Protein AF-0000000066920694 (afdb_homodimer)

Secondary structure (DSSP, 8-state):
--------------------------------PPP-----EEEEEEE--B-TTS-BPPPEEEEEEEE-TT-EEEEEEE-TT-TT-EEEEEEEEEEEEEEEEEEEEEEE--EEEEEEEEEE-TTS--S--HHHHTTEE-SSSSEEEEEEEEEE--TT-SSSSPEEEEEEEEEEEGGG--EEEEEE-PPEEEEEEEEEEEEEETTEEEEEEEEEEEEE-TTSEEEEEEETTTTEEEEEEE---S--PPSEEEEEE--S-TT---SS--EEESS-B--TT---TTSBT-SEEETTEEE-TTHHHHHHHHEEEEEEETTTTEEEEEES-SSEEE--TT--EEE----EEGGGSTTEEEEEEETTEEEEEESS---EEEEEEESSPEEEE----B-SEEEEEEEE-TT--EEEEEEEES-BEEEEEEEESSTT--SEEEEEEEEE----STT-EEEEEEE--TT--S-EEEEEEETT-TT--EEEEEEEEE-PPPPP----PPEEEE---TTTT---HHHHHHHH-HHHHSTT--SHHHHHHHHHHHHHHHHHHHHHHHIIIIIIHHHHHHHHHHHHTT---------/--------------------------------PPP-----EEEEEEE-EE-TTS-BPPPEEEEEEEE-TT-EEEEEEESTT-TT-EEEEEEEEEEEEEEEEEEEEEEEE-EEEEEEEEEE-TTS--S--HHHHTTEE-SSSSEEEEEEEEEE--TT-SSSSPEEEEEEEEEEEGGG--EEEEEE-PPEEEEEEEEEEEEEETTEEEEEEEEEEEEE-TTSEEEEEEETTTTEEEEEEE---S--PPSEEEEEE--S-TT---SS--EEESS-B--TT---TTSBT-EEEETTEEE-TTHHHHHHHHEEEEEEETTTTEEEEEE--SSEEE--TT--EEE----EEGGGSTTEEEEEEETTEEEEEESS---EEEEEEESSPEEEE----B-SEEEEEEEE-TT--EEEEEEEES-BEEEEEEEESSTT--SEEEEEEEEE----STT-EEEEEEE--TT--S-EEEEEEETT-TT--EEEEEEEEE-PPPPP----PPEEEE---TTTT---HHHHHHHH-TTTTSTT--SHHHHHHHHHHHHHHHHHHHHHHHIIIIIIHHHHHHHHHHHGGGS--------

InterPro domains:
  IPR029213 Cell-cell fusogen EFF/AFF [PF14884] (67-526)
  IPR029213 Cell-cell fusogen EFF/AFF [PTHR37415] (3-578)
  IPR043076 Cell-cell fusogen EFF/AFF, domain 3 [G3DSA:2.60.40.3980] (388-490)

Structure (mmCIF, N/CA/C/O backbone):
data_AF-0000000066920694-model_v1
#
loop_
_entity.id
_entity.type
_entity.pdbx_description
1 polymer 'HAP2-GCS1 domain-containing protein'
#
loop_
_atom_site.group_PDB
_atom_site.id
_atom_site.type_symbol
_atom_site.label_atom_id
_atom_site.label_alt_id
_atom_site.label_comp_id
_atom_site.label_asym_id
_atom_site.label_entity_id
_atom_site.label_seq_id
_atom_site.pdbx_PDB_ins_code
_atom_site.Cartn_x
_atom_site.Cartn_y
_atom_site.Cartn_z
_atom_site.occupancy
_atom_site.B_iso_or_equiv
_atom_site.auth_seq_id
_atom_s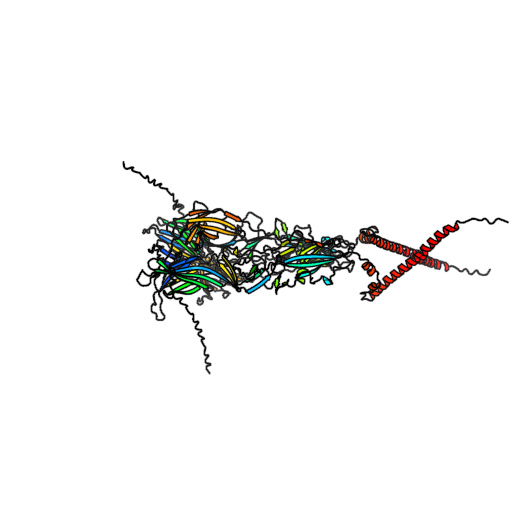ite.auth_comp_id
_atom_site.auth_asym_id
_atom_site.auth_atom_id
_atom_site.pdbx_PDB_model_num
ATOM 1 N N . MET A 1 1 ? -5.129 -42.281 49.344 1 24.09 1 MET A N 1
ATOM 2 C CA . MET A 1 1 ? -6.457 -42.156 48.75 1 24.09 1 MET A CA 1
ATOM 3 C C . MET A 1 1 ? -6.375 -41.625 47.344 1 24.09 1 MET A C 1
ATOM 5 O O . MET A 1 1 ? -5.812 -40.531 47.125 1 24.09 1 MET A O 1
ATOM 9 N N . LYS A 1 2 ? -6.293 -42.531 46.312 1 25.91 2 LYS A N 1
ATOM 10 C CA . LYS A 1 2 ? -6.156 -42.375 44.875 1 25.91 2 LYS A CA 1
ATOM 11 C C . LYS A 1 2 ? -7.32 -41.562 44.281 1 25.91 2 LYS A C 1
ATOM 13 O O . LYS A 1 2 ? -8.484 -41.938 44.469 1 25.91 2 LYS A O 1
ATOM 18 N N . LYS A 1 3 ? -7.172 -40.219 44.281 1 33.34 3 LYS A N 1
ATOM 19 C CA . LYS A 1 3 ? -8.211 -39.312 43.781 1 33.34 3 LYS A CA 1
ATOM 20 C C . LYS A 1 3 ? -8.586 -39.656 42.344 1 33.34 3 LYS A C 1
ATOM 22 O O . LYS A 1 3 ? -7.727 -39.688 41.438 1 33.34 3 LYS A O 1
ATOM 27 N N . ASN A 1 4 ? -9.547 -40.562 42.125 1 27 4 ASN A N 1
ATOM 28 C CA . ASN A 1 4 ? -10.039 -41 40.812 1 27 4 ASN A CA 1
ATOM 29 C C . ASN A 1 4 ? -10.578 -39.812 40 1 27 4 ASN A C 1
ATOM 31 O O . ASN A 1 4 ? -11.461 -39.094 40.438 1 27 4 ASN A O 1
ATOM 35 N N . ILE A 1 5 ? -9.75 -39.188 39.188 1 34.84 5 ILE A N 1
ATOM 36 C CA . ILE A 1 5 ? -10.133 -38.094 38.312 1 34.84 5 ILE A CA 1
ATOM 37 C C . ILE A 1 5 ? -11.039 -38.594 37.188 1 34.84 5 ILE A C 1
ATOM 39 O O . ILE A 1 5 ? -10.633 -39.469 36.406 1 34.84 5 ILE A O 1
ATOM 43 N N . THR A 1 6 ? -12.344 -38.688 37.375 1 32.47 6 THR A N 1
ATOM 44 C CA . THR A 1 6 ? -13.312 -39.062 36.375 1 32.47 6 THR A CA 1
ATOM 45 C C . THR A 1 6 ? -13.422 -38 35.281 1 32.47 6 THR A C 1
ATOM 47 O O . THR A 1 6 ? -13.734 -36.844 35.562 1 32.47 6 THR A O 1
ATOM 50 N N . ILE A 1 7 ? -12.719 -38.156 34.219 1 31.09 7 ILE A N 1
ATOM 51 C CA . ILE A 1 7 ? -12.734 -37.281 33.031 1 31.09 7 ILE A CA 1
ATOM 52 C C . ILE A 1 7 ? -14.016 -37.5 32.25 1 31.09 7 ILE A C 1
ATOM 54 O O . ILE A 1 7 ? -14.289 -38.625 31.812 1 31.09 7 ILE A O 1
ATOM 58 N N . TYR A 1 8 ? -15.055 -36.719 32.438 1 29.86 8 TYR A N 1
ATOM 59 C CA . TYR A 1 8 ? -16.266 -36.781 31.641 1 29.86 8 TYR A CA 1
ATOM 60 C C . TYR A 1 8 ? -16.016 -36.281 30.219 1 29.86 8 TYR A C 1
ATOM 62 O O . TYR A 1 8 ? -15.547 -35.156 30.016 1 29.86 8 TYR A O 1
ATOM 70 N N . ILE A 1 9 ? -15.766 -37.156 29.297 1 27.42 9 ILE A N 1
ATOM 71 C CA . ILE A 1 9 ? -15.648 -36.938 27.859 1 27.42 9 ILE A CA 1
ATOM 72 C C . ILE A 1 9 ? -17.016 -36.594 27.281 1 27.42 9 ILE A C 1
ATOM 74 O O . ILE A 1 9 ? -17.922 -37.406 27.297 1 27.42 9 ILE A O 1
ATOM 78 N N . ILE A 1 10 ? -17.453 -35.344 27.312 1 27.83 10 ILE A N 1
ATOM 79 C CA . ILE A 1 10 ? -18.688 -34.906 26.672 1 27.83 10 ILE A CA 1
ATOM 80 C C . ILE A 1 10 ? -18.578 -35.125 25.156 1 27.83 10 ILE A C 1
ATOM 82 O O . ILE A 1 10 ? -17.734 -34.5 24.5 1 27.83 10 ILE A O 1
ATOM 86 N N . CYS A 1 11 ? -18.922 -36.25 24.625 1 25.06 11 CYS A N 1
ATOM 87 C CA . CYS A 1 11 ? -19.125 -36.625 23.234 1 25.06 11 CYS A CA 1
ATOM 88 C C . CYS A 1 11 ? -20.234 -35.75 22.609 1 25.06 11 CYS A C 1
ATOM 90 O O . CYS A 1 11 ? -21.406 -35.906 22.938 1 25.06 11 CYS A O 1
ATOM 92 N N . VAL A 1 12 ? -20 -34.531 22.391 1 25.73 12 VAL A N 1
ATOM 93 C CA . VAL A 1 12 ? -21.016 -33.781 21.656 1 25.73 12 VAL A CA 1
ATOM 94 C C . VAL A 1 12 ? -21.219 -34.406 20.266 1 25.73 12 VAL A C 1
ATOM 96 O O . VAL A 1 12 ? -20.281 -34.469 19.469 1 25.73 12 VAL A O 1
ATOM 99 N N . PHE A 1 13 ? -22.094 -35.344 20.172 1 24.08 13 PHE A N 1
ATOM 100 C CA . PHE A 1 13 ? -22.609 -35.875 18.922 1 24.08 13 PHE A CA 1
ATOM 101 C C . PHE A 1 13 ? -23.156 -34.781 18.031 1 24.08 13 PHE A C 1
ATOM 103 O O . PHE A 1 13 ? -24.141 -34.125 18.391 1 24.08 13 PHE A O 1
ATOM 110 N N . PHE A 1 14 ? -22.312 -34.094 17.406 1 25.17 14 PHE A N 1
ATOM 111 C CA . PHE A 1 14 ? -22.859 -33.25 16.359 1 25.17 14 PHE A CA 1
ATOM 112 C C . PHE A 1 14 ? -23.594 -34.094 15.312 1 25.17 14 PHE A C 1
ATOM 114 O O . PHE A 1 14 ? -23.016 -35.031 14.75 1 25.17 14 PHE A O 1
ATOM 121 N N . ASN A 1 15 ? -24.875 -34.312 15.508 1 25.39 15 ASN A N 1
ATOM 122 C CA . ASN A 1 15 ? -25.766 -34.812 14.461 1 25.39 15 ASN A CA 1
ATOM 123 C C . ASN A 1 15 ? -25.641 -34 13.18 1 25.39 15 ASN A C 1
ATOM 125 O O . ASN A 1 15 ? -26.125 -32.875 13.109 1 25.39 15 ASN A O 1
ATOM 129 N N . LEU A 1 16 ? -24.562 -34.188 12.531 1 24.91 16 LEU A N 1
ATOM 130 C CA . LEU A 1 16 ? -24.516 -33.688 11.164 1 24.91 16 LEU A CA 1
ATOM 131 C C . LEU A 1 16 ? -25.594 -34.344 10.312 1 24.91 16 LEU A C 1
ATOM 133 O O . LEU A 1 16 ? -25.547 -35.562 10.109 1 24.91 16 LEU A O 1
ATOM 137 N N . LYS A 1 17 ? -26.875 -33.938 10.5 1 27.52 17 LYS A N 1
ATOM 138 C CA . LYS A 1 17 ? -27.875 -34.312 9.508 1 27.52 17 LYS A CA 1
ATOM 139 C C . LYS A 1 17 ? -27.375 -34.031 8.094 1 27.52 17 LYS A C 1
ATOM 141 O O . LYS A 1 17 ? -27.078 -32.906 7.754 1 27.52 17 LYS A O 1
ATOM 146 N N . ILE A 1 18 ? -26.828 -35.062 7.59 1 26.17 18 ILE A N 1
ATOM 147 C CA . ILE A 1 18 ? -26.547 -35.156 6.16 1 26.17 18 ILE A CA 1
ATOM 148 C C . ILE A 1 18 ? -27.859 -35.062 5.375 1 26.17 18 ILE A C 1
ATOM 150 O O . ILE A 1 18 ? -28.734 -35.938 5.539 1 26.17 18 ILE A O 1
ATOM 154 N N . TYR A 1 19 ? -28.516 -33.969 5.273 1 23.34 19 TYR A N 1
ATOM 155 C CA . TYR A 1 19 ? -29.656 -33.844 4.367 1 23.34 19 TYR A CA 1
ATOM 156 C C . TYR A 1 19 ? -29.328 -34.438 3 1 23.34 19 TYR A C 1
ATOM 158 O O . TYR A 1 19 ? -28.359 -34 2.348 1 23.34 19 TYR A O 1
ATOM 166 N N . SER A 1 20 ? -29.484 -35.719 2.891 1 23.58 20 SER A N 1
ATOM 167 C CA . SER A 1 20 ? -29.531 -36.312 1.552 1 23.58 20 SER A CA 1
ATOM 168 C C . SER A 1 20 ? -30.703 -35.75 0.752 1 23.58 20 SER A C 1
ATOM 170 O O . SER A 1 20 ? -31.859 -35.906 1.135 1 23.58 20 SER A O 1
ATOM 172 N N . LYS A 1 21 ? -30.656 -34.594 0.203 1 31.75 21 LYS A N 1
ATOM 173 C CA . LYS A 1 21 ? -31.719 -34.219 -0.729 1 31.75 21 LYS A CA 1
ATOM 174 C C . LYS A 1 21 ? -32.031 -35.344 -1.712 1 31.75 21 LYS A C 1
ATOM 176 O O . LYS A 1 21 ? -31.109 -35.875 -2.359 1 31.75 21 LYS A O 1
ATOM 181 N N . SER A 1 22 ? -33.062 -36.094 -1.381 1 27.41 22 SER A N 1
ATOM 182 C CA . SER A 1 22 ? -33.625 -37.031 -2.336 1 27.41 22 SER A CA 1
ATOM 183 C C . SER A 1 22 ? -33.656 -36.438 -3.748 1 27.41 22 SER A C 1
ATOM 185 O O . SER A 1 22 ? -33.781 -35.25 -3.928 1 27.41 22 SER A O 1
ATOM 187 N N . LEU A 1 23 ? -33.156 -37.125 -4.73 1 33.38 23 LEU A N 1
ATOM 188 C CA . LEU A 1 23 ? -33.188 -36.938 -6.176 1 33.38 23 LEU A CA 1
ATOM 189 C C . LEU A 1 23 ? -34.594 -36.719 -6.66 1 33.38 23 LEU A C 1
ATOM 191 O O . LEU A 1 23 ? -35.344 -37.688 -6.926 1 33.38 23 LEU A O 1
ATOM 195 N N . GLU A 1 24 ? -35.5 -36.031 -5.992 1 31.53 24 GLU A N 1
ATOM 196 C CA . GLU A 1 24 ? -36.75 -35.812 -6.699 1 31.53 24 GLU A CA 1
ATOM 197 C C . GLU A 1 24 ? -36.5 -35.25 -8.094 1 31.53 24 GLU A C 1
ATOM 199 O O . GLU A 1 24 ? -35.781 -34.25 -8.258 1 31.53 24 GLU A O 1
ATOM 204 N N . SER A 1 25 ? -36.75 -36.062 -9.148 1 34.78 25 SER A N 1
ATOM 205 C CA . SER A 1 25 ? -36.781 -35.812 -10.594 1 34.78 25 SER A CA 1
ATOM 206 C C . SER A 1 25 ? -37.625 -34.562 -10.914 1 34.78 25 SER A C 1
ATOM 208 O O . SER A 1 25 ? -38.812 -34.531 -10.625 1 34.78 25 SER A O 1
ATOM 210 N N . ILE A 1 26 ? -37.281 -33.406 -10.711 1 37.12 26 ILE A N 1
ATOM 211 C CA . ILE A 1 26 ? -38.031 -32.344 -11.391 1 37.12 26 ILE A CA 1
ATOM 212 C C . ILE A 1 26 ? -38.156 -32.688 -12.875 1 37.12 26 ILE A C 1
ATOM 214 O O . ILE A 1 26 ? -37.156 -32.812 -13.578 1 37.12 26 ILE A O 1
ATOM 218 N N . GLU A 1 27 ? -39.219 -33.25 -13.414 1 35.22 27 GLU A N 1
ATOM 219 C CA . GLU A 1 27 ? -39.719 -33.625 -14.734 1 35.22 27 GLU A CA 1
ATOM 220 C C . GLU A 1 27 ? -39.5 -32.5 -15.742 1 35.22 27 GLU A C 1
ATOM 222 O O . GLU A 1 27 ? -39.969 -32.594 -16.875 1 35.22 27 GLU A O 1
ATOM 227 N N . ASN A 1 28 ? -39.406 -31.234 -15.461 1 38.38 28 ASN A N 1
ATOM 228 C CA . ASN A 1 28 ? -39.375 -30.375 -16.641 1 38.38 28 ASN A CA 1
ATOM 229 C C . ASN A 1 28 ? -38.188 -30.672 -17.547 1 38.38 28 ASN A C 1
ATOM 231 O O . ASN A 1 28 ? -37.031 -30.594 -17.109 1 38.38 28 ASN A O 1
ATOM 235 N N . GLU A 1 29 ? -38.344 -31.391 -18.688 1 41.16 29 GLU A N 1
ATOM 236 C CA . GLU A 1 29 ? -37.562 -31.812 -19.828 1 41.16 29 GLU A CA 1
ATOM 237 C C . GLU A 1 29 ? -36.75 -30.656 -20.406 1 41.16 29 GLU A C 1
ATOM 239 O O . GLU A 1 29 ? -37.094 -30.094 -21.453 1 41.16 29 GLU A O 1
ATOM 244 N N . ILE A 1 30 ? -36.562 -29.578 -19.906 1 43.88 30 ILE A N 1
ATOM 245 C CA . ILE A 1 30 ? -35.75 -28.578 -20.625 1 43.88 30 ILE A CA 1
ATOM 246 C C . ILE A 1 30 ? -34.344 -29.125 -20.875 1 43.88 30 ILE A C 1
ATOM 248 O O . ILE A 1 30 ? -33.656 -29.547 -19.938 1 43.88 30 ILE A O 1
ATOM 252 N N . SER A 1 31 ? -34.094 -29.562 -22.109 1 48.66 31 SER A N 1
ATOM 253 C CA . SER A 1 31 ? -32.75 -29.844 -22.562 1 48.66 31 SER A CA 1
ATOM 254 C C . SER A 1 31 ? -31.734 -28.844 -22 1 48.66 31 SER A C 1
ATOM 256 O O . SER A 1 31 ? -31.922 -27.625 -22.156 1 48.66 31 SER A O 1
ATOM 258 N N . PHE A 1 32 ? -31.141 -29.234 -21 1 59.06 32 PHE A N 1
ATOM 259 C CA . PHE A 1 32 ? -30.188 -28.328 -20.391 1 59.06 32 PHE A CA 1
ATOM 260 C C . PHE A 1 32 ? -28.844 -28.406 -21.109 1 59.06 32 PHE A C 1
ATOM 262 O O . PHE A 1 32 ? -28.391 -29.5 -21.484 1 59.06 32 PHE A O 1
ATOM 269 N N . GLU A 1 33 ? -28.484 -27.375 -21.75 1 69.88 33 GLU A N 1
ATOM 270 C CA . GLU A 1 33 ? -27.109 -27.234 -22.25 1 69.88 33 GLU A CA 1
ATOM 271 C C . GLU A 1 33 ? -26.094 -27.453 -21.125 1 69.88 33 GLU A C 1
ATOM 273 O O . GLU A 1 33 ? -26.219 -26.859 -20.047 1 69.88 33 GLU A O 1
ATOM 278 N N . LEU A 1 34 ? -25.25 -28.5 -21.281 1 83.06 34 LEU A N 1
ATOM 279 C CA . LEU A 1 34 ? -24.203 -28.812 -20.328 1 83.06 34 LEU A CA 1
ATOM 280 C C . LEU A 1 34 ? -23.281 -27.609 -20.141 1 83.06 34 LEU A C 1
ATOM 282 O O . LEU A 1 34 ? -23.031 -26.844 -21.078 1 83.06 34 LEU A O 1
ATOM 286 N N . PRO A 1 35 ? -22.891 -27.422 -18.938 1 86.19 35 PRO A N 1
ATOM 287 C CA . PRO A 1 35 ? -21.859 -26.391 -18.75 1 86.19 35 PRO A CA 1
ATOM 288 C C . PRO A 1 35 ? -20.562 -26.734 -19.484 1 86.19 35 PRO A C 1
ATOM 290 O O . PRO A 1 35 ? -20.312 -27.891 -19.797 1 86.19 35 PRO A O 1
ATOM 293 N N . HIS A 1 36 ? -19.844 -25.781 -19.766 1 88.31 36 HIS A N 1
ATOM 294 C CA . HIS A 1 36 ? -18.562 -26.016 -20.406 1 88.31 36 HIS A CA 1
ATOM 295 C C . HIS A 1 36 ? -17.562 -26.656 -19.453 1 88.31 36 HIS A C 1
ATOM 297 O O . HIS A 1 36 ? -17.141 -26.031 -18.484 1 88.31 36 HIS A O 1
ATOM 303 N N . CYS A 1 37 ? -17.172 -27.812 -19.719 1 91.38 37 CYS A N 1
ATOM 304 C CA . CYS A 1 37 ? -16.203 -28.547 -18.906 1 91.38 37 CYS A CA 1
ATOM 305 C C . CYS A 1 37 ? -14.781 -28.234 -19.344 1 91.38 37 CYS A C 1
ATOM 307 O O . CYS A 1 37 ? -14.406 -28.469 -20.5 1 91.38 37 CYS A O 1
ATOM 309 N N . THR A 1 38 ? -14.031 -27.719 -18.375 1 89.56 38 THR A N 1
ATOM 310 C CA . TH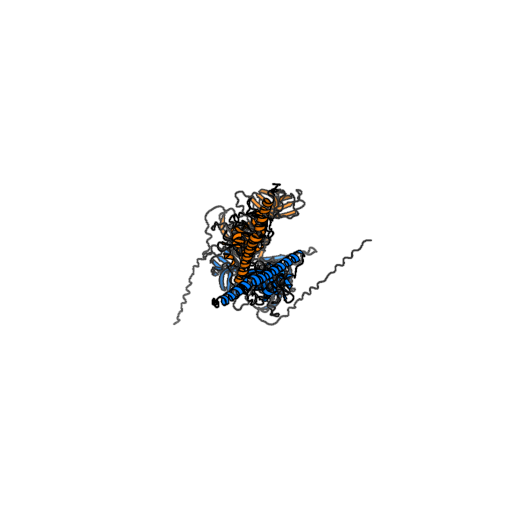R A 1 38 ? -12.656 -27.312 -18.656 1 89.56 38 THR A CA 1
ATOM 311 C C . THR A 1 38 ? -11.688 -28.453 -18.344 1 89.56 38 THR A C 1
ATOM 313 O O . THR A 1 38 ? -11.984 -29.312 -17.516 1 89.56 38 THR A O 1
ATOM 316 N N . ARG A 1 39 ? -10.594 -28.438 -19.047 1 87.5 39 ARG A N 1
ATOM 317 C CA . ARG A 1 39 ? -9.547 -29.406 -18.766 1 87.5 39 ARG A CA 1
ATOM 318 C C . ARG A 1 39 ? -8.719 -28.984 -17.562 1 87.5 39 ARG A C 1
ATOM 320 O O . ARG A 1 39 ? -7.66 -28.375 -17.703 1 87.5 39 ARG A O 1
ATOM 327 N N . THR A 1 40 ? -9.102 -29.406 -16.422 1 87.75 40 THR A N 1
ATOM 328 C CA . THR A 1 40 ? -8.469 -28.969 -15.18 1 87.75 40 THR A CA 1
ATOM 329 C C . THR A 1 40 ? -7.617 -30.078 -14.578 1 87.75 40 THR A C 1
ATOM 331 O O . THR A 1 40 ? -6.84 -29.844 -13.648 1 87.75 40 THR A O 1
ATOM 334 N N . SER A 1 41 ? -7.707 -31.266 -15.125 1 87.94 41 SER A N 1
ATOM 335 C CA . SER A 1 41 ? -7.02 -32.406 -14.516 1 87.94 41 SER A CA 1
ATOM 336 C C . SER A 1 41 ? -5.523 -32.344 -14.797 1 87.94 41 SER A C 1
ATOM 338 O O . SER A 1 41 ? -5.105 -32.094 -15.93 1 87.94 41 SER A O 1
ATOM 340 N N . THR A 1 42 ? -4.828 -32.656 -13.75 1 84.81 42 THR A N 1
ATOM 341 C CA . THR A 1 42 ? -3.377 -32.625 -13.898 1 84.81 42 THR A CA 1
ATOM 342 C C . THR A 1 42 ? -2.762 -34 -13.648 1 84.81 42 THR A C 1
ATOM 344 O O . THR A 1 42 ? -1.674 -34.281 -14.148 1 84.81 42 THR A O 1
ATOM 347 N N . MET A 1 43 ? -3.438 -34.75 -12.828 1 86.12 43 MET A N 1
ATOM 348 C CA . MET A 1 43 ? -2.91 -36.062 -12.477 1 86.12 43 MET A CA 1
ATOM 349 C C . MET A 1 43 ? -4.043 -37.031 -12.172 1 86.12 43 MET A C 1
ATOM 351 O O . MET A 1 43 ? -5.094 -36.656 -11.672 1 86.12 43 MET A O 1
ATOM 355 N N . GLU A 1 44 ? -3.811 -38.312 -12.617 1 88.19 44 GLU A N 1
ATOM 356 C CA . GLU A 1 44 ? -4.711 -39.406 -12.266 1 88.19 44 GLU A CA 1
ATOM 357 C C . GLU A 1 44 ? -3.943 -40.594 -11.695 1 88.19 44 GLU A C 1
ATOM 359 O O . GLU A 1 44 ? -2.842 -40.906 -12.156 1 88.19 44 GLU A O 1
ATOM 364 N N . GLY A 1 45 ? -4.504 -41.125 -10.625 1 85.81 45 GLY A N 1
ATOM 365 C CA . GLY A 1 45 ? -3.857 -42.312 -10.031 1 85.81 45 GLY A CA 1
ATOM 366 C C . GLY A 1 45 ? -4.762 -43.062 -9.094 1 85.81 45 GLY A C 1
ATOM 367 O O . GLY A 1 45 ? -5.973 -42.844 -9.062 1 85.81 45 GLY A O 1
ATOM 368 N N . SER A 1 46 ? -4.18 -44.156 -8.609 1 86.44 46 SER A N 1
ATOM 369 C CA . SER A 1 46 ? -4.875 -44.969 -7.621 1 86.44 46 SER A CA 1
ATOM 370 C C . SER A 1 46 ? -4.121 -45 -6.293 1 86.44 46 SER A C 1
ATOM 372 O O . SER A 1 46 ? -2.898 -44.812 -6.266 1 86.44 46 SER A O 1
ATOM 374 N N . ILE A 1 47 ? -4.957 -45.062 -5.262 1 81.75 47 ILE A N 1
ATOM 375 C CA . ILE A 1 47 ? -4.387 -45.094 -3.918 1 81.75 47 ILE A CA 1
ATOM 376 C C . ILE A 1 47 ? -4.789 -46.406 -3.221 1 81.75 47 ILE A C 1
ATOM 378 O O . ILE A 1 47 ? -5.961 -46.781 -3.234 1 81.75 47 ILE A O 1
ATOM 382 N N . TYR A 1 48 ? -3.709 -47 -2.695 1 82.38 48 TYR A N 1
ATOM 383 C CA . TYR A 1 48 ? -3.934 -48.219 -1.909 1 82.38 48 TYR A CA 1
ATOM 384 C C . TYR A 1 48 ? -3.646 -47.969 -0.433 1 82.38 48 TYR A C 1
ATOM 386 O O . TYR A 1 48 ? -2.695 -47.281 -0.089 1 82.38 48 TYR A O 1
ATOM 394 N N . SER A 1 49 ? -4.621 -48.344 0.376 1 74.19 49 SER A N 1
ATOM 395 C CA . SER A 1 49 ? -4.391 -48.156 1.805 1 74.19 49 SER A CA 1
ATOM 396 C C . SER A 1 49 ? -4.535 -49.469 2.564 1 74.19 49 SER A C 1
ATOM 398 O O . SER A 1 49 ? -5.129 -50.406 2.057 1 74.19 49 SER A O 1
ATOM 400 N N . LEU A 1 50 ? -3.721 -49.406 3.654 1 76.88 50 LEU A N 1
ATOM 401 C CA . LEU A 1 50 ? -3.848 -50.531 4.594 1 76.88 50 LEU A CA 1
ATOM 402 C C . LEU A 1 50 ? -4.734 -50.125 5.773 1 76.88 50 LEU A C 1
ATOM 404 O O . LEU A 1 50 ? -4.676 -49 6.254 1 76.88 50 LEU A O 1
ATOM 408 N N . ASN A 1 51 ? -5.641 -51.031 5.969 1 65.38 51 ASN A N 1
ATOM 409 C CA . ASN A 1 51 ? -6.414 -50.781 7.18 1 65.38 51 ASN A CA 1
ATOM 410 C C . ASN A 1 51 ? -5.621 -51.125 8.438 1 65.38 51 ASN A C 1
ATOM 412 O O . ASN A 1 51 ? -4.438 -51.438 8.359 1 65.38 51 ASN A O 1
ATOM 416 N N . ASP A 1 52 ? -6.281 -50.812 9.531 1 71.56 52 ASP A N 1
ATOM 417 C CA . ASP A 1 52 ? -5.641 -50.969 10.836 1 71.56 52 ASP A CA 1
ATOM 418 C C . ASP A 1 52 ? -5.176 -52.438 11.016 1 71.56 52 ASP A C 1
ATOM 420 O O . ASP A 1 52 ? -4.262 -52.688 11.797 1 71.56 52 ASP A O 1
ATOM 424 N N . TYR A 1 53 ? -5.734 -53.281 10.195 1 75.56 53 TYR A N 1
ATOM 425 C CA . TYR A 1 53 ? -5.406 -54.688 10.352 1 75.56 53 TYR A CA 1
ATOM 426 C C . TYR A 1 53 ? -4.34 -55.125 9.352 1 75.56 53 TYR A C 1
ATOM 428 O O . TYR A 1 53 ? -3.975 -56.312 9.289 1 75.56 53 TYR A O 1
ATOM 436 N N . GLY A 1 54 ? -3.84 -54.188 8.695 1 70.75 54 GLY A N 1
ATOM 437 C CA . GLY A 1 54 ? -2.795 -54.5 7.73 1 70.75 54 GLY A CA 1
ATOM 438 C C . GLY A 1 54 ? -3.336 -54.969 6.398 1 70.75 54 GLY A C 1
ATOM 439 O O . GLY A 1 54 ? -2.572 -55.438 5.547 1 70.75 54 GLY A O 1
ATOM 440 N N . ASN A 1 55 ? -4.684 -55.094 6.25 1 70.44 55 ASN A N 1
ATOM 441 C CA . ASN A 1 55 ? -5.262 -55.531 4.984 1 70.44 55 ASN A CA 1
ATOM 442 C C . ASN A 1 55 ? -5.398 -54.375 4 1 70.44 55 ASN A C 1
ATOM 444 O O . ASN A 1 55 ? -5.66 -53.219 4.402 1 70.44 55 ASN A O 1
ATOM 448 N N . ILE A 1 56 ? -5.031 -54.719 2.816 1 71.31 56 ILE A N 1
ATOM 449 C CA . ILE A 1 56 ? -5.18 -53.688 1.772 1 71.31 56 ILE A CA 1
ATOM 450 C C . ILE A 1 56 ? -6.652 -53.312 1.646 1 71.31 56 ILE A C 1
ATOM 452 O O . ILE A 1 56 ? -7.52 -54.156 1.494 1 71.31 56 ILE A O 1
ATOM 456 N N . THR A 1 57 ? -6.848 -52.094 2.037 1 67.25 57 THR A N 1
ATOM 457 C CA . THR A 1 57 ? -8.203 -51.562 1.855 1 67.25 57 THR A CA 1
ATOM 458 C C . THR A 1 57 ? -8.516 -51.375 0.374 1 67.25 57 THR A C 1
ATOM 460 O O . THR A 1 57 ? -7.648 -51.594 -0.479 1 67.25 57 THR A O 1
ATOM 463 N N . LYS A 1 58 ? -9.734 -51.094 0.086 1 72.88 58 LYS A N 1
ATOM 464 C CA . LYS A 1 58 ? -10.273 -50.906 -1.258 1 72.88 58 LYS A CA 1
ATOM 465 C C . LYS A 1 58 ? -9.477 -49.844 -2.016 1 72.88 58 LYS A C 1
ATOM 467 O O . LYS A 1 58 ? -8.984 -48.875 -1.418 1 72.88 58 LYS A O 1
ATOM 472 N N . GLU A 1 59 ? -9.164 -50.188 -3.244 1 82.69 59 GLU A N 1
ATOM 473 C CA . GLU A 1 59 ? -8.539 -49.25 -4.18 1 82.69 59 GLU A CA 1
ATOM 474 C C . GLU A 1 59 ? -9.43 -48.031 -4.43 1 82.69 59 GLU A C 1
ATOM 476 O O . GLU A 1 59 ? -10.617 -48.188 -4.711 1 82.69 59 GLU A O 1
ATOM 481 N N . LEU A 1 60 ? -8.852 -46.906 -4.078 1 86.81 60 LEU A N 1
ATOM 482 C CA . LEU A 1 60 ? -9.555 -45.656 -4.414 1 86.81 60 LEU A CA 1
ATOM 483 C C . LEU A 1 60 ? -8.906 -44.969 -5.617 1 86.81 60 LEU A C 1
ATOM 485 O O . LEU A 1 60 ? -7.68 -44.969 -5.742 1 86.81 60 LEU A O 1
ATOM 489 N N . PHE A 1 61 ? -9.766 -44.5 -6.492 1 89.75 61 PHE A N 1
ATOM 490 C CA . PHE A 1 61 ? -9.281 -43.719 -7.629 1 89.75 61 PHE A CA 1
ATOM 491 C C . PHE A 1 61 ? -9.211 -42.25 -7.289 1 89.75 61 PHE A C 1
ATOM 493 O O . PHE A 1 61 ? -10.102 -41.719 -6.621 1 89.75 61 PHE A O 1
ATOM 500 N N . SER A 1 62 ? -8.094 -41.625 -7.66 1 90.31 62 SER A N 1
ATOM 501 C CA . SER A 1 62 ? -7.891 -40.219 -7.336 1 90.31 62 SER A CA 1
ATOM 502 C C . SER A 1 62 ? -7.559 -39.406 -8.586 1 90.31 62 SER A C 1
ATOM 504 O O . SER A 1 62 ? -6.738 -39.844 -9.398 1 90.31 62 SER A O 1
ATOM 506 N N . THR A 1 63 ? -8.266 -38.312 -8.734 1 90.62 63 THR A N 1
ATOM 507 C CA . THR A 1 63 ? -7.973 -37.344 -9.781 1 90.62 63 THR A CA 1
ATOM 508 C C . THR A 1 63 ? -7.648 -36 -9.172 1 90.62 63 THR A C 1
ATOM 510 O O . THR A 1 63 ? -8.344 -35.531 -8.266 1 90.62 63 THR A O 1
ATOM 513 N N . GLN A 1 64 ? -6.535 -35.438 -9.625 1 91.69 64 GLN A N 1
ATOM 514 C CA . GLN A 1 64 ? -6.125 -34.125 -9.156 1 91.69 64 GLN A CA 1
ATOM 515 C C . GLN A 1 64 ? -6.477 -33.031 -10.18 1 91.69 64 GLN A C 1
ATOM 517 O O . GLN A 1 64 ? -6.168 -33.188 -11.367 1 91.69 64 GLN A O 1
ATOM 522 N N . HIS A 1 65 ? -7.16 -32.031 -9.664 1 92.75 65 HIS A N 1
ATOM 523 C CA . HIS A 1 65 ? -7.555 -30.906 -10.5 1 92.75 65 HIS A CA 1
ATOM 524 C C . HIS A 1 65 ? -6.941 -29.609 -10 1 92.75 65 HIS A C 1
ATOM 526 O O . HIS A 1 65 ? -6.863 -29.375 -8.789 1 92.75 65 HIS A O 1
ATOM 532 N N . GLN A 1 66 ? -6.418 -28.875 -10.883 1 92.69 66 GLN A N 1
ATOM 533 C CA . GLN A 1 66 ? -6.039 -27.5 -10.625 1 92.69 66 GLN A CA 1
ATOM 534 C C . GLN A 1 66 ? -6.996 -26.531 -11.312 1 92.69 66 GLN A C 1
ATOM 536 O O . GLN A 1 66 ? -7.125 -26.531 -12.539 1 92.69 66 GLN A O 1
ATOM 541 N N . MET A 1 67 ? -7.621 -25.672 -10.477 1 93.94 67 MET A N 1
ATOM 542 C CA . MET A 1 67 ? -8.695 -24.844 -11.016 1 93.94 67 MET A CA 1
ATOM 543 C C . MET A 1 67 ? -8.477 -23.375 -10.664 1 93.94 67 MET A C 1
ATOM 545 O O . MET A 1 67 ? -7.938 -23.062 -9.602 1 93.94 67 MET A O 1
ATOM 549 N N . VAL A 1 68 ? -8.953 -22.594 -11.602 1 93.62 68 VAL A N 1
ATOM 550 C CA . VAL A 1 68 ? -9.023 -21.156 -11.359 1 93.62 68 VAL A CA 1
ATOM 551 C C . VAL A 1 68 ? -10.477 -20.703 -11.43 1 93.62 68 VAL A C 1
ATOM 553 O O . VAL A 1 68 ? -11.359 -21.453 -11.836 1 93.62 68 VAL A O 1
ATOM 556 N N . LEU A 1 69 ? -10.617 -19.484 -10.969 1 93.75 69 LEU A N 1
ATOM 557 C CA . LEU A 1 69 ? -11.961 -18.922 -10.938 1 93.75 69 LEU A CA 1
ATOM 558 C C . LEU A 1 69 ? -12.648 -19.078 -12.289 1 93.75 69 LEU A C 1
ATOM 560 O O . LEU A 1 69 ? -12.055 -18.797 -13.328 1 93.75 69 LEU A O 1
ATOM 564 N N . GLY A 1 70 ? -13.898 -19.625 -12.289 1 92.19 70 GLY A N 1
ATOM 565 C CA . GLY A 1 70 ? -14.695 -19.734 -13.5 1 92.19 70 GLY A CA 1
ATOM 566 C C . GLY A 1 70 ? -14.57 -21.094 -14.164 1 92.19 70 GLY A C 1
ATOM 567 O O . GLY A 1 70 ? -15.352 -21.422 -15.062 1 92.19 70 GLY A O 1
ATOM 568 N N . GLU A 1 71 ? -13.672 -21.922 -13.758 1 93.31 71 GLU A N 1
ATOM 569 C CA . GLU A 1 71 ? -13.477 -23.234 -14.391 1 93.31 71 GLU A CA 1
ATOM 570 C C . GLU A 1 71 ? -14.438 -24.266 -13.812 1 93.31 71 GLU A C 1
ATOM 572 O O . GLU A 1 71 ? -14.883 -24.141 -12.672 1 93.31 71 GLU A O 1
ATOM 577 N N . THR A 1 72 ? -14.711 -25.25 -14.641 1 93.81 72 THR A N 1
ATOM 578 C CA . THR A 1 72 ? -15.586 -26.344 -14.25 1 93.81 72 THR A CA 1
ATOM 579 C C . THR A 1 72 ? -14.914 -27.688 -14.477 1 93.81 72 THR A C 1
ATOM 581 O O . THR A 1 72 ? -14.5 -28 -15.594 1 93.81 72 THR A O 1
ATOM 584 N N . SER A 1 73 ? -14.773 -28.422 -13.461 1 93.88 73 SER A N 1
ATOM 585 C CA . SER A 1 73 ? -14.297 -29.797 -13.57 1 93.88 73 SER A CA 1
ATOM 586 C C . SER A 1 73 ? -15.453 -30.766 -13.758 1 93.88 73 SER A C 1
ATOM 588 O O . SER A 1 73 ? -16.484 -30.656 -13.078 1 93.88 73 SER A O 1
ATOM 590 N N . CYS A 1 74 ? -15.281 -31.688 -14.742 1 92.88 74 CYS A N 1
ATOM 591 C CA . CYS A 1 74 ? -16.328 -32.656 -15.039 1 92.88 74 CYS A CA 1
ATOM 592 C C . CYS A 1 74 ? -15.781 -34.062 -15.016 1 92.88 74 CYS A C 1
ATOM 594 O O . CYS A 1 74 ? -14.75 -34.344 -15.641 1 92.88 74 CYS A O 1
ATOM 596 N N . VAL A 1 75 ? -16.531 -34.906 -14.375 1 91.19 75 VAL A N 1
ATOM 597 C CA . VAL A 1 75 ? -16.156 -36.312 -14.305 1 91.19 75 VAL A CA 1
ATOM 598 C C . VAL A 1 75 ? -17.375 -37.188 -14.547 1 91.19 75 VAL A C 1
ATOM 600 O O . VAL A 1 75 ? -18.469 -36.875 -14.055 1 91.19 75 VAL A O 1
ATOM 603 N N . ILE A 1 76 ? -17.188 -38.188 -15.375 1 89.56 76 ILE A N 1
ATOM 604 C CA . ILE A 1 76 ? -18.25 -39.156 -15.641 1 89.56 76 ILE A CA 1
ATOM 605 C C . ILE A 1 76 ? -17.984 -40.438 -14.852 1 89.56 76 ILE A C 1
ATOM 607 O O . ILE A 1 76 ? -16.875 -41 -14.898 1 89.56 76 ILE A O 1
ATOM 611 N N . ILE A 1 77 ? -18.906 -40.781 -14.117 1 88.38 77 ILE A N 1
ATOM 612 C CA . ILE A 1 77 ? -18.828 -42.062 -13.391 1 88.38 77 ILE A CA 1
ATOM 613 C C . ILE A 1 77 ? -19.938 -43 -13.891 1 88.38 77 ILE A C 1
ATOM 615 O O . ILE A 1 77 ? -21.109 -42.625 -13.891 1 88.38 77 ILE A O 1
ATOM 619 N N . ASN A 1 78 ? -19.516 -44.125 -14.367 1 82 78 ASN A N 1
ATOM 620 C CA . ASN A 1 78 ? -20.469 -45.125 -14.883 1 82 78 ASN A CA 1
ATOM 621 C C . ASN A 1 78 ? -20.938 -46.062 -13.789 1 82 78 ASN A C 1
ATOM 623 O O . ASN A 1 78 ? -20.156 -46.469 -12.922 1 82 78 ASN A O 1
ATOM 627 N N . LYS A 1 79 ? -22.297 -46 -13.656 1 66.31 79 LYS A N 1
ATOM 628 C CA . LYS A 1 79 ? -22.875 -47 -12.75 1 66.31 79 LYS A CA 1
ATOM 629 C C . LYS A 1 79 ? -22.656 -48.406 -13.281 1 66.31 79 LYS A C 1
ATOM 631 O O . LYS A 1 79 ? -22.969 -48.688 -14.438 1 66.31 79 LYS A O 1
ATOM 636 N N . ASN A 1 80 ? -22.188 -49.438 -12.562 1 59.09 80 ASN A N 1
ATOM 637 C CA . ASN A 1 80 ? -21.969 -50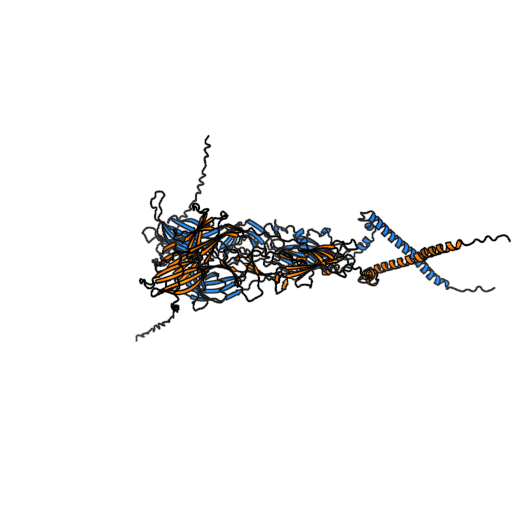.844 -12.93 1 59.09 80 ASN A CA 1
ATOM 638 C C . ASN A 1 80 ? -21.656 -50.969 -14.414 1 59.09 80 ASN A C 1
ATOM 640 O O . ASN A 1 80 ? -21.781 -50.031 -15.18 1 59.09 80 ASN A O 1
ATOM 644 N N . ASN A 1 81 ? -21.219 -52.156 -15.031 1 51.44 81 ASN A N 1
ATOM 645 C CA . ASN A 1 81 ? -20.859 -52.594 -16.375 1 51.44 81 ASN A CA 1
ATOM 646 C C . ASN A 1 81 ? -21.828 -52.031 -17.422 1 51.44 81 ASN A C 1
ATOM 648 O O . ASN A 1 81 ? -21.766 -52.406 -18.594 1 51.44 81 ASN A O 1
ATOM 652 N N . ASP A 1 82 ? -22.859 -51.312 -17.047 1 51.06 82 ASP A N 1
ATOM 653 C CA . ASP A 1 82 ? -23.797 -50.938 -18.094 1 51.06 82 ASP A CA 1
ATOM 654 C C . ASP A 1 82 ? -23.578 -49.5 -18.547 1 51.06 82 ASP A C 1
ATOM 656 O O . ASP A 1 82 ? -23.688 -48.562 -17.734 1 51.06 82 ASP A O 1
ATOM 660 N N . THR A 1 83 ? -22.906 -49.25 -19.562 1 53.66 83 THR A N 1
ATOM 661 C CA . THR A 1 83 ? -22.594 -48 -20.281 1 53.66 83 THR A CA 1
ATOM 662 C C . THR A 1 83 ? -23.828 -47.094 -20.359 1 53.66 83 THR A C 1
ATOM 664 O O . THR A 1 83 ? -23.703 -45.906 -20.594 1 53.66 83 THR A O 1
ATOM 667 N N . ASP A 1 84 ? -25.078 -47.594 -20.156 1 55.16 84 ASP A N 1
ATOM 668 C CA . ASP A 1 84 ? -26.297 -46.875 -20.469 1 55.16 84 ASP A CA 1
ATOM 669 C C . ASP A 1 84 ? -26.656 -45.906 -19.344 1 55.16 84 ASP A C 1
ATOM 671 O O . ASP A 1 84 ? -27.562 -45.094 -19.5 1 55.16 84 ASP A O 1
ATOM 675 N N . SER A 1 85 ? -25.906 -45.906 -18.203 1 70.25 85 SER A N 1
ATOM 676 C CA . SER A 1 85 ? -26.281 -45 -17.125 1 70.25 85 SER A CA 1
ATOM 677 C C . SER A 1 85 ? -25.094 -44.156 -16.656 1 70.25 85 SER A C 1
ATOM 679 O O . SER A 1 85 ? -24.609 -44.344 -15.531 1 70.25 85 SER A O 1
ATOM 681 N N . SER A 1 86 ? -24.688 -43.344 -17.547 1 81.69 86 SER A N 1
ATOM 682 C CA . SER A 1 86 ? -23.562 -42.469 -17.219 1 81.69 86 SER A CA 1
ATOM 683 C C . SER A 1 86 ? -24.016 -41.219 -16.453 1 81.69 86 SER A C 1
ATOM 685 O O . SER A 1 86 ? -25.031 -40.625 -16.797 1 81.69 86 SER A O 1
ATOM 687 N N . VAL A 1 87 ? -23.359 -41.031 -15.266 1 88.62 87 VAL A N 1
ATOM 688 C CA . VAL A 1 87 ? -23.641 -39.844 -14.453 1 88.62 87 VAL A CA 1
ATOM 689 C C . VAL A 1 87 ? -22.469 -38.844 -14.562 1 88.62 87 VAL A C 1
ATOM 691 O O . VAL A 1 87 ? -21.312 -39.219 -14.336 1 88.62 87 VAL A O 1
ATOM 694 N N . LEU A 1 88 ? -22.828 -37.625 -14.969 1 91 88 LEU A N 1
ATOM 695 C CA . LEU A 1 88 ? -21.844 -36.562 -15.078 1 91 88 LEU A CA 1
ATOM 696 C C . LEU A 1 88 ? -21.859 -35.688 -13.844 1 91 88 LEU A C 1
ATOM 698 O O . LEU A 1 88 ? -22.875 -35.062 -13.531 1 91 88 LEU A O 1
ATOM 702 N N . HIS A 1 89 ? -20.766 -35.625 -13.109 1 92.25 89 HIS A N 1
ATOM 703 C CA . HIS A 1 89 ? -20.594 -34.719 -11.992 1 92.25 89 HIS A CA 1
ATOM 704 C C . HIS A 1 89 ? -19.812 -33.469 -12.414 1 92.25 89 HIS A C 1
ATOM 706 O O . HIS A 1 89 ? -18.75 -33.594 -13.039 1 92.25 89 HIS A O 1
ATOM 712 N N . THR A 1 90 ? -20.359 -32.312 -12.109 1 93.62 90 THR A N 1
ATOM 713 C CA . THR A 1 90 ? -19.672 -31.062 -12.438 1 93.62 90 THR A CA 1
ATOM 714 C C . THR A 1 90 ? -19.422 -30.234 -11.18 1 93.62 90 THR A C 1
ATOM 716 O O . THR A 1 90 ? -20.297 -30.125 -10.32 1 93.62 90 THR A O 1
ATOM 719 N N . LEU A 1 91 ? -18.219 -29.766 -11.016 1 94.62 91 LEU A N 1
ATOM 720 C CA . LEU A 1 91 ? -17.797 -28.844 -9.969 1 94.62 91 LEU A CA 1
ATOM 721 C C . LEU A 1 91 ? -17.312 -27.516 -10.562 1 94.62 91 LEU A C 1
ATOM 723 O O . LEU A 1 91 ? -16.234 -27.453 -11.156 1 94.62 91 LEU A O 1
ATOM 727 N N . HIS A 1 92 ? -18.125 -26.484 -10.297 1 94.81 92 HIS A N 1
ATOM 728 C CA . HIS A 1 92 ? -17.828 -25.172 -10.859 1 94.81 92 HIS A CA 1
ATOM 729 C C . HIS A 1 92 ? -17.297 -24.219 -9.789 1 94.81 92 HIS A C 1
ATOM 731 O O . HIS A 1 92 ? -17.953 -23.984 -8.773 1 94.81 92 HIS A O 1
ATOM 737 N N . TYR A 1 93 ? -16.094 -23.75 -10 1 95.75 93 TYR A N 1
ATOM 738 C CA . TYR A 1 93 ? -15.547 -22.703 -9.141 1 95.75 93 TYR A CA 1
ATOM 739 C C . TYR A 1 93 ? -16.219 -21.359 -9.43 1 95.75 93 TYR A C 1
ATOM 741 O O . TYR A 1 93 ? -15.75 -20.594 -10.273 1 95.75 93 TYR A O 1
ATOM 749 N N . TYR A 1 94 ? -17.141 -21.016 -8.609 1 94.69 94 TYR A N 1
ATOM 750 C CA . TYR A 1 94 ? -18.062 -19.938 -8.898 1 94.69 94 TYR A CA 1
ATOM 751 C C . TYR A 1 94 ? -17.531 -18.609 -8.398 1 94.69 94 TYR A C 1
ATOM 753 O O . TYR A 1 94 ? -17.531 -17.609 -9.125 1 94.69 94 TYR A O 1
ATOM 761 N N . GLN A 1 95 ? -17.094 -18.625 -7.16 1 95.44 95 GLN A N 1
ATOM 762 C CA . GLN A 1 95 ? -16.656 -17.359 -6.582 1 95.44 95 GLN A CA 1
ATOM 763 C C . GLN A 1 95 ? -15.664 -17.562 -5.453 1 95.44 95 GLN A C 1
ATOM 765 O O . GLN A 1 95 ? -15.602 -18.656 -4.867 1 95.44 95 GLN A O 1
ATOM 770 N N . LEU A 1 96 ? -14.867 -16.5 -5.301 1 96.5 96 LEU A N 1
ATOM 771 C CA . LEU A 1 96 ? -14.055 -16.344 -4.098 1 96.5 96 LEU A CA 1
ATOM 772 C C . LEU A 1 96 ? -14.531 -15.156 -3.266 1 96.5 96 LEU A C 1
ATOM 774 O O . LEU A 1 96 ? -14.57 -14.023 -3.752 1 96.5 96 LEU A O 1
ATOM 778 N N . GLU A 1 97 ? -14.898 -15.43 -2.016 1 96.81 97 GLU A N 1
ATOM 779 C CA . GLU A 1 97 ? -15.414 -14.383 -1.146 1 96.81 97 GLU A CA 1
ATOM 780 C C . GLU A 1 97 ? -14.484 -14.133 0.035 1 96.81 97 GLU A C 1
ATOM 782 O O . GLU A 1 97 ? -13.93 -15.078 0.608 1 96.81 97 GLU A O 1
ATOM 787 N N . GLN A 1 98 ? -14.352 -12.938 0.344 1 97.19 98 GLN A N 1
ATOM 788 C CA . GLN A 1 98 ? -13.641 -12.5 1.544 1 97.19 98 GLN A CA 1
ATOM 789 C C . GLN A 1 98 ? -14.578 -11.758 2.496 1 97.19 98 GLN A C 1
ATOM 791 O O . GLN A 1 98 ? -15.188 -10.758 2.119 1 97.19 98 GLN A O 1
ATOM 796 N N . HIS A 1 99 ? -14.672 -12.281 3.682 1 96.44 99 HIS A N 1
ATOM 797 C CA . HIS A 1 99 ? -15.539 -11.68 4.695 1 96.44 99 HIS A CA 1
ATOM 798 C C . HIS A 1 99 ? -14.719 -10.938 5.746 1 96.44 99 HIS A C 1
ATOM 800 O O . HIS A 1 99 ? -14.109 -11.562 6.617 1 96.44 99 HIS A O 1
ATOM 806 N N . PHE A 1 100 ? -14.805 -9.664 5.691 1 97.38 100 PHE A N 1
ATOM 807 C CA . PHE A 1 100 ? -14.07 -8.828 6.637 1 97.38 100 PHE A CA 1
ATOM 808 C C . PHE A 1 100 ? -14.953 -8.43 7.812 1 97.38 100 PHE A C 1
ATOM 810 O O . PHE A 1 100 ? -15.945 -7.719 7.637 1 97.38 100 PHE A O 1
ATOM 817 N N . PRO A 1 101 ? -14.617 -8.867 8.961 1 96.44 101 PRO A N 1
ATOM 818 C CA . PRO A 1 101 ? -15.406 -8.422 10.109 1 96.44 101 PRO A CA 1
ATOM 819 C C . PRO A 1 101 ? -15.242 -6.93 10.398 1 96.44 101 PRO A C 1
ATOM 821 O O . PRO A 1 101 ? -14.141 -6.391 10.273 1 96.44 101 PRO A O 1
ATOM 824 N N . ILE A 1 102 ? -16.297 -6.293 10.75 1 96 102 ILE A N 1
ATOM 825 C CA . ILE A 1 102 ? -16.281 -4.887 11.141 1 96 102 ILE A CA 1
ATOM 826 C C . ILE A 1 102 ? -16.125 -4.773 12.656 1 96 102 ILE A C 1
ATOM 828 O O . ILE A 1 102 ? -16.969 -5.266 13.406 1 96 102 ILE A O 1
ATOM 832 N N . THR A 1 103 ? -15.094 -4.074 13.102 1 96.56 103 THR A N 1
ATOM 833 C CA . THR A 1 103 ? -14.789 -4.008 14.523 1 96.56 103 THR A CA 1
ATOM 834 C C . THR A 1 103 ? -15.234 -2.674 15.117 1 96.56 103 THR A C 1
ATOM 836 O O . THR A 1 103 ? -15.336 -2.531 16.344 1 96.56 103 THR A O 1
ATOM 839 N N . GLY A 1 104 ? -15.453 -1.668 14.312 1 95.62 104 GLY A N 1
ATOM 840 C CA . GLY A 1 104 ? -15.898 -0.352 14.734 1 95.62 104 GLY A CA 1
ATOM 841 C C . GLY A 1 104 ? -16.516 0.467 13.617 1 95.62 104 GLY A C 1
ATOM 842 O O . GLY A 1 104 ? -16.203 0.247 12.445 1 95.62 104 GLY A O 1
ATOM 843 N N . GLU A 1 105 ? -17.391 1.329 14.031 1 95.19 105 GLU A N 1
ATOM 844 C CA . GLU A 1 105 ? -18.016 2.184 13.031 1 95.19 105 GLU A CA 1
ATOM 845 C C . GLU A 1 105 ? -18.469 3.512 13.641 1 95.19 105 GLU A C 1
ATOM 847 O O . GLU A 1 105 ? -18.641 3.617 14.859 1 95.19 105 GLU A O 1
ATOM 852 N N . TYR A 1 106 ? -18.5 4.527 12.875 1 95.94 106 TYR A N 1
ATOM 853 C CA . TYR A 1 106 ? -19.078 5.816 13.234 1 95.94 106 TYR A CA 1
ATOM 854 C C . TYR A 1 106 ? -19.562 6.555 12 1 95.94 106 TYR A C 1
ATOM 856 O O . TYR A 1 106 ? -19.156 6.238 10.875 1 95.94 106 TYR A O 1
ATOM 864 N N . SER A 1 107 ? -20.453 7.473 12.188 1 95.88 107 SER A N 1
ATOM 865 C CA . SER A 1 107 ? -20.984 8.281 11.086 1 95.88 107 SER A CA 1
ATOM 866 C C . SER A 1 107 ? -20.391 9.688 11.102 1 95.88 107 SER A C 1
ATOM 868 O O . SER A 1 107 ? -20.125 10.242 12.172 1 95.88 107 SER A O 1
ATOM 870 N N . PHE A 1 108 ? -20.156 10.227 9.867 1 96.62 108 PHE A N 1
ATOM 871 C CA . PHE A 1 108 ? -19.609 11.57 9.781 1 96.62 108 PHE A CA 1
ATOM 872 C C . PHE A 1 108 ? -20.109 12.289 8.531 1 96.62 108 PHE A C 1
ATOM 874 O O . PHE A 1 108 ? -20.766 11.68 7.684 1 96.62 108 PHE A O 1
ATOM 881 N N . GLY A 1 109 ? -19.938 13.578 8.539 1 96.06 109 GLY A N 1
ATOM 882 C CA . GLY A 1 109 ? -20.25 14.414 7.391 1 96.06 109 GLY A CA 1
ATOM 883 C C . GLY A 1 109 ? -19.109 15.336 6.996 1 96.06 109 GLY A C 1
ATOM 884 O O . GLY A 1 109 ? -18.109 15.414 7.703 1 96.06 109 GLY A O 1
ATOM 885 N N . ILE A 1 110 ? -19.203 15.867 5.812 1 96.06 110 ILE A N 1
ATOM 886 C CA . ILE A 1 110 ? -18.266 16.906 5.387 1 96.06 110 ILE A CA 1
ATOM 887 C C . ILE A 1 110 ? -18.703 18.25 5.953 1 96.06 110 ILE A C 1
ATOM 889 O O . ILE A 1 110 ? -19.812 18.719 5.684 1 96.06 110 ILE A O 1
ATOM 893 N N . PRO A 1 111 ? -17.859 18.844 6.734 1 96.31 111 PRO A N 1
ATOM 894 C CA . PRO A 1 111 ? -18.266 20.109 7.363 1 96.31 111 PRO A CA 1
ATOM 895 C C . PRO A 1 111 ? -18.328 21.266 6.371 1 96.31 111 PRO A C 1
ATOM 897 O O . PRO A 1 111 ? -17.422 21.453 5.562 1 96.31 111 PRO A O 1
ATOM 900 N N . LEU A 1 112 ? -19.406 21.984 6.379 1 95.94 112 LEU A N 1
ATOM 901 C CA . LEU A 1 112 ? -19.562 23.297 5.758 1 95.94 112 LEU A CA 1
ATOM 902 C C . LEU A 1 112 ? -19.391 24.406 6.789 1 95.94 112 LEU A C 1
ATOM 904 O O . LEU A 1 112 ? -20.219 24.547 7.695 1 95.94 112 LEU A O 1
ATOM 908 N N . VAL A 1 113 ? -18.344 25.141 6.609 1 94.5 113 VAL A N 1
ATOM 909 C CA . VAL A 1 113 ? -17.984 26.109 7.633 1 94.5 113 VAL A CA 1
ATOM 910 C C . VAL A 1 113 ? -18.344 27.516 7.156 1 94.5 113 VAL A C 1
ATOM 912 O O . VAL A 1 113 ? -18 27.906 6.035 1 94.5 113 VAL A O 1
ATOM 915 N N . THR A 1 114 ? -19.062 28.266 7.996 1 93.38 114 THR A N 1
ATOM 916 C CA . THR A 1 114 ? -19.391 29.672 7.785 1 93.38 114 THR A CA 1
ATOM 917 C C . THR A 1 114 ? -18.922 30.516 8.969 1 93.38 114 THR A C 1
ATOM 919 O O . THR A 1 114 ? -19.312 30.25 10.109 1 93.38 114 THR A O 1
ATOM 922 N N . THR A 1 115 ? -18.094 31.453 8.672 1 93.06 115 THR A N 1
ATOM 923 C CA . THR A 1 115 ? -17.578 32.312 9.734 1 93.06 115 THR A CA 1
ATOM 924 C C . THR A 1 115 ? -18.078 33.75 9.578 1 93.06 115 THR A C 1
ATOM 926 O O . THR A 1 115 ? -18.156 34.25 8.461 1 93.06 115 THR A O 1
ATOM 929 N N . SER A 1 116 ? -18.547 34.312 10.672 1 92.5 116 SER A N 1
ATOM 930 C CA . SER A 1 116 ? -18.938 35.719 10.766 1 92.5 116 SER A CA 1
ATOM 931 C C . SER A 1 116 ? -18.234 36.438 11.93 1 92.5 116 SER A C 1
ATOM 933 O O . SER A 1 116 ? -18.281 35.938 13.062 1 92.5 116 SER A O 1
ATOM 935 N N . CYS A 1 117 ? -17.594 37.531 11.602 1 94.19 117 CYS A N 1
ATOM 936 C CA . CYS A 1 117 ? -16.828 38.219 12.633 1 94.19 117 CYS A CA 1
ATOM 937 C C . CYS A 1 117 ? -17.281 39.656 12.781 1 94.19 117 CYS A C 1
ATOM 939 O O . CYS A 1 117 ? -17.891 40.219 11.859 1 94.19 117 CYS A O 1
ATOM 941 N N . ILE A 1 118 ? -17.047 40.219 14 1 92.62 118 ILE A N 1
ATOM 942 C CA . ILE A 1 118 ? -17.328 41.625 14.305 1 92.62 118 ILE A CA 1
ATOM 943 C C . ILE A 1 118 ? -16.078 42.25 14.906 1 92.62 118 ILE A C 1
ATOM 945 O O . ILE A 1 118 ? -15.477 41.719 15.836 1 92.62 118 ILE A O 1
ATOM 949 N N . CYS A 1 119 ? -15.711 43.375 14.32 1 92.81 119 CYS A N 1
ATOM 950 C CA . CYS A 1 119 ? -14.555 44.094 14.82 1 92.81 119 CYS A CA 1
ATOM 951 C C . CYS A 1 119 ? -15 45.281 15.695 1 92.81 119 CYS A C 1
ATOM 953 O O . CYS A 1 119 ? -15.914 46.031 15.328 1 92.81 119 CYS A O 1
ATOM 955 N N . ASP A 1 120 ? -14.375 45.438 16.891 1 90.69 120 ASP A N 1
ATOM 956 C CA . ASP A 1 120 ? -14.648 46.531 17.797 1 90.69 120 ASP A CA 1
ATOM 957 C C . ASP A 1 120 ? -13.383 47.375 18.047 1 90.69 120 ASP A C 1
ATOM 959 O O . ASP A 1 120 ? -12.336 46.812 18.406 1 90.69 120 ASP A O 1
ATOM 963 N N . CYS A 1 121 ? -13.555 48.625 17.859 1 87.12 121 CYS A N 1
ATOM 964 C CA . CYS A 1 121 ? -12.469 49.531 18.188 1 87.12 121 CYS A CA 1
ATOM 965 C C . CYS A 1 121 ? -12.383 49.75 19.703 1 87.12 121 CYS A C 1
ATOM 967 O O . CYS A 1 121 ? -13.391 49.656 20.406 1 87.12 121 CYS A O 1
ATOM 969 N N . TYR A 1 122 ? -11.18 50 20.125 1 81.19 122 TYR A N 1
ATOM 970 C CA . TYR A 1 122 ? -10.977 50.25 21.562 1 81.19 122 TYR A CA 1
ATOM 971 C C . TYR A 1 122 ? -11.781 51.469 22.031 1 81.19 122 TYR A C 1
ATOM 973 O O . TYR A 1 122 ? -11.805 52.5 21.359 1 81.19 122 TYR A O 1
ATOM 981 N N . GLY A 1 123 ? -12.461 51.375 23.156 1 68.88 123 GLY A N 1
ATOM 982 C CA . GLY A 1 123 ? -13.141 52.5 23.781 1 68.88 123 GLY A CA 1
ATOM 983 C C . GLY A 1 123 ? -14.531 52.75 23.234 1 68.88 123 GLY A C 1
ATOM 984 O O . GLY A 1 123 ? -15.234 53.656 23.703 1 68.88 123 GLY A O 1
ATOM 985 N N . ARG A 1 124 ? -14.938 52.031 22.312 1 71.5 124 ARG A N 1
ATOM 986 C CA . ARG A 1 124 ? -16.266 52.219 21.734 1 71.5 124 ARG A CA 1
ATOM 987 C C . ARG A 1 124 ? -17.25 51.188 22.281 1 71.5 124 ARG A C 1
ATOM 989 O O . ARG A 1 124 ? -16.938 50.5 23.234 1 71.5 124 ARG A O 1
ATOM 996 N N . ASN A 1 125 ? -18.547 51.312 21.812 1 67.88 125 ASN A N 1
ATOM 997 C CA . ASN A 1 125 ? -19.531 50.312 22.234 1 67.88 125 ASN A CA 1
ATOM 998 C C . ASN A 1 125 ? -19.016 48.875 22.047 1 67.88 125 ASN A C 1
ATOM 1000 O O . ASN A 1 125 ? -18.5 48.562 20.984 1 67.88 125 ASN A O 1
ATOM 1004 N N . GLN A 1 126 ? -19.156 48.156 23.094 1 75.94 126 GLN A N 1
ATOM 1005 C CA . GLN A 1 126 ? -18.484 46.875 23.094 1 75.94 126 GLN A CA 1
ATOM 1006 C C . GLN A 1 126 ? -19.438 45.75 22.672 1 75.94 126 GLN A C 1
ATOM 1008 O O . GLN A 1 126 ? -20.391 45.406 23.391 1 75.94 126 GLN A O 1
ATOM 1013 N N . HIS A 1 127 ? -19.406 45.344 21.5 1 85.12 127 HIS A N 1
ATOM 1014 C CA . HIS A 1 127 ? -20.094 44.156 21 1 85.12 127 HIS A CA 1
ATOM 1015 C C . HIS A 1 127 ? -19.188 42.938 21.016 1 85.12 127 HIS A C 1
ATOM 1017 O O . HIS A 1 127 ? -19.672 41.812 20.953 1 85.12 127 HIS A O 1
ATOM 1023 N N . CYS A 1 128 ? -17.953 43.156 21 1 89.31 128 CYS A N 1
ATOM 1024 C CA . CYS A 1 128 ? -16.938 42.125 21.047 1 89.31 128 CYS A CA 1
ATOM 1025 C C . CYS A 1 128 ? -16.25 42.094 22.406 1 89.31 128 CYS A C 1
ATOM 1027 O O . CYS A 1 128 ? -15.609 43.062 22.797 1 89.31 128 CYS A O 1
ATOM 1029 N N . ASN A 1 129 ? -16.531 41 23.141 1 87.06 129 ASN A N 1
ATOM 1030 C CA . ASN A 1 129 ? -15.891 40.938 24.453 1 87.06 129 ASN A CA 1
ATOM 1031 C C . ASN A 1 129 ? -15.359 39.531 24.719 1 87.06 129 ASN A C 1
ATOM 1033 O O . ASN A 1 129 ? -15.844 38.562 24.141 1 87.06 129 ASN A O 1
ATOM 1037 N N . LEU A 1 130 ? -14.414 39.438 25.562 1 88.25 130 LEU A N 1
ATOM 1038 C CA . LEU A 1 130 ? -13.719 38.219 25.922 1 88.25 130 LEU A CA 1
ATOM 1039 C C . LEU A 1 130 ? -14.664 37.25 26.641 1 88.25 130 LEU A C 1
ATOM 1041 O O . LEU A 1 130 ? -14.594 36.031 26.438 1 88.25 130 LEU A O 1
ATOM 1045 N N . ARG A 1 131 ? -15.531 37.719 27.438 1 88.19 131 ARG A N 1
ATOM 1046 C CA . ARG A 1 131 ? -16.406 36.906 28.266 1 88.19 131 ARG A CA 1
ATOM 1047 C C . ARG A 1 131 ? -17.375 36.094 27.422 1 88.19 131 ARG A C 1
ATOM 1049 O O . ARG A 1 131 ? -17.641 34.906 27.703 1 88.19 131 ARG A O 1
ATOM 1056 N N . ASP A 1 132 ? -17.781 36.625 26.359 1 90.75 132 ASP A N 1
ATOM 1057 C CA . ASP A 1 132 ? -18.844 36 25.578 1 90.75 132 ASP A CA 1
ATOM 1058 C C . ASP A 1 132 ? -18.266 35.219 24.406 1 90.75 132 ASP A C 1
ATOM 1060 O O . ASP A 1 132 ? -18.953 34.406 23.812 1 90.75 132 ASP A O 1
ATOM 1064 N N . TYR A 1 133 ? -17 35.5 24.109 1 94.31 133 TYR A N 1
ATOM 1065 C CA . TYR A 1 133 ? -16.531 34.938 22.844 1 94.31 133 TYR A CA 1
ATOM 1066 C C . TYR A 1 133 ? -15.383 33.969 23.078 1 94.31 133 TYR A C 1
ATOM 1068 O O . TYR A 1 133 ? -14.992 33.219 22.156 1 94.31 133 TYR A O 1
ATOM 1076 N N . LYS A 1 134 ? -14.836 33.906 24.25 1 92.06 134 LYS A N 1
ATOM 1077 C CA . LYS A 1 134 ? -13.742 32.969 24.5 1 92.06 134 LYS A CA 1
ATOM 1078 C C . LYS A 1 134 ? -14.273 31.625 24.984 1 92.06 134 LYS A C 1
ATOM 1080 O O . LYS A 1 134 ? -14.859 31.531 26.062 1 92.06 134 LYS A O 1
ATOM 1085 N N . TYR A 1 135 ? -14.086 30.578 24.281 1 92.88 135 TYR A N 1
ATOM 1086 C CA . TYR A 1 135 ? -14.461 29.188 24.562 1 92.88 135 TYR A CA 1
ATOM 1087 C C . TYR A 1 135 ? -15.961 29.078 24.828 1 92.88 135 TYR A C 1
ATOM 1089 O O . TYR A 1 135 ? -16.375 28.469 25.828 1 92.88 135 TYR A O 1
ATOM 1097 N N . LYS A 1 136 ? -16.734 29.719 24 1 92.25 136 LYS A N 1
ATOM 1098 C CA . LYS A 1 136 ? -18.188 29.688 24.141 1 92.25 136 LYS A CA 1
ATOM 1099 C C . LYS A 1 136 ? -18.844 29.172 22.859 1 92.25 136 LYS A C 1
ATOM 1101 O O . LYS A 1 136 ? -18.297 29.297 21.766 1 92.25 136 LYS A O 1
ATOM 1106 N N . ASP A 1 137 ? -19.969 28.625 23.062 1 92.56 137 ASP A N 1
ATOM 1107 C CA . ASP A 1 137 ? -20.781 28.172 21.938 1 92.56 137 ASP A CA 1
ATOM 1108 C C . ASP A 1 137 ? -21.797 29.25 21.531 1 92.56 137 ASP A C 1
ATOM 1110 O O . ASP A 1 137 ? -22.125 30.125 22.312 1 92.56 137 ASP A O 1
ATOM 1114 N N . CYS A 1 138 ? -22.078 29.188 20.312 1 92.31 138 CYS A N 1
ATOM 1115 C CA . CYS A 1 138 ? -23.172 30.047 19.859 1 92.31 138 CYS A CA 1
ATOM 1116 C C . CYS A 1 138 ? -24.422 29.234 19.547 1 92.31 138 CYS A C 1
ATOM 1118 O O . CYS A 1 138 ? -24.375 28 19.578 1 92.31 138 CYS A O 1
ATOM 1120 N N . SER A 1 139 ? -25.547 29.891 19.328 1 88.06 139 SER A N 1
ATOM 1121 C CA . SER A 1 139 ? -26.812 29.203 19.125 1 88.06 139 SER A CA 1
ATOM 1122 C C . SER A 1 139 ? -27.328 29.406 17.703 1 88.06 139 SER A C 1
ATOM 1124 O O . SER A 1 139 ? -28.422 28.953 17.359 1 88.06 139 SER A O 1
ATOM 1126 N N . SER A 1 140 ? -26.562 29.906 16.859 1 87.06 140 SER A N 1
ATOM 1127 C CA . SER A 1 140 ? -27 30.234 15.516 1 87.06 140 SER A CA 1
ATOM 1128 C C . SER A 1 140 ? -27.078 28.984 14.641 1 87.06 140 SER A C 1
ATOM 1130 O O . SER A 1 140 ? -27.703 28.984 13.586 1 87.06 140 SER A O 1
ATOM 1132 N N . ALA A 1 141 ? -26.438 27.938 14.953 1 89.25 141 ALA A N 1
ATOM 1133 C CA . ALA A 1 141 ? -26.438 26.641 14.266 1 89.25 141 ALA A CA 1
ATOM 1134 C C . ALA A 1 141 ? -26.328 25.5 15.258 1 89.25 141 ALA A C 1
ATOM 1136 O O . ALA A 1 141 ? -26.016 25.703 16.438 1 89.25 141 ALA A O 1
ATOM 1137 N N . PRO A 1 142 ? -26.688 24.281 14.766 1 86.69 142 PRO A N 1
ATOM 1138 C CA . PRO A 1 142 ? -26.547 23.141 15.688 1 86.69 142 PRO A CA 1
ATOM 1139 C C . PRO A 1 142 ? -25.141 22.984 16.234 1 86.69 142 PRO A C 1
ATOM 1141 O O . PRO A 1 142 ? -24.953 22.641 17.406 1 86.69 142 PRO A O 1
ATOM 1144 N N . VAL A 1 143 ? -24.188 23.203 15.414 1 95.31 143 VAL A N 1
ATOM 1145 C CA . VAL A 1 143 ? -22.797 23.234 15.844 1 95.31 143 VAL A CA 1
ATOM 1146 C C . VAL A 1 143 ? -22.188 24.609 15.547 1 95.31 143 VAL A C 1
ATOM 1148 O O . VAL A 1 143 ? -22.047 24.984 14.383 1 95.31 143 VAL A O 1
ATOM 1151 N N . CYS A 1 144 ? -21.938 25.328 16.594 1 96.31 144 CYS A N 1
ATOM 1152 C CA . CYS A 1 144 ? -21.484 26.703 16.469 1 96.31 144 CYS A CA 1
ATOM 1153 C C . CYS A 1 144 ? -20.531 27.078 17.594 1 96.31 144 CYS A C 1
ATOM 1155 O O . CYS A 1 144 ? -20.797 26.766 18.75 1 96.31 144 CYS A O 1
ATOM 1157 N N . TYR A 1 145 ? -19.469 27.672 17.25 1 96.75 145 TYR A N 1
ATOM 1158 C CA . TYR A 1 145 ? -18.469 28.062 18.234 1 96.75 145 TYR A CA 1
ATOM 1159 C C . TYR A 1 145 ? -18.094 29.531 18.078 1 96.75 145 TYR A C 1
ATOM 1161 O O . TYR A 1 145 ? -18.125 30.062 16.969 1 96.75 145 TYR A O 1
ATOM 1169 N N . ARG A 1 146 ? -17.75 30.125 19.203 1 96 146 ARG A N 1
ATOM 1170 C CA . ARG A 1 146 ? -17.281 31.5 19.203 1 96 146 ARG A CA 1
ATOM 1171 C C . ARG A 1 146 ? -15.773 31.578 19.453 1 96 146 ARG A C 1
ATOM 1173 O O . ARG A 1 146 ? -15.227 30.766 20.203 1 96 146 ARG A O 1
ATOM 1180 N N . THR A 1 147 ? -15.164 32.5 18.75 1 96.06 147 THR A N 1
ATOM 1181 C CA . THR A 1 147 ? -13.734 32.719 18.922 1 96.06 147 THR A CA 1
ATOM 1182 C C . THR A 1 147 ? -13.43 34.188 19.125 1 96.06 147 THR A C 1
ATOM 1184 O O . THR A 1 147 ? -14.07 35.031 18.516 1 96.06 147 THR A O 1
ATOM 1187 N N . PHE A 1 148 ? -12.5 34.469 20.062 1 94.62 148 PHE A N 1
ATOM 1188 C CA . PHE A 1 148 ? -12.047 35.812 20.375 1 94.62 148 PHE A CA 1
ATOM 1189 C C . PHE A 1 148 ? -10.625 36.031 19.891 1 94.62 148 PHE A C 1
ATOM 1191 O O . PHE A 1 148 ? -9.719 35.281 20.234 1 94.62 148 PHE A O 1
ATOM 1198 N N . HIS A 1 149 ? -10.391 37.031 19.031 1 92.75 149 HIS A N 1
ATOM 1199 C CA . HIS A 1 149 ? -9.07 37.344 18.5 1 92.75 149 HIS A CA 1
ATOM 1200 C C . HIS A 1 149 ? -8.617 38.719 18.984 1 92.75 149 HIS A C 1
ATOM 1202 O O . HIS A 1 149 ? -9.016 39.75 18.438 1 92.75 149 HIS A O 1
ATOM 1208 N N . PRO A 1 150 ? -7.719 38.625 19.906 1 89.25 150 PRO A N 1
ATOM 1209 C CA . PRO A 1 150 ? -7.188 39.906 20.391 1 89.25 150 PRO A CA 1
ATOM 1210 C C . PRO A 1 150 ? -6.055 40.438 19.516 1 89.25 150 PRO A C 1
ATOM 1212 O O . PRO A 1 150 ? -5.645 39.781 18.562 1 89.25 150 PRO A O 1
ATOM 1215 N N . TYR A 1 151 ? -5.59 41.688 19.734 1 84.19 151 TYR A N 1
ATOM 1216 C CA . TYR A 1 151 ? -4.43 42.312 19.094 1 84.19 151 TYR A CA 1
ATOM 1217 C C . TYR A 1 151 ? -4.613 42.375 17.594 1 84.19 151 TYR A C 1
ATOM 1219 O O . TYR A 1 151 ? -3.809 41.844 16.828 1 84.19 151 TYR A O 1
ATOM 1227 N N . GLN A 1 152 ? -5.684 43.062 17.219 1 88.75 152 GLN A N 1
ATOM 1228 C CA . GLN A 1 152 ? -5.977 43.281 15.812 1 88.75 152 GLN A CA 1
ATOM 1229 C C . GLN A 1 152 ? -5.555 44.688 15.375 1 88.75 152 GLN A C 1
ATOM 1231 O O . GLN A 1 152 ? -5.355 45.562 16.203 1 88.75 152 GLN A O 1
ATOM 1236 N N . SER A 1 153 ? -5.43 44.781 14.086 1 83.5 153 SER A N 1
ATOM 1237 C CA . SER A 1 153 ? -5.062 46.062 13.508 1 83.5 153 SER A CA 1
ATOM 1238 C C . SER A 1 153 ? -6.102 47.125 13.828 1 83.5 153 SER A C 1
ATOM 1240 O O . SER A 1 153 ? -7.297 46.844 13.898 1 83.5 153 SER A O 1
ATOM 1242 N N . SER A 1 154 ? -5.617 48.375 14.023 1 83.44 154 SER A N 1
ATOM 1243 C CA . SER A 1 154 ? -6.512 49.469 14.344 1 83.44 154 SER A CA 1
ATOM 1244 C C . SER A 1 154 ? -6.922 50.219 13.094 1 83.44 154 SER A C 1
ATOM 1246 O O . SER A 1 154 ? -7.469 51.344 13.18 1 83.44 154 SER A O 1
ATOM 1248 N N . ILE A 1 155 ? -6.66 49.625 12.055 1 83.62 155 ILE A N 1
ATOM 1249 C CA . ILE A 1 155 ? -7.047 50.281 10.812 1 83.62 155 ILE A CA 1
ATOM 1250 C C . ILE A 1 155 ? -8.555 50.531 10.797 1 83.62 155 ILE A C 1
ATOM 1252 O O . ILE A 1 155 ? -9.336 49.625 11.078 1 83.62 155 ILE A O 1
ATOM 1256 N N . GLY A 1 156 ? -8.992 51.719 10.523 1 82.62 156 GLY A N 1
ATOM 1257 C CA . GLY A 1 156 ? -10.406 52.062 10.508 1 82.62 156 GLY A CA 1
ATOM 1258 C C . GLY A 1 156 ? -10.891 52.656 11.82 1 82.62 156 GLY A C 1
ATOM 1259 O O . GLY A 1 156 ? -12.016 53.156 11.906 1 82.62 156 GLY A O 1
ATOM 1260 N N . CYS A 1 157 ? -10.031 52.469 12.805 1 83.94 157 CYS A N 1
ATOM 1261 C CA . CYS A 1 157 ? -10.398 53.031 14.109 1 83.94 157 CYS A CA 1
ATOM 1262 C C . CYS A 1 157 ? -9.805 54.406 14.312 1 83.94 157 CYS A C 1
ATOM 1264 O O . CYS A 1 157 ? -8.82 54.781 13.664 1 83.94 157 CYS A O 1
ATOM 1266 N N . SER A 1 158 ? -10.359 55.188 15.234 1 74.31 158 SER A N 1
ATOM 1267 C CA . SER A 1 158 ? -9.898 56.531 15.523 1 74.31 158 SER A CA 1
ATOM 1268 C C . SER A 1 158 ? -8.688 56.5 16.453 1 74.31 158 SER A C 1
ATOM 1270 O O . SER A 1 158 ? -7.863 57.438 16.422 1 74.31 158 SER A O 1
ATOM 1272 N N . SER A 1 159 ? -8.688 55.438 17.25 1 71.56 159 SER A N 1
ATOM 1273 C CA . SER A 1 159 ? -7.57 55.312 18.172 1 71.56 159 SER A CA 1
ATOM 1274 C C . SER A 1 159 ? -6.52 54.344 17.625 1 71.56 159 SER A C 1
ATOM 1276 O O . SER A 1 159 ? -6.836 53.438 16.844 1 71.56 159 SER A O 1
ATOM 1278 N N . ASN A 1 160 ? -5.281 54.594 18.016 1 72.19 160 ASN A N 1
ATOM 1279 C CA . ASN A 1 160 ? -4.184 53.719 17.625 1 72.19 160 ASN A CA 1
ATOM 1280 C C . ASN A 1 160 ? -4.109 52.469 18.484 1 72.19 160 ASN A C 1
ATOM 1282 O O . ASN A 1 160 ? -3.273 51.594 18.25 1 72.19 160 ASN A O 1
ATOM 1286 N N . GLN A 1 161 ? -5.102 52.5 19.312 1 74.94 161 GLN A N 1
ATOM 1287 C CA . GLN A 1 161 ? -5.109 51.281 20.156 1 74.94 161 GLN A CA 1
ATOM 1288 C C . GLN A 1 161 ? -5.637 50.094 19.391 1 74.94 161 GLN A C 1
ATOM 1290 O O . GLN A 1 161 ? -6.469 50.219 18.5 1 74.94 161 GLN A O 1
ATOM 1295 N N . GLN A 1 162 ? -5.191 48.969 19.828 1 82.38 162 GLN A N 1
ATOM 1296 C CA . GLN A 1 162 ? -5.504 47.719 19.125 1 82.38 162 GLN A CA 1
ATOM 1297 C C . GLN A 1 162 ? -6.992 47.375 19.219 1 82.38 162 GLN A C 1
ATOM 1299 O O . GLN A 1 162 ? -7.613 47.625 20.266 1 82.38 162 GLN A O 1
ATOM 1304 N N . SER A 1 163 ? -7.52 46.906 18.094 1 87.38 163 SER A N 1
ATOM 1305 C CA . SER A 1 163 ? -8.914 46.5 18.047 1 87.38 163 SER A CA 1
ATOM 1306 C C . SER A 1 163 ? -9.07 45 18.391 1 87.38 163 SER A C 1
ATOM 1308 O O . SER A 1 163 ? -8.078 44.312 18.641 1 87.38 163 SER A O 1
ATOM 1310 N N . GLU A 1 164 ? -10.312 44.688 18.594 1 91 164 GLU A N 1
ATOM 1311 C CA . GLU A 1 164 ? -10.648 43.312 18.891 1 91 164 GLU A CA 1
ATOM 1312 C C . GLU A 1 164 ? -11.617 42.75 17.859 1 91 164 GLU A C 1
ATOM 1314 O O . GLU A 1 164 ? -12.445 43.469 17.297 1 91 164 GLU A O 1
ATOM 1319 N N . LEU A 1 165 ? -11.359 41.5 17.609 1 93.31 165 LEU A N 1
ATOM 1320 C CA . LEU A 1 165 ? -12.203 40.812 16.641 1 93.31 165 LEU A CA 1
ATOM 1321 C C . LEU A 1 165 ? -12.891 39.594 17.281 1 93.31 165 LEU A C 1
ATOM 1323 O O . LEU A 1 165 ? -12.234 38.781 17.906 1 93.31 165 LEU A O 1
ATOM 1327 N N . CYS A 1 166 ? -14.203 39.594 17.25 1 95.06 166 CYS A N 1
ATOM 1328 C CA . CYS A 1 166 ? -15.016 38.5 17.75 1 95.06 166 CYS A CA 1
ATOM 1329 C C . CYS A 1 166 ? -15.727 37.781 16.594 1 95.06 166 CYS A C 1
ATOM 1331 O O . CYS A 1 166 ? -16.344 38.438 15.75 1 95.06 166 CYS A O 1
ATOM 1333 N N . CYS A 1 167 ? -15.617 36.438 16.578 1 95.75 167 CYS A N 1
ATOM 1334 C CA . CYS A 1 167 ? -16.156 35.688 15.438 1 95.75 167 CYS A CA 1
ATOM 1335 C C . CYS A 1 167 ? -17.062 34.562 15.906 1 95.75 167 CYS A C 1
ATOM 1337 O O . CYS A 1 167 ? -16.922 34.094 17.031 1 95.75 167 CYS A O 1
ATOM 1339 N N . GLU A 1 168 ? -17.984 34.156 15.062 1 94.81 168 GLU A N 1
ATOM 1340 C CA . GLU A 1 168 ? -18.812 32.969 15.188 1 94.81 168 GLU A CA 1
ATOM 1341 C C . GLU A 1 168 ? -18.625 32.031 14 1 94.81 168 GLU A C 1
ATOM 1343 O O . GLU A 1 168 ? -18.672 32.469 12.844 1 94.81 168 GLU A O 1
ATOM 1348 N N . THR A 1 169 ? -18.297 30.828 14.312 1 95.44 169 THR A N 1
ATOM 1349 C CA . THR A 1 169 ? -18.094 29.812 13.289 1 95.44 169 THR A CA 1
ATOM 1350 C C . THR A 1 169 ? -19.219 28.781 13.328 1 95.44 169 THR A C 1
ATOM 1352 O O . THR A 1 169 ? -19.328 28.016 14.297 1 95.44 169 THR A O 1
ATOM 1355 N N . LYS A 1 170 ? -19.984 28.719 12.266 1 95.81 170 LYS A N 1
ATOM 1356 C CA . LYS A 1 170 ? -21.062 27.734 12.117 1 95.81 170 LYS A CA 1
ATOM 1357 C C . LYS A 1 170 ? -20.625 26.562 11.258 1 95.81 170 LYS A C 1
ATOM 1359 O O . LYS A 1 170 ? -19.984 26.734 10.219 1 95.81 170 LYS A O 1
ATOM 1364 N N . ILE A 1 171 ? -20.953 25.359 11.75 1 96.56 171 ILE A N 1
ATOM 1365 C CA . ILE A 1 171 ? -20.594 24.156 11.023 1 96.56 171 ILE A CA 1
ATOM 1366 C C . ILE A 1 171 ? -21.844 23.328 10.734 1 96.56 171 ILE A C 1
ATOM 1368 O O . ILE A 1 171 ? -22.578 22.953 11.656 1 96.56 171 ILE A O 1
ATOM 1372 N N . GLU A 1 172 ? -22.141 23.094 9.484 1 95.5 172 GLU A N 1
ATOM 1373 C CA . GLU A 1 172 ? -23.25 22.281 9 1 95.5 172 GLU A CA 1
ATOM 1374 C C . GLU A 1 172 ? -22.781 21.234 8.008 1 95.5 172 GLU A C 1
ATOM 1376 O O . GLU A 1 172 ? -21.703 21.359 7.418 1 95.5 172 GLU A O 1
ATOM 1381 N N . PRO A 1 173 ? -23.531 20.203 7.891 1 94.69 173 PRO A N 1
ATOM 1382 C CA . PRO A 1 173 ? -23.125 19.188 6.906 1 94.69 173 PRO A CA 1
ATOM 1383 C C . PRO A 1 173 ? -23.328 19.656 5.469 1 94.69 173 PRO A C 1
ATOM 1385 O O . PRO A 1 173 ? -24.406 20.125 5.113 1 94.69 173 PRO A O 1
ATOM 1388 N N . TYR A 1 174 ? -22.297 19.5 4.695 1 95.25 174 TYR A N 1
ATOM 1389 C CA . TYR A 1 174 ? -22.359 19.859 3.281 1 95.25 174 TYR A CA 1
ATOM 1390 C C . TYR A 1 174 ? -23.266 18.891 2.514 1 95.25 174 TYR A C 1
ATOM 1392 O O . TYR A 1 174 ? -23.062 17.672 2.555 1 95.25 174 TYR A O 1
ATOM 1400 N N . ASN A 1 175 ? -24.344 19.406 1.812 1 91.31 175 ASN A N 1
ATOM 1401 C CA . ASN A 1 175 ? -25.312 18.656 1.001 1 91.31 175 ASN A CA 1
ATOM 1402 C C . ASN A 1 175 ? -26.031 17.594 1.823 1 91.31 175 ASN A C 1
ATOM 1404 O O . ASN A 1 175 ? -26.578 16.641 1.268 1 91.31 175 ASN A O 1
ATOM 1408 N N . ASN A 1 176 ? -25.875 17.594 3.127 1 89.56 176 ASN A N 1
ATOM 1409 C CA . ASN A 1 176 ? -26.516 16.672 4.047 1 89.56 176 ASN A CA 1
ATOM 1410 C C . ASN A 1 176 ? -26.078 15.234 3.785 1 89.56 176 ASN A C 1
ATOM 1412 O O . ASN A 1 176 ? -26.891 14.305 3.9 1 89.56 176 ASN A O 1
ATOM 1416 N N . TRP A 1 177 ? -24.891 15.148 3.32 1 90.69 177 TRP A N 1
ATOM 1417 C CA . TRP A 1 177 ? -24.328 13.812 3.113 1 90.69 177 TRP A CA 1
ATOM 1418 C C . TRP A 1 177 ? -23.922 13.18 4.441 1 90.69 177 TRP A C 1
ATOM 1420 O O . TRP A 1 177 ? -23.406 13.867 5.328 1 90.69 177 TRP A O 1
ATOM 1430 N N . ILE A 1 178 ? -24.25 11.914 4.551 1 93.12 178 ILE A N 1
ATOM 1431 C CA . ILE A 1 178 ? -23.812 11.156 5.715 1 93.12 178 ILE A CA 1
ATOM 1432 C C . ILE A 1 178 ? -23 9.938 5.262 1 93.12 178 ILE A C 1
ATOM 1434 O O . ILE A 1 178 ? -23.469 9.156 4.426 1 93.12 178 ILE A O 1
ATOM 1438 N N . TYR A 1 179 ? -21.859 9.914 5.809 1 95.44 179 TYR A N 1
ATOM 1439 C CA . TYR A 1 179 ? -20.984 8.789 5.512 1 95.44 179 TYR A CA 1
ATOM 1440 C C . TYR A 1 179 ? -20.828 7.879 6.723 1 95.44 179 TYR A C 1
ATOM 1442 O O . TYR A 1 179 ? -20.938 8.336 7.863 1 95.44 179 TYR A O 1
ATOM 1450 N 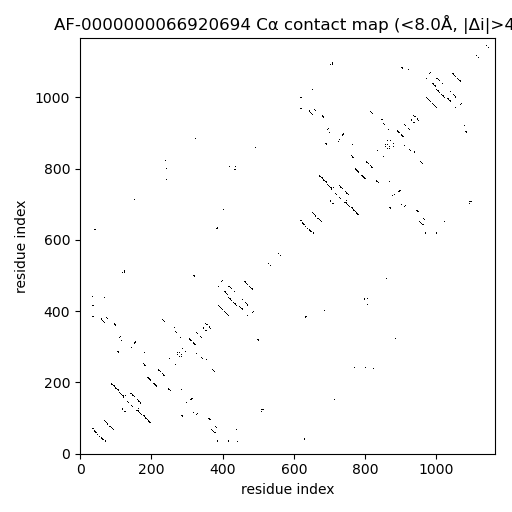N . GLN A 1 180 ? -20.625 6.652 6.465 1 95.19 180 GLN A N 1
ATOM 1451 C CA . GLN A 1 180 ? -20.344 5.664 7.5 1 95.19 180 GLN A CA 1
ATOM 1452 C C . GLN A 1 180 ? -18.906 5.145 7.383 1 95.19 180 GLN A C 1
ATOM 1454 O O . GLN A 1 180 ? -18.547 4.555 6.367 1 95.19 180 GLN A O 1
ATOM 1459 N N . ALA A 1 181 ? -18.125 5.438 8.422 1 97.12 181 ALA A N 1
ATOM 1460 C CA . ALA A 1 181 ? -16.781 4.887 8.492 1 97.12 181 ALA A CA 1
ATOM 1461 C C . ALA A 1 181 ? -16.781 3.518 9.164 1 97.12 181 ALA A C 1
ATOM 1463 O O . ALA A 1 181 ? -17.484 3.307 10.156 1 97.12 181 ALA A O 1
ATOM 1464 N N . ILE A 1 182 ? -16.062 2.592 8.648 1 96.56 182 ILE A N 1
ATOM 1465 C CA . ILE A 1 182 ? -15.961 1.254 9.219 1 96.56 182 ILE A CA 1
ATOM 1466 C C . ILE A 1 182 ? -14.5 0.848 9.336 1 96.56 182 ILE A C 1
ATOM 1468 O O . ILE A 1 182 ? -13.688 1.174 8.461 1 96.56 182 ILE A O 1
ATOM 1472 N N . ARG A 1 183 ? -14.156 0.224 10.398 1 97.12 183 ARG A N 1
ATOM 1473 C CA . ARG A 1 183 ? -12.852 -0.406 10.578 1 97.12 183 ARG A CA 1
ATOM 1474 C C . ARG A 1 183 ? -12.938 -1.914 10.367 1 97.12 183 ARG A C 1
ATOM 1476 O O . ARG A 1 183 ? -13.727 -2.596 11.031 1 97.12 183 ARG A O 1
ATOM 1483 N N . ILE A 1 184 ? -12.141 -2.432 9.461 1 97 184 ILE A N 1
ATOM 1484 C CA . ILE A 1 184 ? -12.219 -3.854 9.141 1 97 184 ILE A CA 1
ATOM 1485 C C . ILE A 1 184 ? -10.922 -4.547 9.547 1 97 184 ILE A C 1
ATOM 1487 O O . ILE A 1 184 ? -9.875 -3.906 9.656 1 97 184 ILE A O 1
ATOM 1491 N N . LYS A 1 185 ? -11.008 -5.855 9.875 1 95.5 185 LYS A N 1
ATOM 1492 C CA . LYS A 1 185 ? -9.852 -6.699 10.188 1 95.5 185 LYS A CA 1
ATOM 1493 C C . LYS A 1 185 ? -9.656 -7.773 9.125 1 95.5 185 LYS A C 1
ATOM 1495 O O . LYS A 1 185 ? -10.25 -7.703 8.047 1 95.5 185 LYS A O 1
ATOM 1500 N N . GLN A 1 186 ? -8.68 -8.688 9.352 1 94.94 186 GLN A N 1
ATOM 1501 C CA . GLN A 1 186 ? -8.359 -9.719 8.375 1 94.94 186 GLN A CA 1
ATOM 1502 C C . GLN A 1 186 ? -9.586 -10.562 8.047 1 94.94 186 GLN A C 1
ATOM 1504 O O . GLN A 1 186 ? -10.383 -10.875 8.93 1 94.94 186 GLN A O 1
ATOM 1509 N N . PRO A 1 187 ? -9.75 -10.953 6.859 1 96.25 187 PRO A N 1
ATOM 1510 C CA . PRO A 1 187 ? -10.969 -11.633 6.414 1 96.25 187 PRO A CA 1
ATOM 1511 C C . PRO A 1 187 ? -10.906 -13.148 6.602 1 96.25 187 PRO A C 1
ATOM 1513 O O . PRO A 1 187 ? -9.82 -13.703 6.766 1 96.25 187 PRO A O 1
ATOM 1516 N N . ASN A 1 188 ? -12.102 -13.719 6.629 1 93 188 ASN A N 1
ATOM 1517 C CA . ASN A 1 188 ? -12.273 -15.141 6.328 1 93 188 ASN A CA 1
ATOM 1518 C C . ASN A 1 188 ? -12.445 -15.383 4.832 1 93 188 ASN A C 1
ATOM 1520 O O . ASN A 1 188 ? -13.133 -14.609 4.148 1 93 188 ASN A O 1
ATOM 1524 N N . ILE A 1 189 ? -11.805 -16.391 4.371 1 95.25 189 ILE A N 1
ATOM 1525 C CA . ILE A 1 189 ? -11.828 -16.656 2.938 1 95.25 189 ILE A CA 1
ATOM 1526 C C . ILE A 1 189 ? -12.742 -17.844 2.656 1 95.25 189 ILE A C 1
ATOM 1528 O O . ILE A 1 189 ? -12.625 -18.891 3.297 1 95.25 189 ILE A O 1
ATOM 1532 N N . PHE A 1 190 ? -13.656 -17.672 1.664 1 95.25 190 PHE A N 1
ATOM 1533 C CA . PHE A 1 190 ? -14.578 -18.734 1.268 1 95.25 190 PHE A CA 1
ATOM 1534 C C . PHE A 1 190 ? -14.516 -18.969 -0.237 1 95.25 190 PHE A C 1
ATOM 1536 O O . PHE A 1 190 ? -14.617 -18.031 -1.024 1 95.25 190 PHE A O 1
ATOM 1543 N N . VAL A 1 191 ? -14.336 -20.188 -0.56 1 96.25 191 VAL A N 1
ATOM 1544 C CA . VAL A 1 191 ? -14.508 -20.594 -1.95 1 96.25 191 VAL A CA 1
ATOM 1545 C C . VAL A 1 191 ? -15.93 -21.109 -2.166 1 96.25 191 VAL A C 1
ATOM 1547 O O . VAL A 1 191 ? -16.406 -21.953 -1.415 1 96.25 191 VAL A O 1
ATOM 1550 N N . ILE A 1 192 ? -16.578 -20.594 -3.184 1 96 192 ILE A N 1
ATOM 1551 C CA . ILE A 1 192 ? -17.953 -21 -3.473 1 96 192 ILE A CA 1
ATOM 1552 C C . ILE A 1 192 ? -17.969 -21.859 -4.734 1 96 192 ILE A C 1
ATOM 1554 O O . ILE A 1 192 ? -17.531 -21.422 -5.797 1 96 192 ILE A O 1
ATOM 1558 N N . PHE A 1 193 ? -18.578 -23.062 -4.582 1 95.69 193 PHE A N 1
ATOM 1559 C CA . PHE A 1 193 ? -18.719 -23.984 -5.703 1 95.69 193 PHE A CA 1
ATOM 1560 C C . PHE A 1 193 ? -20.188 -24.156 -6.078 1 95.69 193 PHE A C 1
ATOM 1562 O O . PHE A 1 193 ? -21.062 -24.078 -5.219 1 95.69 193 PHE A O 1
ATOM 1569 N N . LYS A 1 194 ? -20.375 -24.328 -7.34 1 93.94 194 LYS A N 1
ATOM 1570 C CA . LYS A 1 194 ? -21.641 -24.859 -7.828 1 93.94 194 LYS A CA 1
ATOM 1571 C C . LYS A 1 194 ? -21.5 -26.312 -8.266 1 93.94 194 LYS A C 1
ATOM 1573 O O . LYS A 1 194 ? -20.734 -26.625 -9.18 1 93.94 194 LYS A O 1
ATOM 1578 N N . TYR A 1 195 ? -22.172 -27.172 -7.566 1 93.19 195 TYR A N 1
ATOM 1579 C CA . TYR A 1 195 ? -22.125 -28.609 -7.852 1 93.19 195 TYR A CA 1
ATOM 1580 C C . TYR A 1 195 ? -23.406 -29.062 -8.531 1 93.19 195 TYR A C 1
ATOM 1582 O O . TYR A 1 195 ? -24.5 -28.906 -7.984 1 93.19 195 TYR A O 1
ATOM 1590 N N . ARG A 1 196 ? -23.219 -29.641 -9.719 1 92.31 196 ARG A N 1
ATOM 1591 C CA . ARG A 1 196 ? -24.359 -30.141 -10.492 1 92.31 196 ARG A CA 1
ATOM 1592 C C . ARG A 1 196 ? -24.125 -31.562 -10.969 1 92.31 196 ARG A C 1
ATOM 1594 O O . ARG A 1 196 ? -22.984 -31.953 -11.258 1 92.31 196 ARG A O 1
ATOM 1601 N N . VAL A 1 197 ? -25.188 -32.281 -11.023 1 91.31 197 VAL A N 1
ATOM 1602 C CA . VAL A 1 197 ? -25.125 -33.656 -11.5 1 91.31 197 VAL A CA 1
ATOM 1603 C C . VAL A 1 197 ? -26.094 -33.844 -12.672 1 91.31 197 VAL A C 1
ATOM 1605 O O . VAL A 1 197 ? -27.25 -33.406 -12.609 1 91.31 197 VAL A O 1
ATOM 1608 N N . PHE A 1 198 ? -25.531 -34.438 -13.688 1 89.06 198 PHE A N 1
ATOM 1609 C CA . PHE A 1 198 ? -26.344 -34.75 -14.867 1 89.06 198 PHE A CA 1
ATOM 1610 C C . PHE A 1 198 ? -26.391 -36.25 -15.125 1 89.06 198 PHE A C 1
ATOM 1612 O O . PHE A 1 198 ? -25.406 -36.938 -14.93 1 89.06 198 PHE A O 1
ATOM 1619 N N . GLN A 1 199 ? -27.516 -36.688 -15.5 1 86.06 199 GLN A N 1
ATOM 1620 C CA . GLN A 1 199 ? -27.688 -38.094 -15.875 1 86.06 199 GLN A CA 1
ATOM 1621 C C . GLN A 1 199 ? -28.172 -38.219 -17.312 1 86.06 199 GLN A C 1
ATOM 1623 O O . GLN A 1 199 ? -29.031 -37.438 -17.766 1 86.06 199 GLN A O 1
ATOM 1628 N N . LYS A 1 200 ? -27.438 -39.094 -17.922 1 80.38 200 LYS A N 1
ATOM 1629 C CA . LYS A 1 200 ? -27.844 -39.344 -19.312 1 80.38 200 LYS A CA 1
ATOM 1630 C C . LYS A 1 200 ? -28.969 -40.375 -19.391 1 80.38 200 LYS A C 1
ATOM 1632 O O . LYS A 1 200 ? -28.812 -41.5 -18.906 1 80.38 200 LYS A O 1
ATOM 1637 N N . PHE A 1 201 ? -30.172 -39.938 -19.875 1 74.94 201 PHE A N 1
ATOM 1638 C CA . PHE A 1 201 ? -31.312 -40.844 -20.078 1 74.94 201 PHE A CA 1
ATOM 1639 C C . PHE A 1 201 ? -31.797 -40.75 -21.531 1 74.94 201 PHE A C 1
ATOM 1641 O O . PHE A 1 201 ? -32.188 -39.688 -22 1 74.94 201 PHE A O 1
ATOM 1648 N N . ASN A 1 202 ? -31.891 -41.844 -22.203 1 74.31 202 ASN A N 1
ATOM 1649 C CA . ASN A 1 202 ? -32.344 -41.969 -23.594 1 74.31 202 ASN A CA 1
ATOM 1650 C C . ASN A 1 202 ? -31.594 -40.969 -24.484 1 74.31 202 ASN A C 1
ATOM 1652 O O . ASN A 1 202 ? -32.188 -40.281 -25.281 1 74.31 202 ASN A O 1
ATOM 1656 N N . GLY A 1 203 ? -30.266 -40.812 -24.297 1 72.88 203 GLY A N 1
ATOM 1657 C CA . GLY A 1 203 ? -29.422 -40 -25.156 1 72.88 203 GLY A CA 1
ATOM 1658 C C . GLY A 1 203 ? -29.438 -38.531 -24.797 1 72.88 203 GLY A C 1
ATOM 1659 O O . GLY A 1 203 ? -28.734 -37.719 -25.406 1 72.88 203 GLY A O 1
ATOM 1660 N N . MET A 1 204 ? -30.234 -38.219 -23.812 1 77.62 204 MET A N 1
ATOM 1661 C CA . MET A 1 204 ? -30.328 -36.844 -23.406 1 77.62 204 MET A CA 1
ATOM 1662 C C . MET A 1 204 ? -29.859 -36.656 -21.969 1 77.62 204 MET A C 1
ATOM 1664 O O . MET A 1 204 ? -30.141 -37.5 -21.109 1 77.62 204 MET A O 1
ATOM 1668 N N . TRP A 1 205 ? -29.094 -35.562 -21.734 1 83.12 205 TRP A N 1
ATOM 1669 C CA . TRP A 1 205 ? -28.625 -35.25 -20.391 1 83.12 205 TRP A CA 1
ATOM 1670 C C . TRP A 1 205 ? -29.703 -34.531 -19.594 1 83.12 205 TRP A C 1
ATOM 1672 O O . TRP A 1 205 ? -30.344 -33.594 -20.078 1 83.12 205 TRP A O 1
ATOM 1682 N N . ARG A 1 206 ? -29.953 -34.969 -18.391 1 83.62 206 ARG A N 1
ATOM 1683 C CA . ARG A 1 206 ? -30.891 -34.344 -17.469 1 83.62 206 ARG A CA 1
ATOM 1684 C C . ARG A 1 206 ? -30.188 -33.969 -16.172 1 83.62 206 ARG A C 1
ATOM 1686 O O . ARG A 1 206 ? -29.406 -34.719 -15.625 1 83.62 206 ARG A O 1
ATOM 1693 N N . GLN A 1 207 ? -30.469 -32.75 -15.734 1 87.69 207 GLN A N 1
ATOM 1694 C CA . GLN A 1 207 ? -29.859 -32.281 -14.5 1 87.69 207 GLN A CA 1
ATOM 1695 C C . GLN A 1 207 ? -30.641 -32.75 -13.281 1 87.69 207 GLN A C 1
ATOM 1697 O O . GLN A 1 207 ? -31.875 -32.625 -13.242 1 87.69 207 GLN A O 1
ATOM 1702 N N . TYR A 1 208 ? -30 -33.156 -12.227 1 80.62 208 TYR A N 1
ATOM 1703 C CA . TYR A 1 208 ? -30.656 -33.719 -11.055 1 80.62 208 TYR A CA 1
ATOM 1704 C C . TYR A 1 208 ? -30.391 -32.875 -9.82 1 80.62 208 TYR A C 1
ATOM 1706 O O . TYR A 1 208 ? -31.109 -32.969 -8.828 1 80.62 208 TYR A O 1
ATOM 1714 N N . ASN A 1 209 ? -29.312 -32.188 -9.859 1 81.88 209 ASN A N 1
ATOM 1715 C CA . ASN A 1 209 ? -28.938 -31.422 -8.688 1 81.88 209 ASN A CA 1
ATOM 1716 C C . ASN A 1 209 ? -28.312 -30.094 -9.07 1 81.88 209 ASN A C 1
ATOM 1718 O O . ASN A 1 209 ? -27.781 -29.953 -10.18 1 81.88 209 ASN A O 1
ATOM 1722 N N . ASP A 1 210 ? -28.562 -29.031 -8.219 1 86.38 210 ASP A N 1
ATOM 1723 C CA . ASP A 1 210 ? -27.922 -27.734 -8.328 1 86.38 210 ASP A CA 1
ATOM 1724 C C . ASP A 1 210 ? -27.594 -27.172 -6.945 1 86.38 210 ASP A C 1
ATOM 1726 O O . ASP A 1 210 ? -28.375 -26.359 -6.41 1 86.38 210 ASP A O 1
ATOM 1730 N N . ASP A 1 211 ? -26.438 -27.547 -6.445 1 89.75 211 ASP A N 1
ATOM 1731 C CA . ASP A 1 211 ? -26.078 -27.156 -5.086 1 89.75 211 ASP A CA 1
ATOM 1732 C C . ASP A 1 211 ? -24.984 -26.094 -5.098 1 89.75 211 ASP A C 1
ATOM 1734 O O . ASP A 1 211 ? -24.078 -26.125 -5.938 1 89.75 211 ASP A O 1
ATOM 1738 N N . THR A 1 212 ? -25.141 -25.188 -4.215 1 93.31 212 THR A N 1
ATOM 1739 C CA . THR A 1 212 ? -24.078 -24.25 -3.939 1 93.31 212 THR A CA 1
ATOM 1740 C C . THR A 1 212 ? -23.344 -24.625 -2.652 1 93.31 212 THR A C 1
ATOM 1742 O O . THR A 1 212 ? -23.969 -24.781 -1.603 1 93.31 212 THR A O 1
ATOM 1745 N N . ILE A 1 213 ? -22.078 -24.781 -2.732 1 93 213 ILE A N 1
ATOM 1746 C CA . ILE A 1 213 ? -21.266 -25.219 -1.594 1 93 213 ILE A CA 1
ATOM 1747 C C . ILE A 1 213 ? -20.266 -24.109 -1.232 1 93 213 ILE A C 1
ATOM 1749 O O . ILE A 1 213 ? -19.531 -23.625 -2.092 1 93 213 ILE A O 1
ATOM 1753 N N . GLU A 1 214 ? -20.266 -23.75 0.016 1 93.88 214 GLU A N 1
ATOM 1754 C CA . GLU A 1 214 ? -19.297 -22.797 0.536 1 93.88 214 GLU A CA 1
ATOM 1755 C C . GLU A 1 214 ? -18.203 -23.5 1.343 1 93.88 214 GLU A C 1
ATOM 1757 O O . GLU A 1 214 ? -18.5 -24.203 2.307 1 93.88 214 GLU A O 1
ATOM 1762 N N . VAL A 1 215 ? -17.016 -23.25 0.94 1 93.25 215 VAL A N 1
ATOM 1763 C CA . VAL A 1 215 ? -15.891 -23.953 1.568 1 93.25 215 VAL A CA 1
ATOM 1764 C C . VAL A 1 215 ? -14.945 -22.938 2.199 1 93.25 215 VAL A C 1
ATOM 1766 O O . VAL A 1 215 ? -14.305 -22.141 1.494 1 93.25 215 VAL A O 1
ATOM 1769 N N . PRO A 1 216 ? -14.781 -22.969 3.523 1 93.44 216 PRO A N 1
ATOM 1770 C CA . PRO A 1 216 ? -13.781 -22.109 4.16 1 93.44 216 PRO A CA 1
ATOM 1771 C C . PRO A 1 216 ? -12.359 -22.594 3.938 1 93.44 216 PRO A C 1
ATOM 1773 O O . PRO A 1 216 ? -12.094 -23.797 4.035 1 93.44 216 PRO A O 1
ATOM 1776 N N . LEU A 1 217 ? -11.414 -21.703 3.66 1 93.56 217 LEU A N 1
ATOM 1777 C CA . LEU A 1 217 ? -10.039 -22.094 3.367 1 93.56 217 LEU A CA 1
ATOM 1778 C C . LEU A 1 217 ? -9.062 -21.422 4.32 1 93.56 217 LEU A C 1
ATOM 1780 O O . LEU A 1 217 ? -7.879 -21.281 4.012 1 93.56 217 LEU A O 1
ATOM 1784 N N . ASN A 1 218 ? -9.508 -21.016 5.469 1 86.94 218 ASN A N 1
ATOM 1785 C CA . ASN A 1 218 ? -8.633 -20.312 6.406 1 86.94 218 ASN A CA 1
ATOM 1786 C C . ASN A 1 218 ? -7.48 -21.203 6.867 1 86.94 218 ASN A C 1
ATOM 1788 O O . ASN A 1 218 ? -6.391 -20.719 7.164 1 86.94 218 ASN A O 1
ATOM 1792 N N . ASN A 1 219 ? -7.734 -22.453 6.91 1 85.75 219 ASN A N 1
ATOM 1793 C CA . ASN A 1 219 ? -6.672 -23.375 7.32 1 85.75 219 ASN A CA 1
ATOM 1794 C C . ASN A 1 219 ? -5.902 -23.922 6.117 1 85.75 219 ASN A C 1
ATOM 1796 O O . ASN A 1 219 ? -5.016 -24.75 6.27 1 85.75 219 ASN A O 1
ATOM 1800 N N . GLY A 1 220 ? -6.305 -23.547 5.004 1 89.31 220 GLY A N 1
ATOM 1801 C CA . GLY A 1 220 ? -5.57 -23.891 3.797 1 89.31 220 GLY A CA 1
ATOM 1802 C C . GLY A 1 220 ? -6.168 -25.078 3.061 1 89.31 220 GLY A C 1
ATOM 1803 O O . GLY A 1 220 ? -5.84 -25.328 1.897 1 89.31 220 GLY A O 1
ATOM 1804 N N . GLU A 1 221 ? -6.98 -25.812 3.805 1 89.38 221 GLU A N 1
ATOM 1805 C CA . GLU A 1 221 ? -7.543 -27.016 3.189 1 89.38 221 GLU A CA 1
ATOM 1806 C C . GLU A 1 221 ? -8.883 -27.375 3.814 1 89.38 221 GLU A C 1
ATOM 1808 O O . GLU A 1 221 ? -9.148 -27.047 4.973 1 89.38 221 GLU A O 1
ATOM 1813 N N . ALA A 1 222 ? -9.75 -27.906 2.973 1 89 222 ALA A N 1
ATOM 1814 C CA . ALA A 1 222 ? -11.023 -28.453 3.436 1 89 222 ALA A CA 1
ATOM 1815 C C . ALA A 1 222 ? -11.312 -29.797 2.777 1 89 222 ALA A C 1
ATOM 1817 O O . ALA A 1 222 ? -11.109 -29.969 1.573 1 89 222 ALA A O 1
ATOM 1818 N N . LYS A 1 223 ? -11.758 -30.766 3.625 1 90.06 223 LYS A N 1
ATOM 1819 C CA . LYS A 1 223 ? -12.141 -32.094 3.16 1 90.06 223 LYS A CA 1
ATOM 1820 C C . LYS A 1 223 ? -13.617 -32.344 3.416 1 90.06 223 LYS A C 1
ATOM 1822 O O . LYS A 1 223 ? -14.125 -32.094 4.508 1 90.06 223 LYS A O 1
ATOM 1827 N N . PHE A 1 224 ? -14.328 -32.781 2.361 1 89.38 224 PHE A N 1
ATOM 1828 C CA . PHE A 1 224 ? -15.742 -33.062 2.535 1 89.38 224 PHE A CA 1
ATOM 1829 C C . PHE A 1 224 ? -16.25 -34 1.428 1 89.38 224 PHE A C 1
ATOM 1831 O O . PHE A 1 224 ? -15.578 -34.188 0.42 1 89.38 224 PHE A O 1
ATOM 1838 N N . ASP A 1 225 ? -17.422 -34.562 1.613 1 89.12 225 ASP A N 1
ATOM 1839 C CA . ASP A 1 225 ? -18.078 -35.406 0.624 1 89.12 225 ASP A CA 1
ATOM 1840 C C . ASP A 1 225 ? -19.203 -34.688 -0.096 1 89.12 225 ASP A C 1
ATOM 1842 O O . ASP A 1 225 ? -19.938 -33.906 0.521 1 89.12 225 ASP A O 1
ATOM 1846 N N . ILE A 1 226 ? -19.266 -34.875 -1.4 1 85.5 226 ILE A N 1
ATOM 1847 C CA . ILE A 1 226 ? -20.281 -34.125 -2.105 1 85.5 226 ILE A CA 1
ATOM 1848 C C . ILE A 1 226 ? -21.375 -35.062 -2.615 1 85.5 226 ILE A C 1
ATOM 1850 O O . ILE A 1 226 ? -22.453 -34.594 -2.994 1 85.5 226 ILE A O 1
ATOM 1854 N N . ASN A 1 227 ? -21.125 -36.312 -2.742 1 80.06 227 ASN A N 1
ATOM 1855 C CA . ASN A 1 227 ? -22.125 -37.25 -3.262 1 80.06 227 ASN A CA 1
ATOM 1856 C C . ASN A 1 227 ? -22.109 -38.562 -2.496 1 80.06 227 ASN A C 1
ATOM 1858 O O . ASN A 1 227 ? -21.078 -39.25 -2.465 1 80.06 227 ASN A O 1
ATOM 1862 N N . SER A 1 228 ? -23.219 -38.938 -1.967 1 76.25 228 SER A N 1
ATOM 1863 C CA . SER A 1 228 ? -23.297 -40.156 -1.161 1 76.25 228 SER A CA 1
ATOM 1864 C C . SER A 1 228 ? -23.438 -41.375 -2.039 1 76.25 228 SER A C 1
ATOM 1866 O O . SER A 1 228 ? -23.031 -42.469 -1.647 1 76.25 228 SER A O 1
ATOM 1868 N N . PHE A 1 229 ? -24.062 -41.219 -3.182 1 78.88 229 PHE A N 1
ATOM 1869 C CA . PHE A 1 229 ? -24.266 -42.375 -4.062 1 78.88 229 PHE A CA 1
ATOM 1870 C C . PHE A 1 229 ? -22.953 -42.844 -4.656 1 78.88 229 PHE A C 1
ATOM 1872 O O . PHE A 1 229 ? -22.609 -44.031 -4.578 1 78.88 229 PHE A O 1
ATOM 1879 N N . HIS A 1 230 ? -22.234 -42 -5.238 1 82.25 230 HIS A N 1
ATOM 1880 C CA . HIS A 1 230 ? -20.953 -42.344 -5.84 1 82.25 230 HIS A CA 1
ATOM 1881 C C . HIS A 1 230 ? -19.812 -42.156 -4.859 1 82.25 230 HIS A C 1
ATOM 1883 O O . HIS A 1 230 ? -18.656 -42.438 -5.172 1 82.25 230 HIS A O 1
ATOM 1889 N N . LYS A 1 231 ? -20.062 -41.688 -3.67 1 82.06 231 LYS A N 1
ATOM 1890 C CA . LYS A 1 231 ? -19.094 -41.5 -2.604 1 82.06 231 LYS A CA 1
ATOM 1891 C C . LYS A 1 231 ? -17.891 -40.688 -3.102 1 82.06 231 LYS A C 1
ATOM 1893 O O . LYS A 1 231 ? -16.75 -41.156 -3.014 1 82.06 231 LYS A O 1
ATOM 1898 N N . ILE A 1 232 ? -18.125 -39.562 -3.539 1 90.38 232 ILE A N 1
ATOM 1899 C CA . ILE A 1 232 ? -17.062 -38.688 -4.027 1 90.38 232 ILE A CA 1
ATOM 1900 C C . ILE A 1 232 ? -16.531 -37.812 -2.883 1 90.38 232 ILE A C 1
ATOM 1902 O O . ILE A 1 232 ? -17.266 -37.031 -2.301 1 90.38 232 ILE A O 1
ATOM 1906 N N . GLU A 1 233 ? -15.289 -38.031 -2.545 1 90.69 233 GLU A N 1
ATOM 1907 C CA . GLU A 1 233 ? -14.594 -37.219 -1.558 1 90.69 233 GLU A CA 1
ATOM 1908 C C . GLU A 1 233 ? -13.773 -36.125 -2.23 1 90.69 233 GLU A C 1
ATOM 1910 O O . GLU A 1 233 ? -13.016 -36.406 -3.164 1 90.69 233 GLU A O 1
ATOM 1915 N N . LEU A 1 234 ? -13.953 -34.906 -1.744 1 93.69 234 LEU A N 1
ATOM 1916 C CA . LEU A 1 234 ? -13.195 -33.781 -2.275 1 93.69 234 LEU A CA 1
ATOM 1917 C C . LEU A 1 234 ? -12.234 -33.25 -1.23 1 93.69 234 LEU A C 1
ATOM 1919 O O . LEU A 1 234 ? -12.594 -33.094 -0.061 1 93.69 234 LEU A O 1
ATOM 1923 N N . ILE A 1 235 ? -11.016 -33 -1.594 1 92.94 235 ILE A N 1
ATOM 1924 C CA . ILE A 1 235 ? -10.023 -32.25 -0.833 1 92.94 235 ILE A CA 1
ATOM 1925 C C . ILE A 1 235 ? -9.641 -30.984 -1.592 1 92.94 235 ILE A C 1
ATOM 1927 O O . ILE A 1 235 ? -9.023 -31.062 -2.656 1 92.94 235 ILE A O 1
ATOM 1931 N N . VAL A 1 236 ? -10.078 -29.891 -1.001 1 95.06 236 VAL A N 1
ATOM 1932 C CA . VAL A 1 236 ? -9.844 -28.594 -1.654 1 95.06 236 VAL A CA 1
ATOM 1933 C C . VAL A 1 236 ? -8.781 -27.812 -0.892 1 95.06 236 VAL A C 1
ATOM 1935 O O . VAL A 1 236 ? -8.898 -27.609 0.319 1 95.06 236 VAL A O 1
ATOM 1938 N N . ALA A 1 237 ? -7.715 -27.406 -1.611 1 93.75 237 ALA A N 1
ATOM 1939 C CA . ALA A 1 237 ? -6.641 -26.609 -1.011 1 93.75 237 ALA A CA 1
ATOM 1940 C C . ALA A 1 237 ? -6.383 -25.344 -1.808 1 93.75 237 ALA A C 1
ATOM 1942 O O . ALA A 1 237 ? -6.516 -25.328 -3.033 1 93.75 237 ALA A O 1
ATOM 1943 N N . GLY A 1 238 ? -6.094 -24.281 -1.107 1 90.81 238 GLY A N 1
ATOM 1944 C CA . GLY A 1 238 ? -5.781 -23 -1.73 1 90.81 238 GLY A CA 1
ATOM 1945 C C . GLY A 1 238 ? -4.996 -22.078 -0.824 1 90.81 238 GLY A C 1
ATOM 1946 O O . GLY A 1 238 ? -4.965 -22.266 0.394 1 90.81 238 GLY A O 1
ATOM 1947 N N . SER A 1 239 ? -4.34 -21.172 -1.475 1 89.12 239 SER A N 1
ATOM 1948 C CA . SER A 1 239 ? -3.527 -20.219 -0.733 1 89.12 239 SER A CA 1
ATOM 1949 C C . SER A 1 239 ? -4.215 -18.859 -0.651 1 89.12 239 SER A C 1
ATOM 1951 O O . SER A 1 239 ? -5.352 -18.703 -1.104 1 89.12 239 SER A O 1
ATOM 1953 N N . ARG A 1 240 ? -3.48 -17.984 0.018 1 90 240 ARG A N 1
ATOM 1954 C CA . ARG A 1 240 ? -3.955 -16.594 0.085 1 90 240 ARG A CA 1
ATOM 1955 C C . ARG A 1 240 ? -3.908 -15.938 -1.288 1 90 240 ARG A C 1
ATOM 1957 O O . ARG A 1 240 ? -2.98 -16.172 -2.064 1 90 240 ARG A O 1
ATOM 1964 N N . PRO A 1 241 ? -4.938 -15.125 -1.512 1 91.94 241 PRO A N 1
ATOM 1965 C CA . PRO A 1 241 ? -4.902 -14.422 -2.799 1 91.94 241 PRO A CA 1
ATOM 1966 C C . PRO A 1 241 ? -3.74 -13.438 -2.904 1 91.94 241 PRO A C 1
ATOM 1968 O O . PRO A 1 241 ? -3.25 -12.945 -1.886 1 91.94 241 PRO A O 1
ATOM 1971 N N . HIS A 1 242 ? -3.391 -13.172 -4.125 1 91.19 242 HIS A N 1
ATOM 1972 C CA . HIS A 1 242 ? -2.289 -12.25 -4.371 1 91.19 242 HIS A CA 1
ATOM 1973 C C . HIS A 1 242 ? -2.668 -10.82 -3.979 1 91.19 242 HIS A C 1
ATOM 1975 O O . HIS A 1 242 ? -1.806 -10.031 -3.598 1 91.19 242 HIS A O 1
ATOM 1981 N N . ARG A 1 243 ? -3.939 -10.578 -4.121 1 92.19 243 ARG A N 1
ATOM 1982 C CA . ARG A 1 243 ? -4.441 -9.266 -3.725 1 92.19 243 ARG A CA 1
ATOM 1983 C C . ARG A 1 243 ? -5.613 -9.398 -2.758 1 92.19 243 ARG A C 1
ATOM 1985 O O . ARG A 1 243 ? -6.449 -10.289 -2.906 1 92.19 243 ARG A O 1
ATOM 1992 N N . GLN A 1 244 ? -5.555 -8.445 -1.852 1 93.94 244 GLN A N 1
ATOM 1993 C CA . GLN A 1 244 ? -6.594 -8.43 -0.825 1 93.94 244 GLN A CA 1
ATOM 1994 C C . GLN A 1 244 ? -6.719 -7.047 -0.189 1 93.94 244 GLN A C 1
ATOM 1996 O O . GLN A 1 244 ? -5.73 -6.312 -0.085 1 93.94 244 GLN A O 1
ATOM 2001 N N . VAL A 1 245 ? -7.945 -6.773 0.146 1 95.25 245 VAL A N 1
ATOM 2002 C CA . VAL A 1 245 ? -8.148 -5.5 0.832 1 95.25 245 VAL A CA 1
ATOM 2003 C C . VAL A 1 245 ? -7.355 -5.484 2.139 1 95.25 245 VAL A C 1
ATOM 2005 O O . VAL A 1 245 ? -7.344 -6.473 2.877 1 95.25 245 VAL A O 1
ATOM 2008 N N . GLU A 1 246 ? -6.715 -4.398 2.359 1 93.62 246 GLU A N 1
ATOM 2009 C CA . GLU A 1 246 ? -5.934 -4.277 3.586 1 93.62 246 GLU A CA 1
ATOM 2010 C C . GLU A 1 246 ? -6.82 -3.922 4.773 1 93.62 246 GLU A C 1
ATOM 2012 O O . GLU A 1 246 ? -7.754 -3.123 4.645 1 93.62 246 GLU A O 1
ATOM 2017 N N . PRO A 1 247 ? -6.457 -4.566 5.898 1 94.69 247 PRO A N 1
ATOM 2018 C CA . PRO A 1 247 ? -7.188 -4.109 7.086 1 94.69 247 PRO A CA 1
ATOM 2019 C C . PRO A 1 247 ? -6.98 -2.625 7.371 1 94.69 247 PRO A C 1
ATOM 2021 O O . PRO A 1 247 ? -5.91 -2.082 7.09 1 94.69 247 PRO A O 1
ATOM 2024 N N . GLY A 1 248 ? -8.039 -1.985 7.895 1 95.06 248 GLY A N 1
ATOM 2025 C CA . GLY A 1 248 ? -7.957 -0.557 8.156 1 95.06 248 GLY A CA 1
ATOM 2026 C C . GLY A 1 248 ? -9.305 0.133 8.109 1 95.06 248 GLY A C 1
ATOM 2027 O O . GLY A 1 248 ? -10.328 -0.469 8.445 1 95.06 248 GLY A O 1
ATOM 2028 N N . LEU A 1 249 ? -9.219 1.413 7.773 1 95.81 249 LEU A N 1
ATOM 2029 C CA . LEU A 1 249 ? -10.43 2.223 7.793 1 95.81 249 LEU A CA 1
ATOM 2030 C C . LEU A 1 249 ? -10.945 2.471 6.379 1 95.81 249 LEU A C 1
ATOM 2032 O O . LEU A 1 249 ? -10.156 2.746 5.469 1 95.81 249 LEU A O 1
ATOM 2036 N N . TYR A 1 250 ? -12.219 2.307 6.246 1 96.88 250 TYR A N 1
ATOM 2037 C CA . TYR A 1 250 ? -12.945 2.568 5.008 1 96.88 250 TYR A CA 1
ATOM 2038 C C . TYR A 1 250 ? -14.266 3.273 5.289 1 96.88 250 TYR A C 1
ATOM 2040 O O . TYR A 1 250 ? -14.68 3.389 6.445 1 96.88 250 TYR A O 1
ATOM 2048 N N . PHE A 1 251 ? -14.875 3.877 4.242 1 96.62 251 PHE A N 1
ATOM 2049 C CA . PHE A 1 251 ? -16.156 4.52 4.492 1 96.62 251 PHE A CA 1
ATOM 2050 C C . PHE A 1 251 ? -17.031 4.488 3.244 1 96.62 251 PHE A C 1
ATOM 2052 O O . PHE A 1 251 ? -16.547 4.23 2.145 1 96.62 251 PHE A O 1
ATOM 2059 N N . TYR A 1 252 ? -18.328 4.594 3.404 1 94.62 252 TYR A N 1
ATOM 2060 C CA . TYR A 1 252 ? -19.297 4.637 2.322 1 94.62 252 TYR A CA 1
ATOM 2061 C C . TYR A 1 252 ? -20.438 5.594 2.652 1 94.62 252 TYR A C 1
ATOM 2063 O O . TYR A 1 252 ? -20.625 5.973 3.812 1 94.62 252 TYR A O 1
ATOM 2071 N N . GLU A 1 253 ? -21.062 6.039 1.618 1 91.88 253 GLU A N 1
ATOM 2072 C CA . GLU A 1 253 ? -22.188 6.953 1.794 1 91.88 253 GLU A CA 1
ATOM 2073 C C . GLU A 1 253 ? -23.422 6.215 2.289 1 91.88 253 GLU A C 1
ATOM 2075 O O . GLU A 1 253 ? -23.797 5.18 1.734 1 91.88 253 GLU A O 1
ATOM 2080 N N . ARG A 1 254 ? -23.922 6.719 3.381 1 84.88 254 ARG A N 1
ATOM 2081 C CA . ARG A 1 254 ? -25.156 6.16 3.914 1 84.88 254 ARG A CA 1
ATOM 2082 C C . ARG A 1 254 ? -26.375 6.801 3.254 1 84.88 254 ARG A C 1
ATOM 2084 O O . ARG A 1 254 ? -26.531 8.023 3.266 1 84.88 254 ARG A O 1
ATOM 2091 N N . LYS A 1 255 ? -26.984 6.18 2.332 1 67.56 255 LYS A N 1
ATOM 2092 C CA . LYS A 1 255 ? -28.203 6.73 1.73 1 67.56 255 LYS A CA 1
ATOM 2093 C C . LYS A 1 255 ? -29.406 6.52 2.639 1 67.56 255 LYS A C 1
ATOM 2095 O O . LYS A 1 255 ? -29.469 5.539 3.381 1 67.56 255 LYS A O 1
ATOM 2100 N N . TYR A 1 256 ? -29.969 7.727 3.236 1 56.47 256 TYR A N 1
ATOM 2101 C CA . TYR A 1 256 ? -31.141 7.738 4.105 1 56.47 256 TYR A CA 1
ATOM 2102 C C . TYR A 1 256 ? -32.156 6.711 3.654 1 56.47 256 TYR A C 1
ATOM 2104 O O . TYR A 1 256 ? -33.094 6.371 4.406 1 56.47 256 TYR A O 1
ATOM 2112 N N . ASP A 1 257 ? -32.219 6.594 2.41 1 48.88 257 ASP A N 1
ATOM 2113 C CA . ASP A 1 257 ? -33.375 5.727 2.162 1 48.88 257 ASP A CA 1
ATOM 2114 C C . ASP A 1 257 ? -33.156 4.336 2.762 1 48.88 257 ASP A C 1
ATOM 2116 O O . ASP A 1 257 ? -32.219 3.627 2.365 1 48.88 257 ASP A O 1
ATOM 2120 N N . TYR A 1 258 ? -33.562 4.285 4.113 1 42.72 258 TYR A N 1
ATOM 2121 C CA . TYR A 1 258 ? -33.531 3.143 5.02 1 42.72 258 TYR A CA 1
ATOM 2122 C C . TYR A 1 258 ? -33.594 1.831 4.242 1 42.72 258 TYR A C 1
ATOM 2124 O O . TYR A 1 258 ? -33.031 0.823 4.676 1 42.72 258 TYR A O 1
ATOM 2132 N N . GLU A 1 259 ? -34.5 1.811 3.479 1 42.31 259 GLU A N 1
ATOM 2133 C CA . GLU A 1 259 ? -34.969 0.514 2.986 1 42.31 259 GLU A CA 1
ATOM 2134 C C . GLU A 1 259 ? -33.938 -0.116 2.051 1 42.31 259 GLU A C 1
ATOM 2136 O O . GLU A 1 259 ? -34.031 -1.301 1.725 1 42.31 259 GLU A O 1
ATOM 2141 N N . SER A 1 260 ? -33.281 0.691 1.363 1 41.5 260 SER A N 1
ATOM 2142 C CA . SER A 1 260 ? -32.594 -0.007 0.274 1 41.5 260 SER A CA 1
ATOM 2143 C C . SER A 1 260 ? -31.219 -0.504 0.706 1 41.5 260 SER A C 1
ATOM 2145 O O . SER A 1 260 ? -30.312 0.295 0.94 1 41.5 260 SER A O 1
ATOM 2147 N N . VAL A 1 261 ? -31.219 -1.375 1.558 1 43.41 261 VAL A N 1
ATOM 2148 C CA . VAL A 1 261 ? -30.031 -2.207 1.639 1 43.41 261 VAL A CA 1
ATOM 2149 C C . VAL A 1 261 ? -29.328 -2.238 0.283 1 43.41 261 VAL A C 1
ATOM 2151 O O . VAL A 1 261 ? -29.828 -2.857 -0.663 1 43.41 261 VAL A O 1
ATOM 2154 N N . GLU A 1 262 ? -28.938 -1.215 -0.15 1 49.25 262 GLU A N 1
ATOM 2155 C CA . GLU A 1 262 ? -28.312 -1.291 -1.467 1 49.25 262 GLU A CA 1
ATOM 2156 C C . GLU A 1 262 ? -27.172 -2.301 -1.478 1 49.25 262 GLU A C 1
ATOM 2158 O O . GLU A 1 262 ? -26.297 -2.266 -0.607 1 49.25 262 GLU A O 1
ATOM 2163 N N . LYS A 1 263 ? -27.344 -3.297 -2.086 1 56.53 263 LYS A N 1
ATOM 2164 C CA . LYS A 1 263 ? -26.469 -4.418 -2.426 1 56.53 263 LYS A CA 1
ATOM 2165 C C . LYS A 1 263 ? -25.078 -3.938 -2.797 1 56.53 263 LYS A C 1
ATOM 2167 O O . LYS A 1 263 ? -24.078 -4.539 -2.391 1 56.53 263 LYS A O 1
ATOM 2172 N N . ASN A 1 264 ? -24.938 -2.801 -3.523 1 65.12 264 ASN A N 1
ATOM 2173 C CA . ASN A 1 264 ? -23.625 -2.344 -3.953 1 65.12 264 ASN A CA 1
ATOM 2174 C C . ASN A 1 264 ? -23.297 -0.962 -3.391 1 65.12 264 ASN A C 1
ATOM 2176 O O . ASN A 1 264 ? -24.016 0.005 -3.656 1 65.12 264 ASN A O 1
ATOM 2180 N N . VAL A 1 265 ? -22.484 -1.041 -2.252 1 82.38 265 VAL A N 1
ATOM 2181 C CA . VAL A 1 265 ? -22.078 0.204 -1.604 1 82.38 265 VAL A CA 1
ATOM 2182 C C . VAL A 1 265 ? -20.75 0.688 -2.186 1 82.38 265 VAL A C 1
ATOM 2184 O O . VAL A 1 265 ? -19.891 -0.12 -2.531 1 82.38 265 VAL A O 1
ATOM 2187 N N . ASN A 1 266 ? -20.719 1.939 -2.424 1 89.81 266 ASN A N 1
ATOM 2188 C CA . ASN A 1 266 ? -19.469 2.549 -2.867 1 89.81 266 ASN A CA 1
ATOM 2189 C C . ASN A 1 266 ? -18.516 2.807 -1.695 1 89.81 266 ASN A C 1
ATOM 2191 O O . ASN A 1 266 ? -18.672 3.795 -0.976 1 89.81 266 ASN A O 1
ATOM 2195 N N . ILE A 1 267 ? -17.656 1.895 -1.544 1 95.25 267 ILE A N 1
ATOM 2196 C CA . ILE A 1 267 ? -16.703 2.008 -0.447 1 95.25 267 ILE A CA 1
ATOM 2197 C C . ILE A 1 267 ? -15.477 2.807 -0.903 1 95.25 267 ILE A C 1
ATOM 2199 O O . ILE A 1 267 ? -14.891 2.516 -1.949 1 95.25 267 ILE A O 1
ATOM 2203 N N . HIS A 1 268 ? -15.117 3.764 -0.079 1 94.75 268 HIS A N 1
ATOM 2204 C CA . HIS A 1 268 ? -13.992 4.645 -0.383 1 94.75 268 HIS A CA 1
ATOM 2205 C C . HIS A 1 268 ? -12.766 4.281 0.451 1 94.75 268 HIS A C 1
ATOM 2207 O O . HIS A 1 268 ? -12.898 3.779 1.569 1 94.75 268 HIS A O 1
ATOM 2213 N N . SER A 1 269 ? -11.586 4.535 -0.184 1 89.81 269 SER A N 1
ATOM 2214 C CA . SER A 1 269 ? -10.297 4.363 0.473 1 89.81 269 SER A CA 1
ATOM 2215 C C . SER A 1 269 ? -9.273 5.363 -0.054 1 89.81 269 SER A C 1
ATOM 2217 O O . SER A 1 269 ? -9.57 6.148 -0.956 1 89.81 269 SER A O 1
ATOM 2219 N N . GLY A 1 270 ? -8.156 5.473 0.62 1 84.38 270 GLY A N 1
ATOM 2220 C CA . GLY A 1 270 ? -7.055 6.262 0.088 1 84.38 270 GLY A CA 1
ATOM 2221 C C . GLY A 1 270 ? -6.977 7.656 0.683 1 84.38 270 GLY A C 1
ATOM 2222 O O . GLY A 1 270 ? -6.273 8.523 0.159 1 84.38 270 GLY A O 1
ATOM 2223 N N . VAL A 1 271 ? -7.758 7.91 1.626 1 88.5 271 VAL A N 1
ATOM 2224 C CA . VAL A 1 271 ? -7.715 9.203 2.297 1 88.5 271 VAL A CA 1
ATOM 2225 C C . VAL A 1 271 ? -7.477 9.008 3.793 1 88.5 271 VAL A C 1
ATOM 2227 O O . VAL A 1 271 ? -7.816 7.957 4.348 1 88.5 271 VAL A O 1
ATOM 2230 N N . ALA A 1 272 ? -6.812 10.023 4.301 1 88.19 272 ALA A N 1
ATOM 2231 C CA . ALA A 1 272 ? -6.605 9.945 5.742 1 88.19 272 ALA A CA 1
ATOM 2232 C C . ALA A 1 272 ? -7.918 10.109 6.496 1 88.19 272 ALA A C 1
ATOM 2234 O O . ALA A 1 272 ? -8.57 11.156 6.406 1 88.19 272 ALA A O 1
ATOM 2235 N N . LEU A 1 273 ? -8.344 9.141 7.188 1 94.12 273 LEU A N 1
ATOM 2236 C CA . LEU A 1 273 ? -9.586 9.094 7.945 1 94.12 273 LEU A CA 1
ATOM 2237 C C . LEU A 1 273 ? -9.305 8.922 9.438 1 94.12 273 LEU A C 1
ATOM 2239 O O . LEU A 1 273 ? -8.43 8.141 9.82 1 94.12 273 LEU A O 1
ATOM 2243 N N . ASN A 1 274 ? -10.047 9.688 10.195 1 95.88 274 ASN A N 1
ATOM 2244 C CA . ASN A 1 274 ? -9.93 9.508 11.641 1 95.88 274 ASN A CA 1
ATOM 2245 C C . ASN A 1 274 ? -10.359 8.102 12.062 1 95.88 274 ASN A C 1
ATOM 2247 O O . ASN A 1 274 ? -11.344 7.57 11.547 1 95.88 274 ASN A O 1
ATOM 2251 N N . ASP A 1 275 ? -9.586 7.562 12.953 1 95.56 275 ASP A N 1
ATOM 2252 C CA . ASP A 1 275 ? -10 6.289 13.531 1 95.56 275 ASP A CA 1
ATOM 2253 C C . ASP A 1 275 ? -11.18 6.477 14.477 1 95.56 275 ASP A C 1
ATOM 2255 O O . ASP A 1 275 ? -11.648 7.598 14.688 1 95.56 275 ASP A O 1
ATOM 2259 N N . ILE A 1 276 ? -11.594 5.461 15.086 1 93.88 276 ILE A N 1
ATOM 2260 C CA . ILE A 1 276 ? -12.82 5.438 15.875 1 93.88 276 ILE A CA 1
ATOM 2261 C C . ILE A 1 276 ? -12.719 6.438 17.016 1 93.88 276 ILE A C 1
ATOM 2263 O O . ILE A 1 276 ? -13.68 7.16 17.312 1 93.88 276 ILE A O 1
ATOM 2267 N N . LEU A 1 277 ? -11.562 6.512 17.594 1 92.62 277 LEU A N 1
ATOM 2268 C CA . LEU A 1 277 ? -11.414 7.375 18.766 1 92.62 277 LEU A CA 1
ATOM 2269 C C . LEU A 1 277 ? -10.609 8.625 18.422 1 92.62 277 LEU A C 1
ATOM 2271 O O . LEU A 1 277 ? -10.352 9.469 19.281 1 92.62 277 LEU A O 1
ATOM 2275 N N . GLU A 1 278 ? -10.242 8.727 17.203 1 93.5 278 GLU A N 1
ATOM 2276 C CA . GLU A 1 278 ? -9.469 9.875 16.734 1 93.5 278 GLU A CA 1
ATOM 2277 C C . GLU A 1 278 ? -10.391 10.953 16.156 1 93.5 278 GLU A C 1
ATOM 2279 O O . GLU A 1 278 ? -11.383 10.648 15.508 1 93.5 278 GLU A O 1
ATOM 2284 N N . THR A 1 279 ? -10.055 12.219 16.5 1 93.81 279 THR A N 1
ATOM 2285 C CA . THR A 1 279 ? -10.883 13.32 16.016 1 93.81 279 THR A CA 1
ATOM 2286 C C . THR A 1 279 ? -10.016 14.484 15.555 1 93.81 279 THR A C 1
ATOM 2288 O O . THR A 1 279 ? -10.305 15.641 15.867 1 93.81 279 THR A O 1
ATOM 2291 N N . SER A 1 280 ? -9.008 14.227 14.859 1 91.94 280 SER A N 1
ATOM 2292 C CA . SER A 1 280 ? -8.094 15.258 14.367 1 91.94 280 SER A CA 1
ATOM 2293 C C . SER A 1 280 ? -8.75 16.078 13.258 1 91.94 280 SER A C 1
ATOM 2295 O O . SER A 1 280 ? -9.445 15.531 12.398 1 91.94 280 SER A O 1
ATOM 2297 N N . LEU A 1 281 ? -8.477 17.375 13.227 1 92.75 281 LEU A N 1
ATOM 2298 C CA . LEU A 1 281 ? -9.031 18.25 12.203 1 92.75 281 LEU A CA 1
ATOM 2299 C C . LEU A 1 281 ? -8.273 18.109 10.891 1 92.75 281 LEU A C 1
ATOM 2301 O O . LEU A 1 281 ? -8.719 18.594 9.852 1 92.75 281 LEU A O 1
ATOM 2305 N N . ASP A 1 282 ? -7.215 17.344 10.977 1 87.88 282 ASP A N 1
ATOM 2306 C CA . ASP A 1 282 ? -6.371 17.188 9.797 1 87.88 282 ASP A CA 1
ATOM 2307 C C . ASP A 1 282 ? -6.875 16.031 8.922 1 87.88 282 ASP A C 1
ATOM 2309 O O . ASP A 1 282 ? -6.41 15.859 7.793 1 87.88 282 ASP A O 1
ATOM 2313 N N . LYS A 1 283 ? -7.797 15.344 9.414 1 91.81 283 LYS A N 1
ATOM 2314 C CA . LYS A 1 283 ? -8.266 14.148 8.719 1 91.81 283 LYS A CA 1
ATOM 2315 C C . LYS A 1 283 ? -9.773 14.211 8.469 1 91.81 283 LYS A C 1
ATOM 2317 O O . LYS A 1 283 ? -10.477 15.008 9.094 1 91.81 283 LYS A O 1
ATOM 2322 N N . LEU A 1 284 ? -10.172 13.367 7.613 1 94.44 284 LEU A N 1
ATOM 2323 C CA . LEU A 1 284 ? -11.602 13.227 7.359 1 94.44 284 LEU A CA 1
ATOM 2324 C C . LEU A 1 284 ? -12.297 12.578 8.547 1 94.44 284 LEU A C 1
ATOM 2326 O O . LEU A 1 284 ? -11.703 11.766 9.258 1 94.44 284 LEU A O 1
ATOM 2330 N N . GLY A 1 285 ? -13.484 13 8.805 1 96.31 285 GLY A N 1
ATOM 2331 C CA . GLY A 1 285 ? -14.297 12.352 9.82 1 96.31 285 GLY A CA 1
ATOM 2332 C C . GLY A 1 285 ? -14.289 13.07 11.156 1 96.31 285 GLY A C 1
ATOM 2333 O O . GLY A 1 285 ? -14.609 12.484 12.188 1 96.31 285 GLY A O 1
ATOM 2334 N N . TRP A 1 286 ? -13.859 14.312 11.172 1 96.5 286 TRP A N 1
ATOM 2335 C CA . TRP A 1 286 ? -13.836 15.023 12.445 1 96.5 286 TRP A CA 1
ATOM 2336 C C . TRP A 1 286 ? -15.203 15.617 12.773 1 96.5 286 TRP A C 1
ATOM 2338 O O . TRP A 1 286 ? -15.461 16.016 13.906 1 96.5 286 TRP A O 1
ATOM 2348 N N . PHE A 1 287 ? -16.125 15.812 11.773 1 97.19 287 PHE A N 1
ATOM 2349 C CA . PHE A 1 287 ? -17.516 16.203 11.992 1 97.19 287 PHE A CA 1
ATOM 2350 C C . PHE A 1 287 ? -18.406 14.984 12.094 1 97.19 287 PHE A C 1
ATOM 2352 O O . PHE A 1 287 ? -18.828 14.43 11.078 1 97.19 287 PHE A O 1
ATOM 2359 N N . ARG A 1 288 ? -18.781 14.641 13.328 1 97.12 288 ARG A N 1
ATOM 2360 C CA . ARG A 1 288 ? -19.406 13.359 13.609 1 97.12 288 ARG A CA 1
ATOM 2361 C C . ARG A 1 288 ? -20.906 13.516 13.82 1 97.12 288 ARG A C 1
ATOM 2363 O O . ARG A 1 288 ? -21.375 14.586 14.234 1 97.12 288 ARG A O 1
ATOM 2370 N N . PHE A 1 289 ? -21.625 12.492 13.438 1 95.25 289 PHE A N 1
ATOM 2371 C CA . PHE A 1 289 ? -23.047 12.375 13.742 1 95.25 289 PHE A CA 1
ATOM 2372 C C . PHE A 1 289 ? -23.281 11.312 14.812 1 95.25 289 PHE A C 1
ATOM 2374 O O . PHE A 1 289 ? -23.266 10.117 14.516 1 95.25 289 PHE A O 1
ATOM 2381 N N . GLU A 1 290 ? -23.453 11.742 15.984 1 92.25 290 GLU A N 1
ATOM 2382 C CA . GLU A 1 290 ? -23.625 10.859 17.125 1 92.25 290 GLU A CA 1
ATOM 2383 C C . GLU A 1 290 ? -24.938 11.172 17.859 1 92.25 290 GLU A C 1
ATOM 2385 O O . GLU A 1 290 ? -25.25 12.336 18.125 1 92.25 290 GLU A O 1
ATOM 2390 N N . LYS A 1 291 ? -25.703 10.117 18.109 1 91 291 LYS A N 1
ATOM 2391 C CA . LYS A 1 291 ? -26.953 10.266 18.859 1 91 291 LYS A CA 1
ATOM 2392 C C . LYS A 1 291 ? -27.891 11.273 18.188 1 91 291 LYS A C 1
ATOM 2394 O O . LYS A 1 291 ? -28.406 12.172 18.844 1 91 291 LYS A O 1
ATOM 2399 N N . ASN A 1 292 ? -27.875 11.289 16.953 1 89.38 292 ASN A N 1
ATOM 2400 C CA . ASN A 1 292 ? -28.781 12.07 16.125 1 89.38 292 ASN A CA 1
ATOM 2401 C C . ASN A 1 292 ? -28.453 13.555 16.172 1 89.38 292 ASN A C 1
ATOM 2403 O O . ASN A 1 292 ? -29.344 14.398 16.062 1 89.38 292 ASN A O 1
ATOM 2407 N N . ARG A 1 293 ? -27.297 13.766 16.453 1 93.25 293 ARG A N 1
ATOM 2408 C CA . ARG A 1 293 ? -26.844 15.156 16.422 1 93.25 293 ARG A CA 1
ATOM 2409 C C . ARG A 1 293 ? -25.438 15.258 15.859 1 93.25 293 ARG A C 1
ATOM 2411 O O . ARG A 1 293 ? -24.641 14.32 15.977 1 93.25 293 ARG A O 1
ATOM 2418 N N . TRP A 1 294 ? -25.219 16.438 15.305 1 95.75 294 TRP A N 1
ATOM 2419 C CA . TRP A 1 294 ? -23.875 16.719 14.805 1 95.75 294 TRP A CA 1
ATOM 2420 C C . TRP A 1 294 ? -22.984 17.25 15.914 1 95.75 294 TRP A C 1
ATOM 2422 O O . TRP A 1 294 ? -23.422 18.047 16.75 1 95.75 294 TRP A O 1
ATOM 2432 N N . VAL A 1 295 ? -21.719 16.75 15.914 1 95.25 295 VAL A N 1
ATOM 2433 C CA . VAL A 1 295 ? -20.844 17.156 17 1 95.25 295 VAL A CA 1
ATOM 2434 C C . VAL A 1 295 ? -19.391 17.234 16.5 1 95.25 295 VAL A C 1
ATOM 2436 O O . VAL A 1 295 ? -19 16.469 15.617 1 95.25 295 VAL A O 1
ATOM 2439 N N . VAL A 1 296 ? -18.672 18.156 17.031 1 96.38 296 VAL A N 1
ATOM 2440 C CA . VAL A 1 296 ? -17.203 18.188 16.953 1 96.38 296 VAL A CA 1
ATOM 2441 C C . VAL A 1 296 ? -16.625 17.938 18.344 1 96.38 296 VAL A C 1
ATOM 2443 O O . VAL A 1 296 ? -16.797 18.75 19.266 1 96.38 296 VAL A O 1
ATOM 2446 N N . LYS A 1 297 ? -15.953 16.828 18.469 1 94.31 297 LYS A N 1
ATOM 2447 C CA . LYS A 1 297 ? -15.398 16.516 19.781 1 94.31 297 LYS A CA 1
ATOM 2448 C C . LYS A 1 297 ? -14.383 17.562 20.234 1 94.31 297 LYS A C 1
ATOM 2450 O O . LYS A 1 297 ? -13.453 17.891 19.484 1 94.31 297 LYS A O 1
ATOM 2455 N N . LYS A 1 298 ? -14.523 18.094 21.375 1 93.38 298 LYS A N 1
ATOM 2456 C CA . LYS A 1 298 ? -13.711 19.188 21.891 1 93.38 298 LYS A CA 1
ATOM 2457 C C . LYS A 1 298 ? -13.672 20.359 20.906 1 93.38 298 LYS A C 1
ATOM 2459 O O . LYS A 1 298 ? -12.617 20.953 20.688 1 93.38 298 LYS A O 1
ATOM 2464 N N . GLY A 1 299 ? -14.812 20.594 20.359 1 93.94 299 GLY A N 1
ATOM 2465 C CA . GLY A 1 299 ? -14.914 21.578 19.297 1 93.94 299 GLY A CA 1
ATOM 2466 C C . GLY A 1 299 ? -14.562 22.984 19.75 1 93.94 299 GLY A C 1
ATOM 2467 O O . GLY A 1 299 ? -13.93 23.734 19 1 93.94 299 GLY A O 1
ATOM 2468 N N . ASN A 1 300 ? -14.922 23.297 20.953 1 93.06 300 ASN A N 1
ATOM 2469 C CA . ASN A 1 300 ? -14.633 24.625 21.469 1 93.06 300 ASN A CA 1
ATOM 2470 C C . ASN A 1 300 ? -13.133 24.906 21.484 1 93.06 300 ASN A C 1
ATOM 2472 O O . ASN A 1 300 ? -12.695 26 21.109 1 93.06 300 ASN A O 1
ATOM 2476 N N . ILE A 1 301 ? -12.398 23.969 21.906 1 93.31 301 ILE A N 1
ATOM 2477 C CA . ILE A 1 301 ? -10.953 24.125 21.984 1 93.31 301 ILE A CA 1
ATOM 2478 C C . ILE A 1 301 ? -10.328 24.031 20.594 1 93.31 301 ILE A C 1
ATOM 2480 O O . ILE A 1 301 ? -9.523 24.875 20.203 1 93.31 301 ILE A O 1
ATOM 2484 N N . LYS A 1 302 ? -10.789 23.078 19.859 1 94.38 302 LYS A N 1
ATOM 2485 C CA . LYS A 1 302 ? -10.172 22.797 18.562 1 94.38 302 LYS A CA 1
ATOM 2486 C C . LYS A 1 302 ? -10.43 23.938 17.578 1 94.38 302 LYS A C 1
ATOM 2488 O O . LYS A 1 302 ? -9.523 24.359 16.844 1 94.38 302 LYS A O 1
ATOM 2493 N N . ILE A 1 303 ? -11.625 24.406 17.578 1 95.19 303 ILE A N 1
ATOM 2494 C CA . ILE A 1 303 ? -11.969 25.469 16.625 1 95.19 303 ILE A CA 1
ATOM 2495 C C . ILE A 1 303 ? -11.289 26.766 17.047 1 95.19 303 ILE A C 1
ATOM 2497 O O . ILE A 1 303 ? -10.867 27.547 16.203 1 95.19 303 ILE A O 1
ATOM 2501 N N . THR A 1 304 ? -11.211 27 18.328 1 93.75 304 THR A N 1
ATOM 2502 C CA . THR A 1 304 ? -10.516 28.188 18.812 1 93.75 304 THR A CA 1
ATOM 2503 C C . THR A 1 304 ? -9.055 28.172 18.375 1 93.75 304 THR A C 1
ATOM 2505 O O . THR A 1 304 ? -8.523 29.203 17.969 1 93.75 304 THR A O 1
ATOM 2508 N N . GLU A 1 305 ? -8.492 27.062 18.422 1 91.25 305 GLU A N 1
ATOM 2509 C CA . GLU A 1 305 ? -7.094 26.938 18.031 1 91.25 305 GLU A CA 1
ATOM 2510 C C . GLU A 1 305 ? -6.934 26.969 16.516 1 91.25 305 GLU A C 1
ATOM 2512 O O . GLU A 1 305 ? -5.953 27.516 16 1 91.25 305 GLU A O 1
ATOM 2517 N N . ALA A 1 306 ? -7.855 26.5 15.844 1 93.31 306 ALA A N 1
ATOM 2518 C CA . ALA A 1 306 ? -7.73 26.328 14.406 1 93.31 306 ALA A CA 1
ATOM 2519 C C . ALA A 1 306 ? -8.156 27.578 13.656 1 93.31 306 ALA A C 1
ATOM 2521 O O . ALA A 1 306 ? -7.754 27.797 12.508 1 93.31 306 ALA A O 1
ATOM 2522 N N . HIS A 1 307 ? -9.008 28.391 14.242 1 94.62 307 HIS A N 1
ATOM 2523 C CA . HIS A 1 307 ? -9.562 29.547 13.555 1 94.62 307 HIS A CA 1
ATOM 2524 C C . HIS A 1 307 ? -8.609 30.734 13.617 1 94.62 307 HIS A C 1
ATOM 2526 O O . HIS A 1 307 ? -8.188 31.141 14.703 1 94.62 307 HIS A O 1
ATOM 2532 N N . HIS A 1 308 ? -8.266 31.172 12.508 1 92.69 308 HIS A N 1
ATOM 2533 C CA . HIS A 1 308 ? -7.438 32.375 12.383 1 92.69 308 HIS A CA 1
ATOM 2534 C C . HIS A 1 308 ? -8.164 33.469 11.609 1 92.69 308 HIS A C 1
ATOM 2536 O O . HIS A 1 308 ? -8.805 33.188 10.586 1 92.69 308 HIS A O 1
ATOM 2542 N N . ALA A 1 309 ? -8.102 34.625 12.141 1 92.81 309 ALA A N 1
ATOM 2543 C CA . ALA A 1 309 ? -8.781 35.781 11.523 1 92.81 309 ALA A CA 1
ATOM 2544 C C . ALA A 1 309 ? -7.988 37.062 11.727 1 92.81 309 ALA A C 1
ATOM 2546 O O . ALA A 1 309 ? -7.27 37.219 12.719 1 92.81 309 ALA A O 1
ATOM 2547 N N . ASN A 1 310 ? -8.109 37.906 10.758 1 91 310 ASN A N 1
ATOM 2548 C CA . ASN A 1 310 ? -7.438 39.188 10.789 1 91 310 ASN A CA 1
ATOM 2549 C C . ASN A 1 310 ? -8.328 40.312 10.234 1 91 310 ASN A C 1
ATOM 2551 O O . ASN A 1 310 ? -9.047 40.094 9.258 1 91 310 ASN A O 1
ATOM 2555 N N . VAL A 1 311 ? -8.164 41.469 10.867 1 91.88 311 VAL A N 1
ATOM 2556 C CA . VAL A 1 311 ? -8.969 42.594 10.453 1 91.88 311 VAL A CA 1
ATOM 2557 C C . VAL A 1 311 ? -8.281 43.344 9.297 1 91.88 311 VAL A C 1
ATOM 2559 O O . VAL A 1 311 ? -7.074 43.594 9.352 1 91.88 311 VAL A O 1
ATOM 2562 N N . ILE A 1 312 ? -9.016 43.562 8.289 1 89.44 312 ILE A N 1
ATOM 2563 C CA . ILE A 1 312 ? -8.531 44.375 7.184 1 89.44 312 ILE A CA 1
ATOM 2564 C C . ILE A 1 312 ? -8.898 45.844 7.414 1 89.44 312 ILE A C 1
ATOM 2566 O O . ILE A 1 312 ? -8.055 46.719 7.312 1 89.44 312 ILE A O 1
ATOM 2570 N N . ASP A 1 313 ? -10.156 46.062 7.746 1 88.75 313 ASP A N 1
ATOM 2571 C CA . ASP A 1 313 ? -10.68 47.375 8.07 1 88.75 313 ASP A CA 1
ATOM 2572 C C . ASP A 1 313 ? -11.82 47.281 9.086 1 88.75 313 ASP A C 1
ATOM 2574 O O . ASP A 1 313 ? -12.906 46.812 8.758 1 88.75 313 ASP A O 1
ATOM 2578 N N . CYS A 1 314 ? -11.641 47.812 10.234 1 90.69 314 CYS A N 1
ATOM 2579 C CA . CYS A 1 314 ? -12.625 47.656 11.297 1 90.69 314 CYS A CA 1
ATOM 2580 C C . CYS A 1 314 ? -13.844 48.531 11.055 1 90.69 314 CYS A C 1
ATOM 2582 O O . CYS A 1 314 ? -14.961 48.156 11.43 1 90.69 314 CYS A O 1
ATOM 2584 N N . ARG A 1 315 ? -13.672 49.688 10.445 1 83.5 315 ARG A N 1
ATOM 2585 C CA . ARG A 1 315 ? -14.797 50.594 10.172 1 83.5 315 ARG A CA 1
ATOM 2586 C C . ARG A 1 315 ? -15.781 49.938 9.203 1 83.5 315 ARG A C 1
ATOM 2588 O O . ARG A 1 315 ? -17 50 9.414 1 83.5 315 ARG A O 1
ATOM 2595 N N . GLU A 1 316 ? -15.219 49.406 8.195 1 87.56 316 GLU A N 1
ATOM 2596 C CA . GLU A 1 316 ? -16.047 48.75 7.184 1 87.56 316 GLU A CA 1
ATOM 2597 C C . GLU A 1 316 ? -16.391 47.312 7.586 1 87.56 316 GLU A C 1
ATOM 2599 O O . GLU A 1 316 ? -17.141 46.625 6.887 1 87.56 316 GLU A O 1
ATOM 2604 N N . GLN A 1 317 ? -15.891 46.906 8.641 1 91.81 317 GLN A N 1
ATOM 2605 C CA . GLN A 1 317 ? -16.109 45.562 9.133 1 91.81 317 GLN A CA 1
ATOM 2606 C C . GLN A 1 317 ? -15.602 44.531 8.141 1 91.81 317 GLN A C 1
ATOM 2608 O O . GLN A 1 317 ? -16.281 43.531 7.867 1 91.81 317 GLN A O 1
ATOM 2613 N N . LEU A 1 318 ? -14.5 44.812 7.508 1 92.88 318 LEU A N 1
ATOM 2614 C CA . LEU A 1 318 ? -13.852 43.906 6.566 1 92.88 318 LEU A CA 1
ATOM 2615 C C . LEU A 1 318 ? -12.805 43.062 7.266 1 92.88 318 LEU A C 1
ATOM 2617 O O . LEU A 1 318 ? -11.938 43.594 7.965 1 92.88 318 LEU A O 1
ATOM 2621 N N . TYR A 1 319 ? -12.945 41.75 7.129 1 92.88 319 TYR A N 1
ATOM 2622 C CA . TYR A 1 319 ? -12.016 40.844 7.781 1 92.88 319 TYR A CA 1
ATOM 2623 C C . TYR A 1 319 ? -11.688 39.656 6.879 1 92.88 319 TYR A C 1
ATOM 2625 O O . TYR A 1 319 ? -12.367 39.438 5.879 1 92.88 319 TYR A O 1
ATOM 2633 N N . SER A 1 320 ? -10.57 39.031 7.148 1 92.44 320 SER A N 1
ATOM 2634 C CA . SER A 1 320 ? -10.188 37.75 6.527 1 92.44 320 SER A CA 1
ATOM 2635 C C . SER A 1 320 ? -10.078 36.656 7.562 1 92.44 320 SER A C 1
ATOM 2637 O O . SER A 1 320 ? -9.641 36.875 8.695 1 92.44 320 SER A O 1
ATOM 2639 N N . SER A 1 321 ? -10.586 35.531 7.176 1 92.31 321 SER A N 1
ATOM 2640 C CA . SER A 1 321 ? -10.562 34.406 8.109 1 92.31 321 SER A CA 1
ATOM 2641 C C . SER A 1 321 ? -10.242 33.094 7.395 1 92.31 321 SER A C 1
ATOM 2643 O O . SER A 1 321 ? -10.461 32.969 6.188 1 92.31 321 SER A O 1
ATOM 2645 N N . THR A 1 322 ? -9.633 32.188 8.125 1 90.94 322 THR A N 1
ATOM 2646 C CA . THR A 1 322 ? -9.328 30.844 7.641 1 90.94 322 THR A CA 1
ATOM 2647 C C . THR A 1 322 ? -9.352 29.844 8.789 1 90.94 322 THR A C 1
ATOM 2649 O O . THR A 1 322 ? -9.445 30.219 9.953 1 90.94 322 THR A O 1
ATOM 2652 N N . LEU A 1 323 ? -9.469 28.641 8.43 1 90.81 323 LEU A N 1
ATOM 2653 C CA . LEU A 1 323 ? -9.461 27.531 9.383 1 90.81 323 LEU A CA 1
ATOM 2654 C C . LEU A 1 323 ? -8.305 26.578 9.109 1 90.81 323 LEU A C 1
ATOM 2656 O O . LEU A 1 323 ? -8.148 26.094 7.984 1 90.81 323 LEU A O 1
ATOM 2660 N N . ASN A 1 324 ? -7.445 26.391 10.148 1 89.62 324 ASN A N 1
ATOM 2661 C CA . ASN A 1 324 ? -6.387 25.406 10.039 1 89.62 324 ASN A CA 1
ATOM 2662 C C . ASN A 1 324 ? -6.926 23.984 10.203 1 89.62 324 ASN A C 1
ATOM 2664 O O . ASN A 1 324 ? -6.625 23.312 11.195 1 89.62 324 ASN A O 1
ATOM 2668 N N . ALA A 1 325 ? -7.613 23.516 9.266 1 89.69 325 ALA A N 1
ATOM 2669 C CA . ALA A 1 325 ? -8.211 22.188 9.164 1 89.69 325 ALA A CA 1
ATOM 2670 C C . ALA A 1 325 ? -8.219 21.703 7.719 1 89.69 325 ALA A C 1
ATOM 2672 O O . ALA A 1 325 ? -7.938 22.469 6.797 1 89.69 325 ALA A O 1
ATOM 2673 N N . GLU A 1 326 ? -8.43 20.422 7.695 1 88 326 GLU A N 1
ATOM 2674 C CA . GLU A 1 326 ? -8.516 19.828 6.363 1 88 326 GLU A CA 1
ATOM 2675 C C . GLU A 1 326 ? -9.875 19.172 6.141 1 88 326 GLU A C 1
ATOM 2677 O O . GLU A 1 326 ? -10.625 18.953 7.09 1 88 326 GLU A O 1
ATOM 2682 N N . GLN A 1 327 ? -10.273 19.016 4.918 1 89.69 327 GLN A N 1
ATOM 2683 C CA . GLN A 1 327 ? -11.438 18.219 4.52 1 89.69 327 GLN A CA 1
ATOM 2684 C C . GLN A 1 327 ? -12.734 18.922 4.918 1 89.69 327 GLN A C 1
ATOM 2686 O O . GLN A 1 327 ? -13.586 18.328 5.594 1 89.69 327 GLN A O 1
ATOM 2691 N N . TYR A 1 328 ? -12.844 20.109 4.551 1 91.75 328 TYR A N 1
ATOM 2692 C CA . TYR A 1 328 ? -14.055 20.891 4.797 1 91.75 328 TYR A CA 1
ATOM 2693 C C . TYR A 1 328 ? -14.367 21.797 3.621 1 91.75 328 TYR A C 1
ATOM 2695 O O . TYR A 1 328 ? -13.57 21.922 2.689 1 91.75 328 TYR A O 1
ATOM 2703 N N . VAL A 1 329 ? -15.594 22.359 3.662 1 92.5 329 VAL A N 1
ATOM 2704 C CA . VAL A 1 329 ? -16.062 23.297 2.654 1 92.5 329 VAL A CA 1
ATOM 2705 C C . VAL A 1 329 ? -16.312 24.656 3.297 1 92.5 329 VAL A C 1
ATOM 2707 O O . VAL A 1 329 ? -16.828 24.734 4.422 1 92.5 329 VAL A O 1
ATOM 2710 N N . ILE A 1 330 ? -15.875 25.672 2.605 1 90.5 330 ILE A N 1
ATOM 2711 C CA . ILE A 1 330 ? -16.109 27.031 3.096 1 90.5 330 ILE A CA 1
ATOM 2712 C C . ILE A 1 330 ? -17.203 27.703 2.275 1 90.5 330 ILE A C 1
ATOM 2714 O O . ILE A 1 330 ? -17.172 27.672 1.043 1 90.5 330 ILE A O 1
ATOM 2718 N N . LYS A 1 331 ? -18.125 28.234 2.947 1 88.38 331 LYS A N 1
ATOM 2719 C CA . LYS A 1 331 ? -19.203 28.953 2.281 1 88.38 331 LYS A CA 1
ATOM 2720 C C . LYS A 1 331 ? -18.734 30.344 1.849 1 88.38 331 LYS A C 1
ATOM 2722 O O . LYS A 1 331 ? -18.172 31.094 2.652 1 88.38 331 LYS A O 1
ATOM 2727 N N . SER A 1 332 ? -18.688 30.547 0.599 1 81.56 332 SER A N 1
ATOM 2728 C CA . SER A 1 332 ? -18.344 31.859 0.068 1 81.56 332 SER A CA 1
ATOM 2729 C C . SER A 1 332 ? -19.484 32.438 -0.775 1 81.56 332 SER A C 1
ATOM 2731 O O . SER A 1 332 ? -20.391 31.703 -1.179 1 81.56 332 SER A O 1
ATOM 2733 N N . ASN A 1 333 ? -19.469 33.781 -0.896 1 76.75 333 ASN A N 1
ATOM 2734 C CA . ASN A 1 333 ? -20.484 34.438 -1.701 1 76.75 333 ASN A CA 1
ATOM 2735 C C . ASN A 1 333 ? -20.406 34.031 -3.168 1 76.75 333 ASN A C 1
ATOM 2737 O O . ASN A 1 333 ? -21.406 34 -3.869 1 76.75 333 ASN A O 1
ATOM 2741 N N . ASN A 1 334 ? -19.234 33.781 -3.656 1 78.81 334 ASN A N 1
ATOM 2742 C CA . ASN A 1 334 ? -19 33.438 -5.055 1 78.81 334 ASN A CA 1
ATOM 2743 C C . ASN A 1 334 ? -19.016 31.938 -5.27 1 78.81 334 ASN A C 1
ATOM 2745 O O . ASN A 1 334 ? -18.516 31.438 -6.277 1 78.81 334 ASN A O 1
ATOM 2749 N N . GLY A 1 335 ? -19.578 31.25 -4.336 1 83.06 335 GLY A N 1
ATOM 2750 C CA . GLY A 1 335 ? -19.594 29.797 -4.449 1 83.06 335 GLY A CA 1
ATOM 2751 C C . GLY A 1 335 ? -18.797 29.109 -3.363 1 83.06 335 GLY A C 1
ATOM 2752 O O . GLY A 1 335 ? -17.812 29.641 -2.871 1 83.06 335 GLY A O 1
ATOM 2753 N N . ASP A 1 336 ? -19.188 27.938 -3.096 1 85.94 336 ASP A N 1
ATOM 2754 C CA . ASP A 1 336 ? -18.547 27.156 -2.031 1 85.94 336 ASP A CA 1
ATOM 2755 C C . ASP A 1 336 ? -17.156 26.688 -2.451 1 85.94 336 ASP A C 1
ATOM 2757 O O . ASP A 1 336 ? -16.953 26.25 -3.586 1 85.94 336 ASP A O 1
ATOM 2761 N N . ILE A 1 337 ? -16.219 26.984 -1.665 1 86.06 337 ILE A N 1
ATOM 2762 C CA . ILE A 1 337 ? -14.852 26.5 -1.899 1 86.06 337 ILE A CA 1
ATOM 2763 C C . ILE A 1 337 ? -14.688 25.109 -1.31 1 86.06 337 ILE A C 1
ATOM 2765 O O . ILE A 1 337 ? -14.711 24.938 -0.089 1 86.06 337 ILE A O 1
ATOM 2769 N N . LYS A 1 338 ? -14.531 24.156 -2.156 1 86.81 338 LYS A N 1
ATOM 2770 C CA . LYS A 1 338 ? -14.445 22.766 -1.744 1 86.81 338 LYS A CA 1
ATOM 2771 C C . LYS A 1 338 ? -13 22.375 -1.454 1 86.81 338 LYS A C 1
ATOM 2773 O O . LYS A 1 338 ? -12.141 22.453 -2.334 1 86.81 338 LYS A O 1
ATOM 2778 N N . ASN A 1 339 ? -12.797 22.016 -0.203 1 85.56 339 ASN A N 1
ATOM 2779 C CA . ASN A 1 339 ? -11.484 21.547 0.214 1 85.56 339 ASN A CA 1
ATOM 2780 C C . ASN A 1 339 ? -11.562 20.156 0.841 1 85.56 339 ASN A C 1
ATOM 2782 O O . ASN A 1 339 ? -11.234 19.969 2.016 1 85.56 339 ASN A O 1
ATOM 2786 N N . TYR A 1 340 ? -12.055 19.188 0.13 1 87.88 340 TYR A N 1
ATOM 2787 C CA . TYR A 1 340 ? -12.109 17.828 0.632 1 87.88 340 TYR A CA 1
ATOM 2788 C C . TYR A 1 340 ? -11.898 16.828 -0.495 1 87.88 340 TYR A C 1
ATOM 2790 O O . TYR A 1 340 ? -12.07 17.156 -1.67 1 87.88 340 TYR A O 1
ATOM 2798 N N . GLU A 1 341 ? -11.414 15.719 -0.108 1 87.56 341 GLU A N 1
ATOM 2799 C CA . GLU A 1 341 ? -11.195 14.602 -1.023 1 87.56 341 GLU A CA 1
ATOM 2800 C C . GLU A 1 341 ? -11.766 13.305 -0.458 1 87.56 341 GLU A C 1
ATOM 2802 O O . GLU A 1 341 ? -11.609 13.023 0.731 1 87.56 341 GLU A O 1
ATOM 2807 N N . LEU A 1 342 ? -12.438 12.594 -1.356 1 89.81 342 LEU A N 1
ATOM 2808 C CA . LEU A 1 342 ? -13.055 11.352 -0.905 1 89.81 342 LEU A CA 1
ATOM 2809 C C . LEU A 1 342 ? -12.211 10.148 -1.292 1 89.81 342 LEU A C 1
ATOM 2811 O O . LEU A 1 342 ? -12.516 9.016 -0.907 1 89.81 342 LEU A O 1
ATOM 2815 N N . GLY A 1 343 ? -11.188 10.32 -1.921 1 86.06 343 GLY A N 1
ATOM 2816 C CA . GLY A 1 343 ? -10.305 9.219 -2.271 1 86.06 343 GLY A CA 1
ATOM 2817 C C . GLY A 1 343 ? -10.828 8.383 -3.432 1 86.06 343 GLY A C 1
ATOM 2818 O O . GLY A 1 343 ? -11.438 8.922 -4.355 1 86.06 343 GLY A O 1
ATOM 2819 N N . ASN A 1 344 ? -10.453 7.105 -3.391 1 87.25 344 ASN A N 1
ATOM 2820 C CA . ASN A 1 344 ? -10.805 6.195 -4.473 1 87.25 344 ASN A CA 1
ATOM 2821 C C . ASN A 1 344 ? -11.875 5.195 -4.039 1 87.25 344 ASN A C 1
ATOM 2823 O O . ASN A 1 344 ? -12.023 4.922 -2.846 1 87.25 344 ASN A O 1
ATOM 2827 N N . LEU A 1 345 ? -12.531 4.77 -5.094 1 92.12 345 LEU A N 1
ATOM 2828 C CA . LEU A 1 345 ? -13.492 3.695 -4.844 1 92.12 345 LEU A CA 1
ATOM 2829 C C . LEU A 1 345 ? -12.797 2.336 -4.875 1 92.12 345 LEU A C 1
ATOM 2831 O O . LEU A 1 345 ? -12 2.061 -5.77 1 92.12 345 LEU A O 1
ATOM 2835 N N . LEU A 1 346 ? -13.117 1.52 -3.914 1 92.12 346 LEU A N 1
ATOM 2836 C CA . LEU A 1 346 ? -12.555 0.176 -3.871 1 92.12 346 LEU A CA 1
ATOM 2837 C C . LEU A 1 346 ? -12.945 -0.62 -5.109 1 92.12 346 LEU A C 1
ATOM 2839 O O . LEU A 1 346 ? -12.148 -1.407 -5.629 1 92.12 346 LEU A O 1
ATOM 2843 N N . SER A 1 347 ? -14.109 -0.399 -5.578 1 89.44 347 SER A N 1
ATOM 2844 C CA . SER A 1 347 ? -14.648 -1.144 -6.711 1 89.44 347 SER A CA 1
ATOM 2845 C C . SER A 1 347 ? -13.938 -0.763 -8.008 1 89.44 347 SER A C 1
ATOM 2847 O O . SER A 1 347 ? -14.094 -1.435 -9.031 1 89.44 347 SER A O 1
ATOM 2849 N N . ASP A 1 348 ? -13.172 0.272 -7.965 1 87.06 348 ASP A N 1
ATOM 2850 C CA . ASP A 1 348 ? -12.43 0.69 -9.148 1 87.06 348 ASP A CA 1
ATOM 2851 C C . ASP A 1 348 ? -11.25 -0.244 -9.406 1 87.06 348 ASP A C 1
ATOM 2853 O O . ASP A 1 348 ? -10.688 -0.25 -10.508 1 87.06 348 ASP A O 1
ATOM 2857 N N . ASP A 1 349 ? -10.859 -0.906 -8.406 1 88.31 349 ASP A N 1
ATOM 2858 C CA . ASP A 1 349 ? -9.797 -1.884 -8.609 1 88.31 349 ASP A CA 1
ATOM 2859 C C . ASP A 1 349 ? -10.297 -3.084 -9.406 1 88.31 349 ASP A C 1
ATOM 2861 O O . ASP A 1 349 ? -11.281 -3.725 -9.023 1 88.31 349 ASP A O 1
ATOM 2865 N N . PRO A 1 350 ? -9.57 -3.385 -10.375 1 86.38 350 PRO A N 1
ATOM 2866 C CA . PRO A 1 350 ? -10.055 -4.418 -11.297 1 86.38 350 PRO A CA 1
ATOM 2867 C C . PRO A 1 350 ? -10.18 -5.785 -10.633 1 86.38 350 PRO A C 1
ATOM 2869 O O . PRO A 1 350 ? -10.945 -6.633 -11.094 1 86.38 350 PRO A O 1
ATOM 2872 N N . TRP A 1 351 ? -9.484 -6.078 -9.641 1 91.19 351 TRP A N 1
ATOM 2873 C CA . TRP A 1 351 ? -9.516 -7.402 -9.023 1 91.19 351 TRP A CA 1
ATOM 2874 C C . TRP A 1 351 ? -10.695 -7.527 -8.062 1 91.19 351 TRP A C 1
ATOM 2876 O O . TRP A 1 351 ? -10.953 -8.602 -7.52 1 91.19 351 TRP A O 1
ATOM 2886 N N . ILE A 1 352 ? -11.422 -6.465 -7.832 1 92.94 352 ILE A N 1
ATOM 2887 C CA . ILE A 1 352 ? -12.625 -6.488 -7.004 1 92.94 352 ILE A CA 1
ATOM 2888 C C . ILE A 1 352 ? -13.859 -6.52 -7.898 1 92.94 352 ILE A C 1
ATOM 2890 O O . ILE A 1 352 ? -14.109 -5.582 -8.664 1 92.94 352 ILE A O 1
ATOM 2894 N N . LYS A 1 353 ? -14.656 -7.52 -7.781 1 92.06 353 LYS A N 1
ATOM 2895 C CA . LYS A 1 353 ? -15.891 -7.641 -8.562 1 92.06 353 LYS A CA 1
ATOM 2896 C C . LYS A 1 353 ? -17.031 -6.852 -7.922 1 92.06 353 LYS A C 1
ATOM 2898 O O . LYS A 1 353 ? -17.734 -6.102 -8.609 1 92.06 353 LYS A O 1
ATOM 2903 N N . SER A 1 354 ? -17.203 -7.023 -6.645 1 92.94 354 SER A N 1
ATOM 2904 C CA . SER A 1 354 ? -18.234 -6.289 -5.918 1 92.94 354 SER A CA 1
ATOM 2905 C C . SER A 1 354 ? -17.922 -6.234 -4.426 1 92.94 354 SER A C 1
ATOM 2907 O O . SER A 1 354 ? -17.125 -7.027 -3.924 1 92.94 354 SER A O 1
ATOM 2909 N N . VAL A 1 355 ? -18.5 -5.266 -3.803 1 94.69 355 VAL A N 1
ATOM 2910 C CA . VAL A 1 355 ? -18.359 -5.094 -2.361 1 94.69 355 VAL A CA 1
ATOM 2911 C C . VAL A 1 355 ? -19.719 -4.852 -1.731 1 94.69 355 VAL A C 1
ATOM 2913 O O . VAL A 1 355 ? -20.531 -4.086 -2.262 1 94.69 355 VAL A O 1
ATOM 2916 N N . GLU A 1 356 ? -19.938 -5.555 -0.661 1 92.88 356 GLU A N 1
ATOM 2917 C CA . GLU A 1 356 ? -21.188 -5.406 0.091 1 92.88 356 GLU A CA 1
ATOM 2918 C C . GLU A 1 356 ? -20.906 -5.273 1.587 1 92.88 356 GLU A C 1
ATOM 2920 O O . GLU A 1 356 ? -19.969 -5.867 2.104 1 92.88 356 GLU A O 1
ATOM 2925 N N . VAL A 1 357 ? -21.719 -4.449 2.162 1 92.56 357 VAL A N 1
ATOM 2926 C CA . VAL A 1 357 ? -21.641 -4.324 3.613 1 92.56 357 VAL A CA 1
ATOM 2927 C C . VAL A 1 357 ? -22.984 -4.688 4.238 1 92.56 357 VAL A C 1
ATOM 2929 O O . VAL A 1 357 ? -24 -4.047 3.959 1 92.56 357 VAL A O 1
ATOM 2932 N N . LYS A 1 358 ? -22.906 -5.773 4.973 1 88.56 358 LYS A N 1
ATOM 2933 C CA . LYS A 1 358 ? -24.109 -6.234 5.652 1 88.56 358 LYS A CA 1
ATOM 2934 C C . LYS A 1 358 ? -23.75 -7.043 6.902 1 88.56 358 LYS A C 1
ATOM 2936 O O . LYS A 1 358 ? -22.75 -7.746 6.93 1 88.56 358 LYS A O 1
ATOM 2941 N N . ASP A 1 359 ? -24.547 -6.891 7.918 1 89.38 359 ASP A N 1
ATOM 2942 C CA . ASP A 1 359 ? -24.453 -7.719 9.117 1 89.38 359 ASP A CA 1
ATOM 2943 C C . ASP A 1 359 ? -23.062 -7.629 9.742 1 89.38 359 ASP A C 1
ATOM 2945 O O . ASP A 1 359 ? -22.453 -8.648 10.062 1 89.38 359 ASP A O 1
ATOM 2949 N N . ARG A 1 360 ? -22.469 -6.547 9.812 1 93.44 360 ARG A N 1
ATOM 2950 C CA . ARG A 1 360 ? -21.188 -6.258 10.461 1 93.44 360 ARG A CA 1
ATOM 2951 C C . ARG A 1 360 ? -20.031 -6.922 9.719 1 93.44 360 ARG A C 1
ATOM 2953 O O . ARG A 1 360 ? -19.062 -7.348 10.328 1 93.44 360 ARG A O 1
ATOM 2960 N N . ILE A 1 361 ? -20.344 -7.184 8.406 1 94.5 361 ILE A N 1
ATOM 2961 C CA . ILE A 1 361 ? -19.297 -7.766 7.555 1 94.5 361 ILE A CA 1
ATOM 2962 C C . ILE A 1 361 ? -19.219 -6.984 6.246 1 94.5 361 ILE A C 1
ATOM 2964 O O . ILE A 1 361 ? -20.234 -6.625 5.66 1 94.5 361 ILE A O 1
ATOM 2968 N N . MET A 1 362 ? -18.062 -6.652 5.922 1 95.69 362 MET A N 1
ATOM 2969 C CA . MET A 1 362 ? -17.812 -6.223 4.551 1 95.69 362 MET A CA 1
ATOM 2970 C C . MET A 1 362 ? -17.406 -7.402 3.676 1 95.69 362 MET A C 1
ATOM 2972 O O . MET A 1 362 ? -16.344 -7.988 3.873 1 95.69 362 MET A O 1
ATOM 2976 N N . LYS A 1 363 ? -18.203 -7.719 2.793 1 95.62 363 LYS A N 1
ATOM 2977 C CA . LYS A 1 363 ? -17.969 -8.852 1.902 1 95.62 363 LYS A CA 1
ATOM 2978 C C . LYS A 1 363 ? -17.406 -8.383 0.561 1 95.62 363 LYS A C 1
ATOM 2980 O O . LYS A 1 363 ? -17.984 -7.516 -0.091 1 95.62 363 LYS A O 1
ATOM 2985 N N . VAL A 1 364 ? -16.297 -8.945 0.224 1 96.5 364 VAL A N 1
ATOM 2986 C CA . VAL A 1 364 ? -15.672 -8.641 -1.059 1 96.5 364 VAL A CA 1
ATOM 2987 C C . VAL A 1 364 ? -15.688 -9.883 -1.946 1 96.5 364 VAL A C 1
ATOM 2989 O O . VAL A 1 364 ? -15.211 -10.945 -1.541 1 96.5 364 VAL A O 1
ATOM 2992 N N . ILE A 1 365 ? -16.266 -9.75 -3.109 1 96.06 365 ILE A N 1
ATOM 2993 C CA . ILE A 1 365 ? -16.172 -10.789 -4.121 1 96.06 365 ILE A CA 1
ATOM 2994 C C . ILE A 1 365 ? -14.953 -10.539 -5.016 1 96.06 365 ILE A C 1
ATOM 2996 O O . ILE A 1 365 ? -14.867 -9.508 -5.68 1 96.06 365 ILE A O 1
ATOM 3000 N N . HIS A 1 366 ? -14.07 -11.484 -4.969 1 95.12 366 HIS A N 1
ATOM 3001 C CA . HIS A 1 366 ? -12.805 -11.328 -5.664 1 95.12 366 HIS A CA 1
ATOM 3002 C C . HIS A 1 366 ? -12.969 -11.539 -7.164 1 95.12 366 HIS A C 1
ATOM 3004 O O . HIS A 1 366 ? -13.602 -12.508 -7.594 1 95.12 366 HIS A O 1
ATOM 3010 N N . GLY A 1 367 ? -12.398 -10.703 -7.977 1 90.69 367 GLY A N 1
ATOM 3011 C CA . GLY A 1 367 ? -12.547 -10.781 -9.422 1 90.69 367 GLY A CA 1
ATOM 3012 C C . GLY A 1 367 ? -11.516 -11.688 -10.07 1 90.69 367 GLY A C 1
ATOM 3013 O O . GLY A 1 367 ? -11.742 -12.195 -11.172 1 90.69 367 GLY A O 1
ATOM 3014 N N . GLU A 1 368 ? -10.406 -11.898 -9.477 1 90.38 368 GLU A N 1
ATOM 3015 C CA . GLU A 1 368 ? -9.336 -12.703 -10.047 1 90.38 368 GLU A CA 1
ATOM 3016 C C . GLU A 1 368 ? -9.312 -14.102 -9.438 1 90.38 368 GLU A C 1
ATOM 3018 O O . GLU A 1 368 ? -8.898 -15.062 -10.086 1 90.38 368 GLU A O 1
ATOM 3023 N N . GLY A 1 369 ? -9.641 -14.211 -8.203 1 91.88 369 GLY A N 1
ATOM 3024 C CA . GLY A 1 369 ? -9.641 -15.492 -7.512 1 91.88 369 GLY A CA 1
ATOM 3025 C C . GLY A 1 369 ? -8.242 -15.969 -7.156 1 91.88 369 GLY A C 1
ATOM 3026 O O . GLY A 1 369 ? -7.32 -15.164 -7.016 1 91.88 369 GLY A O 1
ATOM 3027 N N . ILE A 1 370 ? -8.18 -17.234 -6.793 1 93.06 370 ILE A N 1
ATOM 3028 C CA . ILE A 1 370 ? -6.941 -17.953 -6.516 1 93.06 370 ILE A CA 1
ATOM 3029 C C . ILE A 1 370 ? -6.953 -19.297 -7.25 1 93.06 370 ILE A C 1
ATOM 3031 O O . ILE A 1 370 ? -8 -19.734 -7.723 1 93.06 370 ILE A O 1
ATOM 3035 N N . SER A 1 371 ? -5.793 -19.797 -7.434 1 93.88 371 SER A N 1
ATOM 3036 C CA . SER A 1 371 ? -5.73 -21.188 -7.887 1 93.88 371 SER A CA 1
ATOM 3037 C C . SER A 1 371 ? -5.977 -22.156 -6.738 1 93.88 371 SER A C 1
ATOM 3039 O O . SER A 1 371 ? -5.473 -21.953 -5.633 1 93.88 371 SER A O 1
ATOM 3041 N N . ILE A 1 372 ? -6.797 -23.156 -6.992 1 94.56 372 ILE A N 1
ATOM 3042 C CA . ILE A 1 372 ? -7.07 -24.141 -5.961 1 94.56 372 ILE A CA 1
ATOM 3043 C C . ILE A 1 372 ? -6.727 -25.547 -6.48 1 94.56 372 ILE A C 1
ATOM 3045 O O . ILE A 1 372 ? -6.797 -25.797 -7.684 1 94.56 372 ILE A O 1
ATOM 3049 N N . PHE A 1 373 ? -6.367 -26.344 -5.559 1 93.56 373 PHE A N 1
ATOM 3050 C CA . PHE A 1 373 ? -6.145 -27.75 -5.816 1 93.56 373 PHE A CA 1
ATOM 3051 C C . PHE A 1 373 ? -7.316 -28.594 -5.305 1 93.56 373 PHE A C 1
ATOM 3053 O O . PHE A 1 373 ? -7.695 -28.484 -4.137 1 93.56 373 PHE A O 1
ATOM 3060 N N . VAL A 1 374 ? -7.852 -29.328 -6.227 1 94.75 374 VAL A N 1
ATOM 3061 C CA . VAL A 1 374 ? -8.969 -30.188 -5.852 1 94.75 374 VAL A CA 1
ATOM 3062 C C . VAL A 1 374 ? -8.602 -31.641 -6.113 1 94.75 374 VAL A C 1
ATOM 3064 O O . VAL A 1 374 ? -8.375 -32.031 -7.262 1 94.75 374 VAL A O 1
ATOM 3067 N N . ASN A 1 375 ? -8.508 -32.375 -5.098 1 93.06 375 ASN A N 1
ATOM 3068 C CA . ASN A 1 375 ? -8.359 -33.812 -5.215 1 93.06 375 ASN A CA 1
ATOM 3069 C C . ASN A 1 375 ? -9.695 -34.531 -5.047 1 93.06 375 ASN A C 1
ATOM 3071 O O . ASN A 1 375 ? -10.359 -34.375 -4.02 1 93.06 375 ASN A O 1
ATOM 3075 N N . MET A 1 376 ? -10.023 -35.25 -6.07 1 93.25 376 MET A N 1
ATOM 3076 C CA . MET A 1 376 ? -11.266 -36 -6.055 1 93.25 376 MET A CA 1
ATOM 3077 C C . MET A 1 376 ? -10.992 -37.5 -5.922 1 93.25 376 MET A C 1
ATOM 3079 O O . MET A 1 376 ? -10.312 -38.094 -6.766 1 93.25 376 MET A O 1
ATOM 3083 N N . LYS A 1 377 ? -11.578 -38.062 -4.91 1 89.94 377 LYS A N 1
ATOM 3084 C CA . LYS A 1 377 ? -11.445 -39.5 -4.688 1 89.94 377 LYS A CA 1
ATOM 3085 C C . LYS A 1 377 ? -12.781 -40.219 -4.867 1 89.94 377 LYS A C 1
ATOM 3087 O O . LYS A 1 377 ? -13.812 -39.75 -4.375 1 89.94 377 LYS A O 1
ATOM 3092 N N . THR A 1 378 ? -12.68 -41.281 -5.664 1 90.12 378 THR A N 1
ATOM 3093 C CA . THR A 1 378 ? -13.883 -42.062 -5.93 1 90.12 378 THR A CA 1
ATOM 3094 C C . THR A 1 378 ? -13.609 -43.562 -5.77 1 90.12 378 THR A C 1
ATOM 3096 O O . THR A 1 378 ? -12.453 -44 -5.852 1 90.12 378 THR A O 1
ATOM 3099 N N . GLU A 1 379 ? -14.695 -44.312 -5.59 1 85 379 GLU A N 1
ATOM 3100 C CA . GLU A 1 379 ? -14.57 -45.781 -5.5 1 85 379 GLU A CA 1
ATOM 3101 C C . GLU A 1 379 ? -14.547 -46.406 -6.883 1 85 379 GLU A C 1
ATOM 3103 O O . GLU A 1 379 ? -13.938 -47.469 -7.078 1 85 379 GLU A O 1
ATOM 3108 N N . ILE A 1 380 ? -15.305 -45.75 -7.773 1 85.44 380 ILE A N 1
ATOM 3109 C CA . ILE A 1 380 ? -15.344 -46.188 -9.156 1 85.44 380 ILE A CA 1
ATOM 3110 C C . ILE A 1 380 ? -14.492 -45.281 -10.031 1 85.44 380 ILE A C 1
ATOM 3112 O O . ILE A 1 380 ? -14.523 -44.062 -9.867 1 85.44 380 ILE A O 1
ATOM 3116 N N . LYS A 1 381 ? -13.82 -45.906 -10.914 1 84.81 381 LYS A N 1
ATOM 3117 C CA . LYS A 1 381 ? -12.969 -45.125 -11.797 1 84.81 381 LYS A CA 1
ATOM 3118 C C . LYS A 1 381 ? -13.789 -44.094 -12.57 1 84.81 381 LYS A C 1
ATOM 3120 O O . LYS A 1 381 ? -14.797 -44.438 -13.188 1 84.81 381 LYS A O 1
ATOM 3125 N N . SER A 1 382 ? -13.344 -42.938 -12.43 1 86.44 382 SER A N 1
ATOM 3126 C CA . SER A 1 382 ? -14.008 -41.844 -13.133 1 86.44 382 SER A CA 1
ATOM 3127 C C . SER A 1 382 ? -13.297 -41.531 -14.438 1 86.44 382 SER A C 1
ATOM 3129 O O . SER A 1 382 ? -12.094 -41.75 -14.578 1 86.44 382 SER A O 1
ATOM 3131 N N . ASN A 1 383 ? -14.102 -41.031 -15.406 1 86.25 383 ASN A N 1
ATOM 3132 C CA . ASN A 1 383 ? -13.562 -40.531 -16.672 1 86.25 383 ASN A CA 1
ATOM 3133 C C . ASN A 1 383 ? -13.656 -39 -16.781 1 86.25 383 ASN A C 1
ATOM 3135 O O . ASN A 1 383 ? -14.711 -38.438 -16.531 1 86.25 383 ASN A O 1
ATOM 3139 N N . LEU A 1 384 ? -12.523 -38.531 -17.125 1 88.88 384 LEU A N 1
ATOM 3140 C CA . LEU A 1 384 ? -12.484 -37.094 -17.281 1 88.88 384 LEU A CA 1
ATOM 3141 C C . LEU A 1 384 ? -13.203 -36.656 -18.562 1 88.88 384 LEU A C 1
ATOM 3143 O O . LEU A 1 384 ? -13.047 -37.281 -19.609 1 88.88 384 LEU A O 1
ATOM 3147 N N . TYR A 1 385 ? -14.07 -35.688 -18.406 1 88.44 385 TYR A N 1
ATOM 3148 C CA . TYR A 1 385 ? -14.852 -35.125 -19.516 1 88.44 385 TYR A CA 1
ATOM 3149 C C . TYR A 1 385 ? -14.547 -33.656 -19.719 1 88.44 385 TYR A C 1
ATOM 3151 O O . TYR A 1 385 ? -14.469 -32.875 -18.766 1 88.44 385 TYR A O 1
ATOM 3159 N N . HIS A 1 386 ? -14.266 -33.281 -20.953 1 88.5 386 HIS A N 1
ATOM 3160 C CA . HIS A 1 386 ? -14.031 -31.859 -21.219 1 88.5 386 HIS A CA 1
ATOM 3161 C C . HIS A 1 386 ? -14.57 -31.453 -22.594 1 88.5 386 HIS A C 1
ATOM 3163 O O . HIS A 1 386 ? -14.836 -32.312 -23.438 1 88.5 386 HIS A O 1
ATOM 3169 N N . HIS A 1 387 ? -14.812 -30.172 -22.719 1 86.88 387 HIS A N 1
ATOM 3170 C CA . HIS A 1 387 ? -15.211 -29.562 -24 1 86.88 387 HIS A CA 1
ATOM 3171 C C . HIS A 1 387 ? -14.055 -28.797 -24.625 1 86.88 387 HIS A C 1
ATOM 3173 O O . HIS A 1 387 ? -13.172 -28.297 -23.906 1 86.88 387 HIS A O 1
ATOM 3179 N N . SER A 1 388 ? -14.117 -28.719 -25.875 1 86 388 SER A N 1
ATOM 3180 C CA . SER A 1 388 ? -13.117 -27.906 -26.578 1 86 388 SER A CA 1
ATOM 3181 C C . SER A 1 388 ? -13.406 -26.422 -26.406 1 86 388 SER A C 1
ATOM 3183 O O . SER A 1 388 ? -14.562 -26 -26.422 1 86 388 SER A O 1
ATOM 3185 N N . SER A 1 389 ? -12.297 -25.734 -26.219 1 89.81 389 SER A N 1
ATOM 3186 C CA . SER A 1 389 ? -12.422 -24.281 -26.141 1 89.81 389 SER A CA 1
ATOM 3187 C C . SER A 1 389 ? -12.586 -23.656 -27.516 1 89.81 389 SER A C 1
ATOM 3189 O O . SER A 1 389 ? -12.055 -24.188 -28.5 1 89.81 389 SER A O 1
ATOM 3191 N N . THR A 1 390 ? -13.406 -22.562 -27.578 1 88.88 390 THR A N 1
ATOM 3192 C CA . THR A 1 390 ? -13.641 -21.891 -28.859 1 88.88 390 THR A CA 1
ATOM 3193 C C . THR A 1 390 ? -13.852 -20.391 -28.641 1 88.88 390 THR A C 1
ATOM 3195 O O . THR A 1 390 ? -14.148 -19.953 -27.531 1 88.88 390 THR A O 1
ATOM 3198 N N . PHE A 1 391 ? -13.555 -19.688 -29.703 1 91.62 391 PHE A N 1
ATOM 3199 C CA . PHE A 1 391 ? -13.93 -18.281 -29.734 1 91.62 391 PHE A CA 1
ATOM 3200 C C . PHE A 1 391 ? -14.102 -17.812 -31.172 1 91.62 391 PHE A C 1
ATOM 3202 O O . PHE A 1 391 ? -13.594 -18.438 -32.094 1 91.62 391 PHE A O 1
ATOM 3209 N N . THR A 1 392 ? -14.805 -16.766 -31.391 1 92.12 392 THR A N 1
ATOM 3210 C CA . THR A 1 392 ? -15.039 -16.234 -32.719 1 92.12 392 THR A CA 1
ATOM 3211 C C . THR A 1 392 ? -14.07 -15.086 -33.031 1 92.12 392 THR A C 1
ATOM 3213 O O . THR A 1 392 ? -13.398 -15.094 -34.062 1 92.12 392 THR A O 1
ATOM 3216 N N . SER A 1 393 ? -14.188 -14.117 -32.125 1 94.06 393 SER A N 1
ATOM 3217 C CA . SER A 1 393 ? -13.32 -12.953 -32.312 1 94.06 393 SER A CA 1
ATOM 3218 C C . SER A 1 393 ? -13.031 -12.266 -30.984 1 94.06 393 SER A C 1
ATOM 3220 O O . SER A 1 393 ? -13.594 -12.641 -29.953 1 94.06 393 SER A O 1
ATOM 3222 N N . PHE A 1 394 ? -12.102 -11.336 -31.094 1 95.75 394 PHE A N 1
ATOM 3223 C CA . PHE A 1 394 ? -11.781 -10.555 -29.891 1 95.75 394 PHE A CA 1
ATOM 3224 C C . PHE A 1 394 ? -11.383 -9.133 -30.266 1 95.75 394 PHE A C 1
ATOM 3226 O O . PHE A 1 394 ? -11.094 -8.844 -31.438 1 95.75 394 PHE A O 1
ATOM 3233 N N . ASP A 1 395 ? -11.539 -8.258 -29.328 1 95.44 395 ASP A N 1
ATOM 3234 C CA . ASP A 1 395 ? -11.078 -6.879 -29.406 1 95.44 395 ASP A CA 1
ATOM 3235 C C . ASP A 1 395 ? -10.555 -6.387 -28.062 1 95.44 395 ASP A C 1
ATOM 3237 O O . ASP A 1 395 ? -10.758 -7.039 -27.031 1 95.44 395 ASP A O 1
ATOM 3241 N N . GLY A 1 396 ? -9.719 -5.348 -28.203 1 96.38 396 GLY A N 1
ATOM 3242 C CA . GLY A 1 396 ? -9.25 -4.828 -26.938 1 96.38 396 GLY A CA 1
ATOM 3243 C C . GLY A 1 396 ? -8.289 -3.664 -27.078 1 96.38 396 GLY A C 1
ATOM 3244 O O . GLY A 1 396 ? -8.148 -3.104 -28.172 1 96.38 396 GLY A O 1
ATOM 3245 N N . THR A 1 397 ? -7.816 -3.203 -25.938 1 96.75 397 THR A N 1
ATOM 3246 C CA . THR A 1 397 ? -6.855 -2.109 -25.844 1 96.75 397 THR A CA 1
ATOM 3247 C C . THR A 1 397 ? -5.883 -2.352 -24.688 1 96.75 397 THR A C 1
ATOM 3249 O O . THR A 1 397 ? -6.148 -3.166 -23.812 1 96.75 397 THR A O 1
ATOM 3252 N N . ILE A 1 398 ? -4.738 -1.756 -24.812 1 96.25 398 ILE A N 1
ATOM 3253 C CA . ILE A 1 398 ? -3.795 -1.669 -23.703 1 96.25 398 ILE A CA 1
ATOM 3254 C C . ILE A 1 398 ? -4 -0.354 -22.953 1 96.25 398 ILE A C 1
ATOM 3256 O O . ILE A 1 398 ? -3.9 0.725 -23.547 1 96.25 398 ILE A O 1
ATOM 3260 N N . GLU A 1 399 ? -4.219 -0.453 -21.625 1 94.62 399 GLU A N 1
ATOM 3261 C CA . GLU A 1 399 ? -4.586 0.764 -20.906 1 94.62 399 GLU A CA 1
ATOM 3262 C C . GLU A 1 399 ? -3.711 0.965 -19.672 1 94.62 399 GLU A C 1
ATOM 3264 O O . GLU A 1 399 ? -3.346 -0.001 -19 1 94.62 399 GLU A O 1
ATOM 3269 N N . LEU A 1 400 ? -3.312 2.09 -19.469 1 94.5 400 LEU A N 1
ATOM 3270 C CA . LEU A 1 400 ? -2.748 2.605 -18.234 1 94.5 400 LEU A CA 1
ATOM 3271 C C . LEU A 1 400 ? -3.689 3.617 -17.594 1 94.5 400 LEU A C 1
ATOM 3273 O O . LEU A 1 400 ? -3.844 4.734 -18.094 1 94.5 400 LEU A O 1
ATOM 3277 N N . ASP A 1 401 ? -4.223 3.293 -16.422 1 90.19 401 ASP A N 1
ATOM 3278 C CA . ASP A 1 401 ? -5.277 4.133 -15.859 1 90.19 401 ASP A CA 1
ATOM 3279 C C . ASP A 1 401 ? -4.707 5.156 -14.883 1 90.19 401 ASP A C 1
ATOM 3281 O O . ASP A 1 401 ? -3.486 5.273 -14.742 1 90.19 401 ASP A O 1
ATOM 3285 N N . LYS A 1 402 ? -5.582 5.883 -14.258 1 87.5 402 LYS A N 1
ATOM 3286 C CA . LYS A 1 402 ? -5.191 7.004 -13.406 1 87.5 402 LYS A CA 1
ATOM 3287 C C . LYS A 1 402 ? -4.504 6.512 -12.133 1 87.5 402 LYS A C 1
ATOM 3289 O O . LYS A 1 402 ? -3.816 7.277 -11.461 1 87.5 402 LYS A O 1
ATOM 3294 N N . ASP A 1 403 ? -4.773 5.258 -11.828 1 86.75 403 ASP A N 1
ATOM 3295 C CA . ASP A 1 403 ? -4.164 4.68 -10.641 1 86.75 403 ASP A CA 1
ATOM 3296 C C . ASP A 1 403 ? -2.953 3.824 -11 1 86.75 403 ASP A C 1
ATOM 3298 O O . ASP A 1 403 ? -2.506 3.002 -10.195 1 86.75 403 ASP A O 1
ATOM 3302 N N . SER A 1 404 ? -2.498 3.906 -12.227 1 89.38 404 SER A N 1
ATOM 3303 C CA . SER A 1 404 ? -1.287 3.273 -12.734 1 89.38 404 SER A CA 1
ATOM 3304 C C . SER A 1 404 ? -1.464 1.764 -12.867 1 89.38 404 SER A C 1
ATOM 3306 O O . SER A 1 404 ? -0.496 1.009 -12.758 1 89.38 404 SER A O 1
ATOM 3308 N N . ASN A 1 405 ? -2.711 1.393 -12.961 1 88.5 405 ASN A N 1
ATOM 3309 C CA . ASN A 1 405 ? -2.92 0.005 -13.359 1 88.5 405 ASN A CA 1
ATOM 3310 C C . ASN A 1 405 ? -2.682 -0.188 -14.852 1 88.5 405 ASN A C 1
ATOM 3312 O O . ASN A 1 405 ? -3.268 0.518 -15.68 1 88.5 405 ASN A O 1
ATOM 3316 N N . ARG A 1 406 ? -1.835 -1.053 -15.141 1 91.88 406 ARG A N 1
ATOM 3317 C CA . ARG A 1 406 ? -1.577 -1.418 -16.531 1 91.88 406 ARG A CA 1
ATOM 3318 C C . ARG A 1 406 ? -2.189 -2.773 -16.859 1 91.88 406 ARG A C 1
ATOM 3320 O O . ARG A 1 406 ? -1.896 -3.771 -16.203 1 91.88 406 ARG A O 1
ATOM 3327 N N . PHE A 1 407 ? -3.053 -2.742 -17.891 1 92.75 407 PHE A N 1
ATOM 3328 C CA . PHE A 1 407 ? -3.738 -3.996 -18.172 1 92.75 407 PHE A CA 1
ATOM 3329 C C . PHE A 1 407 ? -4.195 -4.047 -19.625 1 92.75 407 PHE A C 1
ATOM 3331 O O . PHE A 1 407 ? -4.277 -3.014 -20.297 1 92.75 407 PHE A O 1
ATOM 3338 N N . LEU A 1 408 ? -4.434 -5.25 -20.094 1 94.94 408 LEU A N 1
ATOM 3339 C CA . LEU A 1 408 ? -5.16 -5.5 -21.328 1 94.94 408 LEU A CA 1
ATOM 3340 C C . LEU A 1 408 ? -6.664 -5.516 -21.078 1 94.94 408 LEU A C 1
ATOM 3342 O O . LEU A 1 408 ? -7.152 -6.281 -20.25 1 94.94 408 LEU A O 1
ATOM 3346 N N . ASN A 1 409 ? -7.277 -4.613 -21.688 1 94.31 409 ASN A N 1
ATOM 3347 C CA . ASN A 1 409 ? -8.734 -4.676 -21.719 1 94.31 409 ASN A CA 1
ATOM 3348 C C . ASN A 1 409 ? -9.234 -5.508 -22.891 1 94.31 409 ASN A C 1
ATOM 3350 O O . ASN A 1 409 ? -9.148 -5.078 -24.047 1 94.31 409 ASN A O 1
ATOM 3354 N N . ILE A 1 410 ? -9.836 -6.629 -22.641 1 95.19 410 ILE A N 1
ATOM 3355 C CA . ILE A 1 410 ? -10.125 -7.602 -23.688 1 95.19 410 ILE A CA 1
ATOM 3356 C C . ILE A 1 410 ? -11.633 -7.863 -23.734 1 95.19 410 ILE A C 1
ATOM 3358 O O . ILE A 1 410 ? -12.273 -8.039 -22.703 1 95.19 410 ILE A O 1
ATOM 3362 N N . THR A 1 411 ? -12.133 -7.832 -24.875 1 93.88 411 THR A N 1
ATOM 3363 C CA . THR A 1 411 ? -13.5 -8.258 -25.156 1 93.88 411 THR A CA 1
ATOM 3364 C C . THR A 1 411 ? -13.508 -9.453 -26.109 1 93.88 411 THR A C 1
ATOM 3366 O O . THR A 1 411 ? -13.016 -9.367 -27.234 1 93.88 411 THR A O 1
ATOM 3369 N N . VAL A 1 412 ? -14.039 -10.539 -25.656 1 94.38 412 VAL A N 1
ATOM 3370 C CA . VAL A 1 412 ? -14.102 -11.758 -26.453 1 94.38 412 VAL A CA 1
ATOM 3371 C C . VAL A 1 412 ? -15.539 -11.984 -26.938 1 94.38 412 VAL A C 1
ATOM 3373 O O . VAL A 1 412 ? -16.484 -11.852 -26.156 1 94.38 412 VAL A O 1
ATOM 3376 N N . TYR A 1 413 ? -15.625 -12.359 -28.25 1 92.62 413 TYR A N 1
ATOM 3377 C CA . TYR A 1 413 ? -16.922 -12.656 -28.844 1 92.62 413 TYR A CA 1
ATOM 3378 C C . TYR A 1 413 ? -17.078 -14.148 -29.109 1 92.62 413 TYR A C 1
ATOM 3380 O O . TYR A 1 413 ? -16.203 -14.766 -29.734 1 92.62 413 TYR A O 1
ATOM 3388 N N . GLY A 1 414 ? -18.172 -14.719 -28.609 1 89.19 414 GLY A N 1
ATOM 3389 C CA . GLY A 1 414 ? -18.469 -16.109 -28.859 1 89.19 414 GLY A CA 1
ATOM 3390 C C . GLY A 1 414 ? -17.453 -17.062 -28.266 1 89.19 414 GLY A C 1
ATOM 3391 O O . GLY A 1 414 ? -17.016 -18.016 -28.938 1 89.19 414 GLY A O 1
ATOM 3392 N N . GLY A 1 415 ? -17.016 -16.688 -27.094 1 88.94 415 GLY A N 1
ATOM 3393 C CA . GLY A 1 415 ? -15.961 -17.5 -26.5 1 88.94 415 GLY A CA 1
ATOM 3394 C C . GLY A 1 415 ? -16.484 -18.5 -25.484 1 88.94 415 GLY A C 1
ATOM 3395 O O . GLY A 1 415 ? -17.453 -18.203 -24.766 1 88.94 415 GLY A O 1
ATOM 3396 N N . LYS A 1 416 ? -15.875 -19.688 -25.453 1 87.81 416 LYS A N 1
ATOM 3397 C CA . LYS A 1 416 ? -16.109 -20.719 -24.438 1 87.81 416 LYS A CA 1
ATOM 3398 C C . LYS A 1 416 ? -14.805 -21.406 -24.047 1 87.81 416 LYS A C 1
ATOM 3400 O O . LYS A 1 416 ? -13.945 -21.656 -24.891 1 87.81 416 LYS A O 1
ATOM 3405 N N . GLY A 1 417 ? -14.656 -21.531 -22.672 1 90.56 417 GLY A N 1
ATOM 3406 C CA . GLY A 1 417 ? -13.492 -22.266 -22.203 1 90.56 417 GLY A CA 1
ATOM 3407 C C . GLY A 1 417 ? -12.297 -21.359 -21.922 1 90.56 417 GLY A C 1
ATOM 3408 O O . GLY A 1 417 ? -12.461 -20.25 -21.406 1 90.56 417 GLY A O 1
ATOM 3409 N N . THR A 1 418 ? -11.109 -21.938 -22.172 1 91.56 418 THR A N 1
ATOM 3410 C CA . THR A 1 418 ? -9.867 -21.25 -21.828 1 91.56 418 THR A CA 1
ATOM 3411 C C . THR A 1 418 ? -9.18 -20.734 -23.094 1 91.56 418 THR A C 1
ATOM 3413 O O . THR A 1 418 ? -8.969 -21.5 -24.047 1 91.56 418 THR A O 1
ATOM 3416 N N . LEU A 1 419 ? -8.844 -19.5 -23.062 1 94.25 419 LEU A N 1
ATOM 3417 C CA . LEU A 1 419 ? -8.078 -18.891 -24.156 1 94.25 419 LEU A CA 1
ATOM 3418 C C . LEU A 1 419 ? -6.66 -18.562 -23.703 1 94.25 419 LEU A C 1
ATOM 3420 O O . LEU A 1 419 ? -6.457 -18.094 -22.578 1 94.25 419 LEU A O 1
ATOM 3424 N N . ILE A 1 420 ? -5.758 -18.828 -24.578 1 93.88 420 ILE A N 1
ATOM 3425 C CA . ILE A 1 420 ? -4.363 -18.5 -24.297 1 93.88 420 ILE A CA 1
ATOM 3426 C C . ILE A 1 420 ? -3.975 -17.25 -25.109 1 93.88 420 ILE A C 1
ATOM 3428 O O . ILE A 1 420 ? -4.211 -17.188 -26.312 1 93.88 420 ILE A O 1
ATOM 3432 N N . GLY A 1 421 ? -3.467 -16.328 -24.391 1 94.19 421 GLY A N 1
ATOM 3433 C CA . GLY A 1 421 ? -3.049 -15.086 -25.016 1 94.19 421 GLY A CA 1
ATOM 3434 C C . GLY A 1 421 ? -1.545 -14.883 -25 1 94.19 421 GLY A C 1
ATOM 3435 O O . GLY A 1 421 ? -0.875 -15.266 -24.031 1 94.19 421 GLY A O 1
ATOM 3436 N N . GLN A 1 422 ? -1.087 -14.328 -26.125 1 93.12 422 GLN A N 1
ATOM 3437 C CA . GLN A 1 422 ? 0.32 -13.969 -26.25 1 93.12 422 GLN A CA 1
ATOM 3438 C C . GLN A 1 422 ? 0.472 -12.531 -26.734 1 93.12 422 GLN A C 1
ATOM 3440 O O . GLN A 1 422 ? -0.257 -12.086 -27.625 1 93.12 422 GLN A O 1
ATOM 3445 N N . VAL A 1 423 ? 1.329 -11.891 -26.109 1 93.88 423 VAL A N 1
ATOM 3446 C CA . VAL A 1 423 ? 1.621 -10.516 -26.5 1 93.88 423 VAL A CA 1
ATOM 3447 C C . VAL A 1 423 ? 2.975 -10.461 -27.203 1 93.88 423 VAL A C 1
ATOM 3449 O O . VAL A 1 423 ? 3.988 -10.898 -26.656 1 93.88 423 VAL A O 1
ATOM 3452 N N . TYR A 1 424 ? 2.885 -9.914 -28.391 1 92.44 424 TYR A N 1
ATOM 3453 C CA . TYR A 1 424 ? 4.105 -9.781 -29.188 1 92.44 424 TYR A CA 1
ATOM 3454 C C . TYR A 1 424 ? 4.461 -8.312 -29.391 1 92.44 424 TYR A C 1
ATOM 3456 O O . TYR A 1 424 ? 3.582 -7.449 -29.391 1 92.44 424 TYR A O 1
ATOM 3464 N N . THR A 1 425 ? 5.777 -8.125 -29.578 1 88.62 425 THR A N 1
ATOM 3465 C CA . THR A 1 425 ? 6.23 -6.762 -29.844 1 88.62 425 THR A CA 1
ATOM 3466 C C . THR A 1 425 ? 5.789 -6.316 -31.234 1 88.62 425 THR A C 1
ATOM 3468 O O . THR A 1 425 ? 5.422 -5.156 -31.438 1 88.62 425 THR A O 1
ATOM 3471 N N . ASN A 1 426 ? 5.945 -7.293 -32.125 1 87.81 426 ASN A N 1
ATOM 3472 C CA . ASN A 1 426 ? 5.57 -6.984 -33.5 1 87.81 426 ASN A CA 1
ATOM 3473 C C . ASN A 1 426 ? 4.895 -8.172 -34.188 1 87.81 426 ASN A C 1
ATOM 3475 O O . ASN A 1 426 ? 4.691 -9.219 -33.562 1 87.81 426 ASN A O 1
ATOM 3479 N N . ASN A 1 427 ? 4.531 -7.961 -35.438 1 86.44 427 ASN A N 1
ATOM 3480 C CA . ASN A 1 427 ? 3.758 -8.961 -36.156 1 86.44 427 ASN A CA 1
ATOM 3481 C C . ASN A 1 427 ? 4.637 -10.117 -36.625 1 86.44 427 ASN A C 1
ATOM 3483 O O . ASN A 1 427 ? 4.133 -11.148 -37.094 1 86.44 427 ASN A O 1
ATOM 3487 N N . ASP A 1 428 ? 5.957 -10.055 -36.406 1 84.5 428 ASP A N 1
ATOM 3488 C CA . ASP A 1 428 ? 6.852 -11.148 -36.75 1 84.5 428 ASP A CA 1
ATOM 3489 C C . ASP A 1 428 ? 6.789 -12.273 -35.75 1 84.5 428 ASP A C 1
ATOM 3491 O O . ASP A 1 428 ? 7.234 -13.391 -36 1 84.5 428 ASP A O 1
ATOM 3495 N N . LYS A 1 429 ? 6.148 -11.992 -34.625 1 81.5 429 LYS A N 1
ATOM 3496 C CA . LYS A 1 429 ? 5.887 -12.977 -33.594 1 81.5 429 LYS A CA 1
ATOM 3497 C C . LYS A 1 429 ? 7.172 -13.688 -33.156 1 81.5 429 LYS A C 1
ATOM 3499 O O . LYS A 1 429 ? 7.164 -14.898 -32.938 1 81.5 429 LYS A O 1
ATOM 3504 N N . LEU A 1 430 ? 8.266 -13.023 -33.188 1 77.69 430 LEU A N 1
ATOM 3505 C CA . LEU A 1 430 ? 9.555 -13.617 -32.844 1 77.69 430 LEU A CA 1
ATOM 3506 C C . LEU A 1 430 ? 9.781 -13.562 -31.328 1 77.69 430 LEU A C 1
ATOM 3508 O O . LEU A 1 430 ? 10.32 -14.508 -30.75 1 77.69 430 LEU A O 1
ATOM 3512 N N . ASN A 1 431 ? 9.32 -12.492 -30.812 1 77.94 431 ASN A N 1
ATOM 3513 C CA . ASN A 1 431 ? 9.562 -12.305 -29.391 1 77.94 431 ASN A CA 1
ATOM 3514 C C . ASN A 1 431 ? 8.258 -12.18 -28.609 1 77.94 431 ASN A C 1
ATOM 3516 O O . ASN A 1 431 ? 7.512 -11.211 -28.797 1 77.94 431 ASN A O 1
ATOM 3520 N N . VAL A 1 432 ? 8.008 -13.188 -27.781 1 82.25 432 VAL A N 1
ATOM 3521 C CA . VAL A 1 432 ? 6.828 -13.141 -26.922 1 82.25 432 VAL A CA 1
ATOM 3522 C C . VAL A 1 432 ? 7.145 -12.367 -25.656 1 82.25 432 VAL A C 1
ATOM 3524 O O . VAL A 1 432 ? 8.078 -12.711 -24.922 1 82.25 432 VAL A O 1
ATOM 3527 N N . ASP A 1 433 ? 6.371 -11.391 -25.391 1 84.88 433 ASP A N 1
ATOM 3528 C CA . ASP A 1 433 ? 6.562 -10.578 -24.203 1 84.88 433 ASP A CA 1
ATOM 3529 C C . ASP A 1 433 ? 5.879 -11.211 -22.984 1 84.88 433 ASP A C 1
ATOM 3531 O O . ASP A 1 433 ? 6.504 -11.383 -21.938 1 84.88 433 ASP A O 1
ATOM 3535 N N . VAL A 1 434 ? 4.629 -11.445 -23.188 1 91 434 VAL A N 1
ATOM 3536 C CA . VAL A 1 434 ? 3.809 -11.938 -22.078 1 91 434 VAL A CA 1
ATOM 3537 C C . VAL A 1 434 ? 2.916 -13.078 -22.562 1 91 434 VAL A C 1
ATOM 3539 O O . VAL A 1 434 ? 2.414 -13.039 -23.688 1 91 434 VAL A O 1
ATOM 3542 N N . VAL A 1 435 ? 2.846 -14.086 -21.781 1 92 435 VAL A N 1
ATOM 3543 C CA . VAL A 1 435 ? 1.887 -15.164 -22.031 1 92 435 VAL A CA 1
ATOM 3544 C C . VAL A 1 435 ? 0.91 -15.266 -20.859 1 92 435 VAL A C 1
ATOM 3546 O O . VAL A 1 435 ? 1.305 -15.133 -19.703 1 92 435 VAL A O 1
ATOM 3549 N N . PHE A 1 436 ? -0.35 -15.398 -21.172 1 91.19 436 PHE A N 1
ATOM 3550 C CA . PHE A 1 436 ? -1.366 -15.492 -20.141 1 91.19 436 PHE A CA 1
ATOM 3551 C C . PHE A 1 436 ? -2.537 -16.359 -20.594 1 91.19 436 PHE A C 1
ATOM 3553 O O . PHE A 1 436 ? -2.578 -16.781 -21.75 1 91.19 436 PHE A O 1
ATOM 3560 N N . SER A 1 437 ? -3.375 -16.719 -19.672 1 92.75 437 SER A N 1
ATOM 3561 C CA . SER A 1 437 ? -4.594 -17.453 -20 1 92.75 437 SER A CA 1
ATOM 3562 C C . SER A 1 437 ? -5.82 -16.781 -19.375 1 92.75 437 SER A C 1
ATOM 3564 O O . SER A 1 437 ? -5.723 -16.156 -18.328 1 92.75 437 SER A O 1
ATOM 3566 N N . ILE A 1 438 ? -6.879 -16.859 -20.109 1 91.06 438 ILE A N 1
ATOM 3567 C CA . ILE A 1 438 ? -8.156 -16.328 -19.641 1 91.06 438 ILE A CA 1
ATOM 3568 C C . ILE A 1 438 ? -9.211 -17.422 -19.641 1 91.06 438 ILE A C 1
ATOM 3570 O O . ILE A 1 438 ? -9.289 -18.219 -20.578 1 91.06 438 ILE A O 1
ATOM 3574 N N . GLN A 1 439 ? -9.891 -17.469 -18.562 1 90.81 439 GLN A N 1
ATOM 3575 C CA . GLN A 1 439 ? -11.031 -18.375 -18.484 1 90.81 439 GLN A CA 1
ATOM 3576 C C . GLN A 1 439 ? -12.336 -17.641 -18.75 1 90.81 439 GLN A C 1
ATOM 3578 O O . GLN A 1 439 ? -12.664 -16.672 -18.062 1 90.81 439 GLN A O 1
ATOM 3583 N N . ILE A 1 440 ? -12.977 -18.062 -19.75 1 88.06 440 ILE A N 1
ATOM 3584 C CA . ILE A 1 440 ? -14.234 -17.422 -20.094 1 88.06 440 ILE A CA 1
ATOM 3585 C C . ILE A 1 440 ? -15.375 -18.047 -19.297 1 88.06 440 ILE A C 1
ATOM 3587 O O . ILE A 1 440 ? -15.562 -19.266 -19.328 1 88.06 440 ILE A O 1
ATOM 3591 N N . ASP A 1 441 ? -15.969 -17.25 -18.375 1 74.62 441 ASP A N 1
ATOM 3592 C CA . ASP A 1 441 ? -17.078 -17.703 -17.531 1 74.62 441 ASP A CA 1
ATOM 3593 C C . ASP A 1 441 ? -18.375 -17.781 -18.344 1 74.62 441 ASP A C 1
ATOM 3595 O O . ASP A 1 441 ? -18.484 -17.203 -19.422 1 74.62 441 ASP A O 1
ATOM 3599 N N . ASP A 1 442 ? -19.219 -18.625 -17.766 1 62.47 442 ASP A N 1
ATOM 3600 C CA . ASP A 1 442 ? -20.5 -18.844 -18.438 1 62.47 442 ASP A CA 1
ATOM 3601 C C . ASP A 1 442 ? -21.219 -17.531 -18.703 1 62.47 442 ASP A C 1
ATOM 3603 O O . ASP A 1 442 ? -21.438 -16.734 -17.781 1 62.47 442 ASP A O 1
ATOM 3607 N N . ILE A 1 443 ? -21.031 -17 -19.922 1 58.47 443 ILE A N 1
ATOM 3608 C CA . ILE A 1 443 ? -21.594 -15.781 -20.484 1 58.47 443 ILE A CA 1
ATOM 3609 C C . ILE A 1 443 ? -23.109 -15.797 -20.344 1 58.47 443 ILE A C 1
ATOM 3611 O O . ILE A 1 443 ? -23.781 -16.641 -20.938 1 58.47 443 ILE A O 1
ATOM 3615 N N . ASP A 1 444 ? -23.703 -15.477 -19.203 1 54.06 444 ASP A N 1
ATOM 3616 C CA . ASP A 1 444 ? -25.156 -15.391 -19.156 1 54.06 444 ASP A CA 1
ATOM 3617 C C . ASP A 1 444 ? -25.688 -14.391 -20.188 1 54.06 444 ASP A C 1
ATOM 3619 O O . ASP A 1 444 ? -26.906 -14.273 -20.375 1 54.06 444 ASP A O 1
ATOM 3623 N N . ASN A 1 445 ? -24.797 -13.617 -20.734 1 56.06 445 ASN A N 1
ATOM 3624 C CA . ASN A 1 445 ? -25.375 -12.523 -21.516 1 56.06 445 ASN A CA 1
ATOM 3625 C C . ASN A 1 445 ? -25.797 -12.984 -22.906 1 56.06 445 ASN A C 1
ATOM 3627 O O . ASN A 1 445 ? -25.078 -13.758 -23.547 1 56.06 445 ASN A O 1
ATOM 3631 N N . LYS A 1 446 ? -26.891 -12.68 -23.281 1 56.25 446 LYS A N 1
ATOM 3632 C CA . LYS A 1 446 ? -27.516 -12.82 -24.578 1 56.25 446 LYS A CA 1
ATOM 3633 C C . LYS A 1 446 ? -26.562 -12.445 -25.703 1 56.25 446 LYS A C 1
ATOM 3635 O O . LYS A 1 446 ? -26.641 -12.992 -26.812 1 56.25 446 LYS A O 1
ATOM 3640 N N . LEU A 1 447 ? -25.625 -11.57 -25.422 1 64.38 447 LEU A N 1
ATOM 3641 C CA . LEU A 1 447 ? -24.812 -11.047 -26.516 1 64.38 447 LEU A CA 1
ATOM 3642 C C . LEU A 1 447 ? -23.562 -11.891 -26.703 1 64.38 447 LEU A C 1
ATOM 3644 O O . LEU A 1 447 ? -22.812 -11.695 -27.672 1 64.38 447 LEU A O 1
ATOM 3648 N N . ASN A 1 448 ? -23.312 -12.93 -25.938 1 80.62 448 ASN A N 1
ATOM 3649 C CA . ASN A 1 448 ? -22.156 -13.828 -26.062 1 80.62 448 ASN A CA 1
ATOM 3650 C C . ASN A 1 448 ? -20.844 -13.062 -26 1 80.62 448 ASN A C 1
ATOM 3652 O O . ASN A 1 448 ? -19.953 -13.289 -26.812 1 80.62 448 ASN A O 1
ATOM 3656 N N . ILE A 1 449 ? -20.812 -11.984 -25.125 1 86.75 449 ILE A N 1
ATOM 3657 C CA . ILE A 1 449 ? -19.641 -11.148 -24.969 1 86.75 449 ILE A CA 1
ATOM 3658 C C . ILE A 1 449 ? -19.031 -11.359 -23.578 1 86.75 449 ILE A C 1
ATOM 3660 O O . ILE A 1 449 ? -19.75 -11.367 -22.578 1 86.75 449 ILE A O 1
ATOM 3664 N N . PHE A 1 450 ? -17.734 -11.578 -23.562 1 90.5 450 PHE A N 1
ATOM 3665 C CA . PHE A 1 450 ? -17 -11.711 -22.312 1 90.5 450 PHE A CA 1
ATOM 3666 C C . PHE A 1 450 ? -15.914 -10.641 -22.219 1 90.5 450 PHE A C 1
ATOM 3668 O O . PHE A 1 450 ? -15.102 -10.484 -23.125 1 90.5 450 PHE A O 1
ATOM 3675 N N . LYS A 1 451 ? -15.961 -9.891 -21.125 1 88 451 LYS A N 1
ATOM 3676 C CA . LYS A 1 451 ? -14.953 -8.852 -20.906 1 88 451 LYS A CA 1
ATOM 3677 C C . LYS A 1 451 ? -14.055 -9.203 -19.719 1 88 451 LYS A C 1
ATOM 3679 O O . LYS A 1 451 ? -14.523 -9.703 -18.703 1 88 451 LYS A O 1
ATOM 3684 N N . THR A 1 452 ? -12.758 -9 -19.953 1 89.56 452 THR A N 1
ATOM 3685 C CA . THR A 1 452 ? -11.805 -9.281 -18.891 1 89.56 452 THR A CA 1
ATOM 3686 C C . THR A 1 452 ? -10.586 -8.359 -19 1 89.56 452 THR A C 1
ATOM 3688 O O . THR A 1 452 ? -10.391 -7.703 -20.031 1 89.56 452 THR A O 1
ATOM 3691 N N . ILE A 1 453 ? -9.891 -8.328 -17.922 1 90.31 453 ILE A N 1
ATOM 3692 C CA . ILE A 1 453 ? -8.648 -7.555 -17.891 1 90.31 453 ILE A CA 1
ATOM 3693 C C . ILE A 1 453 ? -7.488 -8.453 -17.484 1 90.31 453 ILE A C 1
ATOM 3695 O O . ILE A 1 453 ? -7.645 -9.328 -16.625 1 90.31 453 ILE A O 1
ATOM 3699 N N . VAL A 1 454 ? -6.359 -8.211 -18.062 1 91.94 454 VAL A N 1
ATOM 3700 C CA . VAL A 1 454 ? -5.137 -8.945 -17.734 1 91.94 454 VAL A CA 1
ATOM 3701 C C . VAL A 1 454 ? -4.012 -7.957 -17.438 1 91.94 454 VAL A C 1
ATOM 3703 O O . VAL A 1 454 ? -3.689 -7.098 -18.25 1 91.94 454 VAL A O 1
ATOM 3706 N N . PRO A 1 455 ? -3.49 -8.102 -16.297 1 90.69 455 PRO A N 1
ATOM 3707 C CA . PRO A 1 455 ? -2.369 -7.211 -15.992 1 90.69 455 PRO A CA 1
ATOM 3708 C C . PRO A 1 455 ? -1.155 -7.465 -16.891 1 90.69 455 PRO A C 1
ATOM 3710 O O . PRO A 1 455 ? -0.871 -8.617 -17.234 1 90.69 455 PRO A O 1
ATOM 3713 N N . ILE A 1 456 ? -0.432 -6.402 -17.234 1 91.69 456 ILE A N 1
ATOM 3714 C CA . ILE A 1 456 ? 0.762 -6.523 -18.062 1 91.69 456 ILE A CA 1
ATOM 3715 C C . ILE A 1 456 ? 1.921 -5.77 -17.406 1 91.69 456 ILE A C 1
ATOM 3717 O O . ILE A 1 456 ? 1.705 -4.84 -16.625 1 91.69 456 ILE A O 1
ATOM 3721 N N . PRO A 1 457 ? 3.072 -6.148 -17.734 1 89.88 457 PRO A N 1
ATOM 3722 C CA . PRO A 1 457 ? 4.246 -5.492 -17.156 1 89.88 457 PRO A CA 1
ATOM 3723 C C . PRO A 1 457 ? 4.469 -4.086 -17.703 1 89.88 457 PRO A C 1
ATOM 3725 O O . PRO A 1 457 ? 3.91 -3.734 -18.75 1 89.88 457 PRO A O 1
ATOM 3728 N N . PRO A 1 458 ? 5.285 -3.328 -17.016 1 88.56 458 PRO A N 1
ATOM 3729 C CA . PRO A 1 458 ? 5.527 -1.949 -17.453 1 88.56 458 PRO A CA 1
ATOM 3730 C C . PRO A 1 458 ? 6.348 -1.867 -18.734 1 88.56 458 PRO A C 1
ATOM 3732 O O . PRO A 1 458 ? 6.395 -0.813 -19.375 1 88.56 458 PRO A O 1
ATOM 3735 N N . SER A 1 459 ? 7.012 -2.934 -19.062 1 85.88 459 SER A N 1
ATOM 3736 C CA . SER A 1 459 ? 7.781 -2.934 -20.312 1 85.88 459 SER A CA 1
ATOM 3737 C C . SER A 1 459 ? 6.883 -2.701 -21.516 1 85.88 459 SER A C 1
ATOM 3739 O O . SER A 1 459 ? 7.352 -2.283 -22.578 1 85.88 459 SER A O 1
ATOM 3741 N N . ILE A 1 460 ? 5.645 -2.934 -21.344 1 90 460 ILE A N 1
ATOM 3742 C CA . ILE A 1 460 ? 4.68 -2.721 -22.406 1 90 460 ILE A CA 1
ATOM 3743 C C . ILE A 1 460 ? 4.062 -1.33 -22.281 1 90 460 ILE A C 1
ATOM 3745 O O . ILE A 1 460 ? 3.158 -1.119 -21.469 1 90 460 ILE A O 1
ATOM 3749 N N . ASN A 1 461 ? 4.57 -0.377 -23.031 1 88.56 461 ASN A N 1
ATOM 3750 C CA . ASN A 1 461 ? 4.098 1.002 -22.984 1 88.56 461 ASN A CA 1
ATOM 3751 C C . ASN A 1 461 ? 3.756 1.53 -24.375 1 88.56 461 ASN A C 1
ATOM 3753 O O . ASN A 1 461 ? 3.834 2.734 -24.625 1 88.56 461 ASN A O 1
ATOM 3757 N N . ASP A 1 462 ? 3.555 0.582 -25.25 1 91.88 462 ASP A N 1
ATOM 3758 C CA . ASP A 1 462 ? 3.199 0.928 -26.625 1 91.88 462 ASP A CA 1
ATOM 3759 C C . ASP A 1 462 ? 2.264 -0.117 -27.234 1 91.88 462 ASP A C 1
ATOM 3761 O O . ASP A 1 462 ? 1.86 -1.064 -26.547 1 91.88 462 ASP A O 1
ATOM 3765 N N . THR A 1 463 ? 1.903 0.197 -28.469 1 94.25 463 THR A N 1
ATOM 3766 C CA . THR A 1 463 ? 1.042 -0.735 -29.188 1 94.25 463 THR A CA 1
ATOM 3767 C C . THR A 1 463 ? 1.722 -2.094 -29.344 1 94.25 463 THR A C 1
ATOM 3769 O O . THR A 1 463 ? 2.932 -2.168 -29.562 1 94.25 463 THR A O 1
ATOM 3772 N N . ARG A 1 464 ? 0.906 -3.127 -29.188 1 95 464 ARG A N 1
ATOM 3773 C CA . ARG A 1 464 ? 1.425 -4.488 -29.297 1 95 464 ARG A CA 1
ATOM 3774 C C . ARG A 1 464 ? 0.503 -5.359 -30.156 1 95 464 ARG A C 1
ATOM 3776 O O . ARG A 1 464 ? -0.658 -5.012 -30.375 1 95 464 ARG A O 1
ATOM 3783 N N . TYR A 1 465 ? 1.084 -6.363 -30.609 1 95.62 465 TYR A N 1
ATOM 3784 C CA . TYR A 1 465 ? 0.359 -7.383 -31.375 1 95.62 465 TYR A CA 1
ATOM 3785 C C . TYR A 1 465 ? -0.056 -8.539 -30.469 1 95.62 465 TYR A C 1
ATOM 3787 O O . TYR A 1 465 ? 0.794 -9.242 -29.922 1 95.62 465 TYR A O 1
ATOM 3795 N N . ILE A 1 466 ? -1.389 -8.664 -30.281 1 96.25 466 ILE A N 1
ATOM 379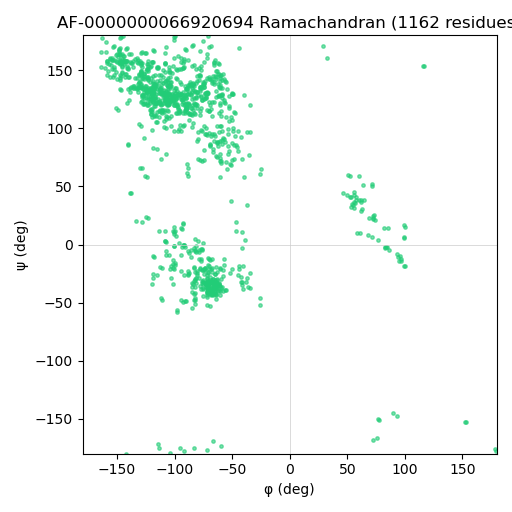6 C CA . ILE A 1 466 ? -1.901 -9.664 -29.359 1 96.25 466 ILE A CA 1
ATOM 3797 C C . ILE A 1 466 ? -2.508 -10.828 -30.125 1 96.25 466 ILE A C 1
ATOM 3799 O O . ILE A 1 466 ? -3.27 -10.625 -31.078 1 96.25 466 ILE A O 1
ATOM 3803 N N . CYS A 1 467 ? -2.201 -12.023 -29.75 1 95.81 467 CYS A N 1
ATOM 3804 C CA . CYS A 1 467 ? -2.729 -13.227 -30.375 1 95.81 467 CYS A CA 1
ATOM 3805 C C . CYS A 1 467 ? -3.43 -14.117 -29.344 1 95.81 467 CYS A C 1
ATOM 3807 O O . CYS A 1 467 ? -2.969 -14.242 -28.219 1 95.81 467 CYS A O 1
ATOM 3809 N N . PHE A 1 468 ? -4.523 -14.68 -29.828 1 95.56 468 PHE A N 1
ATOM 3810 C CA . PHE A 1 468 ? -5.25 -15.641 -29 1 95.56 468 PHE A CA 1
ATOM 3811 C C . PHE A 1 468 ? -5.457 -16.953 -29.75 1 95.56 468 PHE A C 1
ATOM 3813 O O . PHE A 1 468 ? -5.613 -16.953 -30.969 1 95.56 468 PHE A O 1
ATOM 3820 N N . TYR A 1 469 ? -5.441 -18 -28.984 1 94.19 469 TYR A N 1
ATOM 3821 C CA . TYR A 1 469 ? -5.875 -19.297 -29.484 1 94.19 469 TYR A CA 1
ATOM 3822 C C . TYR A 1 469 ? -6.543 -20.109 -28.375 1 94.19 469 TYR A C 1
ATOM 3824 O O . TYR A 1 469 ? -6.238 -19.922 -27.203 1 94.19 469 TYR A O 1
ATOM 3832 N N . PRO A 1 470 ? -7.535 -20.859 -28.75 1 92.12 470 PRO A N 1
ATOM 3833 C CA . PRO A 1 470 ? -8.156 -21.719 -27.75 1 92.12 470 PRO A CA 1
ATOM 3834 C C . PRO A 1 470 ? -7.207 -22.781 -27.203 1 92.12 470 PRO A C 1
ATOM 3836 O O . PRO A 1 470 ? -6.371 -23.312 -27.953 1 92.12 470 PRO A O 1
ATOM 3839 N N . SER A 1 471 ? -7.477 -23.094 -25.984 1 87.31 471 SER A N 1
ATOM 3840 C CA . SER A 1 471 ? -6.637 -24.109 -25.359 1 87.31 471 SER A CA 1
ATOM 3841 C C . SER A 1 471 ? -6.656 -25.406 -26.156 1 87.31 471 SER A C 1
ATOM 3843 O O . SER A 1 471 ? -7.723 -25.891 -26.547 1 87.31 471 SER A O 1
ATOM 3845 N N . GLU A 1 472 ? -5.578 -25.969 -26.625 1 78.06 472 GLU A N 1
ATOM 3846 C CA . GLU A 1 472 ? -5.379 -27.234 -27.297 1 78.06 472 GLU A CA 1
ATOM 3847 C C . GLU A 1 472 ? -5.359 -27.047 -28.812 1 78.06 472 GLU A C 1
ATOM 3849 O O . GLU A 1 472 ? -5.098 -28 -29.562 1 78.06 472 GLU A O 1
ATOM 3854 N N . TYR A 1 473 ? -5.773 -25.859 -29.203 1 83.44 473 TYR A N 1
ATOM 3855 C CA . TYR A 1 473 ? -5.797 -25.625 -30.656 1 83.44 473 TYR A CA 1
ATOM 3856 C C . TYR A 1 473 ? -4.812 -24.531 -31.047 1 83.44 473 TYR A C 1
ATOM 3858 O O . TYR A 1 473 ? -5.215 -23.406 -31.328 1 83.44 473 TYR A O 1
ATOM 3866 N N . LEU A 1 474 ? -3.633 -24.875 -31.172 1 83 474 LEU A N 1
ATOM 3867 C CA . LEU A 1 474 ? -2.566 -23.922 -31.469 1 83 474 LEU A CA 1
ATOM 3868 C C . LEU A 1 474 ? -2.705 -23.375 -32.875 1 83 474 LEU A C 1
ATOM 3870 O O . LEU A 1 474 ? -2.205 -22.281 -33.188 1 83 474 LEU A O 1
ATOM 3874 N N . GLU A 1 475 ? -3.416 -24.094 -33.688 1 82.56 475 GLU A N 1
ATOM 3875 C CA . GLU A 1 475 ? -3.506 -23.719 -35.094 1 82.56 475 GLU A CA 1
ATOM 3876 C C . GLU A 1 475 ? -4.559 -22.625 -35.312 1 82.56 475 GLU A C 1
ATOM 3878 O O . GLU A 1 475 ? -4.523 -21.922 -36.312 1 82.56 475 GLU A O 1
ATOM 3883 N N . ALA A 1 476 ? -5.469 -22.531 -34.438 1 88.19 476 ALA A N 1
ATOM 3884 C CA . ALA A 1 476 ? -6.535 -21.531 -34.562 1 88.19 476 ALA A CA 1
ATOM 3885 C C . ALA A 1 476 ? -6.145 -20.219 -33.906 1 88.19 476 ALA A C 1
ATOM 3887 O O . ALA A 1 476 ? -6.836 -19.734 -33 1 88.19 476 ALA A O 1
ATOM 3888 N N . VAL A 1 477 ? -5.078 -19.625 -34.438 1 92.38 477 VAL A N 1
ATOM 3889 C CA . VAL A 1 477 ? -4.562 -18.406 -33.844 1 92.38 477 VAL A CA 1
ATOM 3890 C C . VAL A 1 477 ? -5.137 -17.188 -34.531 1 92.38 477 VAL A C 1
ATOM 3892 O O . VAL A 1 477 ? -5.223 -17.156 -35.781 1 92.38 477 VAL A O 1
ATOM 3895 N N . SER A 1 478 ? -5.645 -16.281 -33.844 1 94.81 478 SER A N 1
ATOM 3896 C CA . SER A 1 478 ? -6.074 -14.969 -34.344 1 94.81 478 SER A CA 1
ATOM 3897 C C . SER A 1 478 ? -5.305 -13.844 -33.656 1 94.81 478 SER A C 1
ATOM 3899 O O . SER A 1 478 ? -5.109 -13.867 -32.438 1 94.81 478 SER A O 1
ATOM 3901 N N . CYS A 1 479 ? -4.891 -12.914 -34.5 1 96.25 479 CYS A N 1
ATOM 3902 C CA . CYS A 1 479 ? -4.07 -11.844 -33.938 1 96.25 479 CYS A CA 1
ATOM 3903 C C . CYS A 1 479 ? -4.617 -10.477 -34.344 1 96.25 479 CYS A C 1
ATOM 3905 O O . CYS A 1 479 ? -5.234 -10.336 -35.406 1 96.25 479 CYS A O 1
ATOM 3907 N N . LYS A 1 480 ? -4.465 -9.578 -33.5 1 96.31 480 LYS A N 1
ATOM 3908 C CA . LYS A 1 480 ? -4.855 -8.195 -33.75 1 96.31 480 LYS A CA 1
ATOM 3909 C C . LYS A 1 480 ? -3.92 -7.219 -33.031 1 96.31 480 LYS A C 1
ATOM 3911 O O . LYS A 1 480 ? -3.281 -7.57 -32.062 1 96.31 480 LYS A O 1
ATOM 3916 N N . TRP A 1 481 ? -3.896 -6.016 -33.562 1 96.69 481 TRP A N 1
ATOM 3917 C CA . TRP A 1 481 ? -3.162 -4.941 -32.906 1 96.69 481 TRP A CA 1
ATOM 3918 C C . TRP A 1 481 ? -4.023 -4.262 -31.844 1 96.69 481 TRP A C 1
ATOM 3920 O O . TRP A 1 481 ? -5.191 -3.961 -32.094 1 96.69 481 TRP A O 1
ATOM 3930 N N . PHE A 1 482 ? -3.457 -4.145 -30.672 1 96.81 482 PHE A N 1
ATOM 3931 C CA . PHE A 1 482 ? -4.098 -3.387 -29.609 1 96.81 482 PHE A CA 1
ATOM 3932 C C . PHE A 1 482 ? -3.449 -2.016 -29.453 1 96.81 482 PHE A C 1
ATOM 3934 O O . PHE A 1 482 ? -2.227 -1.91 -29.328 1 96.81 482 PHE A O 1
ATOM 3941 N N . ARG A 1 483 ? -4.199 -0.988 -29.438 1 96.38 483 ARG A N 1
ATOM 3942 C CA . ARG A 1 483 ? -3.701 0.371 -29.25 1 96.38 483 ARG A CA 1
ATOM 3943 C C . ARG A 1 483 ? -3.406 0.653 -27.781 1 96.38 483 ARG A C 1
ATOM 3945 O O . ARG A 1 483 ? -4.113 0.168 -26.906 1 96.38 483 ARG A O 1
ATOM 3952 N N . TYR A 1 484 ? -2.375 1.463 -27.594 1 95.56 484 TYR A N 1
ATOM 3953 C CA . TYR A 1 484 ? -1.987 1.867 -26.25 1 95.56 484 TYR A CA 1
ATOM 3954 C C . TYR A 1 484 ? -2.633 3.195 -25.859 1 95.56 484 TYR A C 1
ATOM 3956 O O . TYR A 1 484 ? -2.504 4.184 -26.594 1 95.56 484 TYR A O 1
ATOM 3964 N N . ILE A 1 485 ? -3.375 3.209 -24.719 1 95.19 485 ILE A N 1
ATOM 3965 C CA . ILE A 1 485 ? -4.016 4.41 -24.203 1 95.19 485 ILE A CA 1
ATOM 3966 C C . ILE A 1 485 ? -3.533 4.672 -22.781 1 95.19 485 ILE A C 1
ATOM 3968 O O . ILE A 1 485 ? -3.572 3.781 -21.922 1 95.19 485 ILE A O 1
ATOM 3972 N N . SER A 1 486 ? -3.064 5.812 -22.484 1 93.81 486 SER A N 1
ATOM 3973 C CA . SER A 1 486 ? -2.562 6.16 -21.156 1 93.81 486 SER A CA 1
ATOM 3974 C C . SER A 1 486 ? -3.246 7.414 -20.625 1 93.81 486 SER A C 1
ATOM 3976 O O . SER A 1 486 ? -3.486 8.367 -21.359 1 93.81 486 SER A O 1
ATOM 3978 N N . VAL A 1 487 ? -3.607 7.375 -19.391 1 91.62 487 VAL A N 1
ATOM 3979 C CA . VAL A 1 487 ? -4.148 8.516 -18.656 1 91.62 487 VAL A CA 1
ATOM 3980 C C . VAL A 1 487 ? -3.125 8.992 -17.625 1 91.62 487 VAL A C 1
ATOM 3982 O O . VAL A 1 487 ? -2.561 8.195 -16.875 1 91.62 487 VAL A O 1
ATOM 3985 N N . PRO A 1 488 ? -2.82 10.242 -17.594 1 89.44 488 PRO A N 1
ATOM 3986 C CA . PRO A 1 488 ? -1.827 10.742 -16.641 1 89.44 488 PRO A CA 1
ATOM 3987 C C . PRO A 1 488 ? -2.279 10.609 -15.188 1 89.44 488 PRO A C 1
ATOM 3989 O O . PRO A 1 488 ? -3.477 10.492 -14.914 1 89.44 488 PRO A O 1
ATOM 3992 N N . LEU A 1 489 ? -1.286 10.594 -14.352 1 88.44 489 LEU A N 1
ATOM 3993 C CA . LEU A 1 489 ? -1.559 10.555 -12.914 1 88.44 489 LEU A CA 1
ATOM 3994 C C . LEU A 1 489 ? -2.326 11.797 -12.477 1 88.44 489 LEU A C 1
ATOM 3996 O O . LEU A 1 489 ? -2.064 12.898 -12.969 1 88.44 489 LEU A O 1
ATOM 4000 N N . VAL A 1 490 ? -3.164 11.656 -11.539 1 79.75 490 VAL A N 1
ATOM 4001 C CA . VAL A 1 490 ? -3.971 12.766 -11.055 1 79.75 490 VAL A CA 1
ATOM 4002 C C . VAL A 1 490 ? -3.123 13.672 -10.164 1 79.75 490 VAL A C 1
ATOM 4004 O O . VAL A 1 490 ? -2.412 13.188 -9.281 1 79.75 490 VAL A O 1
ATOM 4007 N N . GLU A 1 491 ? -3.162 14.938 -10.5 1 78.44 491 GLU A N 1
ATOM 4008 C CA . GLU A 1 491 ? -2.504 15.922 -9.656 1 78.44 491 GLU A CA 1
ATOM 4009 C C . GLU A 1 491 ? -3.48 16.516 -8.641 1 78.44 491 GLU A C 1
ATOM 4011 O O . GLU A 1 491 ? -4.602 16.875 -8.992 1 78.44 491 GLU A O 1
ATOM 4016 N N . TYR A 1 492 ? -3.016 16.422 -7.375 1 69.38 492 TYR A N 1
ATOM 4017 C CA . TYR A 1 492 ? -3.885 16.953 -6.328 1 69.38 492 TYR A CA 1
ATOM 4018 C C . TYR A 1 492 ? -3.422 18.328 -5.875 1 69.38 492 TYR A C 1
ATOM 4020 O O . TYR A 1 492 ? -2.219 18.594 -5.801 1 69.38 492 TYR A O 1
ATOM 4028 N N . SER A 1 493 ? -4.344 19.266 -5.938 1 67.88 493 SER A N 1
ATOM 4029 C CA . SER A 1 493 ? -4.055 20.594 -5.418 1 67.88 493 SER A CA 1
ATOM 4030 C C . SER A 1 493 ? -5 20.969 -4.281 1 67.88 493 SER A C 1
ATOM 4032 O O . SER A 1 493 ? -6.195 20.672 -4.34 1 67.88 493 SER A O 1
ATOM 4034 N N . VAL A 1 494 ? -4.398 21.328 -3.188 1 64.12 494 VAL A N 1
ATOM 4035 C CA . VAL A 1 494 ? -5.211 21.766 -2.062 1 64.12 494 VAL A CA 1
ATOM 4036 C C . VAL A 1 494 ? -5.25 23.297 -2.031 1 64.12 494 VAL A C 1
ATOM 4038 O O . VAL A 1 494 ? -4.215 23.953 -2.164 1 64.12 494 VAL A O 1
ATOM 4041 N N . ALA A 1 495 ? -6.496 23.797 -2.018 1 65.19 495 ALA A N 1
ATOM 4042 C CA . ALA A 1 495 ? -6.645 25.25 -1.908 1 65.19 495 ALA A CA 1
ATOM 4043 C C . ALA A 1 495 ? -6.352 25.719 -0.488 1 65.19 495 ALA A C 1
ATOM 4045 O O . ALA A 1 495 ? -6.559 24.984 0.476 1 65.19 495 ALA A O 1
ATOM 4046 N N . GLU A 1 496 ? -5.598 26.781 -0.378 1 71.75 496 GLU A N 1
ATOM 4047 C CA . GLU A 1 496 ? -5.352 27.453 0.892 1 71.75 496 GLU A CA 1
ATOM 4048 C C . GLU A 1 496 ? -6.102 28.781 0.962 1 71.75 496 GLU A C 1
ATOM 4050 O O . GLU A 1 496 ? -5.484 29.859 1.01 1 71.75 496 GLU A O 1
ATOM 4055 N N . PRO A 1 497 ? -7.375 28.625 1.219 1 74.44 497 PRO A N 1
ATOM 4056 C CA . PRO A 1 497 ? -8.094 29.875 0.967 1 74.44 497 PRO A CA 1
ATOM 4057 C C . PRO A 1 497 ? -8.195 30.75 2.211 1 74.44 497 PRO A C 1
ATOM 4059 O O . PRO A 1 497 ? -8.461 30.25 3.307 1 74.44 497 PRO A O 1
ATOM 4062 N N . TRP A 1 498 ? -7.684 31.953 2.201 1 84.5 498 TRP A N 1
ATOM 4063 C CA . TRP A 1 498 ? -8.148 33.031 3.082 1 84.5 498 TRP A CA 1
ATOM 4064 C C . TRP A 1 498 ? -9.391 33.688 2.514 1 84.5 498 TRP A C 1
ATOM 4066 O O . TRP A 1 498 ? -9.391 34.156 1.362 1 84.5 498 TRP A O 1
ATOM 4076 N N . LEU A 1 499 ? -10.43 33.656 3.246 1 86.75 499 LEU A N 1
ATOM 4077 C CA . LEU A 1 499 ? -11.664 34.25 2.748 1 86.75 499 LEU A CA 1
ATOM 4078 C C . LEU A 1 499 ? -11.875 35.656 3.348 1 86.75 499 LEU A C 1
ATOM 4080 O O . LEU A 1 499 ? -11.82 35.812 4.566 1 86.75 499 LEU A O 1
ATOM 4084 N N . THR A 1 500 ? -11.977 36.562 2.469 1 89.44 500 THR A N 1
ATOM 4085 C CA . THR A 1 500 ? -12.297 37.938 2.889 1 89.44 500 THR A CA 1
ATOM 4086 C C . THR A 1 500 ? -13.805 38.156 2.885 1 89.44 500 THR A C 1
ATOM 4088 O O . THR A 1 500 ? -14.484 37.844 1.901 1 89.44 500 THR A O 1
ATOM 4091 N N . ARG A 1 501 ? -14.312 38.656 4.027 1 89.56 501 ARG A N 1
ATOM 4092 C CA . ARG A 1 501 ? -15.75 38.906 4.145 1 89.56 501 ARG A CA 1
ATOM 4093 C C . ARG A 1 501 ? -16.031 40.219 4.836 1 89.56 501 ARG A C 1
ATOM 4095 O O . ARG A 1 501 ? -15.164 40.781 5.512 1 89.56 501 ARG A O 1
ATOM 4102 N N . LYS A 1 502 ? -17.219 40.719 4.523 1 88.94 502 LYS A N 1
ATOM 4103 C CA . LYS A 1 502 ? -17.719 41.938 5.172 1 88.94 502 LYS A CA 1
ATOM 4104 C C . LYS A 1 502 ? -18.906 41.625 6.082 1 88.94 502 LYS A C 1
ATOM 4106 O O . LYS A 1 502 ? -19.859 40.969 5.664 1 88.94 502 LYS A O 1
ATOM 4111 N N . SER A 1 503 ? -18.703 41.938 7.32 1 87.31 503 SER A N 1
ATOM 4112 C CA . SER A 1 503 ? -19.797 41.719 8.25 1 87.31 503 SER A CA 1
ATOM 4113 C C . SER A 1 503 ? -20.672 42.969 8.383 1 87.31 503 SER A C 1
ATOM 4115 O O . SER A 1 503 ? -20.234 44.062 8.008 1 87.31 503 SER A O 1
ATOM 4117 N N . TYR A 1 504 ? -21.953 42.719 8.844 1 80.69 504 TYR A N 1
ATOM 4118 C CA . TYR A 1 504 ? -22.875 43.844 9.039 1 80.69 504 TYR A CA 1
ATOM 4119 C C . TYR A 1 504 ? -23.125 44.094 10.523 1 80.69 504 TYR A C 1
ATOM 4121 O O . TYR A 1 504 ? -23.562 43.188 11.234 1 80.69 504 TYR A O 1
ATOM 4129 N N . CYS A 1 505 ? -22.516 45.156 10.93 1 80.69 505 CYS A N 1
ATOM 4130 C CA . CYS A 1 505 ? -22.781 45.562 12.305 1 80.69 505 CYS A CA 1
ATOM 4131 C C . CYS A 1 505 ? -23.141 47.062 12.352 1 80.69 505 CYS A C 1
ATOM 4133 O O . CYS A 1 505 ? -22.266 47.906 12.25 1 80.69 505 CYS A O 1
ATOM 4135 N N . MET A 1 506 ? -24.391 47.438 12.508 1 71.62 506 MET A N 1
ATOM 4136 C CA . MET A 1 506 ? -24.875 48.812 12.438 1 71.62 506 MET A CA 1
ATOM 4137 C C . MET A 1 506 ? -24.375 49.656 13.617 1 71.62 506 MET A C 1
ATOM 4139 O O . MET A 1 506 ? -24 50.812 13.453 1 71.62 506 MET A O 1
ATOM 4143 N N . GLU A 1 507 ? -24.281 49.094 14.867 1 71.12 507 GLU A N 1
ATOM 4144 C CA . GLU A 1 507 ? -23.953 49.875 16.047 1 71.12 507 GLU A CA 1
ATOM 4145 C C . GLU A 1 507 ? -22.484 49.688 16.453 1 71.12 507 GLU A C 1
ATOM 4147 O O . GLU A 1 507 ? -22.062 50.156 17.5 1 71.12 507 GLU A O 1
ATOM 4152 N N . CYS A 1 508 ? -21.812 49.062 15.484 1 78.81 508 CYS A N 1
ATOM 4153 C CA . CYS A 1 508 ? -20.422 48.812 15.859 1 78.81 508 CYS A CA 1
ATOM 4154 C C . CYS A 1 508 ? -19.547 50.031 15.633 1 78.81 508 CYS A C 1
ATOM 4156 O O . CYS A 1 508 ? -19.672 50.719 14.609 1 78.81 508 CYS A O 1
ATOM 4158 N N . ASN A 1 509 ? -18.797 50.344 16.609 1 75.06 509 ASN A N 1
ATOM 4159 C CA . ASN A 1 509 ? -17.781 51.406 16.562 1 75.06 509 ASN A CA 1
ATOM 4160 C C . ASN A 1 509 ? -18.406 52.781 16.531 1 75.06 509 ASN A C 1
ATOM 4162 O O . ASN A 1 509 ? -17.781 53.75 16.109 1 75.06 509 ASN A O 1
ATOM 4166 N N . SER A 1 510 ? -19.812 52.875 16.688 1 66.06 510 SER A N 1
ATOM 4167 C CA . SER A 1 510 ? -20.469 54.188 16.812 1 66.06 510 SER A CA 1
ATOM 4168 C C . SER A 1 510 ? -20.203 54.812 18.172 1 66.06 510 SER A C 1
ATOM 4170 O O . SER A 1 510 ? -19.984 54.094 19.156 1 66.06 510 SER A O 1
ATOM 4172 N N . GLN A 1 511 ? -19.734 55.969 18.266 1 56.19 511 GLN A N 1
ATOM 4173 C CA . GLN A 1 511 ? -19.531 56.719 19.516 1 56.19 511 GLN A CA 1
ATOM 4174 C C . GLN A 1 511 ? -20.859 57.062 20.156 1 56.19 511 GLN A C 1
ATOM 4176 O O . GLN A 1 511 ? -21.688 57.781 19.562 1 56.19 511 GLN A O 1
ATOM 4181 N N . SER A 1 512 ? -21.438 56.219 20.844 1 51.03 512 SER A N 1
ATOM 4182 C CA . SER A 1 512 ? -22.656 56.688 21.516 1 51.03 512 SER A CA 1
ATOM 4183 C C . SER A 1 512 ? -22.344 57.781 22.531 1 51.03 512 SER A C 1
ATOM 4185 O O . SER A 1 512 ? -21.297 57.75 23.172 1 51.03 512 SER A O 1
ATOM 4187 N N . LEU A 1 513 ? -23 58.875 22.438 1 49.81 513 LEU A N 1
ATOM 4188 C CA . LEU A 1 513 ? -23 59.938 23.422 1 49.81 513 LEU A CA 1
ATOM 4189 C C . LEU A 1 513 ? -22.984 59.375 24.844 1 49.81 513 LEU A C 1
ATOM 4191 O O . LEU A 1 513 ? -22.391 59.969 25.75 1 49.81 513 LEU A O 1
ATOM 4195 N N . GLU A 1 514 ? -23.562 58.312 25 1 47.25 514 GLU A N 1
ATOM 4196 C CA . GLU A 1 514 ? -23.672 57.75 26.328 1 47.25 514 GLU A CA 1
ATOM 4197 C C . GLU A 1 514 ? -22.312 57.281 26.859 1 47.25 514 GLU A C 1
ATOM 4199 O O . GLU A 1 514 ? -22.031 57.438 28.047 1 47.25 514 GLU A O 1
ATOM 4204 N N . ASN A 1 515 ? -21.562 56.75 26.016 1 49.53 515 ASN A N 1
ATOM 4205 C CA . ASN A 1 515 ? -20.234 56.344 26.469 1 49.53 515 ASN A CA 1
ATOM 4206 C C . ASN A 1 515 ? -19.359 57.562 26.812 1 49.53 515 ASN A C 1
ATOM 4208 O O . ASN A 1 515 ? -18.531 57.469 27.734 1 49.53 515 ASN A O 1
ATOM 4212 N N . TRP A 1 516 ? -19.578 58.656 26.125 1 49.47 516 TRP A N 1
ATOM 4213 C CA . TRP A 1 516 ? -18.938 59.906 26.5 1 49.47 516 TRP A CA 1
ATOM 4214 C C . TRP A 1 516 ? -19.469 60.406 27.844 1 49.47 516 TRP A C 1
ATOM 4216 O O . TRP A 1 516 ? -18.688 60.844 28.703 1 49.47 516 TRP A O 1
ATOM 4226 N N . LEU A 1 517 ? -20.766 60.281 27.969 1 51.12 517 LEU A N 1
ATOM 4227 C CA . LEU A 1 517 ? -21.359 60.719 29.219 1 51.12 517 LEU A CA 1
ATOM 4228 C C . LEU A 1 517 ? -21 59.75 30.344 1 51.12 517 LEU A C 1
ATOM 4230 O O . LEU A 1 517 ? -20.828 60.156 31.5 1 51.12 517 LEU A O 1
ATOM 4234 N N . ALA A 1 518 ? -20.812 58.562 30 1 49.34 518 ALA A N 1
ATOM 4235 C CA . ALA A 1 518 ? -20.438 57.562 31.016 1 49.34 518 ALA A CA 1
ATOM 4236 C C . ALA A 1 518 ? -18.984 57.781 31.469 1 49.34 518 ALA A C 1
ATOM 4238 O O . ALA A 1 518 ? -18.656 57.531 32.625 1 49.34 518 ALA A O 1
ATOM 4239 N N . LYS A 1 519 ? -18.188 58.219 30.625 1 50.12 519 LYS A N 1
ATOM 4240 C CA . LYS A 1 519 ? -16.812 58.531 31 1 50.12 519 LYS A CA 1
ATOM 4241 C C . LYS A 1 519 ? -16.75 59.812 31.828 1 50.12 519 LYS A C 1
ATOM 4243 O O . LYS A 1 519 ? -15.836 60 32.625 1 50.12 519 LYS A O 1
ATOM 4248 N N . ILE A 1 520 ? -17.844 60.625 31.688 1 50.22 520 ILE A N 1
ATOM 4249 C CA . ILE A 1 520 ? -17.906 61.875 32.469 1 50.22 520 ILE A CA 1
ATOM 4250 C C . ILE A 1 520 ? -18.781 61.656 33.688 1 50.22 520 ILE A C 1
ATOM 4252 O O . ILE A 1 520 ? -18.781 62.5 34.594 1 50.22 520 ILE A O 1
ATOM 4256 N N . SER A 1 521 ? -19.609 60.625 33.719 1 46 521 SER A N 1
ATOM 4257 C CA . SER A 1 521 ? -20.484 60.438 34.844 1 46 521 SER A CA 1
ATOM 4258 C C . SER A 1 521 ? -19.672 60.094 36.094 1 46 521 SER A C 1
ATOM 4260 O O . SER A 1 521 ? -18.844 59.188 36.094 1 46 521 SER A O 1
ATOM 4262 N N . PRO A 1 522 ? -19.75 60.812 37.156 1 51.94 522 PRO A N 1
ATOM 4263 C CA . PRO A 1 522 ? -19.047 60.625 38.406 1 51.94 522 PRO A CA 1
ATOM 4264 C C . PRO A 1 522 ? -19.312 59.25 39.031 1 51.94 522 PRO A C 1
ATOM 4266 O O . PRO A 1 522 ? -18.547 58.781 39.875 1 51.94 522 PRO A O 1
ATOM 4269 N N . LYS A 1 523 ? -20.344 58.594 38.719 1 52.59 523 LYS A N 1
ATOM 4270 C CA . LYS A 1 523 ? -20.656 57.281 39.312 1 52.59 523 LYS A CA 1
ATOM 4271 C C . LYS A 1 523 ? -19.625 56.25 38.906 1 52.59 523 LYS A C 1
ATOM 4273 O O . LYS A 1 523 ? -19.281 55.375 39.688 1 52.59 523 LYS A O 1
ATOM 4278 N N . TYR A 1 524 ? -19.109 56.312 37.844 1 49.22 524 TYR A N 1
ATOM 4279 C CA . TYR A 1 524 ? -18.172 55.312 37.375 1 49.22 524 TYR A CA 1
ATOM 4280 C C . TYR A 1 524 ? -16.734 55.719 37.656 1 49.22 524 TYR A C 1
ATOM 4282 O O . TYR A 1 524 ? -15.805 54.938 37.469 1 49.22 524 TYR A O 1
ATOM 4290 N N . TRP A 1 525 ? -16.547 56.969 38.094 1 50.56 525 TRP A N 1
ATOM 4291 C CA . TRP A 1 525 ? -15.234 57.469 38.531 1 50.56 525 TRP A CA 1
ATOM 4292 C C . TRP A 1 525 ? -14.742 56.688 39.75 1 50.56 525 TRP A C 1
ATOM 4294 O O . TRP A 1 525 ? -13.539 56.531 39.938 1 50.56 525 TRP A O 1
ATOM 4304 N N . PHE A 1 526 ? -15.727 56.25 40.469 1 53.25 526 PHE A N 1
ATOM 4305 C CA . PHE A 1 526 ? -15.391 55.531 41.688 1 53.25 526 PHE A CA 1
ATOM 4306 C C . PHE A 1 526 ? -15.672 54.062 41.562 1 53.25 526 PHE A C 1
ATOM 4308 O O . PHE A 1 526 ? -15.562 53.281 42.531 1 53.25 526 PHE A O 1
ATOM 4315 N N . SER A 1 527 ? -16.109 53.531 40.438 1 48.75 527 SER A N 1
ATOM 4316 C CA . SER A 1 527 ? -16.391 52.094 40.281 1 48.75 527 SER A CA 1
ATOM 4317 C C . SER A 1 527 ? -15.156 51.344 39.812 1 48.75 527 SER A C 1
ATOM 4319 O O . SER A 1 527 ? -14.406 51.812 38.969 1 48.75 527 SER A O 1
ATOM 4321 N N . ASN A 1 528 ? -14.688 50.219 40.531 1 46.16 528 ASN A N 1
ATOM 4322 C CA . ASN A 1 528 ? -13.594 49.25 40.438 1 46.16 528 ASN A CA 1
ATOM 4323 C C . ASN A 1 528 ? -12.32 49.781 41.094 1 46.16 528 ASN A C 1
ATOM 4325 O O . ASN A 1 528 ? -11.219 49.469 40.656 1 46.16 528 ASN A O 1
ATOM 4329 N N . LEU A 1 529 ? -12.492 50.844 41.875 1 45.41 529 LEU A N 1
ATOM 4330 C CA . LEU A 1 529 ? -11.336 51.281 42.625 1 45.41 529 LEU A CA 1
ATOM 4331 C C . LEU A 1 529 ? -11.062 50.344 43.781 1 45.41 529 LEU A C 1
ATOM 4333 O O . LEU A 1 529 ? -11.859 50.25 44.75 1 45.41 529 LEU A O 1
ATOM 4337 N N . ASN A 1 530 ? -10.445 49.281 43.562 1 50.84 530 ASN A N 1
ATOM 4338 C CA . ASN A 1 530 ? -10.164 48.281 44.562 1 50.84 530 ASN A CA 1
ATOM 4339 C C . ASN A 1 530 ? -9.023 48.719 45.5 1 50.84 530 ASN A C 1
ATOM 4341 O O . ASN A 1 530 ? -8.75 48.062 46.5 1 50.84 530 ASN A O 1
ATOM 4345 N N . SER A 1 531 ? -8.188 49.656 45.031 1 53.41 531 SER A N 1
ATOM 4346 C CA . SER A 1 531 ? -7.078 50 45.906 1 53.41 531 SER A CA 1
ATOM 4347 C C . SER A 1 531 ? -7.133 51.469 46.312 1 53.41 531 SER A C 1
ATOM 4349 O O . SER A 1 531 ? -7.695 52.281 45.625 1 53.41 531 SER A O 1
ATOM 4351 N N . PRO A 1 532 ? -7.004 51.719 47.656 1 61.62 532 PRO A N 1
ATOM 4352 C CA . PRO A 1 532 ? -7 53.062 48.219 1 61.62 532 PRO A CA 1
ATOM 4353 C C . PRO A 1 532 ? -6.168 54.031 47.375 1 61.62 532 PRO A C 1
ATOM 4355 O O . PRO A 1 532 ? -6.539 55.219 47.219 1 61.62 532 PRO A O 1
ATOM 4358 N N . THR A 1 533 ? -5.188 53.5 46.812 1 56.75 533 THR A N 1
ATOM 4359 C CA . THR A 1 533 ? -4.34 54.375 46 1 56.75 533 THR A CA 1
ATOM 4360 C C . THR A 1 533 ? -5.074 54.812 44.719 1 56.75 533 THR A C 1
ATOM 4362 O O . THR A 1 533 ? -4.926 55.969 44.281 1 56.75 533 THR A O 1
ATOM 4365 N N . GLU A 1 534 ? -5.883 53.969 44.25 1 61.56 534 GLU A N 1
ATOM 4366 C CA . GLU A 1 534 ? -6.66 54.312 43.062 1 61.56 534 GLU A CA 1
ATOM 4367 C C . GLU A 1 534 ? -7.723 55.375 43.406 1 61.56 534 GLU A C 1
ATOM 4369 O O . GLU A 1 534 ? -7.973 56.281 42.625 1 61.56 534 GLU A O 1
ATOM 4374 N N . ILE A 1 535 ? -8.164 55.25 44.562 1 64.31 535 ILE A N 1
ATOM 4375 C CA . ILE A 1 535 ? -9.141 56.219 45.062 1 64.31 535 ILE A CA 1
ATOM 4376 C C . ILE A 1 535 ? -8.477 57.594 45.188 1 64.31 535 ILE A C 1
ATOM 4378 O O . ILE A 1 535 ? -9.062 58.594 44.812 1 64.31 535 ILE A O 1
ATOM 4382 N N . LEU A 1 536 ? -7.25 57.594 45.719 1 62.78 536 LEU A N 1
ATOM 4383 C CA . LEU A 1 536 ? -6.527 58.844 45.906 1 62.78 536 LEU A CA 1
ATOM 4384 C C . LEU A 1 536 ? -6.211 59.5 44.562 1 62.78 536 LEU A C 1
ATOM 4386 O O . LEU A 1 536 ? -6.348 60.719 44.406 1 62.78 536 LEU A O 1
ATOM 4390 N N . VAL A 1 537 ? -5.871 58.719 43.656 1 64.94 537 VAL A N 1
ATOM 4391 C CA . VAL A 1 537 ? -5.535 59.25 42.344 1 64.94 537 VAL A CA 1
ATOM 4392 C C . VAL A 1 537 ? -6.793 59.812 41.688 1 64.94 537 VAL A C 1
ATOM 4394 O O . VAL A 1 537 ? -6.754 60.875 41.062 1 64.94 537 VAL A O 1
ATOM 4397 N N . ARG A 1 538 ? -7.852 59.188 41.938 1 70.81 538 ARG A N 1
ATOM 4398 C CA . ARG A 1 538 ? -9.102 59.656 41.375 1 70.81 538 ARG A CA 1
ATOM 4399 C C . ARG A 1 538 ? -9.562 60.938 42.031 1 70.81 538 ARG A C 1
ATOM 4401 O O . ARG A 1 538 ? -10.07 61.844 41.375 1 70.81 538 ARG A O 1
ATOM 4408 N N . ILE A 1 539 ? -9.352 60.969 43.344 1 69.44 539 ILE A N 1
ATOM 4409 C CA . ILE A 1 539 ? -9.688 62.188 44.094 1 69.44 539 ILE A CA 1
ATOM 4410 C C . ILE A 1 539 ? -8.828 63.344 43.594 1 69.44 539 ILE A C 1
ATOM 4412 O O . ILE A 1 539 ? -9.32 64.5 43.406 1 69.44 539 ILE A O 1
ATOM 4416 N N . VAL A 1 540 ? -7.613 63.062 43.344 1 68.88 540 VAL A N 1
ATOM 4417 C CA . VAL A 1 540 ? -6.715 64.062 42.844 1 68.88 540 VAL A CA 1
ATOM 4418 C C . VAL A 1 540 ? -7.137 64.5 41.438 1 68.88 540 VAL A C 1
ATOM 4420 O O . VAL A 1 540 ? -7.156 65.688 41.125 1 68.88 540 VAL A O 1
ATOM 4423 N N . GLU A 1 541 ? -7.621 63.625 40.688 1 71.06 541 GLU A N 1
ATOM 4424 C CA . GLU A 1 541 ? -8.07 63.938 39.312 1 71.06 541 GLU A CA 1
ATOM 4425 C C . GLU A 1 541 ? -9.352 64.75 39.344 1 71.06 541 GLU A C 1
ATOM 4427 O O . GLU A 1 541 ? -9.469 65.75 38.625 1 71.06 541 GLU A O 1
ATOM 4432 N N . ILE A 1 542 ? -10.203 64.375 40.219 1 70.88 542 ILE A N 1
ATOM 4433 C CA . ILE A 1 542 ? -11.445 65.125 40.375 1 70.88 542 ILE A CA 1
ATOM 4434 C C . ILE A 1 542 ? -11.148 66.5 40.938 1 70.88 542 ILE A C 1
ATOM 4436 O O . ILE A 1 542 ? -11.719 67.5 40.469 1 70.88 542 ILE A O 1
ATOM 4440 N N . SER A 1 543 ? -10.273 66.562 41.906 1 70.38 543 SER A N 1
ATOM 4441 C CA . SER A 1 543 ? -9.906 67.875 42.5 1 70.38 543 SER A CA 1
ATOM 4442 C C . SER A 1 543 ? -9.258 68.812 41.438 1 70.38 543 SER A C 1
ATOM 4444 O O . SER A 1 543 ? -9.523 70 41.438 1 70.38 543 SER A O 1
ATOM 4446 N N . MET A 1 544 ? -8.594 68.188 40.625 1 69.44 544 MET A N 1
ATOM 4447 C CA . MET A 1 544 ? -7.953 68.938 39.562 1 69.44 544 MET A CA 1
ATOM 4448 C C . MET A 1 544 ? -8.984 69.438 38.562 1 69.44 544 MET A C 1
ATOM 4450 O O . MET A 1 544 ? -8.898 70.562 38.062 1 69.44 544 MET A O 1
ATOM 4454 N N . CYS A 1 545 ? -9.938 68.625 38.344 1 71 545 CYS A N 1
ATOM 4455 C CA . CYS A 1 545 ? -11.023 69.062 37.469 1 71 545 CYS A CA 1
ATOM 4456 C C . CYS A 1 545 ? -11.828 70.188 38.062 1 71 545 CYS A C 1
ATOM 4458 O O . CYS A 1 545 ? -12.188 71.125 37.375 1 71 545 CYS A O 1
ATOM 4460 N N . ILE A 1 546 ? -12.086 70.062 39.312 1 71.62 546 ILE A N 1
ATOM 4461 C CA . ILE A 1 546 ? -12.812 71.062 40.031 1 71.62 546 ILE A CA 1
ATOM 4462 C C . ILE A 1 546 ? -11.984 72.375 40.062 1 71.62 546 ILE A C 1
ATOM 4464 O O . ILE A 1 546 ? -12.516 73.438 39.812 1 71.62 546 ILE A O 1
ATOM 4468 N N . LEU A 1 547 ? -10.742 72.25 40.281 1 70.19 547 LEU A N 1
ATOM 4469 C CA . LEU A 1 547 ? -9.867 73.375 40.281 1 70.19 547 LEU A CA 1
ATOM 4470 C C . LEU A 1 547 ? -9.805 74.062 38.906 1 70.19 547 LEU A C 1
ATOM 4472 O O . LEU A 1 547 ? -9.812 75.25 38.812 1 70.19 547 LEU A O 1
ATOM 4476 N N . LEU A 1 548 ? -9.938 73.25 37.969 1 72.69 548 LEU A N 1
ATOM 4477 C CA . LEU A 1 548 ? -9.953 73.75 36.594 1 72.69 548 LEU A CA 1
ATOM 4478 C C . LEU A 1 548 ? -11.258 74.5 36.312 1 72.69 548 LEU A C 1
ATOM 4480 O O . LEU A 1 548 ? -11.25 75.562 35.688 1 72.69 548 LEU A O 1
ATOM 4484 N N . ILE A 1 549 ? -12.273 73.938 36.781 1 73.94 549 ILE A N 1
ATOM 4485 C CA . ILE A 1 549 ? -13.57 74.625 36.625 1 73.94 549 ILE A CA 1
ATOM 4486 C C . ILE A 1 549 ? -13.586 75.938 37.375 1 73.94 549 ILE A C 1
ATOM 4488 O O . ILE A 1 549 ? -14.062 76.938 36.844 1 73.94 549 ILE A O 1
ATOM 4492 N N . ILE A 1 550 ? -13.07 75.938 38.562 1 73.44 550 ILE A N 1
ATOM 4493 C CA . ILE A 1 550 ? -13.008 77.125 39.375 1 73.44 550 ILE A CA 1
ATOM 4494 C C . ILE A 1 550 ? -12.102 78.125 38.688 1 73.44 550 ILE A C 1
ATOM 4496 O O . ILE A 1 550 ? -12.438 79.312 38.594 1 73.44 550 ILE A O 1
ATOM 4500 N N . PHE A 1 551 ? -11.156 77.688 38.094 1 71.06 551 PHE A N 1
ATOM 4501 C CA . PHE A 1 551 ? -10.234 78.562 37.406 1 71.06 551 PHE A CA 1
ATOM 4502 C C . PHE A 1 551 ? -10.898 79.125 36.156 1 71.06 551 PHE A C 1
ATOM 4504 O O . PHE A 1 551 ? -10.758 80.312 35.875 1 71.06 551 PHE A O 1
ATOM 4511 N N . ILE A 1 552 ? -11.664 78.438 35.562 1 73.56 552 ILE A N 1
ATOM 4512 C CA . ILE A 1 552 ? -12.391 78.938 34.406 1 73.56 552 ILE A CA 1
ATOM 4513 C C . ILE A 1 552 ? -13.438 79.938 34.812 1 73.56 552 ILE A C 1
ATOM 4515 O O . ILE A 1 552 ? -13.586 81 34.188 1 73.56 552 ILE A O 1
ATOM 4519 N N . PHE A 1 553 ? -14.023 79.562 35.875 1 73.25 553 PHE A N 1
ATOM 4520 C CA . PHE A 1 553 ? -15.023 80.5 36.406 1 73.25 553 PHE A CA 1
ATOM 4521 C C . PHE A 1 553 ? -14.375 81.812 36.875 1 73.25 553 PHE A C 1
ATOM 4523 O O . PHE A 1 553 ? -14.883 82.875 36.594 1 73.25 553 PHE A O 1
ATOM 4530 N N . CYS A 1 554 ? -13.281 81.688 37.469 1 70.12 554 CYS A N 1
ATOM 4531 C CA . CYS A 1 554 ? -12.57 82.875 37.906 1 70.12 554 CYS A CA 1
ATOM 4532 C C . CYS A 1 554 ? -12.016 83.625 36.75 1 70.12 554 CYS A C 1
ATOM 4534 O O . CYS A 1 554 ? -12.078 84.875 36.719 1 70.12 554 CYS A O 1
ATOM 4536 N N . PHE A 1 555 ? -11.664 83 35.844 1 72.56 555 PHE A N 1
ATOM 4537 C CA . PHE A 1 555 ? -11.141 83.625 34.625 1 72.56 555 PHE A CA 1
ATOM 4538 C C . PHE A 1 555 ? -12.258 84.312 33.875 1 72.56 555 PHE A C 1
ATOM 4540 O O . PHE A 1 555 ? -12.086 85.5 33.438 1 72.56 555 PHE A O 1
ATOM 4547 N N . PHE A 1 556 ? -13.359 83.75 33.938 1 72.69 556 PHE A N 1
ATOM 4548 C CA . PHE A 1 556 ? -14.492 84.438 33.281 1 72.69 556 PHE A CA 1
ATOM 4549 C C . PHE A 1 556 ? -15 85.562 34.094 1 72.69 556 PHE A C 1
ATOM 4551 O O . PHE A 1 556 ? -15.32 86.625 33.531 1 72.69 556 PHE A O 1
ATOM 4558 N N . THR A 1 557 ? -15 85.438 35.312 1 69.81 557 THR A N 1
ATOM 4559 C CA . THR A 1 557 ? -15.578 86.5 36.125 1 69.81 557 THR A CA 1
ATOM 4560 C C . THR A 1 557 ? -14.578 87.625 36.344 1 69.81 557 THR A C 1
ATOM 4562 O O . THR A 1 557 ? -14.961 88.75 36.438 1 69.81 557 THR A O 1
ATOM 4565 N N . GLN A 1 558 ? -13.312 87.188 36.344 1 67.94 558 GLN A N 1
ATOM 4566 C CA . GLN A 1 558 ? -12.367 88.25 36.75 1 67.94 558 GLN A CA 1
ATOM 4567 C C . GLN A 1 558 ? -11.664 88.875 35.5 1 67.94 558 GLN A C 1
ATOM 4569 O O . GLN A 1 558 ? -11.219 90 35.531 1 67.94 558 GLN A O 1
ATOM 4574 N N . CYS A 1 559 ? -11.711 88.062 34.469 1 66.31 559 CYS A N 1
ATOM 4575 C CA . CYS A 1 559 ? -11 88.562 33.312 1 66.31 559 CYS A CA 1
ATOM 4576 C C . CYS A 1 559 ? -11.961 88.938 32.188 1 66.31 559 CYS A C 1
ATOM 4578 O O . CYS A 1 559 ? -11.953 90.062 31.688 1 66.31 559 CYS A O 1
ATOM 4580 N N . ILE A 1 560 ? -12.859 88.062 31.922 1 70.12 560 ILE A N 1
ATOM 4581 C CA . ILE A 1 560 ? -13.656 88.25 30.719 1 70.12 560 ILE A CA 1
ATOM 4582 C C . ILE A 1 560 ? -14.812 89.25 31 1 70.12 560 ILE A C 1
ATOM 4584 O O . ILE A 1 560 ? -15.055 90.188 30.219 1 70.12 560 ILE A O 1
ATOM 4588 N N . ILE A 1 561 ? -15.375 89.062 32.125 1 71.81 561 ILE A N 1
ATOM 4589 C CA . ILE A 1 561 ? -16.547 89.875 32.406 1 71.81 561 ILE A CA 1
ATOM 4590 C C . ILE A 1 561 ? -16.109 91.312 32.656 1 71.81 561 ILE A C 1
ATOM 4592 O O . ILE A 1 561 ? -16.688 92.25 32.094 1 71.81 561 ILE A O 1
ATOM 4596 N N . PRO A 1 562 ? -15.094 91.562 33.375 1 66.31 562 PRO A N 1
ATOM 4597 C CA . PRO A 1 562 ? -14.703 92.938 33.531 1 66.31 562 PRO A CA 1
ATOM 4598 C C . PRO A 1 562 ? -14.195 93.562 32.219 1 66.31 562 PRO A C 1
ATOM 4600 O O . PRO A 1 562 ? -14.477 94.75 31.906 1 66.31 562 PRO A O 1
ATOM 4603 N N . VAL A 1 563 ? -13.656 92.812 31.406 1 63.75 563 VAL A N 1
ATOM 4604 C CA . VAL A 1 563 ? -13.188 93.312 30.125 1 63.75 563 VAL A CA 1
ATOM 4605 C C . VAL A 1 563 ? -14.383 93.625 29.203 1 63.75 563 VAL A C 1
ATOM 4607 O O . VAL A 1 563 ? -14.422 94.625 28.531 1 63.75 563 VAL A O 1
ATOM 4610 N N . ILE A 1 564 ? -15.336 92.875 29.359 1 64.5 564 ILE A N 1
ATOM 4611 C CA . ILE A 1 564 ? -16.547 93.125 28.594 1 64.5 564 ILE A CA 1
ATOM 4612 C C . ILE A 1 564 ? -17.297 94.312 29.172 1 64.5 564 ILE A C 1
ATOM 4614 O O . ILE A 1 564 ? -17.797 95.188 28.422 1 64.5 564 ILE A O 1
ATOM 4618 N N . ARG A 1 565 ? -17.266 94.5 30.453 1 60.22 565 ARG A N 1
ATOM 4619 C CA . ARG A 1 565 ? -17.906 95.688 31.078 1 60.22 565 ARG A CA 1
ATOM 4620 C C . ARG A 1 565 ? -17.156 96.938 30.781 1 60.22 565 ARG A C 1
ATOM 4622 O O . ARG A 1 565 ? -17.766 98 30.531 1 60.22 565 ARG A O 1
ATOM 4629 N N . CYS A 1 566 ? -15.844 96.812 30.828 1 58.75 566 CYS A N 1
ATOM 4630 C CA . CYS A 1 566 ? -15.055 97.938 30.469 1 58.75 566 CYS A CA 1
ATOM 4631 C C . CYS A 1 566 ? -15.25 98.312 29 1 58.75 566 CYS A C 1
ATOM 4633 O O . CYS A 1 566 ? -15.352 99.5 28.641 1 58.75 566 CYS A O 1
ATOM 4635 N N . SER A 1 567 ? -15.438 97.375 28.219 1 55.19 567 SER A N 1
ATOM 4636 C CA . SER A 1 567 ? -15.656 97.688 26.812 1 55.19 567 SER A CA 1
ATOM 4637 C C . SER A 1 567 ? -17.047 98.25 26.578 1 55.19 567 SER A C 1
ATOM 4639 O O . SER A 1 567 ? -17.234 99.062 25.688 1 55.19 567 SER A O 1
ATOM 4641 N N . MET A 1 568 ? -17.906 97.938 27.391 1 53.5 568 MET A N 1
ATOM 4642 C CA . MET A 1 568 ? -19.234 98.562 27.266 1 53.5 568 MET A CA 1
ATOM 4643 C C . MET A 1 568 ? -19.281 99.938 27.891 1 53.5 568 MET A C 1
ATOM 4645 O O . MET A 1 568 ? -20.016 100.812 27.422 1 53.5 568 MET A O 1
ATOM 4649 N N . CYS A 1 569 ? -18.578 100.125 29.016 1 45.72 569 CYS A N 1
ATOM 4650 C CA . CYS A 1 569 ? -18.562 101.5 29.594 1 45.72 569 CYS A CA 1
ATOM 4651 C C . CYS A 1 569 ? -17.719 102.438 28.75 1 45.72 569 CYS A C 1
ATOM 4653 O O . CYS A 1 569 ? -17.781 103.625 28.938 1 45.72 569 CYS A O 1
ATOM 4655 N N . ILE A 1 570 ? -16.797 102 28.047 1 44.47 570 ILE A N 1
ATOM 4656 C CA . ILE A 1 570 ? -16.125 102.938 27.156 1 44.47 570 ILE A CA 1
ATOM 4657 C C . ILE A 1 570 ? -17.141 103.5 26.188 1 44.47 570 ILE A C 1
ATOM 4659 O O . ILE A 1 570 ? -16.953 104.625 25.703 1 44.47 570 ILE A O 1
ATOM 4663 N N . GLY A 1 571 ? -18.25 102.875 25.953 1 42.25 571 GLY A N 1
ATOM 4664 C CA . GLY A 1 571 ? -19.188 103.562 25.094 1 42.25 571 GLY A CA 1
ATOM 4665 C C . GLY A 1 571 ? -19.844 104.75 25.781 1 42.25 571 GLY A C 1
ATOM 4666 O O . GLY A 1 571 ? -20.25 105.75 25.109 1 42.25 571 GLY A O 1
ATOM 4667 N N . ASN A 1 572 ? -20.234 104.688 27.078 1 38.12 572 ASN A N 1
ATOM 4668 C CA . ASN A 1 572 ? -20.953 105.875 27.562 1 38.12 572 ASN A CA 1
ATOM 4669 C C . ASN A 1 572 ? -19.984 107 27.922 1 38.12 572 ASN A C 1
ATOM 4671 O O . ASN A 1 572 ? -20.406 108 28.469 1 38.12 572 ASN A O 1
ATOM 4675 N N . CYS A 1 573 ? -18.75 106.75 28.219 1 33.62 573 CYS A N 1
ATOM 4676 C CA . CYS A 1 573 ? -17.922 107.875 28.625 1 33.62 573 CYS A CA 1
ATOM 4677 C C . CYS A 1 573 ? -17.703 108.812 27.438 1 33.62 573 CYS A C 1
ATOM 4679 O O . CYS A 1 573 ? -17 109.812 27.578 1 33.62 573 CYS A O 1
ATOM 4681 N N . PHE A 1 574 ? -17.984 108.5 26.234 1 33.53 574 PHE A N 1
ATOM 4682 C CA . PHE A 1 574 ? -17.766 109.562 25.25 1 33.53 574 PHE A CA 1
ATOM 4683 C C . PHE A 1 574 ? -18.875 110.625 25.328 1 33.53 574 PHE A C 1
ATOM 4685 O O . PHE A 1 574 ? -19.094 111.375 24.375 1 33.53 574 PHE A O 1
ATOM 4692 N N . SER A 1 575 ? -19.859 110.438 26.297 1 30.5 575 SER A N 1
ATOM 4693 C CA . SER A 1 575 ? -20.75 111.625 26.156 1 30.5 575 SER A CA 1
ATOM 4694 C C . SER A 1 575 ? -20.047 112.875 26.547 1 30.5 575 SER A C 1
ATOM 4696 O O . SER A 1 575 ? -19.016 112.875 27.234 1 30.5 575 SER A O 1
ATOM 4698 N N . SER A 1 576 ? -20.875 114.188 26.719 1 31.16 576 SER A N 1
ATOM 4699 C CA . SER A 1 576 ? -20.844 115.625 26.5 1 31.16 576 SER A CA 1
ATOM 4700 C C . SER A 1 576 ? -20.047 116.312 27.594 1 31.16 576 SER A C 1
ATOM 4702 O O . SER A 1 576 ? -20.062 115.938 28.75 1 31.16 576 SER A O 1
ATOM 4704 N N . SER A 1 577 ? -19.047 117.188 27.25 1 32 577 SER A N 1
ATOM 4705 C CA . SER A 1 577 ? -18.109 118.312 27.562 1 32 577 SER A CA 1
ATOM 4706 C C . SER A 1 577 ? -18.828 119.438 28.25 1 32 577 SER A C 1
ATOM 4708 O O . SER A 1 577 ? -18.281 120.562 28.359 1 32 577 SER A O 1
ATOM 4710 N N . LYS A 1 578 ? -20.062 119.5 28.953 1 37.78 578 LYS A N 1
ATOM 4711 C CA . LYS A 1 578 ? -20.469 120.875 29.156 1 37.78 578 LYS A CA 1
ATOM 4712 C C . LYS A 1 578 ? -19.547 121.625 30.125 1 37.78 578 LYS A C 1
ATOM 4714 O O . LYS A 1 578 ? -19.25 121.062 31.203 1 37.78 578 LYS A O 1
ATOM 4719 N N . VAL A 1 579 ? -18.719 122.625 29.625 1 37.59 579 VAL A N 1
ATOM 4720 C CA . VAL A 1 579 ? -17.875 123.688 30.109 1 37.59 579 VAL A CA 1
ATOM 4721 C C . VAL A 1 579 ? -18.625 124.562 31.125 1 37.59 579 VAL A C 1
ATOM 4723 O O . VAL A 1 579 ? -19.734 125.062 30.828 1 37.59 579 VAL A O 1
ATOM 4726 N N . PRO A 1 580 ? -18.609 124.188 32.438 1 34.69 580 PRO A N 1
ATOM 4727 C CA . PRO A 1 580 ? -19.219 125.188 33.281 1 34.69 580 PRO A CA 1
ATOM 4728 C C . PRO A 1 580 ? -18.688 126.625 33 1 34.69 580 PRO A C 1
ATOM 4730 O O . PRO A 1 580 ? -17.531 126.75 32.594 1 34.69 580 PRO A O 1
ATOM 4733 N N . THR A 1 581 ? -19.625 127.5 32.469 1 31.92 581 THR A N 1
ATOM 4734 C CA . THR A 1 581 ? -19.469 129 32.344 1 31.92 581 THR A CA 1
ATOM 4735 C C . THR A 1 581 ? -18.969 129.625 33.656 1 31.92 581 THR A C 1
ATOM 4737 O O . THR A 1 581 ? -19.484 129.25 34.75 1 31.92 581 THR A O 1
ATOM 4740 N N . LYS A 1 582 ? -17.812 130.125 33.594 1 35.56 582 LYS A N 1
ATOM 4741 C CA . LYS A 1 582 ? -17.078 131.125 34.344 1 35.56 582 LYS A CA 1
ATOM 4742 C C . LYS A 1 582 ? -18 132.375 34.75 1 35.56 582 LYS A C 1
ATOM 4744 O O . LYS A 1 582 ? -18.375 133.125 33.938 1 35.56 582 LYS A O 1
ATOM 4749 N N . VAL A 1 583 ? -19.234 132.125 35.562 1 29.61 583 VAL A N 1
ATOM 4750 C CA . VAL A 1 583 ? -19.5 133.375 36.25 1 29.61 583 VAL A CA 1
ATOM 4751 C C . VAL A 1 583 ? -18.562 133.5 37.438 1 29.61 583 VAL A C 1
ATOM 4753 O O . VAL A 1 583 ? -18.344 132.625 38.188 1 29.61 583 VAL A O 1
ATOM 4756 N N . MET B 1 1 ? -29.391 -31.562 -76.125 1 27.81 1 MET B N 1
ATOM 4757 C CA . MET B 1 1 ? -28.047 -30.984 -76 1 27.81 1 MET B CA 1
ATOM 4758 C C . MET B 1 1 ? -27.672 -30.688 -74.562 1 27.81 1 MET B C 1
ATOM 4760 O O . MET B 1 1 ? -28.359 -29.938 -73.875 1 27.81 1 MET B O 1
ATOM 4764 N N . LYS B 1 2 ? -27.047 -31.625 -73.875 1 27.14 2 LYS B N 1
ATOM 4765 C CA . LYS B 1 2 ? -26.625 -31.734 -72.5 1 27.14 2 LYS B CA 1
ATOM 4766 C C . LYS B 1 2 ? -25.547 -30.703 -72.188 1 27.14 2 LYS B C 1
ATOM 4768 O O . LYS B 1 2 ? -24.5 -30.656 -72.812 1 27.14 2 LYS B O 1
ATOM 4773 N N . LYS B 1 3 ? -25.938 -29.516 -71.625 1 33.81 3 LYS B N 1
ATOM 4774 C CA . LYS B 1 3 ? -25.141 -28.359 -71.25 1 33.81 3 LYS B CA 1
ATOM 4775 C C . LYS B 1 3 ? -24.141 -28.703 -70.188 1 33.81 3 LYS B C 1
ATOM 4777 O O . LYS B 1 3 ? -24.516 -29.141 -69.062 1 33.81 3 LYS B O 1
ATOM 4782 N N . ASN B 1 4 ? -22.953 -29.234 -70.562 1 26.17 4 ASN B N 1
ATOM 4783 C CA . ASN B 1 4 ? -21.891 -29.656 -69.625 1 26.17 4 ASN B CA 1
ATOM 4784 C C . ASN B 1 4 ? -21.344 -28.484 -68.812 1 26.17 4 ASN B C 1
ATOM 4786 O O . ASN B 1 4 ? -20.922 -27.484 -69.438 1 26.17 4 ASN B O 1
ATOM 4790 N N . ILE B 1 5 ? -21.922 -28.156 -67.688 1 35.41 5 ILE B N 1
ATOM 4791 C CA . ILE B 1 5 ? -21.422 -27.094 -66.812 1 35.41 5 ILE B CA 1
ATOM 4792 C C . ILE B 1 5 ? -20.094 -27.531 -66.188 1 35.41 5 ILE B C 1
ATOM 4794 O O . ILE B 1 5 ? -20.031 -28.531 -65.5 1 35.41 5 ILE B O 1
ATOM 4798 N N . THR B 1 6 ? -18.953 -27.219 -66.75 1 32.19 6 THR B N 1
ATOM 4799 C CA . THR B 1 6 ? -17.594 -27.453 -66.25 1 32.19 6 THR B CA 1
ATOM 4800 C C . THR B 1 6 ? -17.281 -26.531 -65.125 1 32.19 6 THR B C 1
ATOM 4802 O O . THR B 1 6 ? -17.344 -25.297 -65.25 1 32.19 6 THR B O 1
ATOM 4805 N N . ILE B 1 7 ? -17.469 -26.969 -63.906 1 31.31 7 ILE B N 1
ATOM 4806 C CA . ILE B 1 7 ? -17.141 -26.219 -62.688 1 31.31 7 ILE B CA 1
ATOM 4807 C C . ILE B 1 7 ? -15.633 -26.25 -62.438 1 31.31 7 ILE B C 1
ATOM 4809 O O . ILE B 1 7 ? -15.031 -27.328 -62.344 1 31.31 7 ILE B O 1
ATOM 4813 N N . TYR B 1 8 ? -14.906 -25.188 -62.844 1 28.45 8 TYR B N 1
ATOM 4814 C CA . TYR B 1 8 ? -13.477 -25.031 -62.594 1 28.45 8 TYR B CA 1
ATOM 4815 C C . TYR B 1 8 ? -13.203 -24.734 -61.125 1 28.45 8 TYR B C 1
ATOM 4817 O O . TYR B 1 8 ? -13.734 -23.781 -60.562 1 28.45 8 TYR B O 1
ATOM 4825 N N . ILE B 1 9 ? -12.914 -25.75 -60.344 1 28.06 9 ILE B N 1
ATOM 4826 C CA . ILE B 1 9 ? -12.477 -25.625 -58.969 1 28.06 9 ILE B CA 1
ATOM 4827 C C . ILE B 1 9 ? -11.07 -25.031 -58.906 1 28.06 9 ILE B C 1
ATOM 4829 O O . ILE B 1 9 ? -10.117 -25.625 -59.406 1 28.06 9 ILE B O 1
ATOM 4833 N N . ILE B 1 10 ? -10.906 -23.719 -58.906 1 27.23 10 ILE B N 1
ATOM 4834 C CA . ILE B 1 10 ? -9.625 -23.047 -58.75 1 27.23 10 ILE B CA 1
ATOM 4835 C C . ILE B 1 10 ? -9.055 -23.312 -57.344 1 27.23 10 ILE B C 1
ATOM 4837 O O . ILE B 1 10 ? -9.648 -22.922 -56.344 1 27.23 10 ILE B O 1
ATOM 4841 N N . CYS B 1 11 ? -8.32 -24.344 -57.188 1 24.53 11 CYS B N 1
ATOM 4842 C CA . CYS B 1 11 ? -7.523 -24.656 -56 1 24.53 11 CYS B CA 1
ATOM 4843 C C . CYS B 1 11 ? -6.449 -23.594 -55.781 1 24.53 11 CYS B C 1
ATOM 4845 O O . CYS B 1 11 ? -5.496 -23.5 -56.562 1 24.53 11 CYS B O 1
ATOM 4847 N N . VAL B 1 12 ? -6.777 -22.453 -55.312 1 24.88 12 VAL B N 1
ATOM 4848 C CA . VAL B 1 12 ? -5.762 -21.484 -54.969 1 24.88 12 VAL B CA 1
ATOM 4849 C C . VAL B 1 12 ? -4.914 -22 -53.812 1 24.88 12 VAL B C 1
ATOM 4851 O O . VAL B 1 12 ? -5.438 -22.297 -52.719 1 24.88 12 VAL B O 1
ATOM 4854 N N . PHE B 1 13 ? -3.84 -22.625 -54.125 1 24.12 13 PHE B N 1
ATOM 4855 C CA . PHE B 1 13 ? -2.787 -23.031 -53.219 1 24.12 13 PHE B CA 1
ATOM 4856 C C . PHE B 1 13 ? -2.168 -21.828 -52.5 1 24.12 13 PHE B C 1
ATOM 4858 O O . PHE B 1 13 ? -1.556 -20.984 -53.156 1 24.12 13 PHE B O 1
ATOM 4865 N N . PHE B 1 14 ? -2.918 -21.312 -51.625 1 24.25 14 PHE B N 1
ATOM 4866 C CA . PHE B 1 14 ? -2.23 -20.312 -50.812 1 24.25 14 PHE B CA 1
ATOM 4867 C C . PHE B 1 14 ? -1.025 -20.922 -50.094 1 24.25 14 PHE B C 1
ATOM 4869 O O . PHE B 1 14 ? -1.147 -21.938 -49.406 1 24.25 14 PHE B O 1
ATOM 4876 N N . ASN B 1 15 ? 0.146 -20.719 -50.719 1 23.83 15 ASN B N 1
ATOM 4877 C CA . ASN B 1 15 ? 1.433 -20.953 -50.062 1 23.83 15 ASN B CA 1
ATOM 4878 C C . ASN B 1 15 ? 1.557 -20.172 -48.75 1 23.83 15 ASN B C 1
ATOM 4880 O O . ASN B 1 15 ? 1.707 -18.938 -48.781 1 23.83 15 ASN B O 1
ATOM 4884 N N . LEU B 1 16 ? 0.773 -20.5 -47.875 1 22.59 16 LEU B N 1
ATOM 4885 C CA . LEU B 1 16 ? 0.998 -19.906 -46.562 1 22.59 16 LEU B CA 1
ATOM 4886 C C . LEU B 1 16 ? 2.404 -20.219 -46.062 1 22.59 16 LEU B C 1
ATOM 4888 O O . LEU B 1 16 ? 2.777 -21.375 -45.906 1 22.59 16 LEU B O 1
ATOM 4892 N N . LYS B 1 17 ? 3.371 -19.281 -46.406 1 23.83 17 LYS B N 1
ATOM 4893 C CA . LYS B 1 17 ? 4.691 -19.344 -45.781 1 23.83 17 LYS B CA 1
ATOM 4894 C C . LYS B 1 17 ? 4.586 -19.312 -44.25 1 23.83 17 LYS B C 1
ATOM 4896 O O . LYS B 1 17 ? 4.125 -18.328 -43.688 1 23.83 17 LYS B O 1
ATOM 4901 N N . ILE B 1 18 ? 4.117 -20.375 -43.812 1 23.59 18 ILE B N 1
ATOM 4902 C CA . ILE B 1 18 ? 4.293 -20.516 -42.375 1 23.59 18 ILE B CA 1
ATOM 4903 C C . ILE B 1 18 ? 5.762 -20.328 -42 1 23.59 18 ILE B C 1
ATOM 4905 O O . ILE B 1 18 ? 6.633 -21.031 -42.5 1 23.59 18 ILE B O 1
ATOM 4909 N N . TYR B 1 19 ? 6.129 -19.125 -41.844 1 22.47 19 TYR B N 1
ATOM 4910 C CA . TYR B 1 19 ? 7.477 -18.906 -41.344 1 22.47 19 TYR B CA 1
ATOM 4911 C C . TYR B 1 19 ? 7.723 -19.719 -40.062 1 22.47 19 TYR B C 1
ATOM 4913 O O . TYR B 1 19 ? 7.031 -19.531 -39.062 1 22.47 19 TYR B O 1
ATOM 4921 N N . SER B 1 20 ? 7.789 -20.938 -40.156 1 24.33 20 SER B N 1
ATOM 4922 C CA . SER B 1 20 ? 8.469 -21.625 -39.062 1 24.33 20 SER B CA 1
ATOM 4923 C C . SER B 1 20 ? 9.812 -20.984 -38.75 1 24.33 20 SER B C 1
ATOM 4925 O O . SER B 1 20 ? 10.578 -20.656 -39.688 1 24.33 20 SER B O 1
ATOM 4927 N N . LYS B 1 21 ? 9.883 -20.188 -37.75 1 31.09 21 LYS B N 1
ATOM 4928 C CA . LYS B 1 21 ? 11.258 -19.891 -37.375 1 31.09 21 LYS B CA 1
ATOM 4929 C C . LYS B 1 21 ? 12.164 -21.094 -37.562 1 31.09 21 LYS B C 1
ATOM 4931 O O . LYS B 1 21 ? 11.953 -22.156 -36.969 1 31.09 21 LYS B O 1
ATOM 4936 N N . SER B 1 22 ? 12.484 -21.281 -38.844 1 27.84 22 SER B N 1
ATOM 4937 C CA . SER B 1 22 ? 13.539 -22.266 -39.062 1 27.84 22 SER B CA 1
ATOM 4938 C C . SER B 1 22 ? 14.578 -22.234 -37.938 1 27.84 22 SER B C 1
ATOM 4940 O O . SER B 1 22 ? 14.844 -21.172 -37.375 1 27.84 22 SER B O 1
ATOM 4942 N N . LEU B 1 23 ? 14.742 -23.344 -37.25 1 34.78 23 LEU B N 1
ATOM 4943 C CA . LEU B 1 23 ? 15.898 -23.625 -36.406 1 34.78 23 LEU B CA 1
ATOM 4944 C C . LEU B 1 23 ? 17.172 -23.078 -37.031 1 34.78 23 LEU B C 1
ATOM 4946 O O . LEU B 1 23 ? 17.828 -23.797 -37.812 1 34.78 23 LEU B O 1
ATOM 4950 N N . GLU B 1 24 ? 17.125 -22.016 -37.688 1 32.97 24 GLU B N 1
ATOM 4951 C CA . GLU B 1 24 ? 18.438 -21.594 -38.188 1 32.97 24 GLU B CA 1
ATOM 4952 C C . GLU B 1 24 ? 19.469 -21.594 -37.062 1 32.97 24 GLU B C 1
ATOM 4954 O O . GLU B 1 24 ? 19.25 -20.969 -36.031 1 32.97 24 GLU B O 1
ATOM 4959 N N . SER B 1 25 ? 20.375 -22.578 -37.094 1 35.59 25 SER B N 1
ATOM 4960 C CA . SER B 1 25 ? 21.594 -22.797 -36.344 1 35.59 25 SER B CA 1
ATOM 4961 C C . SER B 1 25 ? 22.422 -21.516 -36.25 1 35.59 25 SER B C 1
ATOM 4963 O O . SER B 1 25 ? 22.781 -20.938 -37.281 1 35.59 25 SER B O 1
ATOM 4965 N N . ILE B 1 26 ? 22.219 -20.609 -35.469 1 38.44 26 ILE B N 1
ATOM 4966 C CA . ILE B 1 26 ? 23.375 -19.75 -35.219 1 38.44 26 ILE B CA 1
ATOM 4967 C C . ILE B 1 26 ? 24.625 -20.609 -35.062 1 38.44 26 ILE B C 1
ATOM 4969 O O . ILE B 1 26 ? 24.719 -21.438 -34.188 1 38.44 26 ILE B O 1
ATOM 4973 N N . GLU B 1 27 ? 25.406 -20.891 -36.094 1 35.88 27 GLU B N 1
ATOM 4974 C CA . GLU B 1 27 ? 26.656 -21.609 -36.25 1 35.88 27 GLU B CA 1
ATOM 4975 C C . GLU B 1 27 ? 27.656 -21.234 -35.156 1 35.88 27 GLU B C 1
ATOM 4977 O O . GLU B 1 27 ? 28.844 -21.562 -35.25 1 35.88 27 GLU B O 1
ATOM 4982 N N . ASN B 1 28 ? 27.594 -20.156 -34.406 1 38.34 28 ASN B N 1
ATOM 4983 C CA . ASN B 1 28 ? 28.766 -20.078 -33.562 1 38.34 28 ASN B CA 1
ATOM 4984 C C . ASN B 1 28 ? 28.859 -21.281 -32.625 1 38.34 28 ASN B C 1
ATOM 4986 O O . ASN B 1 28 ? 27.953 -21.531 -31.844 1 38.34 28 ASN B O 1
ATOM 4990 N N . GLU B 1 29 ? 29.641 -22.344 -32.969 1 41.56 29 GLU B N 1
ATOM 4991 C CA . GLU B 1 29 ? 30.094 -23.578 -32.344 1 41.56 29 GLU B CA 1
ATOM 4992 C C . GLU B 1 29 ? 30.484 -23.328 -30.891 1 41.56 29 GLU B C 1
ATOM 4994 O O . GLU B 1 29 ? 31.641 -23.562 -30.5 1 41.56 29 GLU B O 1
ATOM 4999 N N . ILE B 1 30 ? 30.266 -22.328 -30.266 1 44.62 30 ILE B N 1
ATOM 5000 C CA . ILE B 1 30 ? 30.734 -22.312 -28.875 1 44.62 30 ILE B CA 1
ATOM 5001 C C . ILE B 1 30 ? 30.016 -23.391 -28.078 1 44.62 30 ILE B C 1
ATOM 5003 O O . ILE B 1 30 ? 28.781 -23.438 -28.047 1 44.62 30 ILE B O 1
ATOM 5007 N N . SER B 1 31 ? 30.688 -24.484 -27.844 1 49.56 31 SER B N 1
ATOM 5008 C CA . SER B 1 31 ? 30.25 -25.484 -26.859 1 49.56 31 SER B CA 1
ATOM 5009 C C . SER B 1 31 ? 29.578 -24.812 -25.672 1 49.56 31 SER B C 1
ATOM 5011 O O . SER B 1 31 ? 30.172 -23.938 -25.016 1 49.56 31 SER B O 1
ATOM 5013 N N . PHE B 1 32 ? 28.312 -24.797 -25.75 1 60.28 32 PHE B N 1
ATOM 5014 C CA . PHE B 1 32 ? 27.625 -24.203 -24.609 1 60.28 32 PHE B CA 1
ATOM 5015 C C . PHE B 1 32 ? 27.484 -25.203 -23.469 1 60.28 32 PHE B C 1
ATOM 5017 O O . PHE B 1 32 ? 27.219 -26.391 -23.703 1 60.28 32 PHE B O 1
ATOM 5024 N N . GLU B 1 33 ? 28.141 -24.969 -22.422 1 69.19 33 GLU B N 1
ATOM 5025 C CA . GLU B 1 33 ? 27.859 -25.703 -21.188 1 69.19 33 GLU B CA 1
ATOM 5026 C C . GLU B 1 33 ? 26.375 -25.641 -20.828 1 69.19 33 GLU B C 1
ATOM 5028 O O . GLU B 1 33 ? 25.766 -24.578 -20.844 1 69.19 33 GLU B O 1
ATOM 5033 N N . LEU B 1 34 ? 25.734 -26.875 -20.781 1 83 34 LEU B N 1
ATOM 5034 C CA . LEU B 1 34 ? 24.344 -27 -20.391 1 83 34 LEU B CA 1
ATOM 5035 C C . LEU B 1 34 ? 24.094 -26.375 -19.031 1 83 34 LEU B C 1
ATOM 5037 O O . LEU B 1 34 ? 24.953 -26.406 -18.156 1 83 34 LEU B O 1
ATOM 5041 N N . PRO B 1 35 ? 23.016 -25.734 -18.938 1 85.88 35 PRO B N 1
ATOM 5042 C CA . PRO B 1 35 ? 22.672 -25.266 -17.594 1 85.88 35 PRO B CA 1
ATOM 5043 C C . PRO B 1 35 ? 22.5 -26.422 -16.609 1 85.88 35 PRO B C 1
ATOM 5045 O O . PRO B 1 35 ? 22.281 -27.562 -17.016 1 85.88 35 PRO B O 1
ATOM 5048 N N . HIS B 1 36 ? 22.688 -26.141 -15.398 1 88 36 HIS B N 1
ATOM 5049 C CA . HIS B 1 36 ? 22.5 -27.172 -14.383 1 88 36 HIS B CA 1
ATOM 5050 C C . HIS B 1 36 ? 21.031 -27.531 -14.227 1 88 36 HIS B C 1
ATOM 5052 O O . HIS B 1 36 ? 20.234 -26.719 -13.758 1 88 36 HIS B O 1
ATOM 5058 N N . CYS B 1 37 ? 20.672 -28.703 -14.539 1 92.25 37 CYS B N 1
ATOM 5059 C CA . CYS B 1 37 ? 19.312 -29.203 -14.422 1 92.25 37 CYS B CA 1
ATOM 5060 C C . CYS B 1 37 ? 19.047 -29.766 -13.031 1 92.25 37 CYS B C 1
ATOM 5062 O O . CYS B 1 37 ? 19.703 -30.719 -12.609 1 92.25 37 CYS B O 1
ATOM 5064 N N . THR B 1 38 ? 18.062 -29.172 -12.367 1 90.62 38 THR B N 1
ATOM 5065 C CA . THR B 1 38 ? 17.734 -29.562 -11 1 90.62 38 THR B CA 1
ATOM 5066 C C . THR B 1 38 ? 16.656 -30.656 -11 1 90.62 38 THR B C 1
ATOM 5068 O O . THR B 1 38 ? 15.852 -30.734 -11.93 1 90.62 38 THR B O 1
ATOM 5071 N N . ARG B 1 39 ? 16.656 -31.453 -9.977 1 87.5 39 ARG B N 1
ATOM 5072 C CA . ARG B 1 39 ? 15.625 -32.469 -9.82 1 87.5 39 ARG B CA 1
ATOM 5073 C C . ARG B 1 39 ? 14.352 -31.859 -9.242 1 87.5 39 ARG B C 1
ATOM 5075 O O . ARG B 1 39 ? 14.102 -31.953 -8.039 1 87.5 39 ARG B O 1
ATOM 5082 N N . THR B 1 40 ? 13.555 -31.422 -10.07 1 87.25 40 THR B N 1
ATOM 5083 C CA . THR B 1 40 ? 12.359 -30.703 -9.633 1 87.25 40 THR B CA 1
ATOM 5084 C C . THR B 1 40 ? 11.117 -31.562 -9.773 1 87.25 40 THR B C 1
ATOM 5086 O O . THR B 1 40 ? 10.055 -31.234 -9.25 1 87.25 40 THR B O 1
ATOM 5089 N N . SER B 1 41 ? 11.227 -32.719 -10.414 1 87.19 41 SER B N 1
ATOM 5090 C CA . SER B 1 41 ? 10.055 -33.531 -10.711 1 87.19 41 SER B CA 1
ATOM 5091 C C . SER B 1 41 ? 9.547 -34.219 -9.453 1 87.19 41 SER B C 1
ATOM 5093 O O . SER B 1 41 ? 10.344 -34.781 -8.688 1 87.19 41 SER B O 1
ATOM 5095 N N . THR B 1 42 ? 8.242 -34.219 -9.352 1 83.5 42 THR B N 1
ATOM 5096 C CA . THR B 1 42 ? 7.645 -34.844 -8.172 1 83.5 42 THR B CA 1
ATOM 5097 C C . THR B 1 42 ? 6.746 -36 -8.586 1 83.5 42 THR B C 1
ATOM 5099 O O . THR B 1 42 ? 6.598 -36.969 -7.836 1 83.5 42 THR B O 1
ATOM 5102 N N . MET B 1 43 ? 6.102 -35.875 -9.695 1 85.5 43 MET B N 1
ATOM 5103 C CA . MET B 1 43 ? 5.16 -36.875 -10.133 1 85.5 43 MET B CA 1
ATOM 5104 C C . MET B 1 43 ? 5.125 -37 -11.648 1 85.5 43 MET B C 1
ATOM 5106 O O . MET B 1 43 ? 5.363 -36 -12.352 1 85.5 43 MET B O 1
ATOM 5110 N N . GLU B 1 44 ? 4.996 -38.25 -12.117 1 87.31 44 GLU B N 1
ATOM 5111 C CA . GLU B 1 44 ? 4.746 -38.5 -13.531 1 87.31 44 GLU B CA 1
ATOM 5112 C C . GLU B 1 44 ? 3.49 -39.344 -13.719 1 87.31 44 GLU B C 1
ATOM 5114 O O . GLU B 1 44 ? 3.211 -40.25 -12.922 1 87.31 44 GLU B O 1
ATOM 5119 N N . GLY B 1 45 ? 2.689 -38.938 -14.695 1 84.25 45 GLY B N 1
ATOM 5120 C CA . GLY B 1 45 ? 1.48 -39.688 -14.969 1 84.25 45 GLY B CA 1
ATOM 5121 C C . GLY B 1 45 ? 0.918 -39.438 -16.359 1 84.25 45 GLY B C 1
ATOM 5122 O O . GLY B 1 45 ? 1.568 -38.812 -17.188 1 84.25 45 GLY B O 1
ATOM 5123 N N . SER B 1 46 ? -0.114 -40.219 -16.625 1 84.62 46 SER B N 1
ATOM 5124 C CA . SER B 1 46 ? -0.845 -40.062 -17.875 1 84.62 46 SER B CA 1
ATOM 5125 C C . SER B 1 46 ? -2.303 -39.688 -17.625 1 84.62 46 SER B C 1
ATOM 5127 O O . SER B 1 46 ? -2.875 -40.062 -16.594 1 84.62 46 SER B O 1
ATOM 5129 N N . ILE B 1 47 ? -2.76 -38.875 -18.547 1 81.25 47 ILE B N 1
ATOM 5130 C CA . ILE B 1 47 ? -4.148 -38.406 -18.453 1 81.25 47 ILE B CA 1
ATOM 5131 C C . ILE B 1 47 ? -4.922 -38.875 -19.688 1 81.25 47 ILE B C 1
ATOM 5133 O O . ILE B 1 47 ? -4.457 -38.719 -20.812 1 81.25 47 ILE B O 1
ATOM 5137 N N . TYR B 1 48 ? -6.125 -39.469 -19.328 1 78.62 48 TYR B N 1
ATOM 5138 C CA . TYR B 1 48 ? -7.035 -39.906 -20.391 1 78.62 48 TYR B CA 1
ATOM 5139 C C . TYR B 1 48 ? -8.32 -39.094 -20.359 1 78.62 48 TYR B C 1
ATOM 5141 O O . TYR B 1 48 ? -8.844 -38.781 -19.281 1 78.62 48 TYR B O 1
ATOM 5149 N N . SER B 1 49 ? -8.609 -38.5 -21.531 1 74.38 49 SER B N 1
ATOM 5150 C CA . SER B 1 49 ? -9.828 -37.719 -21.547 1 74.38 49 SER B CA 1
ATOM 5151 C C . SER B 1 49 ? -10.766 -38.156 -22.656 1 74.38 49 SER B C 1
ATOM 5153 O O . SER B 1 49 ? -10.344 -38.844 -23.594 1 74.38 49 SER B O 1
ATOM 5155 N N . LEU B 1 50 ? -12.039 -37.969 -22.312 1 75.38 50 LEU B N 1
ATOM 5156 C CA . LEU B 1 50 ? -13.07 -38.188 -23.328 1 75.38 50 LEU B CA 1
ATOM 5157 C C . LEU B 1 50 ? -13.508 -36.844 -23.938 1 75.38 50 LEU B C 1
ATOM 5159 O O . LEU B 1 50 ? -13.648 -35.844 -23.219 1 75.38 50 LEU B O 1
ATOM 5163 N N . ASN B 1 51 ? -13.508 -36.875 -25.281 1 67.38 51 ASN B N 1
ATOM 5164 C CA . ASN B 1 51 ? -13.984 -35.656 -25.922 1 67.38 51 ASN B CA 1
ATOM 5165 C C . ASN B 1 51 ? -15.5 -35.625 -26.016 1 67.38 51 ASN B C 1
ATOM 5167 O O . ASN B 1 51 ? -16.188 -36.438 -25.406 1 67.38 51 ASN B O 1
ATOM 5171 N N . ASP B 1 52 ? -15.961 -34.531 -26.719 1 64.94 52 ASP B N 1
ATOM 5172 C CA . ASP B 1 52 ? -17.391 -34.25 -26.875 1 64.94 52 ASP B CA 1
ATOM 5173 C C . ASP B 1 52 ? -18.141 -35.469 -27.391 1 64.94 52 ASP B C 1
ATOM 5175 O O . ASP B 1 52 ? -19.312 -35.688 -27.047 1 64.94 52 ASP B O 1
ATOM 5179 N N . TYR B 1 53 ? -17.359 -36.312 -28.062 1 62.31 53 TYR B N 1
ATOM 5180 C CA . TYR B 1 53 ? -18.016 -37.438 -28.719 1 62.31 53 TYR B CA 1
ATOM 5181 C C . TYR B 1 53 ? -17.875 -38.719 -27.906 1 62.31 53 TYR B C 1
ATOM 5183 O O . TYR B 1 53 ? -18.297 -39.812 -28.344 1 62.31 53 TYR B O 1
ATOM 5191 N N . GLY B 1 54 ? -17.391 -38.531 -26.75 1 63.41 54 GLY B N 1
ATOM 5192 C CA . GLY B 1 54 ? -17.234 -39.688 -25.875 1 63.41 54 GLY B CA 1
ATOM 5193 C C . GLY B 1 54 ? -16.047 -40.562 -26.234 1 63.41 54 GLY B C 1
ATOM 5194 O O . GLY B 1 54 ? -15.875 -41.656 -25.688 1 63.41 54 GLY B O 1
ATOM 5195 N N . ASN B 1 55 ? -15.266 -40.156 -27.203 1 64.31 55 ASN B N 1
ATOM 5196 C CA . ASN B 1 55 ? -14.086 -40.938 -27.578 1 64.31 55 ASN B CA 1
ATOM 5197 C C . ASN B 1 55 ? -12.875 -40.562 -26.734 1 64.31 55 ASN B C 1
ATOM 5199 O O . ASN B 1 55 ? -12.727 -39.406 -26.312 1 64.31 55 ASN B O 1
ATOM 5203 N N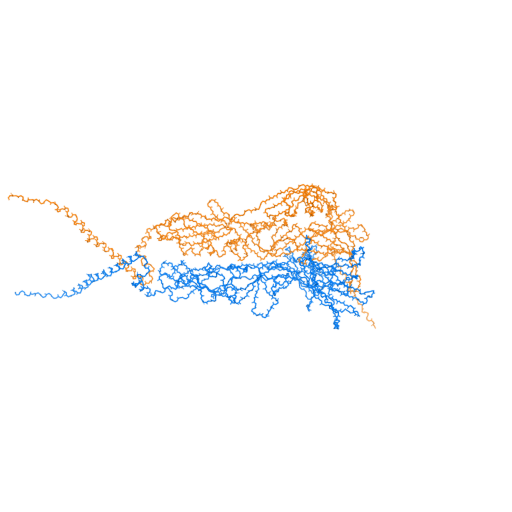 . ILE B 1 56 ? -12.266 -41.688 -26.391 1 64.56 56 ILE B N 1
ATOM 5204 C CA . ILE B 1 56 ? -11.031 -41.438 -25.656 1 64.56 56 ILE B CA 1
ATOM 5205 C C . ILE B 1 56 ? -10.07 -40.625 -26.5 1 64.56 56 ILE B C 1
ATOM 5207 O O . ILE B 1 56 ? -9.781 -40.969 -27.641 1 64.56 56 ILE B O 1
ATOM 5211 N N . THR B 1 57 ? -9.875 -39.469 -25.969 1 64.69 57 THR B N 1
ATOM 5212 C CA . THR B 1 57 ? -8.891 -38.625 -26.641 1 64.69 57 THR B CA 1
ATOM 5213 C C . THR B 1 57 ? -7.484 -39.188 -26.453 1 64.69 57 THR B C 1
ATOM 5215 O O . THR B 1 57 ? -7.281 -40.125 -25.703 1 64.69 57 THR B O 1
ATOM 5218 N N . LYS B 1 58 ? -6.543 -38.625 -27.188 1 68.94 58 LYS B N 1
ATOM 5219 C CA . LYS B 1 58 ? -5.121 -38.938 -27.156 1 68.94 58 LYS B CA 1
ATOM 5220 C C . LYS B 1 58 ? -4.562 -38.875 -25.75 1 68.94 58 LYS B C 1
ATOM 5222 O O . LYS B 1 58 ? -4.988 -38.062 -24.938 1 68.94 58 LYS B O 1
ATOM 5227 N N . GLU B 1 59 ? -3.902 -39.938 -25.375 1 79.81 59 GLU B N 1
ATOM 5228 C CA . GLU B 1 59 ? -3.166 -40 -24.109 1 79.81 59 GLU B CA 1
ATOM 5229 C C . GLU B 1 59 ? -2.152 -38.875 -24.016 1 79.81 59 GLU B C 1
ATOM 5231 O O . GLU B 1 59 ? -1.38 -38.625 -24.953 1 79.81 59 GLU B O 1
ATOM 5236 N N . LEU B 1 60 ? -2.334 -38.094 -22.969 1 87 60 LEU B N 1
ATOM 5237 C CA . LEU B 1 60 ? -1.339 -37.062 -22.688 1 87 60 LEU B CA 1
ATOM 5238 C C . LEU B 1 60 ? -0.464 -37.438 -21.5 1 87 60 LEU B C 1
ATOM 5240 O O . LEU B 1 60 ? -0.959 -38 -20.516 1 87 60 LEU B O 1
ATOM 5244 N N . PHE B 1 61 ? 0.854 -37.219 -21.688 1 89.81 61 PHE B N 1
ATOM 5245 C CA . PHE B 1 61 ? 1.784 -37.438 -20.594 1 89.81 61 PHE B CA 1
ATOM 5246 C C . PHE B 1 61 ? 1.943 -36.156 -19.766 1 89.81 61 PHE B C 1
ATOM 5248 O O . PHE B 1 61 ? 2.014 -35.062 -20.312 1 89.81 61 PHE B O 1
ATOM 5255 N N . SER B 1 62 ? 1.878 -36.344 -18.469 1 91 62 SER B N 1
ATOM 5256 C CA . SER B 1 62 ? 1.976 -35.188 -17.562 1 91 62 SER B CA 1
ATOM 5257 C C . SER B 1 62 ? 3.096 -35.375 -16.547 1 91 62 SER B C 1
ATOM 5259 O O . SER B 1 62 ? 3.221 -36.438 -15.945 1 91 62 SER B O 1
ATOM 5261 N N . THR B 1 63 ? 3.951 -34.375 -16.422 1 91.81 63 THR B N 1
ATOM 5262 C CA . THR B 1 63 ? 4.973 -34.312 -15.383 1 91.81 63 THR B CA 1
ATOM 5263 C C . THR B 1 63 ? 4.773 -33.094 -14.492 1 91.81 63 THR B C 1
ATOM 5265 O O . THR B 1 63 ? 4.52 -32 -14.984 1 91.81 63 THR B O 1
ATOM 5268 N N . GLN B 1 64 ? 4.809 -33.344 -13.234 1 92.81 64 GLN B N 1
ATOM 5269 C CA . GLN B 1 64 ? 4.664 -32.281 -12.273 1 92.81 64 GLN B CA 1
ATOM 5270 C C . GLN B 1 64 ? 6.016 -31.875 -11.68 1 92.81 64 GLN B C 1
ATOM 5272 O O . GLN B 1 64 ? 6.781 -32.75 -11.234 1 92.81 64 GLN B O 1
ATOM 5277 N N . HIS B 1 65 ? 6.254 -30.578 -11.719 1 93.94 65 HIS B N 1
ATOM 5278 C CA . HIS B 1 65 ? 7.48 -30.016 -11.164 1 93.94 65 HIS B CA 1
ATOM 5279 C C . HIS B 1 65 ? 7.176 -29.016 -10.07 1 93.94 65 HIS B C 1
ATOM 5281 O O . HIS B 1 65 ? 6.238 -28.219 -10.188 1 93.94 65 HIS B O 1
ATOM 5287 N N . GLN B 1 66 ? 7.855 -29.156 -8.992 1 93.19 66 GLN B N 1
ATOM 5288 C CA . GLN B 1 66 ? 7.883 -28.109 -7.965 1 93.19 66 GLN B CA 1
ATOM 5289 C C . GLN B 1 66 ? 9.211 -27.359 -7.973 1 93.19 66 GLN B C 1
ATOM 5291 O O . GLN B 1 66 ? 10.266 -27.953 -7.762 1 93.19 66 GLN B O 1
ATOM 5296 N N . MET B 1 67 ? 9.078 -26.047 -8.203 1 94.81 67 MET B N 1
ATOM 5297 C CA . MET B 1 67 ? 10.305 -25.281 -8.422 1 94.81 67 MET B CA 1
ATOM 5298 C C . MET B 1 67 ? 10.367 -24.078 -7.477 1 94.81 67 MET B C 1
ATOM 5300 O O . MET B 1 67 ? 9.336 -23.516 -7.113 1 94.81 67 MET B O 1
ATOM 5304 N N . VAL B 1 68 ? 11.594 -23.797 -7.129 1 93.62 68 VAL B N 1
ATOM 5305 C CA . VAL B 1 68 ? 11.883 -22.562 -6.41 1 93.62 68 VAL B CA 1
ATOM 5306 C C . VAL B 1 68 ? 12.812 -21.688 -7.242 1 93.62 68 VAL B C 1
ATOM 5308 O O . VAL B 1 68 ? 13.344 -22.125 -8.266 1 93.62 68 VAL B O 1
ATOM 5311 N N . LEU B 1 69 ? 12.906 -20.469 -6.816 1 94.06 69 LEU B N 1
ATOM 5312 C CA . LEU B 1 69 ? 13.711 -19.5 -7.547 1 94.06 69 LEU B CA 1
ATOM 5313 C C . LEU B 1 69 ? 15.102 -20.047 -7.836 1 94.06 69 LEU B C 1
ATOM 5315 O O . LEU B 1 69 ? 15.742 -20.625 -6.953 1 94.06 69 LEU B O 1
ATOM 5319 N N . GLY B 1 70 ? 15.562 -19.953 -9.102 1 91.94 70 GLY B N 1
ATOM 5320 C CA . GLY B 1 70 ? 16.906 -20.359 -9.492 1 91.94 70 GLY B CA 1
ATOM 5321 C C . GLY B 1 70 ? 16.969 -21.781 -10.016 1 91.94 70 GLY B C 1
ATOM 5322 O O . GLY B 1 70 ? 17.969 -22.188 -10.594 1 91.94 70 GLY B O 1
ATOM 5323 N N . GLU B 1 71 ? 15.969 -22.547 -9.883 1 93.19 71 GLU B N 1
ATOM 5324 C CA . GLU B 1 71 ? 15.977 -23.938 -10.336 1 93.19 71 GLU B CA 1
ATOM 5325 C C . GLU B 1 71 ? 15.656 -24.031 -11.828 1 93.19 71 GLU B C 1
ATOM 5327 O O . GLU B 1 71 ? 14.984 -23.156 -12.383 1 93.19 71 GLU B O 1
ATOM 5332 N N . THR B 1 72 ? 16.141 -25.094 -12.398 1 93.38 72 THR B N 1
ATOM 5333 C CA . THR B 1 72 ? 15.922 -25.359 -13.812 1 93.38 72 THR B CA 1
ATOM 5334 C C . THR B 1 72 ? 15.352 -26.75 -14.016 1 93.38 72 THR B C 1
ATOM 5336 O O . THR B 1 72 ? 15.953 -27.75 -13.586 1 93.38 72 THR B O 1
ATOM 5339 N N . SER B 1 73 ? 14.219 -26.812 -14.594 1 94.38 73 SER B N 1
ATOM 5340 C CA . SER B 1 73 ? 13.648 -28.094 -14.992 1 94.38 73 SER B CA 1
ATOM 5341 C C . SER B 1 73 ? 14.062 -28.469 -16.406 1 94.38 73 SER B C 1
ATOM 5343 O O . SER B 1 73 ? 14.039 -27.625 -17.312 1 94.38 73 SER B O 1
ATOM 5345 N N . CYS B 1 74 ? 14.477 -29.75 -16.562 1 93.69 74 CYS B N 1
ATOM 5346 C CA . CYS B 1 74 ? 14.93 -30.219 -17.859 1 93.69 74 CYS B CA 1
ATOM 5347 C C . CYS B 1 74 ? 14.195 -31.5 -18.266 1 93.69 74 CYS B C 1
ATOM 5349 O O . CYS B 1 74 ? 14.086 -32.438 -17.484 1 93.69 74 CYS B O 1
ATOM 5351 N N . VAL B 1 75 ? 13.766 -31.453 -19.5 1 93 75 VAL B N 1
ATOM 5352 C CA . VAL B 1 75 ? 13.078 -32.625 -20.047 1 93 75 VAL B CA 1
ATOM 5353 C C . VAL B 1 75 ? 13.594 -32.938 -21.453 1 93 75 VAL B C 1
ATOM 5355 O O . VAL B 1 75 ? 13.82 -32 -22.25 1 93 75 VAL B O 1
ATOM 5358 N N . ILE B 1 76 ? 13.82 -34.219 -21.703 1 91.25 76 ILE B N 1
ATOM 5359 C CA . ILE B 1 76 ? 14.25 -34.656 -23.031 1 91.25 76 ILE B CA 1
ATOM 5360 C C . ILE B 1 76 ? 13.078 -35.312 -23.75 1 91.25 76 ILE B C 1
ATOM 5362 O O . ILE B 1 76 ? 12.398 -36.188 -23.203 1 91.25 76 ILE B O 1
ATOM 5366 N N . ILE B 1 77 ? 12.797 -34.781 -24.844 1 89.56 77 ILE B N 1
ATOM 5367 C CA . ILE B 1 77 ? 11.766 -35.375 -25.703 1 89.56 77 ILE B CA 1
ATOM 5368 C C . ILE B 1 77 ? 12.391 -35.906 -26.984 1 89.56 77 ILE B C 1
ATOM 5370 O O . ILE B 1 77 ? 13.07 -35.156 -27.703 1 89.56 77 ILE B O 1
ATOM 5374 N N . ASN B 1 78 ? 12.227 -37.188 -27.266 1 82.81 78 ASN B N 1
ATOM 5375 C CA . ASN B 1 78 ? 12.812 -37.812 -28.453 1 82.81 78 ASN B CA 1
ATOM 5376 C C . ASN B 1 78 ? 11.867 -37.75 -29.641 1 82.81 78 ASN B C 1
ATOM 5378 O O . ASN B 1 78 ? 10.648 -37.875 -29.484 1 82.81 78 ASN B O 1
ATOM 5382 N N . LYS B 1 79 ? 12.508 -37.062 -30.703 1 67.25 79 LYS B N 1
ATOM 5383 C CA . LYS B 1 79 ? 11.75 -37.062 -31.953 1 67.25 79 LYS B CA 1
ATOM 5384 C C . LYS B 1 79 ? 11.547 -38.469 -32.469 1 67.25 79 LYS B C 1
ATOM 5386 O O . LYS B 1 79 ? 12.523 -39.188 -32.719 1 67.25 79 LYS B O 1
ATOM 5391 N N . ASN B 1 80 ? 10.391 -38.875 -32.781 1 59.91 80 ASN B N 1
ATOM 5392 C CA . ASN B 1 80 ? 10.141 -40.219 -33.312 1 59.91 80 ASN B CA 1
ATOM 5393 C C . ASN B 1 80 ? 11.125 -41.25 -32.719 1 59.91 80 ASN B C 1
ATOM 5395 O O . ASN B 1 80 ? 12.117 -40.875 -32.094 1 59.91 80 ASN B O 1
ATOM 5399 N N . ASN B 1 81 ? 10.898 -42.656 -32.719 1 52.44 81 ASN B N 1
ATOM 5400 C CA . ASN B 1 81 ? 11.656 -43.812 -32.25 1 52.44 81 ASN B CA 1
ATOM 5401 C C . ASN B 1 81 ? 13.148 -43.625 -32.531 1 52.44 81 ASN B C 1
ATOM 5403 O O . ASN B 1 81 ? 13.922 -44.594 -32.406 1 52.44 81 ASN B O 1
ATOM 5407 N N . ASP B 1 82 ? 13.555 -42.531 -33.031 1 52.66 82 ASP B N 1
ATOM 5408 C CA . ASP B 1 82 ? 14.984 -42.531 -33.344 1 52.66 82 ASP B CA 1
ATOM 5409 C C . ASP B 1 82 ? 15.75 -41.75 -32.281 1 52.66 82 ASP B C 1
ATOM 5411 O O . ASP B 1 82 ? 15.461 -40.562 -32.031 1 52.66 82 ASP B O 1
ATOM 5415 N N . THR B 1 83 ? 16.359 -42.344 -31.422 1 53.94 83 THR B N 1
ATOM 5416 C CA . THR B 1 83 ? 17.203 -41.906 -30.328 1 53.94 83 THR B CA 1
ATOM 5417 C C . THR B 1 83 ? 18.172 -40.812 -30.781 1 53.94 83 THR B C 1
ATOM 5419 O O . THR B 1 83 ? 18.719 -40.062 -29.969 1 53.94 83 THR B O 1
ATOM 5422 N N . ASP B 1 84 ? 18.469 -40.688 -32.094 1 55.75 84 ASP B N 1
ATOM 5423 C CA . ASP B 1 84 ? 19.578 -39.844 -32.531 1 55.75 84 ASP B CA 1
ATOM 5424 C C . ASP B 1 84 ? 19.172 -38.375 -32.594 1 55.75 84 ASP B C 1
ATOM 5426 O O . ASP B 1 84 ? 20.016 -37.5 -32.812 1 55.75 84 ASP B O 1
ATOM 5430 N N . SER B 1 85 ? 17.875 -38.031 -32.281 1 71 85 SER B N 1
ATOM 5431 C CA . SER B 1 85 ? 17.5 -36.625 -32.344 1 71 85 SER B CA 1
ATOM 5432 C C . SER B 1 85 ? 16.781 -36.188 -31.062 1 71 85 SER B C 1
ATOM 5434 O O . SER B 1 85 ? 15.594 -35.875 -31.078 1 71 85 SER B O 1
ATOM 5436 N N . SER B 1 86 ? 17.625 -36.25 -30.016 1 82.19 86 SER B N 1
ATOM 5437 C CA . SER B 1 86 ? 17.094 -35.875 -28.719 1 82.19 86 SER B CA 1
ATOM 5438 C C . SER B 1 86 ? 17.078 -34.344 -28.547 1 82.19 86 SER B C 1
ATOM 5440 O O . SER B 1 86 ? 18.047 -33.688 -28.922 1 82.19 86 SER B O 1
ATOM 5442 N N . VAL B 1 87 ? 15.906 -33.844 -28.203 1 89 87 VAL B N 1
ATOM 5443 C CA . VAL B 1 87 ? 15.75 -32.406 -27.938 1 89 87 VAL B CA 1
ATOM 5444 C C . VAL B 1 87 ? 15.578 -32.188 -26.438 1 89 87 VAL B C 1
ATOM 5446 O O . VAL B 1 87 ? 14.719 -32.812 -25.797 1 89 87 VAL B O 1
ATOM 5449 N N . LEU B 1 88 ? 16.469 -31.359 -25.859 1 91.88 88 LEU B N 1
ATOM 5450 C CA . LEU B 1 88 ? 16.422 -31.016 -24.453 1 91.88 88 LEU B CA 1
ATOM 5451 C C . LEU B 1 88 ? 15.703 -29.672 -24.25 1 91.88 88 LEU B C 1
ATOM 5453 O O . LEU B 1 88 ? 16.141 -28.641 -24.766 1 91.88 88 LEU B O 1
ATOM 5457 N N . HIS B 1 89 ? 14.594 -29.703 -23.562 1 92.69 89 HIS B N 1
ATOM 5458 C CA . HIS B 1 89 ? 13.883 -28.5 -23.156 1 92.69 89 HIS B CA 1
ATOM 5459 C C . HIS B 1 89 ? 14.234 -28.109 -21.734 1 92.69 89 HIS B C 1
ATOM 5461 O O . HIS B 1 89 ? 14.188 -28.938 -20.828 1 92.69 89 HIS B O 1
ATOM 5467 N N . THR B 1 90 ? 14.625 -26.828 -21.547 1 93.5 90 THR B N 1
ATOM 5468 C CA . THR B 1 90 ? 14.938 -26.344 -20.203 1 93.5 90 THR B CA 1
ATOM 5469 C C . THR B 1 90 ? 14.047 -25.156 -19.844 1 93.5 90 THR B C 1
ATOM 5471 O O . THR B 1 90 ? 13.797 -24.281 -20.672 1 93.5 90 THR B O 1
ATOM 5474 N N . LEU B 1 91 ? 13.484 -25.203 -18.672 1 94.44 91 LEU B N 1
ATOM 5475 C CA . LEU B 1 91 ? 12.719 -24.125 -18.078 1 94.44 91 LEU B CA 1
ATOM 5476 C C . LEU B 1 91 ? 13.375 -23.641 -16.797 1 94.44 91 LEU B C 1
ATOM 5478 O O . LEU B 1 91 ? 13.344 -24.328 -15.773 1 94.44 91 LEU B O 1
ATOM 5482 N N . HIS B 1 92 ? 13.906 -22.406 -16.891 1 94.75 92 HIS B N 1
ATOM 5483 C CA . HIS B 1 92 ? 14.625 -21.828 -15.75 1 94.75 92 HIS B CA 1
ATOM 5484 C C . HIS B 1 92 ? 13.781 -20.766 -15.047 1 94.75 92 HIS B C 1
ATOM 5486 O O . HIS B 1 92 ? 13.352 -19.797 -15.672 1 94.75 92 HIS B O 1
ATOM 5492 N N . TYR B 1 93 ? 13.539 -21.016 -13.766 1 95.44 93 TYR B N 1
ATOM 5493 C CA . TYR B 1 93 ? 12.906 -19.984 -12.953 1 95.44 93 TYR B CA 1
ATOM 5494 C C . TYR B 1 93 ? 13.883 -18.875 -12.625 1 95.44 93 TYR B C 1
ATOM 5496 O O . TYR B 1 93 ? 14.555 -18.906 -11.594 1 95.44 93 TYR B O 1
ATOM 5504 N N . TYR B 1 94 ? 13.766 -17.812 -13.312 1 94.31 94 TYR B N 1
ATOM 5505 C CA . TYR B 1 94 ? 14.805 -16.797 -13.336 1 94.31 94 TYR B CA 1
ATOM 5506 C C . TYR B 1 94 ? 14.555 -15.727 -12.281 1 94.31 94 TYR B C 1
ATOM 5508 O O . TYR B 1 94 ? 15.461 -15.359 -11.531 1 94.31 94 TYR B O 1
ATOM 5516 N N . GLN B 1 95 ? 13.312 -15.219 -12.273 1 95.62 95 GLN B N 1
ATOM 5517 C CA . GLN B 1 95 ? 13.031 -14.117 -11.359 1 95.62 95 GLN B CA 1
ATOM 5518 C C . GLN B 1 95 ? 11.547 -14.062 -10.992 1 95.62 95 GLN B C 1
ATOM 5520 O O . GLN B 1 95 ? 10.711 -14.578 -11.734 1 95.62 95 GLN B O 1
ATOM 5525 N N . LEU B 1 96 ? 11.375 -13.539 -9.789 1 96.38 96 LEU B N 1
ATOM 5526 C CA . LEU B 1 96 ? 10.047 -13.102 -9.383 1 96.38 96 LEU B CA 1
ATOM 5527 C C . LEU B 1 96 ? 9.977 -11.586 -9.266 1 96.38 96 LEU B C 1
ATOM 5529 O O . LEU B 1 96 ? 10.734 -10.984 -8.5 1 96.38 96 LEU B O 1
ATOM 5533 N N . GLU B 1 97 ? 9.094 -11.008 -10.031 1 96.5 97 GLU B N 1
ATOM 5534 C CA . GLU B 1 97 ? 8.969 -9.547 -10.023 1 96.5 97 GLU B CA 1
ATOM 5535 C C . GLU B 1 97 ? 7.625 -9.109 -9.461 1 96.5 97 GLU B C 1
ATOM 5537 O O . GLU B 1 97 ? 6.594 -9.727 -9.742 1 96.5 97 GLU B O 1
ATOM 5542 N N . GLN B 1 98 ? 7.695 -8.102 -8.695 1 96.31 98 GLN B N 1
ATOM 5543 C CA . GLN B 1 98 ? 6.504 -7.422 -8.195 1 96.31 98 GLN B CA 1
ATOM 5544 C C . GLN B 1 98 ? 6.426 -5.988 -8.719 1 96.31 98 GLN B C 1
ATOM 5546 O O . GLN B 1 98 ? 7.352 -5.199 -8.523 1 96.31 98 GLN B O 1
ATOM 5551 N N . HIS B 1 99 ? 5.367 -5.738 -9.367 1 96.12 99 HIS B N 1
ATOM 5552 C CA . HIS B 1 99 ? 5.16 -4.406 -9.93 1 96.12 99 HIS B CA 1
ATOM 5553 C C . HIS B 1 99 ? 4.117 -3.629 -9.133 1 96.12 99 HIS B C 1
ATOM 5555 O O . HIS B 1 99 ? 2.92 -3.9 -9.234 1 96.12 99 HIS B O 1
ATOM 5561 N N . PHE B 1 100 ? 4.57 -2.635 -8.422 1 96.56 100 PHE B N 1
ATOM 5562 C CA . PHE B 1 100 ? 3.699 -1.805 -7.602 1 96.56 100 PHE B CA 1
ATOM 5563 C C . PHE B 1 100 ? 3.293 -0.54 -8.344 1 96.56 100 PHE B C 1
ATOM 5565 O O . PHE B 1 100 ? 4.133 0.314 -8.633 1 96.56 100 PHE B O 1
ATOM 5572 N N . PRO B 1 101 ? 2.043 -0.43 -8.641 1 95.06 101 PRO B N 1
ATOM 5573 C CA . PRO B 1 101 ? 1.615 0.814 -9.289 1 95.06 101 PRO B CA 1
ATOM 5574 C C . PRO B 1 101 ? 1.756 2.031 -8.375 1 95.06 101 PRO B C 1
ATOM 5576 O O . PRO B 1 101 ? 1.483 1.942 -7.176 1 95.06 101 PRO B O 1
ATOM 5579 N N . ILE B 1 102 ? 2.219 3.107 -8.891 1 94.44 102 ILE B N 1
ATOM 5580 C CA . ILE B 1 102 ? 2.322 4.371 -8.172 1 94.44 102 ILE B CA 1
ATOM 5581 C C . ILE B 1 102 ? 1.046 5.184 -8.367 1 94.44 102 ILE B C 1
ATOM 5583 O O . ILE B 1 102 ? 0.723 5.582 -9.492 1 94.44 102 ILE B O 1
ATOM 5587 N N . THR B 1 103 ? 0.334 5.531 -7.301 1 92.25 103 THR B N 1
ATOM 5588 C CA . THR B 1 103 ? -0.967 6.184 -7.398 1 92.25 103 THR B CA 1
ATOM 5589 C C . THR B 1 103 ? -0.839 7.684 -7.148 1 92.25 103 THR B C 1
ATOM 5591 O O . THR B 1 103 ? -1.753 8.453 -7.465 1 92.25 103 THR B O 1
ATOM 5594 N N . GLY B 1 104 ? 0.233 8.109 -6.582 1 91.38 104 GLY B N 1
ATOM 5595 C CA . GLY B 1 104 ? 0.493 9.516 -6.309 1 91.38 104 GLY B CA 1
ATOM 5596 C C . GLY B 1 104 ? 1.95 9.805 -6.004 1 91.38 104 GLY B C 1
ATOM 5597 O O . GLY B 1 104 ? 2.678 8.922 -5.539 1 91.38 104 GLY B O 1
ATOM 5598 N N . GLU B 1 105 ? 2.295 11.016 -6.305 1 92.38 105 GLU B N 1
ATOM 5599 C CA . GLU B 1 105 ? 3.68 11.398 -6.039 1 92.38 105 GLU B CA 1
ATOM 5600 C C . GLU B 1 105 ? 3.799 12.898 -5.781 1 92.38 105 GLU B C 1
ATOM 5602 O O . GLU B 1 105 ? 2.928 13.672 -6.184 1 92.38 105 GLU B O 1
ATOM 5607 N N . TYR B 1 106 ? 4.785 13.289 -5.039 1 92.81 106 TYR B N 1
ATOM 5608 C CA . TYR B 1 106 ? 5.164 14.688 -4.852 1 92.81 106 TYR B CA 1
ATOM 5609 C C . TYR B 1 106 ? 6.641 14.805 -4.484 1 92.81 106 TYR B C 1
ATOM 5611 O O . TYR B 1 106 ? 7.258 13.836 -4.043 1 92.81 106 TYR B O 1
ATOM 5619 N N . SER B 1 107 ? 7.168 15.961 -4.684 1 94.12 107 SER B N 1
ATOM 5620 C CA . SER B 1 107 ? 8.562 16.219 -4.34 1 94.12 107 SER B CA 1
ATOM 5621 C C . SER B 1 107 ? 8.672 17.062 -3.076 1 94.12 107 SER B C 1
ATOM 5623 O O . SER B 1 107 ? 7.84 17.938 -2.836 1 94.12 107 SER B O 1
ATOM 5625 N N . PHE B 1 108 ? 9.75 16.734 -2.238 1 95.88 108 PHE B N 1
ATOM 5626 C CA . PHE B 1 108 ? 9.938 17.5 -1.009 1 95.88 108 PHE B CA 1
ATOM 5627 C C . PHE B 1 108 ? 11.422 17.625 -0.667 1 95.88 108 PHE B C 1
ATOM 5629 O O . PHE B 1 108 ? 12.258 16.969 -1.294 1 95.88 108 PHE B O 1
ATOM 5636 N N . GLY B 1 109 ? 11.695 18.547 0.189 1 96.19 109 GLY B N 1
ATOM 5637 C CA . GLY B 1 109 ? 13.031 18.719 0.737 1 96.19 109 GLY B CA 1
ATOM 5638 C C . GLY B 1 109 ? 13.055 18.781 2.254 1 96.19 109 GLY B C 1
ATOM 5639 O O . GLY B 1 109 ? 12 18.797 2.893 1 96.19 109 GLY B O 1
ATOM 5640 N N . ILE B 1 110 ? 14.242 18.641 2.797 1 96.25 110 ILE B N 1
ATOM 5641 C CA . ILE B 1 110 ? 14.422 18.844 4.23 1 96.25 110 ILE B CA 1
ATOM 5642 C C . ILE B 1 110 ? 14.57 20.328 4.52 1 96.25 110 ILE B C 1
ATOM 5644 O O . ILE B 1 110 ? 15.477 20.984 4.004 1 96.25 110 ILE B O 1
ATOM 5648 N N . PRO B 1 111 ? 13.703 20.859 5.312 1 96.62 111 PRO B N 1
ATOM 5649 C CA . PRO B 1 111 ? 13.742 22.297 5.566 1 96.62 111 PRO B CA 1
ATOM 5650 C C . PRO B 1 111 ? 14.922 22.703 6.441 1 96.62 111 PRO B C 1
ATOM 5652 O O . PRO B 1 111 ? 15.195 22.078 7.461 1 96.62 111 PRO B O 1
ATOM 5655 N N . LEU B 1 112 ? 15.641 23.672 6.039 1 96.06 112 LEU B N 1
ATOM 5656 C CA . LEU B 1 112 ? 16.609 24.422 6.84 1 96.06 112 LEU B CA 1
ATOM 5657 C C . LEU B 1 112 ? 15.992 25.734 7.332 1 96.06 112 LEU B C 1
ATOM 5659 O O . LEU B 1 112 ? 15.695 26.625 6.535 1 96.06 112 LEU B O 1
ATOM 5663 N N . VAL B 1 113 ? 15.82 25.797 8.625 1 94.88 113 VAL B N 1
ATOM 5664 C CA . VAL B 1 113 ? 15.078 26.922 9.188 1 94.88 113 VAL B CA 1
ATOM 5665 C C . VAL B 1 113 ? 16.047 27.906 9.852 1 94.88 113 VAL B C 1
ATOM 5667 O O . VAL B 1 113 ? 16.906 27.5 10.625 1 94.88 113 VAL B O 1
ATOM 5670 N N . THR B 1 114 ? 15.906 29.172 9.492 1 93.38 114 THR B N 1
ATOM 5671 C CA . THR B 1 114 ? 16.641 30.266 10.102 1 93.38 114 THR B CA 1
ATOM 5672 C C . THR B 1 114 ? 15.672 31.344 10.617 1 93.38 114 THR B C 1
ATOM 5674 O O . THR B 1 114 ? 14.852 31.859 9.859 1 93.38 114 THR B O 1
ATOM 5677 N N . THR B 1 115 ? 15.766 31.609 11.906 1 93.31 115 THR B N 1
ATOM 5678 C CA . THR B 1 115 ? 14.867 32.594 12.5 1 93.31 115 THR B CA 1
ATOM 5679 C C . THR B 1 115 ? 15.648 33.844 12.953 1 93.31 115 THR B C 1
ATOM 5681 O O . THR B 1 115 ? 16.75 33.719 13.508 1 93.31 115 THR B O 1
ATOM 5684 N N . SER B 1 116 ? 15.133 35 12.625 1 92.69 116 SER B N 1
ATOM 5685 C CA . SER B 1 116 ? 15.641 36.281 13.102 1 92.69 116 SER B CA 1
ATOM 5686 C C . SER B 1 116 ? 14.531 37.125 13.711 1 92.69 116 SER B C 1
ATOM 5688 O O . SER B 1 116 ? 13.484 37.344 13.086 1 92.69 116 SER B O 1
ATOM 5690 N N . CYS B 1 117 ? 14.789 37.594 14.938 1 94.31 117 CYS B N 1
ATOM 5691 C CA . CYS B 1 117 ? 13.75 38.344 15.633 1 94.31 117 CYS B CA 1
ATOM 5692 C C . CYS B 1 117 ? 14.266 39.719 16.047 1 94.31 117 CYS B C 1
ATOM 5694 O O . CYS B 1 117 ? 15.477 39.938 16.109 1 94.31 117 CYS B O 1
ATOM 5696 N N . ILE B 1 118 ? 13.305 40.656 16.203 1 93 118 ILE B N 1
ATOM 5697 C CA . ILE B 1 118 ? 13.57 42 16.688 1 93 118 ILE B CA 1
ATOM 5698 C C . ILE B 1 118 ? 12.633 42.344 17.859 1 93 118 ILE B C 1
ATOM 5700 O O . ILE B 1 118 ? 11.422 42.125 17.766 1 93 118 ILE B O 1
ATOM 5704 N N . CYS B 1 119 ? 13.219 42.75 18.906 1 92.75 119 CYS B N 1
ATOM 5705 C CA . CYS B 1 119 ? 12.445 43.156 20.078 1 92.75 119 CYS B CA 1
ATOM 5706 C C . CYS B 1 119 ? 12.281 44.656 20.141 1 92.75 119 CYS B C 1
ATOM 5708 O O . CYS B 1 119 ? 13.242 45.406 19.953 1 92.75 119 CYS B O 1
ATOM 5710 N N . ASP B 1 120 ? 11.031 45.125 20.375 1 90.69 120 ASP B N 1
ATOM 5711 C CA . ASP B 1 120 ? 10.742 46.562 20.531 1 90.69 120 ASP B CA 1
ATOM 5712 C C . ASP B 1 120 ? 10.109 46.844 21.891 1 90.69 120 ASP B C 1
ATOM 5714 O O . ASP B 1 120 ? 9.148 46.188 22.297 1 90.69 120 ASP B O 1
ATOM 5718 N N . CYS B 1 121 ? 10.664 47.844 22.5 1 86.5 121 CYS B N 1
ATOM 5719 C CA . CYS B 1 121 ? 10.094 48.281 23.766 1 86.5 121 CYS B CA 1
ATOM 5720 C C . CYS B 1 121 ? 8.891 49.188 23.531 1 86.5 121 CYS B C 1
ATOM 5722 O O . CYS B 1 121 ? 8.805 49.844 22.5 1 86.5 121 CYS B O 1
ATOM 5724 N N . TYR B 1 122 ? 7.984 49.156 24.484 1 80.56 122 TYR B N 1
ATOM 5725 C CA . TYR B 1 122 ? 6.781 50 24.375 1 80.56 122 TYR B CA 1
ATOM 5726 C C . TYR B 1 122 ? 7.133 51.469 24.281 1 80.56 122 TYR B C 1
ATOM 5728 O O . TYR B 1 122 ? 7.984 51.938 25.031 1 80.56 122 TYR B O 1
ATOM 5736 N N . GLY B 1 123 ? 6.512 52.219 23.375 1 67.81 123 GLY B N 1
ATOM 5737 C CA . GLY B 1 123 ? 6.648 53.656 23.312 1 67.81 123 GLY B CA 1
ATOM 5738 C C . GLY B 1 123 ? 7.852 54.094 22.5 1 67.81 123 GLY B C 1
ATOM 5739 O O . GLY B 1 123 ? 8.078 55.312 22.328 1 67.81 123 GLY B O 1
ATOM 5740 N N . ARG B 1 124 ? 8.617 53.25 22.062 1 69.81 124 ARG B N 1
ATOM 5741 C CA . ARG B 1 124 ? 9.805 53.625 21.297 1 69.81 124 ARG B CA 1
ATOM 5742 C C . ARG B 1 124 ? 9.562 53.469 19.797 1 69.81 124 ARG B C 1
ATOM 5744 O O . ARG B 1 124 ? 8.43 53.281 19.359 1 69.81 124 ARG B O 1
ATOM 5751 N N . ASN B 1 125 ? 10.609 53.812 18.984 1 66 125 ASN B N 1
ATOM 5752 C CA . ASN B 1 125 ? 10.477 53.625 17.531 1 66 125 ASN B CA 1
ATOM 5753 C C . ASN B 1 125 ? 9.984 52.219 17.188 1 66 125 ASN B C 1
ATOM 5755 O O . ASN B 1 125 ? 10.523 51.25 17.688 1 66 125 ASN B O 1
ATOM 5759 N N . GLN B 1 126 ? 8.961 52.219 16.359 1 74.94 126 GLN B N 1
ATOM 5760 C CA . GLN B 1 126 ? 8.273 50.938 16.172 1 74.94 126 GLN B CA 1
ATOM 5761 C C . GLN B 1 126 ? 8.773 50.219 14.922 1 74.94 126 GLN B C 1
ATOM 5763 O O . GLN B 1 126 ? 8.508 50.656 13.805 1 74.94 126 GLN B O 1
ATOM 5768 N N . HIS B 1 127 ? 9.664 49.312 15.086 1 83.81 127 HIS B N 1
ATOM 5769 C CA . HIS B 1 127 ? 10.078 48.406 14.023 1 83.81 127 HIS B CA 1
ATOM 5770 C C . HIS B 1 127 ? 9.258 47.125 14.039 1 83.81 127 HIS B C 1
ATOM 5772 O O . HIS B 1 127 ? 9.203 46.406 13.039 1 83.81 127 HIS B O 1
ATOM 5778 N N . CYS B 1 128 ? 8.773 46.812 15.156 1 88.06 128 CYS B N 1
ATOM 5779 C CA . CYS B 1 128 ? 7.93 45.625 15.352 1 88.06 128 CYS B CA 1
ATOM 5780 C C . CYS B 1 128 ? 6.465 46.031 15.469 1 88.06 128 CYS B C 1
ATOM 5782 O O . CYS B 1 128 ? 6.082 46.75 16.391 1 88.06 128 CYS B O 1
ATOM 5784 N N . ASN B 1 129 ? 5.738 45.656 14.414 1 83.88 129 ASN B N 1
ATOM 5785 C CA . ASN B 1 129 ? 4.32 46 14.453 1 83.88 129 ASN B CA 1
ATOM 5786 C C . ASN B 1 129 ? 3.449 44.844 14 1 83.88 129 ASN B C 1
ATOM 5788 O O . ASN B 1 129 ? 3.896 43.969 13.234 1 83.88 129 ASN B O 1
ATOM 5792 N N . LEU B 1 130 ? 2.34 44.844 14.461 1 85.62 130 LEU B N 1
ATOM 5793 C CA . LEU B 1 130 ? 1.359 43.781 14.195 1 85.62 130 LEU B CA 1
ATOM 5794 C C . LEU B 1 130 ? 0.976 43.781 12.719 1 85.62 130 LEU B C 1
ATOM 5796 O O . LEU B 1 130 ? 0.784 42.719 12.133 1 85.62 130 LEU B O 1
ATOM 5800 N N . ARG B 1 131 ? 0.875 44.875 12.07 1 81.12 131 ARG B N 1
ATOM 5801 C CA . ARG B 1 131 ? 0.411 45 10.688 1 81.12 131 ARG B CA 1
ATOM 5802 C C . ARG B 1 131 ? 1.359 44.312 9.727 1 81.12 131 ARG B C 1
ATOM 5804 O O . ARG B 1 131 ? 0.918 43.656 8.766 1 81.12 131 ARG B O 1
ATOM 5811 N N . ASP B 1 132 ? 2.549 44.344 10.07 1 86.62 132 ASP B N 1
ATOM 5812 C CA . ASP B 1 132 ? 3.533 43.844 9.102 1 86.62 132 ASP B CA 1
ATOM 5813 C C . ASP B 1 132 ? 3.994 42.438 9.445 1 86.62 132 ASP B C 1
ATOM 5815 O O . ASP B 1 132 ? 4.586 41.75 8.609 1 86.62 132 ASP B O 1
ATOM 5819 N N . TYR B 1 133 ? 3.674 42 10.664 1 92.25 133 TYR B N 1
ATOM 5820 C CA . TYR B 1 133 ? 4.305 40.75 11.07 1 92.25 133 TYR B CA 1
ATOM 5821 C C . TYR B 1 133 ? 3.262 39.688 11.344 1 92.25 133 TYR B C 1
ATOM 5823 O O . TYR B 1 133 ? 3.594 38.5 11.453 1 92.25 133 TYR B O 1
ATOM 5831 N N . LYS B 1 134 ? 2.037 40.031 11.383 1 89.31 134 LYS B N 1
ATOM 5832 C CA . LYS B 1 134 ? 1.017 39.031 11.633 1 89.31 134 LYS B CA 1
ATOM 5833 C C . LYS B 1 134 ? 0.518 38.406 10.32 1 89.31 134 LYS B C 1
ATOM 5835 O O . LYS B 1 134 ? -0.083 39.125 9.5 1 89.31 134 LYS B O 1
ATOM 5840 N N . TYR B 1 135 ? 0.688 37.188 10.086 1 90 135 TYR B N 1
ATOM 5841 C CA . TYR B 1 135 ? 0.269 36.375 8.938 1 90 135 TYR B CA 1
ATOM 5842 C C . TYR B 1 135 ? 0.798 36.969 7.637 1 90 135 TYR B C 1
ATOM 5844 O O . TYR B 1 135 ? 0.052 37.125 6.668 1 90 135 TYR B O 1
ATOM 5852 N N . LYS B 1 136 ? 1.994 37.375 7.66 1 89.62 136 LYS B N 1
ATOM 5853 C CA . LYS B 1 136 ? 2.596 37.969 6.469 1 89.62 136 LYS B CA 1
ATOM 5854 C C . LYS B 1 136 ? 3.832 37.188 6.027 1 89.62 136 LYS B C 1
ATOM 5856 O O . LYS B 1 136 ? 4.484 36.531 6.848 1 89.62 136 LYS B O 1
ATOM 5861 N N . ASP B 1 137 ? 4.047 37.312 4.809 1 91.31 137 ASP B N 1
ATOM 5862 C CA . ASP B 1 137 ? 5.258 36.75 4.242 1 91.31 137 ASP B CA 1
ATOM 5863 C C . ASP B 1 137 ? 6.395 37.75 4.207 1 91.31 137 ASP B C 1
ATOM 5865 O O . ASP B 1 137 ? 6.152 38.969 4.27 1 91.31 137 ASP B O 1
ATOM 5869 N N . CYS B 1 138 ? 7.543 37.219 4.273 1 92.12 138 CYS B N 1
ATOM 5870 C CA . CYS B 1 138 ? 8.695 38.094 4.066 1 92.12 138 CYS B CA 1
ATOM 5871 C C . CYS B 1 138 ? 9.367 37.812 2.729 1 92.12 138 CYS B C 1
ATOM 5873 O O . CYS B 1 138 ? 8.992 36.844 2.039 1 92.12 138 CYS B O 1
ATOM 5875 N N . SER B 1 139 ? 10.203 38.688 2.27 1 88.19 139 SER B N 1
ATOM 5876 C CA . SER B 1 139 ? 10.836 38.531 0.96 1 88.19 139 SER B CA 1
ATOM 5877 C C . SER B 1 139 ? 12.312 38.188 1.091 1 88.19 139 SER B C 1
ATOM 5879 O O . SER B 1 139 ? 13.031 38.125 0.091 1 88.19 139 SER B O 1
ATOM 5881 N N . SER B 1 140 ? 12.758 37.875 2.193 1 86.62 140 SER B N 1
ATOM 5882 C CA . SER B 1 140 ? 14.172 37.594 2.428 1 86.62 140 SER B CA 1
ATOM 5883 C C . SER B 1 140 ? 14.578 36.219 1.898 1 86.62 140 SER B C 1
ATOM 5885 O O . SER B 1 140 ? 15.766 35.969 1.708 1 86.62 140 SER B O 1
ATOM 5887 N N . ALA B 1 141 ? 13.727 35.312 1.712 1 88.88 141 ALA B N 1
ATOM 5888 C CA . ALA B 1 141 ? 13.93 34 1.16 1 88.88 141 ALA B CA 1
ATOM 5889 C C . ALA B 1 141 ? 12.742 33.562 0.31 1 88.88 141 ALA B C 1
ATOM 5891 O O . ALA B 1 141 ? 11.688 34.188 0.339 1 88.88 141 ALA B O 1
ATOM 5892 N N . PRO B 1 142 ? 12.992 32.531 -0.539 1 86.75 142 PRO B N 1
ATOM 5893 C CA . PRO B 1 142 ? 11.852 32.062 -1.336 1 86.75 142 PRO B CA 1
ATOM 5894 C C . PRO B 1 142 ? 10.648 31.672 -0.478 1 86.75 142 PRO B C 1
ATOM 5896 O O . PRO B 1 142 ? 9.508 31.922 -0.86 1 86.75 142 PRO B O 1
ATOM 5899 N N . VAL B 1 143 ? 10.961 31.047 0.636 1 95.31 143 VAL B N 1
ATOM 5900 C CA . VAL B 1 143 ? 9.922 30.766 1.612 1 95.31 143 VAL B CA 1
ATOM 5901 C C . VAL B 1 143 ? 10.258 31.422 2.945 1 95.31 143 VAL B C 1
ATOM 5903 O O . VAL B 1 143 ? 11.25 31.078 3.582 1 95.31 143 VAL B O 1
ATOM 5906 N N . CYS B 1 144 ? 9.453 32.375 3.244 1 96.38 144 CYS B N 1
ATOM 5907 C CA . CYS B 1 144 ? 9.711 33.188 4.434 1 96.38 144 CYS B CA 1
ATOM 5908 C C . CYS B 1 144 ? 8.406 33.656 5.062 1 96.38 144 CYS B C 1
ATOM 5910 O O . CYS B 1 144 ? 7.512 34.125 4.363 1 96.38 144 CYS B O 1
ATOM 5912 N N . TYR B 1 145 ? 8.375 33.5 6.352 1 96.44 145 TYR B N 1
ATOM 5913 C CA . TYR B 1 145 ? 7.172 33.906 7.074 1 96.44 145 TYR B CA 1
ATOM 5914 C C . TYR B 1 145 ? 7.512 34.812 8.25 1 96.44 145 TYR B C 1
ATOM 5916 O O . TYR B 1 145 ? 8.586 34.688 8.836 1 96.44 145 TYR B O 1
ATOM 5924 N N . ARG B 1 146 ? 6.551 35.688 8.516 1 95.62 146 ARG B N 1
ATOM 5925 C CA . ARG B 1 146 ? 6.703 36.594 9.656 1 95.62 146 ARG B CA 1
ATOM 5926 C C . ARG B 1 146 ? 5.77 36.188 10.797 1 95.62 146 ARG B C 1
ATOM 5928 O O . ARG B 1 146 ? 4.648 35.719 10.555 1 95.62 146 ARG B O 1
ATOM 5935 N N . THR B 1 147 ? 6.32 36.312 11.984 1 95.25 147 THR B N 1
ATOM 5936 C CA . THR B 1 147 ? 5.52 36.031 13.164 1 95.25 147 THR B CA 1
ATOM 5937 C C . THR B 1 147 ? 5.613 37.156 14.188 1 95.25 147 THR B C 1
ATOM 5939 O O . THR B 1 147 ? 6.668 37.781 14.336 1 95.25 147 THR B O 1
ATOM 5942 N N . PHE B 1 148 ? 4.461 37.438 14.805 1 93.5 148 PHE B N 1
ATOM 5943 C CA . PHE B 1 148 ? 4.355 38.469 15.836 1 93.5 148 PHE B CA 1
ATOM 5944 C C . PHE B 1 148 ? 4.094 37.844 17.203 1 93.5 148 PHE B C 1
ATOM 5946 O O . PHE B 1 148 ? 3.156 37.062 17.359 1 93.5 148 PHE B O 1
ATOM 5953 N N . HIS B 1 149 ? 4.953 38.156 18.156 1 92.56 149 HIS B N 1
ATOM 5954 C CA . HIS B 1 149 ? 4.812 37.656 19.516 1 92.56 149 HIS B CA 1
ATOM 5955 C C . HIS B 1 149 ? 4.57 38.781 20.516 1 92.56 149 HIS B C 1
ATOM 5957 O O . HIS B 1 149 ? 5.512 39.438 20.938 1 92.56 149 HIS B O 1
ATOM 5963 N N . PRO B 1 150 ? 3.34 38.844 20.938 1 88.69 150 PRO B N 1
ATOM 5964 C CA . PRO B 1 150 ? 3.033 39.875 21.922 1 88.69 150 PRO B CA 1
ATOM 5965 C C . PRO B 1 150 ? 3.344 39.438 23.359 1 88.69 150 PRO B C 1
ATOM 5967 O O . PRO B 1 150 ? 3.766 38.281 23.578 1 88.69 150 PRO B O 1
ATOM 5970 N N . TYR B 1 151 ? 3.287 40.344 24.344 1 86.06 151 TYR B N 1
ATOM 5971 C CA . TYR B 1 151 ? 3.391 40.062 25.781 1 86.06 151 TYR B CA 1
ATOM 5972 C C . TYR B 1 151 ? 4.758 39.5 26.125 1 86.06 151 TYR B C 1
ATOM 5974 O O . TYR B 1 151 ? 4.852 38.469 26.797 1 86.06 151 TYR B O 1
ATOM 5982 N N . GLN B 1 152 ? 5.723 40.188 25.688 1 90.62 152 GLN B N 1
ATOM 5983 C CA . GLN B 1 152 ? 7.09 39.75 25.984 1 90.62 152 GLN B CA 1
ATOM 5984 C C . GLN B 1 152 ? 7.637 40.5 27.203 1 90.62 152 GLN B C 1
ATOM 5986 O O . GLN B 1 152 ? 7.098 41.531 27.625 1 90.62 152 GLN B O 1
ATOM 5991 N N . SER B 1 153 ? 8.703 39.875 27.719 1 88.44 153 SER B N 1
ATOM 5992 C CA . SER B 1 153 ? 9.367 40.469 28.875 1 88.44 153 SER B CA 1
ATOM 5993 C C . SER B 1 153 ? 9.891 41.844 28.562 1 88.44 153 SER B C 1
ATOM 5995 O O . SER B 1 153 ? 10.344 42.125 27.438 1 88.44 153 SER B O 1
ATOM 5997 N N . SER B 1 154 ? 9.797 42.719 29.594 1 87.31 154 SER B N 1
ATOM 5998 C CA . SER B 1 154 ? 10.281 44.094 29.422 1 87.31 154 SER B CA 1
ATOM 5999 C C . SER B 1 154 ? 11.727 44.219 29.891 1 87.31 154 SER B C 1
ATOM 6001 O O . SER B 1 154 ? 12.234 45.344 30.047 1 87.31 154 SER B O 1
ATOM 6003 N N . ILE B 1 155 ? 12.289 43.125 30.078 1 87.81 155 ILE B N 1
ATOM 6004 C CA . ILE B 1 155 ? 13.688 43.188 30.5 1 87.81 155 ILE B CA 1
ATOM 6005 C C . ILE B 1 155 ? 14.508 43.938 29.438 1 87.81 155 ILE B C 1
ATOM 6007 O O . ILE B 1 155 ? 14.406 43.625 28.25 1 87.81 155 ILE B O 1
ATOM 6011 N N . GLY B 1 156 ? 15.266 44.906 29.828 1 85.62 156 GLY B N 1
ATOM 6012 C CA . GLY B 1 156 ? 16.078 45.688 28.922 1 85.62 156 GLY B CA 1
ATOM 6013 C C . GLY B 1 156 ? 15.391 47 28.5 1 85.62 156 GLY B C 1
ATOM 6014 O O . GLY B 1 156 ? 16.016 47.844 27.875 1 85.62 156 GLY B O 1
ATOM 6015 N N . CYS B 1 157 ? 14.117 47.031 28.781 1 86.25 157 CYS B N 1
ATOM 6016 C CA . CYS B 1 157 ? 13.375 48.25 28.438 1 86.25 157 CYS B CA 1
ATOM 6017 C C . CYS B 1 157 ? 13.305 49.188 29.609 1 86.25 157 CYS B C 1
ATOM 6019 O O . CYS B 1 157 ? 13.477 48.781 30.766 1 86.25 157 CYS B O 1
ATOM 6021 N N . SER B 1 158 ? 13.094 50.469 29.328 1 77.94 158 SER B N 1
ATOM 6022 C CA . SER B 1 158 ? 13.016 51.5 30.359 1 77.94 158 SER B CA 1
ATOM 6023 C C . SER B 1 158 ? 11.656 51.5 31.047 1 77.94 158 SER B C 1
ATOM 6025 O O . SER B 1 158 ? 11.531 51.906 32.219 1 77.94 158 SER B O 1
ATOM 6027 N N . SER B 1 159 ? 10.688 51.062 30.234 1 75.31 159 SER B N 1
ATOM 6028 C CA . SER B 1 159 ? 9.336 51.031 30.797 1 75.31 159 SER B CA 1
ATOM 6029 C C . SER B 1 159 ? 8.961 49.594 31.219 1 75.31 159 SER B C 1
ATOM 6031 O O . SER B 1 159 ? 9.5 48.625 30.688 1 75.31 159 SER B O 1
ATOM 6033 N N . ASN B 1 160 ? 8.062 49.5 32.188 1 78.12 160 ASN B N 1
ATOM 6034 C CA . ASN B 1 160 ? 7.59 48.219 32.688 1 78.12 160 ASN B CA 1
ATOM 6035 C C . ASN B 1 160 ? 6.496 47.656 31.781 1 78.12 160 ASN B C 1
ATOM 6037 O O . ASN B 1 160 ? 6 46.531 32 1 78.12 160 ASN B O 1
ATOM 6041 N N . GLN B 1 161 ? 6.355 48.406 30.781 1 79.12 161 GLN B N 1
ATOM 6042 C CA . GLN B 1 161 ? 5.336 47.906 29.859 1 79.12 161 GLN B CA 1
ATOM 6043 C C . GLN B 1 161 ? 5.883 46.781 29 1 79.12 161 GLN B C 1
ATOM 6045 O O . GLN B 1 161 ? 7.074 46.75 28.703 1 79.12 161 GLN B O 1
ATOM 6050 N N . GLN B 1 162 ? 5.012 45.938 28.594 1 84.94 162 GLN B N 1
ATOM 6051 C CA . GLN B 1 162 ? 5.391 44.75 27.859 1 84.94 162 GLN B CA 1
ATOM 6052 C C . GLN B 1 162 ? 5.977 45.062 26.5 1 84.94 162 GLN B C 1
ATOM 6054 O O . GLN B 1 162 ? 5.52 46 25.844 1 84.94 162 GLN B O 1
ATOM 6059 N N . SER B 1 163 ? 7.008 44.312 26.172 1 87.94 163 SER B N 1
ATOM 6060 C CA . SER B 1 163 ? 7.637 44.469 24.875 1 87.94 163 SER B CA 1
ATOM 6061 C C . SER B 1 163 ? 7.004 43.562 23.844 1 87.94 163 SER B C 1
ATOM 6063 O O . SER B 1 163 ? 6.113 42.781 24.172 1 87.94 163 SER B O 1
ATOM 6065 N N . GLU B 1 164 ? 7.367 43.875 22.594 1 90.94 164 GLU B N 1
ATOM 6066 C CA . GLU B 1 164 ? 6.902 43.062 21.469 1 90.94 164 GLU B CA 1
ATOM 6067 C C . GLU B 1 164 ? 8.078 42.5 20.688 1 90.94 164 GLU B C 1
ATOM 6069 O O . GLU B 1 164 ? 9.133 43.125 20.578 1 90.94 164 GLU B O 1
ATOM 6074 N N . LEU B 1 165 ? 7.844 41.25 20.328 1 93.38 165 LEU B N 1
ATOM 6075 C CA . LEU B 1 165 ? 8.867 40.562 19.547 1 93.38 165 LEU B CA 1
ATOM 6076 C C . LEU B 1 165 ? 8.344 40.219 18.156 1 93.38 165 LEU B C 1
ATOM 6078 O O . LEU B 1 165 ? 7.262 39.625 18.031 1 93.38 165 LEU B O 1
ATOM 6082 N N . CYS B 1 166 ? 9.023 40.688 17.125 1 94.88 166 CYS B N 1
ATOM 6083 C CA . CYS B 1 166 ? 8.719 40.375 15.734 1 94.88 166 CYS B CA 1
ATOM 6084 C C . CYS B 1 166 ? 9.812 39.531 15.102 1 94.88 166 CYS B C 1
ATOM 6086 O O . CYS B 1 166 ? 11 39.875 15.227 1 94.88 166 CYS B O 1
ATOM 6088 N N . CYS B 1 167 ? 9.391 38.438 14.461 1 95.81 167 CYS B N 1
ATOM 6089 C CA . CYS B 1 167 ? 10.391 37.531 13.938 1 95.81 167 CYS B CA 1
ATOM 6090 C C . CYS B 1 167 ? 10.141 37.219 12.461 1 95.81 167 CYS B C 1
ATOM 6092 O O . CYS B 1 167 ? 9.016 37.375 11.977 1 95.81 167 CYS B O 1
ATOM 6094 N N . GLU B 1 168 ? 11.188 36.906 11.766 1 95.12 168 GLU B N 1
ATOM 6095 C CA . GLU B 1 168 ? 11.18 36.344 10.406 1 95.12 168 GLU B CA 1
ATOM 6096 C C . GLU B 1 168 ? 11.781 34.969 10.359 1 95.12 168 GLU B C 1
ATOM 6098 O O . GLU B 1 168 ? 12.875 34.719 10.883 1 95.12 168 GLU B O 1
ATOM 6103 N N . THR B 1 169 ? 11.062 34.062 9.836 1 95.69 169 THR B N 1
ATOM 6104 C CA . THR B 1 169 ? 11.516 32.688 9.695 1 95.69 169 THR B CA 1
ATOM 6105 C C . THR B 1 169 ? 11.75 32.344 8.227 1 95.69 169 THR B C 1
ATOM 6107 O O . THR B 1 169 ? 10.805 32.281 7.441 1 95.69 169 THR B O 1
ATOM 6110 N N . LYS B 1 170 ? 12.984 32.062 7.906 1 95.88 170 LYS B N 1
ATOM 6111 C CA . LYS B 1 170 ? 13.375 31.656 6.555 1 95.88 170 LYS B CA 1
ATOM 6112 C C . LYS B 1 170 ? 13.516 30.141 6.449 1 95.88 170 LYS B C 1
ATOM 6114 O O . LYS B 1 170 ? 14.094 29.5 7.332 1 95.88 170 LYS B O 1
ATOM 6119 N N . ILE B 1 171 ? 12.945 29.625 5.375 1 96.69 171 ILE B N 1
ATOM 6120 C CA . ILE B 1 171 ? 13.016 28.188 5.152 1 96.69 171 ILE B CA 1
ATOM 6121 C C . ILE B 1 171 ? 13.641 27.891 3.787 1 96.69 171 ILE B C 1
ATOM 6123 O O . ILE B 1 171 ? 13.141 28.359 2.76 1 96.69 171 ILE B O 1
ATOM 6127 N N . GLU B 1 172 ? 14.734 27.188 3.75 1 95.44 172 GLU B N 1
ATOM 6128 C CA . GLU B 1 172 ? 15.453 26.781 2.549 1 95.44 172 GLU B CA 1
ATOM 6129 C C . GLU B 1 172 ? 15.734 25.281 2.564 1 95.44 172 GLU B C 1
ATOM 6131 O O . GLU B 1 172 ? 15.727 24.641 3.625 1 95.44 172 GLU B O 1
ATOM 6136 N N . PRO B 1 173 ? 15.914 24.719 1.438 1 94.88 173 PRO B N 1
ATOM 6137 C CA . PRO B 1 173 ? 16.234 23.281 1.429 1 94.88 173 PRO B CA 1
ATOM 6138 C C . PRO B 1 173 ? 17.641 22.984 1.928 1 94.88 173 PRO B C 1
ATOM 6140 O O . PRO B 1 173 ? 18.609 23.594 1.45 1 94.88 173 PRO B O 1
ATOM 6143 N N . TYR B 1 174 ? 17.75 22.062 2.814 1 95.06 174 TYR B N 1
ATOM 6144 C CA . TYR B 1 174 ? 19.047 21.625 3.346 1 95.06 174 TYR B CA 1
ATOM 6145 C C . TYR B 1 174 ? 19.844 20.875 2.293 1 95.06 174 TYR B C 1
ATOM 6147 O O . TYR B 1 174 ? 19.375 19.859 1.756 1 95.06 174 TYR B O 1
ATOM 6155 N N . ASN B 1 175 ? 21.031 21.328 1.914 1 91.5 175 ASN B N 1
ATOM 6156 C CA . ASN B 1 175 ? 21.953 20.719 0.961 1 91.5 175 ASN B CA 1
ATOM 6157 C C . ASN B 1 175 ? 21.328 20.609 -0.429 1 91.5 175 ASN B C 1
ATOM 6159 O O . ASN B 1 175 ? 21.797 19.828 -1.258 1 91.5 175 ASN B O 1
ATOM 6163 N N . ASN B 1 176 ? 20.188 21.219 -0.647 1 89.88 176 ASN B N 1
ATOM 6164 C CA . ASN B 1 176 ? 19.484 21.234 -1.924 1 89.88 176 ASN B CA 1
ATOM 6165 C C . ASN B 1 176 ? 19.078 19.828 -2.355 1 89.88 176 ASN B C 1
ATOM 6167 O O . ASN B 1 176 ? 19.109 19.516 -3.545 1 89.88 176 ASN B O 1
ATOM 6171 N N . TRP B 1 177 ? 18.875 19.047 -1.353 1 91.12 177 TRP B N 1
ATOM 6172 C CA . TRP B 1 177 ? 18.375 17.703 -1.637 1 91.12 177 TRP B CA 1
ATOM 6173 C C . TRP B 1 177 ? 16.906 17.719 -2.027 1 91.12 177 TRP B C 1
ATOM 6175 O O . TRP B 1 177 ? 16.125 18.484 -1.456 1 91.12 177 TRP B O 1
ATOM 6185 N N . ILE B 1 178 ? 16.578 16.953 -3.08 1 93.44 178 ILE B N 1
ATOM 6186 C CA . ILE B 1 178 ? 15.18 16.797 -3.477 1 93.44 178 ILE B CA 1
ATOM 6187 C C . ILE B 1 178 ? 14.797 15.312 -3.434 1 93.44 178 ILE B C 1
ATOM 6189 O O . ILE B 1 178 ? 15.484 14.477 -4.023 1 93.44 178 ILE B O 1
ATOM 6193 N N . TYR B 1 179 ? 13.812 15.102 -2.688 1 95.38 179 TYR B N 1
ATOM 6194 C CA . TYR B 1 179 ? 13.297 13.742 -2.574 1 95.38 179 TYR B CA 1
ATOM 6195 C C . TYR B 1 179 ? 11.953 13.609 -3.291 1 95.38 179 TYR B C 1
ATOM 6197 O O . TYR B 1 179 ? 11.211 14.586 -3.408 1 95.38 179 TYR B O 1
ATOM 6205 N N . GLN B 1 180 ? 11.711 12.461 -3.797 1 95 180 GLN B N 1
ATOM 6206 C CA . GLN B 1 180 ? 10.438 12.125 -4.418 1 95 180 GLN B CA 1
ATOM 6207 C C . GLN B 1 180 ? 9.664 11.117 -3.58 1 95 180 GLN B C 1
ATOM 6209 O O . GLN B 1 180 ? 10.125 9.992 -3.365 1 95 180 GLN B O 1
ATOM 6214 N N . ALA B 1 181 ? 8.523 11.562 -3.088 1 96.12 181 ALA B N 1
ATOM 6215 C CA . ALA B 1 181 ? 7.629 10.656 -2.375 1 96.12 181 ALA B CA 1
ATOM 6216 C C . ALA B 1 181 ? 6.672 9.961 -3.336 1 96.12 181 ALA B C 1
ATOM 6218 O O . ALA B 1 181 ? 6.148 10.586 -4.262 1 96.12 181 ALA B O 1
ATOM 6219 N N . ILE B 1 182 ? 6.461 8.688 -3.148 1 95.06 182 ILE B N 1
ATOM 6220 C CA . ILE B 1 182 ? 5.547 7.918 -3.99 1 95.06 182 ILE B CA 1
ATOM 6221 C C . ILE B 1 182 ? 4.605 7.098 -3.113 1 95.06 182 ILE B C 1
ATOM 6223 O O . ILE B 1 182 ? 5.012 6.578 -2.07 1 95.06 182 ILE B O 1
ATOM 6227 N N . ARG B 1 183 ? 3.367 7.062 -3.467 1 94.19 183 ARG B N 1
ATOM 6228 C CA . ARG B 1 183 ? 2.391 6.16 -2.871 1 94.19 183 ARG B CA 1
ATOM 6229 C C . ARG B 1 183 ? 2.166 4.938 -3.756 1 94.19 183 ARG B C 1
ATOM 6231 O O . ARG B 1 183 ? 1.82 5.066 -4.93 1 94.19 183 ARG B O 1
ATOM 6238 N N . ILE B 1 184 ? 2.367 3.75 -3.176 1 95.25 184 ILE B N 1
ATOM 6239 C CA . ILE B 1 184 ? 2.232 2.537 -3.975 1 95.25 184 ILE B CA 1
ATOM 6240 C C . ILE B 1 184 ? 1.06 1.706 -3.459 1 95.25 184 ILE B C 1
ATOM 6242 O O . ILE B 1 184 ? 0.687 1.808 -2.287 1 95.25 184 ILE B O 1
ATOM 6246 N N . LYS B 1 185 ? 0.454 0.942 -4.352 1 93.25 185 LYS B N 1
ATOM 6247 C CA . LYS B 1 185 ? -0.606 0.004 -3.994 1 93.25 185 LYS B CA 1
ATOM 6248 C C . LYS B 1 185 ? -0.166 -1.438 -4.23 1 93.25 185 LYS B C 1
ATOM 6250 O O . LYS B 1 185 ? 1.026 -1.712 -4.379 1 93.25 185 LYS B O 1
ATOM 6255 N N . GLN B 1 186 ? -1.066 -2.348 -4.109 1 93.31 186 GLN B N 1
ATOM 6256 C CA . GLN B 1 186 ? -0.728 -3.764 -4.211 1 93.31 186 GLN B CA 1
ATOM 6257 C C . GLN B 1 186 ? -0.156 -4.098 -5.582 1 93.31 186 GLN B C 1
ATOM 6259 O O . GLN B 1 186 ? -0.611 -3.564 -6.598 1 93.31 186 GLN B O 1
ATOM 6264 N N . PRO B 1 187 ? 0.712 -4.996 -5.625 1 95.19 187 PRO B N 1
ATOM 6265 C CA . PRO B 1 187 ? 1.459 -5.254 -6.859 1 95.19 187 PRO B CA 1
ATOM 6266 C C . PRO B 1 187 ? 0.803 -6.32 -7.73 1 95.19 187 PRO B C 1
ATOM 6268 O O . PRO B 1 187 ? -0.052 -7.074 -7.258 1 95.19 187 PRO B O 1
ATOM 6271 N N . ASN B 1 188 ? 1.206 -6.258 -8.984 1 93.75 188 ASN B N 1
ATOM 6272 C CA . ASN B 1 188 ? 1.103 -7.406 -9.875 1 93.75 188 ASN B CA 1
ATOM 6273 C C . ASN B 1 188 ? 2.322 -8.32 -9.758 1 93.75 188 ASN B C 1
ATOM 6275 O O . ASN B 1 188 ? 3.453 -7.836 -9.648 1 93.75 188 ASN B O 1
ATOM 6279 N N . ILE B 1 189 ? 2.047 -9.562 -9.797 1 94.44 189 ILE B N 1
ATOM 6280 C CA . ILE B 1 189 ? 3.129 -10.523 -9.625 1 94.44 189 ILE B CA 1
ATOM 6281 C C . ILE B 1 189 ? 3.447 -11.188 -10.961 1 94.44 189 ILE B C 1
ATOM 6283 O O . ILE B 1 189 ? 2.543 -11.656 -11.656 1 94.44 189 ILE B O 1
ATOM 6287 N N . PHE B 1 190 ? 4.754 -11.227 -11.305 1 94.94 190 PHE B N 1
ATOM 6288 C CA . PHE B 1 190 ? 5.203 -11.859 -12.539 1 94.94 190 PHE B CA 1
ATOM 6289 C C . PHE B 1 190 ? 6.324 -12.852 -12.258 1 94.94 190 PHE B C 1
ATOM 6291 O O . PHE B 1 190 ? 7.305 -12.523 -11.594 1 94.94 190 PHE B O 1
ATOM 6298 N N . VAL B 1 191 ? 6.117 -13.984 -12.758 1 95.44 191 VAL B N 1
ATOM 6299 C CA . VAL B 1 191 ? 7.203 -14.953 -12.781 1 95.44 191 VAL B CA 1
ATOM 6300 C C . VAL B 1 191 ? 7.922 -14.898 -14.133 1 95.44 191 VAL B C 1
ATOM 6302 O O . VAL B 1 191 ? 7.281 -14.93 -15.18 1 95.44 191 VAL B O 1
ATOM 6305 N N . ILE B 1 192 ? 9.18 -14.789 -14.086 1 94.94 192 ILE B N 1
ATOM 6306 C CA . ILE B 1 192 ? 9.969 -14.711 -15.305 1 94.94 192 ILE B CA 1
ATOM 6307 C C . ILE B 1 192 ? 10.727 -16.016 -15.516 1 94.94 192 ILE B C 1
ATOM 6309 O O . ILE B 1 192 ? 11.492 -16.453 -14.648 1 94.94 192 ILE B O 1
ATOM 6313 N N . PHE B 1 193 ? 10.508 -16.609 -16.719 1 94.31 193 PHE B N 1
ATOM 6314 C CA . PHE B 1 193 ? 11.195 -17.844 -17.094 1 94.31 193 PHE B CA 1
ATOM 6315 C C . PHE B 1 193 ? 12.188 -17.594 -18.219 1 94.31 193 PHE B C 1
ATOM 6317 O O . PHE B 1 193 ? 11.953 -16.734 -19.078 1 94.31 193 PHE B O 1
ATOM 6324 N N . LYS B 1 194 ? 13.227 -18.312 -18.156 1 92.94 194 LYS B N 1
ATOM 6325 C CA . LYS B 1 194 ? 14.086 -18.469 -19.328 1 92.94 194 LYS B CA 1
ATOM 6326 C C . LYS B 1 194 ? 13.922 -19.859 -19.938 1 92.94 194 LYS B C 1
ATOM 6328 O O . LYS B 1 194 ? 14.18 -20.875 -19.281 1 92.94 194 LYS B O 1
ATOM 6333 N N . TYR B 1 195 ? 13.438 -19.859 -21.125 1 91.94 195 TYR B N 1
ATOM 6334 C CA . TYR B 1 195 ? 13.203 -21.109 -21.844 1 91.94 195 TYR B CA 1
ATOM 6335 C C . TYR B 1 195 ? 14.25 -21.312 -22.938 1 91.94 195 TYR B C 1
ATOM 6337 O O . TYR B 1 195 ? 14.391 -20.469 -23.828 1 91.94 195 TYR B O 1
ATOM 6345 N N . ARG B 1 196 ? 14.914 -22.453 -22.812 1 91.31 196 ARG B N 1
ATOM 6346 C CA . ARG B 1 196 ? 15.945 -22.781 -23.781 1 91.31 196 ARG B CA 1
ATOM 6347 C C . ARG B 1 196 ? 15.773 -24.188 -24.312 1 91.31 196 ARG B C 1
ATOM 6349 O O . ARG B 1 196 ? 15.352 -25.094 -23.578 1 91.31 196 ARG B O 1
ATOM 6356 N N . VAL B 1 197 ? 16.125 -24.328 -25.547 1 91.25 197 VAL B N 1
ATOM 6357 C CA . VAL B 1 197 ? 16.047 -25.641 -26.172 1 91.25 197 VAL B CA 1
ATOM 6358 C C . VAL B 1 197 ? 17.422 -26.016 -26.75 1 91.25 197 VAL B C 1
ATOM 6360 O O . VAL B 1 197 ? 18.078 -25.203 -27.391 1 91.25 197 VAL B O 1
ATOM 6363 N N . PHE B 1 198 ? 17.797 -27.219 -26.406 1 89.56 198 PHE B N 1
ATOM 6364 C CA . PHE B 1 198 ? 19.062 -27.75 -26.891 1 89.56 198 PHE B CA 1
ATOM 6365 C C . PHE B 1 198 ? 18.828 -29 -27.75 1 89.56 198 PHE B C 1
ATOM 6367 O O . PHE B 1 198 ? 17.969 -29.812 -27.438 1 89.56 198 PHE B O 1
ATOM 6374 N N . GLN B 1 199 ? 19.516 -29.031 -28.812 1 86.69 199 GLN B N 1
ATOM 6375 C CA . GLN B 1 199 ? 19.469 -30.219 -29.656 1 86.69 199 GLN B CA 1
ATOM 6376 C C . GLN B 1 199 ? 20.844 -30.875 -29.766 1 86.69 199 GLN B C 1
ATOM 6378 O O . GLN B 1 199 ? 21.859 -30.203 -29.891 1 86.69 199 GLN B O 1
ATOM 6383 N N . LYS B 1 200 ? 20.719 -32.156 -29.641 1 81.44 200 LYS B N 1
ATOM 6384 C CA . LYS B 1 200 ? 21.969 -32.906 -29.75 1 81.44 200 LYS B CA 1
ATOM 6385 C C . LYS B 1 200 ? 22.25 -33.281 -31.203 1 81.44 200 LYS B C 1
ATOM 6387 O O . LYS B 1 200 ? 21.438 -33.906 -31.875 1 81.44 200 LYS B O 1
ATOM 6392 N N . PHE B 1 201 ? 23.359 -32.688 -31.766 1 76.06 201 PHE B N 1
ATOM 6393 C CA . PHE B 1 201 ? 23.812 -33 -33.094 1 76.06 201 PHE B CA 1
ATOM 6394 C C . PHE B 1 201 ? 25.25 -33.531 -33.094 1 76.06 201 PHE B C 1
ATOM 6396 O O . PHE B 1 201 ? 26.156 -32.812 -32.625 1 76.06 201 PHE B O 1
ATOM 6403 N N . ASN B 1 202 ? 25.484 -34.625 -33.688 1 75.5 202 ASN B N 1
ATOM 6404 C CA . ASN B 1 202 ? 26.797 -35.281 -33.75 1 75.5 202 ASN B CA 1
ATOM 6405 C C . ASN B 1 202 ? 27.484 -35.312 -32.375 1 75.5 202 ASN B C 1
ATOM 6407 O O . ASN B 1 202 ? 28.656 -34.938 -32.25 1 75.5 202 ASN B O 1
ATOM 6411 N N . GLY B 1 203 ? 26.734 -35.656 -31.328 1 74.31 203 GLY B N 1
ATOM 6412 C CA . GLY B 1 203 ? 27.281 -35.844 -30 1 74.31 203 GLY B CA 1
ATOM 6413 C C . GLY B 1 203 ? 27.453 -34.531 -29.219 1 74.31 203 GLY B C 1
ATOM 6414 O O . GLY B 1 203 ? 27.844 -34.562 -28.047 1 74.31 203 GLY B O 1
ATOM 6415 N N . MET B 1 204 ? 27.141 -33.438 -29.875 1 79.19 204 MET B N 1
ATOM 6416 C CA . MET B 1 204 ? 27.297 -32.156 -29.203 1 79.19 204 MET B CA 1
ATOM 6417 C C . MET B 1 204 ? 25.953 -31.438 -29.094 1 79.19 204 MET B C 1
ATOM 6419 O O . MET B 1 204 ? 25.141 -31.484 -30.016 1 79.19 204 MET B O 1
ATOM 6423 N N . TRP B 1 205 ? 25.75 -30.812 -27.875 1 84.31 205 TRP B N 1
ATOM 6424 C CA . TRP B 1 205 ? 24.531 -30.047 -27.672 1 84.31 205 TRP B CA 1
ATOM 6425 C C . TRP B 1 205 ? 24.625 -28.672 -28.281 1 84.31 205 TRP B C 1
ATOM 6427 O O . TRP B 1 205 ? 25.641 -27.969 -28.109 1 84.31 205 TRP B O 1
ATOM 6437 N N . ARG B 1 206 ? 23.641 -28.281 -29.031 1 83.81 206 ARG B N 1
ATOM 6438 C CA . ARG B 1 206 ? 23.531 -26.938 -29.594 1 83.81 206 ARG B CA 1
ATOM 6439 C C . ARG B 1 206 ? 22.25 -26.25 -29.156 1 83.81 206 ARG B C 1
ATOM 6441 O O . ARG B 1 206 ? 21.188 -26.859 -29.125 1 83.81 206 ARG B O 1
ATOM 6448 N N . GLN B 1 207 ? 22.391 -25 -28.75 1 87.69 207 GLN B N 1
ATOM 6449 C CA . GLN B 1 207 ? 21.234 -24.234 -28.312 1 87.69 207 GLN B CA 1
ATOM 6450 C C . GLN B 1 207 ? 20.5 -23.609 -29.5 1 87.69 207 GLN B C 1
ATOM 6452 O O . GLN B 1 207 ? 21.125 -23 -30.359 1 87.69 207 GLN B O 1
ATOM 6457 N N . TYR B 1 208 ? 19.188 -23.672 -29.484 1 79.31 208 TYR B N 1
ATOM 6458 C CA . TYR B 1 208 ? 18.391 -23.203 -30.625 1 79.31 208 TYR B CA 1
ATOM 6459 C C . TYR B 1 208 ? 17.531 -22.016 -30.234 1 79.31 208 TYR B C 1
ATOM 6461 O O . TYR B 1 208 ? 17.062 -21.266 -31.094 1 79.31 208 TYR B O 1
ATOM 6469 N N . ASN B 1 209 ? 17.219 -21.953 -29 1 79.94 209 ASN B N 1
ATOM 6470 C CA . ASN B 1 209 ? 16.344 -20.875 -28.578 1 79.94 209 ASN B CA 1
ATOM 6471 C C . ASN B 1 209 ? 16.75 -20.344 -27.203 1 79.94 209 ASN B C 1
ATOM 6473 O O . ASN B 1 209 ? 17.406 -21.031 -26.438 1 79.94 209 ASN B O 1
ATOM 6477 N N . ASP B 1 210 ? 16.547 -19.016 -26.984 1 84.31 210 ASP B N 1
ATOM 6478 C CA . ASP B 1 210 ? 16.719 -18.359 -25.688 1 84.31 210 ASP B CA 1
ATOM 6479 C C . ASP B 1 210 ? 15.617 -17.312 -25.453 1 84.31 210 ASP B C 1
ATOM 6481 O O . ASP B 1 210 ? 15.836 -16.125 -25.672 1 84.31 210 ASP B O 1
ATOM 6485 N N . ASP B 1 211 ? 14.508 -17.828 -24.922 1 86.62 211 ASP B N 1
ATOM 6486 C CA . ASP B 1 211 ? 13.352 -16.953 -24.75 1 86.62 211 ASP B CA 1
ATOM 6487 C C . ASP B 1 211 ? 13.148 -16.594 -23.281 1 86.62 211 ASP B C 1
ATOM 6489 O O . ASP B 1 211 ? 13.344 -17.438 -22.406 1 86.62 211 ASP B O 1
ATOM 6493 N N . THR B 1 212 ? 12.859 -15.367 -23.094 1 90.31 212 THR B N 1
ATOM 6494 C CA . THR B 1 212 ? 12.406 -14.93 -21.766 1 90.31 212 THR B CA 1
ATOM 6495 C C . THR B 1 212 ? 10.883 -14.773 -21.75 1 90.31 212 THR B C 1
ATOM 6497 O O . THR B 1 212 ? 10.32 -14.039 -22.562 1 90.31 212 THR B O 1
ATOM 6500 N N . ILE B 1 213 ? 10.242 -15.469 -20.859 1 88.69 213 ILE B N 1
ATOM 6501 C CA . ILE B 1 213 ? 8.781 -15.469 -20.781 1 88.69 213 ILE B CA 1
ATOM 6502 C C . ILE B 1 213 ? 8.328 -14.883 -19.453 1 88.69 213 ILE B C 1
ATOM 6504 O O . ILE B 1 213 ? 8.781 -15.312 -18.391 1 88.69 213 ILE B O 1
ATOM 6508 N N . GLU B 1 214 ? 7.492 -13.914 -19.531 1 92.44 214 GLU B N 1
ATOM 6509 C CA . GLU B 1 214 ? 6.891 -13.352 -18.328 1 92.44 214 GLU B CA 1
ATOM 6510 C C . GLU B 1 214 ? 5.473 -13.875 -18.125 1 92.44 214 GLU B C 1
ATOM 6512 O O . GLU B 1 214 ? 4.641 -13.797 -19.031 1 92.44 214 GLU B O 1
ATOM 6517 N N . VAL B 1 215 ? 5.254 -14.375 -16.969 1 92.38 215 VAL B N 1
ATOM 6518 C CA . VAL B 1 215 ? 3.975 -15.008 -16.672 1 92.38 215 VAL B CA 1
ATOM 6519 C C . VAL B 1 215 ? 3.309 -14.297 -15.492 1 92.38 215 VAL B C 1
ATOM 6521 O O . VAL B 1 215 ? 3.805 -14.352 -14.367 1 92.38 215 VAL B O 1
ATOM 6524 N N . PRO B 1 216 ? 2.172 -13.68 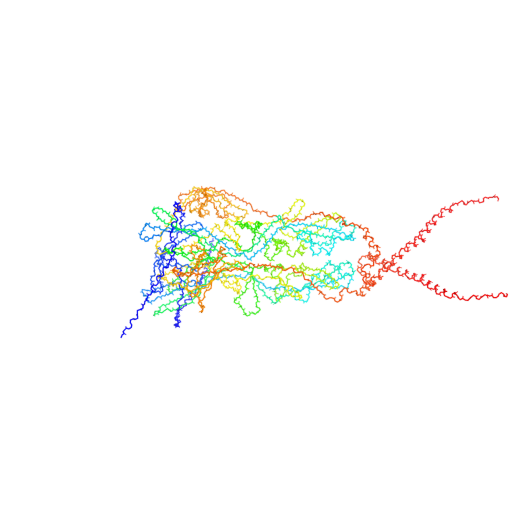-15.734 1 91.88 216 PRO B N 1
ATOM 6525 C CA . PRO B 1 216 ? 1.439 -13.102 -14.602 1 91.88 216 PRO B CA 1
ATOM 6526 C C . PRO B 1 216 ? 0.762 -14.164 -13.742 1 91.88 216 PRO B C 1
ATOM 6528 O O . PRO B 1 216 ? 0.201 -15.133 -14.266 1 91.88 216 PRO B O 1
ATOM 6531 N N . LEU B 1 217 ? 0.78 -14 -12.43 1 92.56 217 LEU B N 1
ATOM 6532 C CA . LEU B 1 217 ? 0.221 -15 -11.531 1 92.56 217 LEU B CA 1
ATOM 6533 C C . LEU B 1 217 ? -0.818 -14.383 -10.602 1 92.56 217 LEU B C 1
ATOM 6535 O O . LEU B 1 217 ? -1.081 -14.906 -9.516 1 92.56 217 LEU B O 1
ATOM 6539 N N . ASN B 1 218 ? -1.394 -13.328 -10.977 1 89.56 218 ASN B N 1
ATOM 6540 C CA . ASN B 1 218 ? -2.344 -12.648 -10.102 1 89.56 218 ASN B CA 1
ATOM 6541 C C . ASN B 1 218 ? -3.543 -13.539 -9.781 1 89.56 218 ASN B C 1
ATOM 6543 O O . ASN B 1 218 ? -4.102 -13.469 -8.688 1 89.56 218 ASN B O 1
ATOM 6547 N N . ASN B 1 219 ? -3.916 -14.352 -10.734 1 88.31 219 ASN B N 1
ATOM 6548 C CA . ASN B 1 219 ? -5.043 -15.25 -10.492 1 88.31 219 ASN B CA 1
ATOM 6549 C C . ASN B 1 219 ? -4.582 -16.594 -9.945 1 88.31 219 ASN B C 1
ATOM 6551 O O . ASN B 1 219 ? -5.383 -17.516 -9.797 1 88.31 219 ASN B O 1
ATOM 6555 N N . GLY B 1 220 ? -3.324 -16.719 -9.805 1 89.44 220 GLY B N 1
ATOM 6556 C CA . GLY B 1 220 ? -2.771 -17.906 -9.164 1 89.44 220 GLY B CA 1
ATOM 6557 C C . GLY B 1 220 ? -2.252 -18.922 -10.156 1 89.44 220 GLY B C 1
ATOM 6558 O O . GLY B 1 220 ? -1.53 -19.859 -9.773 1 89.44 220 GLY B O 1
ATOM 6559 N N . GLU B 1 221 ? -2.725 -18.766 -11.406 1 90.75 221 GLU B N 1
ATOM 6560 C CA . GLU B 1 221 ? -2.326 -19.781 -12.375 1 90.75 221 GLU B CA 1
ATOM 6561 C C . GLU B 1 221 ? -2.266 -19.203 -13.789 1 90.75 221 GLU B C 1
ATOM 6563 O O . GLU B 1 221 ? -2.982 -18.25 -14.102 1 90.75 221 GLU B O 1
ATOM 6568 N N . ALA B 1 222 ? -1.36 -19.766 -14.562 1 90.5 222 ALA B N 1
ATOM 6569 C CA . ALA B 1 222 ? -1.274 -19.422 -15.984 1 90.5 222 ALA B CA 1
ATOM 6570 C C . ALA B 1 222 ? -1.026 -20.672 -16.828 1 90.5 222 ALA B C 1
ATOM 6572 O O . ALA B 1 222 ? -0.172 -21.5 -16.484 1 90.5 222 ALA B O 1
ATOM 6573 N N . LYS B 1 223 ? -1.844 -20.781 -17.875 1 90.88 223 LYS B N 1
ATOM 6574 C CA . LYS B 1 223 ? -1.684 -21.875 -18.828 1 90.88 223 LYS B CA 1
ATOM 6575 C C . LYS B 1 223 ? -1.192 -21.344 -20.172 1 90.88 223 LYS B C 1
ATOM 6577 O O . LYS B 1 223 ? -1.68 -20.328 -20.672 1 90.88 223 LYS B O 1
ATOM 6582 N N . PHE B 1 224 ? -0.171 -22.031 -20.703 1 88.44 224 PHE B N 1
ATOM 6583 C CA . PHE B 1 224 ? 0.311 -21.594 -22.016 1 88.44 224 PHE B CA 1
ATOM 6584 C C . PHE B 1 224 ? 1.168 -22.672 -22.656 1 88.44 224 PHE B C 1
ATOM 6586 O O . PHE B 1 224 ? 1.586 -23.625 -21.984 1 88.44 224 PHE B O 1
ATOM 6593 N N . ASP B 1 225 ? 1.399 -22.516 -23.906 1 88.5 225 ASP B N 1
ATOM 6594 C CA . ASP B 1 225 ? 2.244 -23.453 -24.656 1 88.5 225 ASP B CA 1
ATOM 6595 C C . ASP B 1 225 ? 3.605 -22.828 -24.953 1 88.5 225 ASP B C 1
ATOM 6597 O O . ASP B 1 225 ? 3.699 -21.641 -25.266 1 88.5 225 ASP B O 1
ATOM 6601 N N . ILE B 1 226 ? 4.633 -23.562 -24.859 1 82.56 226 ILE B N 1
ATOM 6602 C CA . ILE B 1 226 ? 5.953 -22.984 -25.062 1 82.56 226 ILE B CA 1
ATOM 6603 C C . ILE B 1 226 ? 6.578 -23.547 -26.328 1 82.56 226 ILE B C 1
ATOM 6605 O O . ILE B 1 226 ? 7.566 -23 -26.844 1 82.56 226 ILE B O 1
ATOM 6609 N N . ASN B 1 227 ? 6.141 -24.641 -26.828 1 76.75 227 ASN B N 1
ATOM 6610 C CA . ASN B 1 227 ? 6.742 -25.234 -28.016 1 76.75 227 ASN B CA 1
ATOM 6611 C C . ASN B 1 227 ? 5.688 -25.844 -28.938 1 76.75 227 ASN B C 1
ATOM 6613 O O . ASN B 1 227 ? 4.973 -26.766 -28.547 1 76.75 227 ASN B O 1
ATOM 6617 N N . SER B 1 228 ? 5.676 -25.359 -30.125 1 74 228 SER B N 1
ATOM 6618 C CA . SER B 1 228 ? 4.652 -25.828 -31.062 1 74 228 SER B CA 1
ATOM 6619 C C . SER B 1 228 ? 5.039 -27.156 -31.672 1 74 228 SER B C 1
ATOM 6621 O O . SER B 1 228 ? 4.172 -27.922 -32.094 1 74 228 SER B O 1
ATOM 6623 N N . PHE B 1 229 ? 6.328 -27.406 -31.734 1 76.44 229 PHE B N 1
ATOM 6624 C CA . PHE B 1 229 ? 6.781 -28.656 -32.344 1 76.44 229 PHE B CA 1
ATOM 6625 C C . PHE B 1 229 ? 6.465 -29.844 -31.453 1 76.44 229 PHE B C 1
ATOM 6627 O O . PHE B 1 229 ? 5.852 -30.828 -31.906 1 76.44 229 PHE B O 1
ATOM 6634 N N . HIS B 1 230 ? 6.848 -29.781 -30.266 1 80.25 230 HIS B N 1
ATOM 6635 C CA . HIS B 1 230 ? 6.582 -30.859 -29.344 1 80.25 230 HIS B CA 1
ATOM 6636 C C . HIS B 1 230 ? 5.281 -30.641 -28.578 1 80.25 230 HIS B C 1
ATOM 6638 O O . HIS B 1 230 ? 4.863 -31.484 -27.781 1 80.25 230 HIS B O 1
ATOM 6644 N N . LYS B 1 231 ? 4.602 -29.547 -28.828 1 82.31 231 LYS B N 1
ATOM 6645 C CA . LYS B 1 231 ? 3.312 -29.234 -28.219 1 82.31 231 LYS B CA 1
ATOM 6646 C C . LYS B 1 231 ? 3.369 -29.375 -26.703 1 82.31 231 LYS B C 1
ATOM 6648 O O . LYS B 1 231 ? 2.592 -30.141 -26.109 1 82.31 231 LYS B O 1
ATOM 6653 N N . ILE B 1 232 ? 4.215 -28.641 -26.078 1 88.75 232 ILE B N 1
ATOM 6654 C CA . ILE B 1 232 ? 4.363 -28.672 -24.625 1 88.75 232 ILE B CA 1
ATOM 6655 C C . ILE B 1 232 ? 3.445 -27.625 -24 1 88.75 232 ILE B C 1
ATOM 6657 O O . ILE B 1 232 ? 3.586 -26.422 -24.25 1 88.75 232 ILE B O 1
ATOM 6661 N N . GLU B 1 233 ? 2.508 -28.109 -23.25 1 90.19 233 GLU B N 1
ATOM 6662 C CA . GLU B 1 233 ? 1.638 -27.234 -22.469 1 90.19 233 GLU B CA 1
ATOM 6663 C C . GLU B 1 233 ? 2.133 -27.094 -21.031 1 90.19 233 GLU B C 1
ATOM 6665 O O . GLU B 1 233 ? 2.422 -28.094 -20.375 1 90.19 233 GLU B O 1
ATOM 6670 N N . LEU B 1 234 ? 2.254 -25.875 -20.609 1 92.56 234 LEU B N 1
ATOM 6671 C CA . LEU B 1 234 ? 2.67 -25.609 -19.234 1 92.56 234 LEU B CA 1
ATOM 6672 C C . LEU B 1 234 ? 1.53 -24.984 -18.422 1 92.56 234 LEU B C 1
ATOM 6674 O O . LEU B 1 234 ? 0.83 -24.094 -18.922 1 92.56 234 LEU B O 1
ATOM 6678 N N . ILE B 1 235 ? 1.298 -25.516 -17.297 1 92.38 235 ILE B N 1
ATOM 6679 C CA . ILE B 1 235 ? 0.415 -24.938 -16.297 1 92.38 235 ILE B CA 1
ATOM 6680 C C . ILE B 1 235 ? 1.229 -24.531 -15.07 1 92.38 235 ILE B C 1
ATOM 6682 O O . ILE B 1 235 ? 1.745 -25.375 -14.344 1 92.38 235 ILE B O 1
ATOM 6686 N N . VAL B 1 236 ? 1.333 -23.234 -14.914 1 94.25 236 VAL B N 1
ATOM 6687 C CA . VAL B 1 236 ? 2.146 -22.688 -13.828 1 94.25 236 VAL B CA 1
ATOM 6688 C C . VAL B 1 236 ? 1.243 -22.109 -12.742 1 94.25 236 VAL B C 1
ATOM 6690 O O . VAL B 1 236 ? 0.377 -21.281 -13.031 1 94.25 236 VAL B O 1
ATOM 6693 N N . ALA B 1 237 ? 1.447 -22.578 -11.523 1 93.25 237 ALA B N 1
ATOM 6694 C CA . ALA B 1 237 ? 0.681 -22.078 -10.391 1 93.25 237 ALA B CA 1
ATOM 6695 C C . ALA B 1 237 ? 1.604 -21.656 -9.25 1 93.25 237 ALA B C 1
ATOM 6697 O O . ALA B 1 237 ? 2.658 -22.25 -9.039 1 93.25 237 ALA B O 1
ATOM 6698 N N . GLY B 1 238 ? 1.19 -20.578 -8.594 1 91.56 238 GLY B N 1
ATOM 6699 C CA . GLY B 1 238 ? 1.956 -20.094 -7.457 1 91.56 238 GLY B CA 1
ATOM 6700 C C . GLY B 1 238 ? 1.132 -19.25 -6.5 1 91.56 238 GLY B C 1
ATOM 6701 O O . GLY B 1 238 ? 0.09 -18.703 -6.883 1 91.56 238 GLY B O 1
ATOM 6702 N N . SER B 1 239 ? 1.65 -19.281 -5.309 1 88.69 239 SER B N 1
ATOM 6703 C CA . SER B 1 239 ? 0.946 -18.531 -4.273 1 88.69 239 SER B CA 1
ATOM 6704 C C . SER B 1 239 ? 1.619 -17.188 -4 1 88.69 239 SER B C 1
ATOM 6706 O O . SER B 1 239 ? 2.625 -16.859 -4.633 1 88.69 239 SER B O 1
ATOM 6708 N N . ARG B 1 240 ? 0.951 -16.5 -3.148 1 91.19 240 ARG B N 1
ATOM 6709 C CA . ARG B 1 240 ? 1.488 -15.211 -2.727 1 91.19 240 ARG B CA 1
ATOM 6710 C C . ARG B 1 240 ? 2.805 -15.383 -1.978 1 91.19 240 ARG B C 1
ATOM 6712 O O . ARG B 1 240 ? 2.955 -16.312 -1.184 1 91.19 240 ARG B O 1
ATOM 6719 N N . PRO B 1 241 ? 3.709 -14.438 -2.232 1 93.25 241 PRO B N 1
ATOM 6720 C CA . PRO B 1 241 ? 4.969 -14.547 -1.488 1 93.25 241 PRO B CA 1
ATOM 6721 C C . PRO B 1 241 ? 4.785 -14.352 0.014 1 93.25 241 PRO B C 1
ATOM 6723 O O . PRO B 1 241 ? 3.863 -13.648 0.44 1 93.25 241 PRO B O 1
ATOM 6726 N N . HIS B 1 242 ? 5.73 -14.945 0.728 1 89.12 242 HIS B N 1
ATOM 6727 C CA . HIS B 1 242 ? 5.66 -14.828 2.18 1 89.12 242 HIS B CA 1
ATOM 6728 C C . HIS B 1 242 ? 5.977 -13.414 2.641 1 89.12 242 HIS B C 1
ATOM 6730 O O . HIS B 1 242 ? 5.465 -12.961 3.666 1 89.12 242 HIS B O 1
ATOM 6736 N N . ARG B 1 243 ? 6.828 -12.812 1.867 1 91.88 243 ARG B N 1
ATOM 6737 C CA . ARG B 1 243 ? 7.152 -11.422 2.154 1 91.88 243 ARG B CA 1
ATOM 6738 C C . ARG B 1 243 ? 6.891 -10.539 0.938 1 91.88 243 ARG B C 1
ATOM 6740 O O . ARG B 1 243 ? 7.148 -10.945 -0.197 1 91.88 243 ARG B O 1
ATOM 6747 N N . GLN B 1 244 ? 6.434 -9.375 1.227 1 94.5 244 GLN B N 1
ATOM 6748 C CA . GLN B 1 244 ? 6.152 -8.398 0.182 1 94.5 244 GLN B CA 1
ATOM 6749 C C . GLN B 1 244 ? 6.148 -6.98 0.744 1 94.5 244 GLN B C 1
ATOM 6751 O O . GLN B 1 244 ? 5.859 -6.777 1.926 1 94.5 244 GLN B O 1
ATOM 6756 N N . VAL B 1 245 ? 6.527 -6.07 -0.104 1 95.44 245 VAL B N 1
ATOM 6757 C CA . VAL B 1 245 ? 6.453 -4.668 0.298 1 95.44 245 VAL B CA 1
ATOM 6758 C C . VAL B 1 245 ? 5.004 -4.293 0.59 1 95.44 245 VAL B C 1
ATOM 6760 O O . VAL B 1 245 ? 4.094 -4.668 -0.154 1 95.44 245 VAL B O 1
ATOM 6763 N N . GLU B 1 246 ? 4.84 -3.602 1.659 1 93.31 246 GLU B N 1
ATOM 6764 C CA . GLU B 1 246 ? 3.486 -3.182 2.018 1 93.31 246 GLU B CA 1
ATOM 6765 C C . GLU B 1 246 ? 3.074 -1.931 1.246 1 93.31 246 GLU B C 1
ATOM 6767 O O . GLU B 1 246 ? 3.883 -1.021 1.052 1 93.31 246 GLU B O 1
ATOM 6772 N N . PRO B 1 247 ? 1.809 -1.982 0.818 1 93.12 247 PRO B N 1
ATOM 6773 C CA . PRO B 1 247 ? 1.347 -0.729 0.217 1 93.12 247 PRO B CA 1
ATOM 6774 C C . PRO B 1 247 ? 1.455 0.458 1.171 1 93.12 247 PRO B C 1
ATOM 6776 O O . PRO B 1 247 ? 1.294 0.297 2.383 1 93.12 247 PRO B O 1
ATOM 6779 N N . GLY B 1 248 ? 1.733 1.631 0.594 1 93.5 248 GLY B N 1
ATOM 6780 C CA . GLY B 1 248 ? 1.909 2.818 1.415 1 93.5 248 GLY B CA 1
ATOM 6781 C C . GLY B 1 248 ? 2.826 3.85 0.785 1 93.5 248 GLY B C 1
ATOM 6782 O O . GLY B 1 248 ? 2.879 3.975 -0.44 1 93.5 248 GLY B O 1
ATOM 6783 N N . LEU B 1 249 ? 3.432 4.602 1.697 1 95.25 249 LEU B N 1
ATOM 6784 C CA . LEU B 1 249 ? 4.258 5.711 1.232 1 95.25 249 LEU B CA 1
ATOM 6785 C C . LEU B 1 249 ? 5.738 5.363 1.329 1 95.25 249 LEU B C 1
ATOM 6787 O O . LEU B 1 249 ? 6.18 4.773 2.32 1 95.25 249 LEU B O 1
ATOM 6791 N N . TYR B 1 250 ? 6.457 5.703 0.297 1 97 250 TYR B N 1
ATOM 6792 C CA . TYR B 1 250 ? 7.902 5.547 0.188 1 97 250 TYR B CA 1
ATOM 6793 C C . TYR B 1 250 ? 8.531 6.758 -0.489 1 97 250 TYR B C 1
ATOM 6795 O O . TYR B 1 250 ? 7.828 7.617 -1.024 1 97 250 TYR B O 1
ATOM 6803 N N . PHE B 1 251 ? 9.852 6.93 -0.372 1 96.75 251 PHE B N 1
ATOM 6804 C CA . PHE B 1 251 ? 10.477 8.055 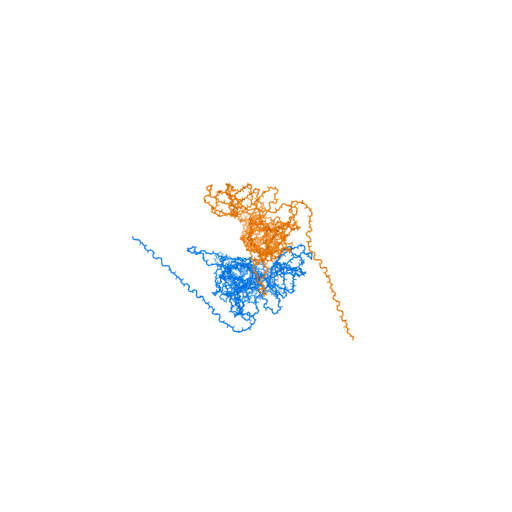-1.051 1 96.75 251 PHE B CA 1
ATOM 6805 C C . PHE B 1 251 ? 11.914 7.734 -1.422 1 96.75 251 PHE B C 1
ATOM 6807 O O . PHE B 1 251 ? 12.492 6.773 -0.913 1 96.75 251 PHE B O 1
ATOM 6814 N N . TYR B 1 252 ? 12.461 8.422 -2.395 1 94.75 252 TYR B N 1
ATOM 6815 C CA . TYR B 1 252 ? 13.836 8.281 -2.852 1 94.75 252 TYR B CA 1
ATOM 6816 C C . TYR B 1 252 ? 14.414 9.633 -3.264 1 94.75 252 TYR B C 1
ATOM 6818 O O . TYR B 1 252 ? 13.672 10.594 -3.48 1 94.75 252 TYR B O 1
ATOM 6826 N N . GLU B 1 253 ? 15.68 9.68 -3.24 1 91.94 253 GLU B N 1
ATOM 6827 C CA . GLU B 1 253 ? 16.359 10.914 -3.625 1 91.94 253 GLU B CA 1
ATOM 6828 C C . GLU B 1 253 ? 16.359 11.094 -5.141 1 91.94 253 GLU B C 1
ATOM 6830 O O . GLU B 1 253 ? 16.688 10.172 -5.887 1 91.94 253 GLU B O 1
ATOM 6835 N N . ARG B 1 254 ? 15.828 12.25 -5.523 1 84.94 254 ARG B N 1
ATOM 6836 C CA . ARG B 1 254 ? 15.836 12.586 -6.941 1 84.94 254 ARG B CA 1
ATOM 6837 C C . ARG B 1 254 ? 17.172 13.219 -7.344 1 84.94 254 ARG B C 1
ATOM 6839 O O . ARG B 1 254 ? 17.594 14.211 -6.742 1 84.94 254 ARG B O 1
ATOM 6846 N N . LYS B 1 255 ? 17.969 12.547 -7.973 1 67.88 255 LYS B N 1
ATOM 6847 C CA . LYS B 1 255 ? 19.234 13.141 -8.414 1 67.88 255 LYS B CA 1
ATOM 6848 C C . LYS B 1 255 ? 19.031 13.977 -9.68 1 67.88 255 LYS B C 1
ATOM 6850 O O . LYS B 1 255 ? 18.125 13.703 -10.469 1 67.88 255 LYS B O 1
ATOM 6855 N N . TYR B 1 256 ? 19.297 15.375 -9.602 1 56.66 256 TYR B N 1
ATOM 6856 C CA . TYR B 1 256 ? 19.172 16.359 -10.664 1 56.66 256 TYR B CA 1
ATOM 6857 C C . TYR B 1 256 ? 19.547 15.75 -12.016 1 56.66 256 TYR B C 1
ATOM 6859 O O . TYR B 1 256 ? 19.141 16.25 -13.062 1 56.66 256 TYR B O 1
ATOM 6867 N N . ASP B 1 257 ? 20.469 14.969 -11.969 1 49 257 ASP B N 1
ATOM 6868 C CA . ASP B 1 257 ? 20.812 14.578 -13.328 1 49 257 ASP B CA 1
ATOM 6869 C C . ASP B 1 257 ? 19.688 13.773 -13.969 1 49 257 ASP B C 1
ATOM 6871 O O . ASP B 1 257 ? 19.391 12.656 -13.539 1 49 257 ASP B O 1
ATOM 6875 N N . TYR B 1 258 ? 18.703 14.609 -14.406 1 44.75 258 TYR B N 1
ATOM 6876 C CA . TYR B 1 258 ? 17.453 14.242 -15.062 1 44.75 258 TYR B CA 1
ATOM 6877 C C . TYR B 1 258 ? 17.578 12.906 -15.781 1 44.75 258 TYR B C 1
ATOM 6879 O O . TYR B 1 258 ? 16.594 12.18 -15.945 1 44.75 258 TYR B O 1
ATOM 6887 N N . GLU B 1 259 ? 18.594 12.859 -16.422 1 43.12 259 GLU B N 1
ATOM 6888 C CA . GLU B 1 259 ? 18.703 11.836 -17.453 1 43.12 259 GLU B CA 1
ATOM 6889 C C . GLU B 1 259 ? 18.812 10.445 -16.844 1 43.12 259 GLU B C 1
ATOM 6891 O O . GLU B 1 259 ? 18.734 9.438 -17.547 1 43.12 259 GLU B O 1
ATOM 6896 N N . SER B 1 260 ? 19.328 10.367 -15.703 1 42.62 260 SER B N 1
ATOM 6897 C CA . SER B 1 260 ? 19.719 9 -15.375 1 42.62 260 SER B CA 1
ATOM 6898 C C . SER B 1 260 ? 18.578 8.25 -14.695 1 42.62 260 SER B C 1
ATOM 6900 O O . SER B 1 260 ? 18.188 8.578 -13.57 1 42.62 260 SER B O 1
ATOM 6902 N N . VAL B 1 261 ? 17.625 7.973 -15.352 1 45 261 VAL B N 1
ATOM 6903 C CA . VAL B 1 261 ? 16.797 6.848 -14.938 1 45 261 VAL B CA 1
ATOM 6904 C C . VAL B 1 261 ? 17.609 5.871 -14.102 1 45 261 VAL B C 1
ATOM 6906 O O . VAL B 1 261 ? 18.516 5.211 -14.617 1 45 261 VAL B O 1
ATOM 6909 N N . GLU B 1 262 ? 18.031 6.238 -13.031 1 49.62 262 GLU B N 1
ATOM 6910 C CA . GLU B 1 262 ? 18.906 5.34 -12.297 1 49.62 262 GLU B CA 1
ATOM 6911 C C . GLU B 1 262 ? 18.219 4.016 -11.984 1 49.62 262 GLU B C 1
ATOM 6913 O O . GLU B 1 262 ? 17.094 4.004 -11.461 1 49.62 262 GLU B O 1
ATOM 6918 N N . LYS B 1 263 ? 18.578 3.039 -12.516 1 57.62 263 LYS B N 1
ATOM 6919 C CA . LYS B 1 263 ? 18.266 1.62 -12.367 1 57.62 263 LYS B CA 1
ATOM 6920 C C . LYS B 1 263 ? 18.172 1.231 -10.891 1 57.62 263 LYS B C 1
ATOM 6922 O O . LYS B 1 263 ? 17.312 0.424 -10.516 1 57.62 263 LYS B O 1
ATOM 6927 N N . ASN B 1 264 ? 18.984 1.844 -10.039 1 64.94 264 ASN B N 1
ATOM 6928 C CA . ASN B 1 264 ? 18.953 1.46 -8.633 1 64.94 264 ASN B CA 1
ATOM 6929 C C . ASN B 1 264 ? 18.75 2.668 -7.727 1 64.94 264 ASN B C 1
ATOM 6931 O O . ASN B 1 264 ? 19.625 3.523 -7.609 1 64.94 264 ASN B O 1
ATOM 6935 N N . VAL B 1 265 ? 17.391 2.883 -7.469 1 81.94 265 VAL B N 1
ATOM 6936 C CA . VAL B 1 265 ? 17.047 4.008 -6.602 1 81.94 265 VAL B CA 1
ATOM 6937 C C . VAL B 1 265 ? 17.016 3.547 -5.148 1 81.94 265 VAL B C 1
ATOM 6939 O O . VAL B 1 265 ? 16.609 2.416 -4.859 1 81.94 265 VAL B O 1
ATOM 6942 N N . ASN B 1 266 ? 17.594 4.305 -4.312 1 90 266 ASN B N 1
ATOM 6943 C CA . ASN B 1 266 ? 17.516 4.039 -2.881 1 90 266 ASN B CA 1
ATOM 6944 C C . ASN B 1 266 ? 16.156 4.469 -2.314 1 90 266 ASN B C 1
ATOM 6946 O O . ASN B 1 266 ? 15.938 5.648 -2.051 1 90 266 ASN B O 1
ATOM 6950 N N . ILE B 1 267 ? 15.344 3.492 -2.203 1 95.56 267 ILE B N 1
ATOM 6951 C CA . ILE B 1 267 ? 14.008 3.771 -1.69 1 95.56 267 ILE B CA 1
ATOM 6952 C C . ILE B 1 267 ? 14 3.656 -0.168 1 95.56 267 ILE B C 1
ATOM 6954 O O . ILE B 1 267 ? 14.461 2.654 0.386 1 95.56 267 ILE B O 1
ATOM 6958 N N . HIS B 1 268 ? 13.484 4.672 0.488 1 95.88 268 HIS B N 1
ATOM 6959 C CA . HIS B 1 268 ? 13.438 4.746 1.943 1 95.88 268 HIS B CA 1
ATOM 6960 C C . HIS B 1 268 ? 12.047 4.418 2.471 1 95.88 268 HIS B C 1
ATOM 6962 O O . HIS B 1 268 ? 11.047 4.668 1.792 1 95.88 268 HIS B O 1
ATOM 6968 N N . SER B 1 269 ? 12.039 3.818 3.668 1 92.19 269 SER B N 1
ATOM 6969 C CA . SER B 1 269 ? 10.812 3.529 4.402 1 92.19 269 SER B CA 1
ATOM 6970 C C . SER B 1 269 ? 11.031 3.615 5.91 1 92.19 269 SER B C 1
ATOM 6972 O O . SER B 1 269 ? 12.148 3.871 6.363 1 92.19 269 SER B O 1
ATOM 6974 N N . GLY B 1 270 ? 9.961 3.596 6.703 1 88.94 270 GLY B N 1
ATOM 6975 C CA . GLY B 1 270 ? 10.086 3.48 8.148 1 88.94 270 GLY B CA 1
ATOM 6976 C C . GLY B 1 270 ? 9.977 4.812 8.859 1 88.94 270 GLY B C 1
ATOM 6977 O O . GLY B 1 270 ? 10.305 4.918 10.047 1 88.94 270 GLY B O 1
ATOM 6978 N N . VAL B 1 271 ? 9.688 5.824 8.156 1 92.25 271 VAL B N 1
ATOM 6979 C CA . VAL B 1 271 ? 9.5 7.137 8.773 1 92.25 271 VAL B CA 1
ATOM 6980 C C . VAL B 1 271 ? 8.102 7.664 8.461 1 92.25 271 VAL B C 1
ATOM 6982 O O . VAL B 1 271 ? 7.496 7.273 7.461 1 92.25 271 VAL B O 1
ATOM 6985 N N . ALA B 1 272 ? 7.68 8.477 9.367 1 91.44 272 ALA B N 1
ATOM 6986 C CA . ALA B 1 272 ? 6.375 9.086 9.117 1 91.44 272 ALA B CA 1
ATOM 6987 C C . ALA B 1 272 ? 6.457 10.125 7.996 1 91.44 272 ALA B C 1
ATOM 6989 O O . ALA B 1 272 ? 7.168 11.125 8.125 1 91.44 272 ALA B O 1
ATOM 6990 N N . LEU B 1 273 ? 5.828 9.914 6.938 1 95.44 273 LEU B N 1
ATOM 6991 C CA . LEU B 1 273 ? 5.805 10.758 5.75 1 95.44 273 LEU B CA 1
ATOM 6992 C C . LEU B 1 273 ? 4.395 11.281 5.48 1 95.44 273 LEU B C 1
ATOM 6994 O O . LEU B 1 273 ? 3.418 10.539 5.617 1 95.44 273 LEU B O 1
ATOM 6998 N N . ASN B 1 274 ? 4.352 12.555 5.184 1 93.25 274 ASN B N 1
ATOM 6999 C CA . ASN B 1 274 ? 3.055 13.102 4.797 1 93.25 274 ASN B CA 1
ATOM 7000 C C . ASN B 1 274 ? 2.502 12.414 3.553 1 93.25 274 ASN B C 1
ATOM 7002 O O . ASN B 1 274 ? 3.244 12.125 2.611 1 93.25 274 ASN B O 1
ATOM 7006 N N . ASP B 1 275 ? 1.234 12.125 3.605 1 91 275 ASP B N 1
ATOM 7007 C CA . ASP B 1 275 ? 0.584 11.617 2.4 1 91 275 ASP B CA 1
ATOM 7008 C C . ASP B 1 275 ? 0.448 12.711 1.347 1 91 275 ASP B C 1
ATOM 7010 O O . ASP B 1 275 ? 0.838 13.859 1.581 1 91 275 ASP B O 1
ATOM 7014 N N . ILE B 1 276 ? -0.091 12.367 0.266 1 87.25 276 ILE B N 1
ATOM 7015 C CA . ILE B 1 276 ? -0.139 13.242 -0.902 1 87.25 276 ILE B CA 1
ATOM 7016 C C . ILE B 1 276 ? -0.861 14.539 -0.549 1 87.25 276 ILE B C 1
ATOM 7018 O O . ILE B 1 276 ? -0.442 15.625 -0.963 1 87.25 276 ILE B O 1
ATOM 7022 N N . LEU B 1 277 ? -1.883 14.453 0.28 1 81.62 277 LEU B N 1
ATOM 7023 C CA . LEU B 1 277 ? -2.68 15.633 0.582 1 81.62 277 LEU B CA 1
ATOM 7024 C C . LEU B 1 277 ? -2.422 16.109 2.008 1 81.62 277 LEU B C 1
ATOM 7026 O O . LEU B 1 277 ? -3.033 17.078 2.459 1 81.62 277 LEU B O 1
ATOM 7030 N N . GLU B 1 278 ? -1.549 15.453 2.648 1 84.81 278 GLU B N 1
ATOM 7031 C CA . GLU B 1 278 ? -1.209 15.805 4.023 1 84.81 278 GLU B CA 1
ATOM 7032 C C . GLU B 1 278 ? 0.019 16.719 4.07 1 84.81 278 GLU B C 1
ATOM 7034 O O . GLU B 1 278 ? 0.963 16.531 3.299 1 84.81 278 GLU B O 1
ATOM 7039 N N . THR B 1 279 ? -0.055 17.703 4.969 1 88.06 279 THR B N 1
ATOM 7040 C CA . THR B 1 279 ? 1.072 18.609 5.098 1 88.06 279 THR B CA 1
ATOM 7041 C C . THR B 1 279 ? 1.354 18.922 6.562 1 88.06 279 THR B C 1
ATOM 7043 O O . THR B 1 279 ? 1.591 20.078 6.926 1 88.06 279 THR B O 1
ATOM 7046 N N . SER B 1 280 ? 1.34 17.969 7.344 1 89.38 280 SER B N 1
ATOM 7047 C CA . SER B 1 280 ? 1.606 18.125 8.766 1 89.38 280 SER B CA 1
ATOM 7048 C C . SER B 1 280 ? 3.074 18.453 9.023 1 89.38 280 SER B C 1
ATOM 7050 O O . SER B 1 280 ? 3.963 17.875 8.398 1 89.38 280 SER B O 1
ATOM 7052 N N . LEU B 1 281 ? 3.354 19.328 10 1 93.81 281 LEU B N 1
ATOM 7053 C CA . LEU B 1 281 ? 4.723 19.703 10.336 1 93.81 281 LEU B CA 1
ATOM 7054 C C . LEU B 1 281 ? 5.387 18.625 11.195 1 93.81 281 LEU B C 1
ATOM 7056 O O . LEU B 1 281 ? 6.602 18.641 11.398 1 93.81 281 LEU B O 1
ATOM 7060 N N . ASP B 1 282 ? 4.562 17.641 11.539 1 91.25 282 ASP B N 1
ATOM 7061 C CA . ASP B 1 282 ? 5.066 16.578 12.406 1 91.25 282 ASP B CA 1
ATOM 7062 C C . ASP B 1 282 ? 5.691 15.453 11.586 1 91.25 282 ASP B C 1
ATOM 7064 O O . ASP B 1 282 ? 6.309 14.539 12.141 1 91.25 282 ASP B O 1
ATOM 7068 N N . LYS B 1 283 ? 5.559 15.578 10.352 1 93.81 283 LYS B N 1
ATOM 7069 C CA . LYS B 1 283 ? 6.012 14.484 9.492 1 93.81 283 LYS B CA 1
ATOM 7070 C C . LYS B 1 283 ? 6.988 14.992 8.438 1 93.81 283 LYS B C 1
ATOM 7072 O O . LYS B 1 283 ? 7.059 16.203 8.172 1 93.81 283 LYS B O 1
ATOM 7077 N N . LEU B 1 284 ? 7.645 14.055 7.871 1 96.12 284 LEU B N 1
ATOM 7078 C CA . LEU B 1 284 ? 8.508 14.375 6.738 1 96.12 284 LEU B CA 1
ATOM 7079 C C . LEU B 1 284 ? 7.684 14.766 5.516 1 96.12 284 LEU B C 1
ATOM 7081 O O . LEU B 1 284 ? 6.57 14.266 5.328 1 96.12 284 LEU B O 1
ATOM 7085 N N . GLY B 1 285 ? 8.18 15.711 4.785 1 96.19 285 GLY B N 1
ATOM 7086 C CA . GLY B 1 285 ? 7.551 16.047 3.516 1 96.19 285 GLY B CA 1
ATOM 7087 C C . GLY B 1 285 ? 6.664 17.281 3.588 1 96.19 285 GLY B C 1
ATOM 7088 O O . GLY B 1 285 ? 5.82 17.5 2.717 1 96.19 285 GLY B O 1
ATOM 7089 N N . TRP B 1 286 ? 6.785 18.062 4.633 1 95.56 286 TRP B N 1
ATOM 7090 C CA . TRP B 1 286 ? 5.934 19.25 4.727 1 95.56 286 TRP B CA 1
ATOM 7091 C C . TRP B 1 286 ? 6.523 20.406 3.926 1 95.56 286 TRP B C 1
ATOM 7093 O O . TRP B 1 286 ? 5.836 21.391 3.664 1 95.56 286 TRP B O 1
ATOM 7103 N N . PHE B 1 287 ? 7.832 20.406 3.586 1 96.62 287 PHE B N 1
ATOM 7104 C CA . PHE B 1 287 ? 8.461 21.359 2.684 1 96.62 287 PHE B CA 1
ATOM 7105 C C . PHE B 1 287 ? 8.477 20.828 1.255 1 96.62 287 PHE B C 1
ATOM 7107 O O . PHE B 1 287 ? 9.359 20.047 0.888 1 96.62 287 PHE B O 1
ATOM 7114 N N . ARG B 1 288 ? 7.523 21.344 0.413 1 94.75 288 ARG B N 1
ATOM 7115 C CA . ARG B 1 288 ? 7.246 20.734 -0.888 1 94.75 288 ARG B CA 1
ATOM 7116 C C . ARG B 1 288 ? 7.844 21.578 -2.016 1 94.75 288 ARG B C 1
ATOM 7118 O O . ARG B 1 288 ? 8.023 22.781 -1.871 1 94.75 288 ARG B O 1
ATOM 7125 N N . PHE B 1 289 ? 8.188 20.891 -3.039 1 93.44 289 PHE B N 1
ATOM 7126 C CA . PHE B 1 289 ? 8.617 21.516 -4.285 1 93.44 289 PHE B CA 1
ATOM 7127 C C . PHE B 1 289 ? 7.559 21.328 -5.367 1 93.44 289 PHE B C 1
ATOM 7129 O O . PHE B 1 289 ? 7.438 20.266 -5.961 1 93.44 289 PHE B O 1
ATOM 7136 N N . GLU B 1 290 ? 6.801 22.344 -5.59 1 88.44 290 GLU B N 1
ATOM 7137 C CA . GLU B 1 290 ? 5.695 22.312 -6.543 1 88.44 290 GLU B CA 1
ATOM 7138 C C . GLU B 1 290 ? 5.828 23.438 -7.57 1 88.44 290 GLU B C 1
ATOM 7140 O O . GLU B 1 290 ? 6.102 24.578 -7.215 1 88.44 290 GLU B O 1
ATOM 7145 N N . LYS B 1 291 ? 5.652 23.047 -8.836 1 86.56 291 LYS B N 1
ATOM 7146 C CA . LYS B 1 291 ? 5.703 24.016 -9.914 1 86.56 291 LYS B CA 1
ATOM 7147 C C . LYS B 1 291 ? 7.008 24.812 -9.875 1 86.56 291 LYS B C 1
ATOM 7149 O O . LYS B 1 291 ? 6.996 26.047 -9.945 1 86.56 291 LYS B O 1
ATOM 7154 N N . ASN B 1 292 ? 8.039 24.203 -9.508 1 87.31 292 ASN B N 1
ATOM 7155 C CA . ASN B 1 292 ? 9.406 24.734 -9.531 1 87.31 292 ASN B CA 1
ATOM 7156 C C . ASN B 1 292 ? 9.625 25.766 -8.43 1 87.31 292 ASN B C 1
ATOM 7158 O O . ASN B 1 292 ? 10.398 26.703 -8.609 1 87.31 292 ASN B O 1
ATOM 7162 N N . ARG B 1 293 ? 8.875 25.609 -7.473 1 91.44 293 ARG B N 1
ATOM 7163 C CA . ARG B 1 293 ? 9.062 26.484 -6.32 1 91.44 293 ARG B CA 1
ATOM 7164 C C . ARG B 1 293 ? 8.867 25.719 -5.016 1 91.44 293 ARG B C 1
ATOM 7166 O O . ARG B 1 293 ? 8.109 24.734 -4.969 1 91.44 293 ARG B O 1
ATOM 7173 N N . TRP B 1 294 ? 9.562 26.234 -4.031 1 94.69 294 TRP B N 1
ATOM 7174 C CA . TRP B 1 294 ? 9.391 25.672 -2.699 1 94.69 294 TRP B CA 1
ATOM 7175 C C . TRP B 1 294 ? 8.18 26.281 -1.999 1 94.69 294 TRP B C 1
ATOM 7177 O O . TRP B 1 294 ? 7.945 27.5 -2.104 1 94.69 294 TRP B O 1
ATOM 7187 N N . VAL B 1 295 ? 7.449 25.422 -1.337 1 92.5 295 VAL B N 1
ATOM 7188 C CA . VAL B 1 295 ? 6.238 25.938 -0.71 1 92.5 295 VAL B CA 1
ATOM 7189 C C . VAL B 1 295 ? 5.949 25.172 0.575 1 92.5 295 VAL B C 1
ATOM 7191 O O . VAL B 1 295 ? 6.277 23.984 0.68 1 92.5 295 VAL B O 1
ATOM 7194 N N . VAL B 1 296 ? 5.453 25.844 1.57 1 93.31 296 VAL B N 1
ATOM 7195 C CA . VAL B 1 296 ? 4.801 25.25 2.736 1 93.31 296 VAL B CA 1
ATOM 7196 C C . VAL B 1 296 ? 3.301 25.531 2.682 1 93.31 296 VAL B C 1
ATOM 7198 O O . VAL B 1 296 ? 2.871 26.688 2.77 1 93.31 296 VAL B O 1
ATOM 7201 N N . LYS B 1 297 ? 2.59 24.469 2.525 1 89.06 297 LYS B N 1
ATOM 7202 C CA . LYS B 1 297 ? 1.145 24.656 2.434 1 89.06 297 LYS B CA 1
ATOM 7203 C C . LYS B 1 297 ? 0.588 25.266 3.713 1 89.06 297 LYS B C 1
ATOM 7205 O O . LYS B 1 297 ? 0.85 24.766 4.812 1 89.06 297 LYS B O 1
ATOM 7210 N N . LYS B 1 298 ? -0.142 26.328 3.572 1 88.06 298 LYS B N 1
ATOM 7211 C CA . LYS B 1 298 ? -0.655 27.094 4.703 1 88.06 298 LYS B CA 1
ATOM 7212 C C . LYS B 1 298 ? 0.471 27.484 5.652 1 88.06 298 LYS B C 1
ATOM 7214 O O . LYS B 1 298 ? 0.314 27.422 6.875 1 88.06 298 LYS B O 1
ATOM 7219 N N . GLY B 1 299 ? 1.495 27.844 5.062 1 90.81 299 GLY B N 1
ATOM 7220 C CA . GLY B 1 299 ? 2.695 28.125 5.832 1 90.81 299 GLY B CA 1
ATOM 7221 C C . GLY B 1 299 ? 2.529 29.297 6.785 1 90.81 299 GLY B C 1
ATOM 7222 O O . GLY B 1 299 ? 3.045 29.266 7.902 1 90.81 299 GLY B O 1
ATOM 7223 N N . ASN B 1 300 ? 1.809 30.297 6.348 1 90.06 300 ASN B N 1
ATOM 7224 C CA . ASN B 1 300 ? 1.618 31.484 7.184 1 90.06 300 ASN B CA 1
ATOM 7225 C C . ASN B 1 300 ? 0.94 31.125 8.508 1 90.06 300 ASN B C 1
ATOM 7227 O O . ASN B 1 300 ? 1.314 31.641 9.562 1 90.06 300 ASN B O 1
ATOM 7231 N N . ILE B 1 301 ? 0.072 30.25 8.406 1 90.94 301 ILE B N 1
ATOM 7232 C CA . ILE B 1 301 ? -0.685 29.844 9.586 1 90.94 301 ILE B CA 1
ATOM 7233 C C . ILE B 1 301 ? 0.116 28.828 10.391 1 90.94 301 ILE B C 1
ATOM 7235 O O . ILE B 1 301 ? 0.262 28.969 11.609 1 90.94 301 ILE B O 1
ATOM 7239 N N . LYS B 1 302 ? 0.653 27.891 9.727 1 92.19 302 LYS B N 1
ATOM 7240 C CA . LYS B 1 302 ? 1.326 26.781 10.398 1 92.19 302 LYS B CA 1
ATOM 7241 C C . LYS B 1 302 ? 2.592 27.266 11.102 1 92.19 302 LYS B C 1
ATOM 7243 O O . LYS B 1 302 ? 2.871 26.844 12.234 1 92.19 302 LYS B O 1
ATOM 7248 N N . ILE B 1 303 ? 3.285 28.078 10.445 1 94.44 303 ILE B N 1
ATOM 7249 C CA . ILE B 1 303 ? 4.527 28.547 11.047 1 94.44 303 ILE B CA 1
ATOM 7250 C C . ILE B 1 303 ? 4.211 29.484 12.211 1 94.44 303 ILE B C 1
ATOM 7252 O O . ILE B 1 303 ? 4.918 29.5 13.227 1 94.44 303 ILE B O 1
ATOM 7256 N N . THR B 1 304 ? 3.148 30.312 12.047 1 92.5 304 THR B N 1
ATOM 7257 C CA . THR B 1 304 ? 2.73 31.172 13.141 1 92.5 304 THR B CA 1
ATOM 7258 C C . THR B 1 304 ? 2.381 30.359 14.383 1 92.5 304 THR B C 1
ATOM 7260 O O . THR B 1 304 ? 2.729 30.734 15.5 1 92.5 304 THR B O 1
ATOM 7263 N N . GLU B 1 305 ? 1.752 29.281 14.188 1 91.75 305 GLU B N 1
ATOM 7264 C CA . GLU B 1 305 ? 1.375 28.422 15.305 1 91.75 305 GLU B CA 1
ATOM 7265 C C . GLU B 1 305 ? 2.582 27.656 15.844 1 91.75 305 GLU B C 1
ATOM 7267 O O . GLU B 1 305 ? 2.676 27.422 17.047 1 91.75 305 GLU B O 1
ATOM 7272 N N . ALA B 1 306 ? 3.479 27.359 15.039 1 94.5 306 ALA B N 1
ATOM 7273 C CA . ALA B 1 306 ? 4.57 26.453 15.398 1 94.5 306 ALA B CA 1
ATOM 7274 C C . ALA B 1 306 ? 5.738 27.234 16.016 1 94.5 306 ALA B C 1
ATOM 7276 O O . ALA B 1 306 ? 6.543 26.672 16.75 1 94.5 306 ALA B O 1
ATOM 7277 N N . HIS B 1 307 ? 5.871 28.484 15.672 1 95.56 307 HIS B N 1
ATOM 7278 C CA . HIS B 1 307 ? 7.027 29.266 16.094 1 95.56 307 HIS B CA 1
ATOM 7279 C C . HIS B 1 307 ? 6.812 29.844 17.5 1 95.56 307 HIS B C 1
ATOM 7281 O O . HIS B 1 307 ? 5.828 30.547 17.734 1 95.56 307 HIS B O 1
ATOM 7287 N N . HIS B 1 308 ? 7.695 29.453 18.344 1 94.06 308 HIS B N 1
ATOM 7288 C CA . HIS B 1 308 ? 7.699 30 19.703 1 94.06 308 HIS B CA 1
ATOM 7289 C C . HIS B 1 308 ? 8.992 30.75 19.984 1 94.06 308 HIS B C 1
ATOM 7291 O O . HIS B 1 308 ? 10.078 30.297 19.609 1 94.06 308 HIS B O 1
ATOM 7297 N N . ALA B 1 309 ? 8.781 31.922 20.547 1 94.5 309 ALA B N 1
ATOM 7298 C CA . ALA B 1 309 ? 9.938 32.75 20.844 1 94.5 309 ALA B CA 1
ATOM 7299 C C . ALA B 1 309 ? 9.727 33.562 22.125 1 94.5 309 ALA B C 1
ATOM 7301 O O . ALA B 1 309 ? 8.594 33.875 22.5 1 94.5 309 ALA B O 1
ATOM 7302 N N . ASN B 1 310 ? 10.82 33.781 22.781 1 93.75 310 ASN B N 1
ATOM 7303 C CA . ASN B 1 310 ? 10.805 34.562 24 1 93.75 310 ASN B CA 1
ATOM 7304 C C . ASN B 1 310 ? 12.016 35.5 24.078 1 93.75 310 ASN B C 1
ATOM 7306 O O . ASN B 1 310 ? 13.117 35.125 23.672 1 93.75 310 ASN B O 1
ATOM 7310 N N . VAL B 1 311 ? 11.719 36.688 24.672 1 94.12 311 VAL B N 1
ATOM 7311 C CA . VAL B 1 311 ? 12.781 37.688 24.812 1 94.12 311 VAL B CA 1
ATOM 7312 C C . VAL B 1 311 ? 13.594 37.406 26.078 1 94.12 311 VAL B C 1
ATOM 7314 O O . VAL B 1 311 ? 13.023 37.125 27.141 1 94.12 311 VAL B O 1
ATOM 7317 N N . ILE B 1 312 ? 14.883 37.406 25.906 1 92.12 312 ILE B N 1
ATOM 7318 C CA . ILE B 1 312 ? 15.781 37.312 27.047 1 92.12 312 ILE B CA 1
ATOM 7319 C C . ILE B 1 312 ? 16.203 38.719 27.5 1 92.12 312 ILE B C 1
ATOM 7321 O O . ILE B 1 312 ? 16.125 39.031 28.688 1 92.12 312 ILE B O 1
ATOM 7325 N N . ASP B 1 313 ? 16.594 39.5 26.547 1 90.75 313 ASP B N 1
ATOM 7326 C CA . ASP B 1 313 ? 16.953 40.906 26.797 1 90.75 313 ASP B CA 1
ATOM 7327 C C . ASP B 1 313 ? 16.672 41.75 25.562 1 90.75 313 ASP B C 1
ATOM 7329 O O . ASP B 1 313 ? 17.359 41.656 24.547 1 90.75 313 ASP B O 1
ATOM 7333 N N . CYS B 1 314 ? 15.773 42.719 25.688 1 91.94 314 CYS B N 1
ATOM 7334 C CA . CYS B 1 314 ? 15.336 43.5 24.547 1 91.94 314 CYS B CA 1
ATOM 7335 C C . CYS B 1 314 ? 16.391 44.531 24.156 1 91.94 314 CYS B C 1
ATOM 7337 O O . CYS B 1 314 ? 16.531 44.844 22.969 1 91.94 314 CYS B O 1
ATOM 7339 N N . ARG B 1 315 ? 17.125 45.062 25.125 1 84.56 315 ARG B N 1
ATOM 7340 C CA . ARG B 1 315 ? 18.156 46.031 24.812 1 84.56 315 ARG B CA 1
ATOM 7341 C C . ARG B 1 315 ? 19.266 45.438 23.969 1 84.56 315 ARG B C 1
ATOM 7343 O O . ARG B 1 315 ? 19.703 46.031 22.984 1 84.56 315 ARG B O 1
ATOM 7350 N N . GLU B 1 316 ? 19.656 44.25 24.375 1 88.12 316 GLU B N 1
ATOM 7351 C CA . GLU B 1 316 ? 20.719 43.562 23.656 1 88.12 316 GLU B CA 1
ATOM 7352 C C . GLU B 1 316 ? 20.172 42.781 22.469 1 88.12 316 GLU B C 1
ATOM 7354 O O . GLU B 1 316 ? 20.938 42.188 21.703 1 88.12 316 GLU B O 1
ATOM 7359 N N . GLN B 1 317 ? 18.922 42.781 22.359 1 92.62 317 GLN B N 1
ATOM 7360 C CA . GLN B 1 317 ? 18.25 42.062 21.281 1 92.62 317 GLN B CA 1
ATOM 7361 C C . GLN B 1 317 ? 18.531 40.562 21.375 1 92.62 317 GLN B C 1
ATOM 7363 O O . GLN B 1 317 ? 18.812 39.906 20.359 1 92.62 317 GLN B O 1
ATOM 7368 N N . LEU B 1 318 ? 18.594 40.062 22.594 1 93.44 318 LEU B N 1
ATOM 7369 C CA . LEU B 1 318 ? 18.781 38.625 22.859 1 93.44 318 LEU B CA 1
ATOM 7370 C C . LEU B 1 318 ? 17.453 37.906 23 1 93.44 318 LEU B C 1
ATOM 7372 O O . LEU B 1 318 ? 16.594 38.344 23.766 1 93.44 318 LEU B O 1
ATOM 7376 N N . TYR B 1 319 ? 17.281 36.844 22.219 1 94.31 319 TYR B N 1
ATOM 7377 C CA . TYR B 1 319 ? 16.031 36.125 22.25 1 94.31 319 TYR B CA 1
ATOM 7378 C C . TYR B 1 319 ? 16.281 34.625 22.078 1 94.31 319 TYR B C 1
ATOM 7380 O O . TYR B 1 319 ? 17.375 34.188 21.703 1 94.31 319 TYR B O 1
ATOM 7388 N N . SER B 1 320 ? 15.336 33.812 22.5 1 94 320 SER B N 1
ATOM 7389 C CA . SER B 1 320 ? 15.297 32.375 22.266 1 94 320 SER B CA 1
ATOM 7390 C C . SER B 1 320 ? 14.078 31.984 21.422 1 94 320 SER B C 1
ATOM 7392 O O . SER B 1 320 ? 13 32.562 21.578 1 94 320 SER B O 1
ATOM 7394 N N . SER B 1 321 ? 14.352 31.109 20.5 1 93.31 321 SER B N 1
ATOM 7395 C CA . SER B 1 321 ? 13.258 30.703 19.625 1 93.31 321 SER B CA 1
ATOM 7396 C C . SER B 1 321 ? 13.328 29.203 19.328 1 93.31 321 SER B C 1
ATOM 7398 O O . SER B 1 321 ? 14.391 28.594 19.422 1 93.31 321 SER B O 1
ATOM 7400 N N . THR B 1 322 ? 12.188 28.609 19.078 1 92.44 322 THR B N 1
ATOM 7401 C CA . THR B 1 322 ? 12.062 27.203 18.672 1 92.44 322 THR B CA 1
ATOM 7402 C C . THR B 1 322 ? 10.867 27.016 17.734 1 92.44 322 THR B C 1
ATOM 7404 O O . THR B 1 322 ? 10.07 27.938 17.547 1 92.44 322 THR B O 1
ATOM 7407 N N . LEU B 1 323 ? 10.961 25.969 17.047 1 93.12 323 LEU B N 1
ATOM 7408 C CA . LEU B 1 323 ? 9.875 25.609 16.141 1 93.12 323 LEU B CA 1
ATOM 7409 C C . LEU B 1 323 ? 9.258 24.266 16.531 1 93.12 323 LEU B C 1
ATOM 7411 O O . LEU B 1 323 ? 9.961 23.266 16.656 1 93.12 323 LEU B O 1
ATOM 7415 N N . ASN B 1 324 ? 7.949 24.266 16.766 1 92.62 324 ASN B N 1
ATOM 7416 C CA . ASN B 1 324 ? 7.223 23.031 17.031 1 92.62 324 ASN B CA 1
ATOM 7417 C C . ASN B 1 324 ? 6.941 22.25 15.75 1 92.62 324 ASN B C 1
ATOM 7419 O O . ASN B 1 324 ? 5.797 22.172 15.305 1 92.62 324 ASN B O 1
ATOM 7423 N N . ALA B 1 325 ? 7.91 21.688 15.227 1 92.69 325 ALA B N 1
ATOM 7424 C CA . ALA B 1 325 ? 7.898 20.859 14.016 1 92.69 325 ALA B CA 1
ATOM 7425 C C . ALA B 1 325 ? 8.945 19.75 14.109 1 92.69 325 ALA B C 1
ATOM 7427 O O . ALA B 1 325 ? 9.773 19.75 15.016 1 92.69 325 ALA B O 1
ATOM 7428 N N . GLU B 1 326 ? 8.703 18.828 13.219 1 91.5 326 GLU B N 1
ATOM 7429 C CA . GLU B 1 326 ? 9.656 17.734 13.172 1 91.5 326 GLU B CA 1
ATOM 7430 C C . GLU B 1 326 ? 10.328 17.641 11.805 1 91.5 326 GLU B C 1
ATOM 7432 O O . GLU B 1 326 ? 9.875 18.266 10.844 1 91.5 326 GLU B O 1
ATOM 7437 N N . GLN B 1 327 ? 11.492 17.047 11.742 1 92.62 327 GLN B N 1
ATOM 7438 C CA . GLN B 1 327 ? 12.172 16.688 10.5 1 92.62 327 GLN B CA 1
ATOM 7439 C C . GLN B 1 327 ? 12.703 17.938 9.789 1 92.62 327 GLN B C 1
ATOM 7441 O O . GLN B 1 327 ? 12.422 18.156 8.617 1 92.62 327 GLN B O 1
ATOM 7446 N N . TYR B 1 328 ? 13.367 18.703 10.492 1 93.75 328 TYR B N 1
ATOM 7447 C CA . TYR B 1 328 ? 13.992 19.906 9.93 1 93.75 328 TYR B CA 1
ATOM 7448 C C . TYR B 1 328 ? 15.367 20.125 10.539 1 93.75 328 TYR B C 1
ATOM 7450 O O . TYR B 1 328 ? 15.766 19.438 11.477 1 93.75 328 TYR B O 1
ATOM 7458 N N . VAL B 1 329 ? 16.094 21.062 9.914 1 93.19 329 VAL B N 1
ATOM 7459 C CA . VAL B 1 329 ? 17.422 21.453 10.359 1 93.19 329 VAL B CA 1
ATOM 7460 C C . VAL B 1 329 ? 17.406 22.922 10.789 1 93.19 329 VAL B C 1
ATOM 7462 O O . VAL B 1 329 ? 16.75 23.75 10.148 1 93.19 329 VAL B O 1
ATOM 7465 N N . ILE B 1 330 ? 18.062 23.188 11.891 1 91.38 330 ILE B N 1
ATOM 7466 C CA . ILE B 1 330 ? 18.156 24.562 12.367 1 91.38 330 ILE B CA 1
ATOM 7467 C C . ILE B 1 330 ? 19.562 25.109 12.102 1 91.38 330 ILE B C 1
ATOM 7469 O O . ILE B 1 330 ? 20.562 24.453 12.406 1 91.38 330 ILE B O 1
ATOM 7473 N N . LYS B 1 331 ? 19.578 26.219 11.508 1 88.56 331 LYS B N 1
ATOM 7474 C CA . LYS B 1 331 ? 20.859 26.891 11.266 1 88.56 331 LYS B CA 1
ATOM 7475 C C . LYS B 1 331 ? 21.375 27.547 12.539 1 88.56 331 LYS B C 1
ATOM 7477 O O . LYS B 1 331 ? 20.656 28.312 13.188 1 88.56 331 LYS B O 1
ATOM 7482 N N . SER B 1 332 ? 22.469 27.094 12.969 1 81.88 332 SER B N 1
ATOM 7483 C CA . SER B 1 332 ? 23.109 27.703 14.133 1 81.88 332 SER B CA 1
ATOM 7484 C C . SER B 1 332 ? 24.531 28.172 13.797 1 81.88 332 SER B C 1
ATOM 7486 O O . SER B 1 332 ? 25.094 27.766 12.781 1 81.88 332 SER B O 1
ATOM 7488 N N . ASN B 1 333 ? 25 29.125 14.625 1 76.75 333 ASN B N 1
ATOM 7489 C CA . ASN B 1 333 ? 26.344 29.641 14.445 1 76.75 333 ASN B CA 1
ATOM 7490 C C . ASN B 1 333 ? 27.391 28.547 14.688 1 76.75 333 ASN B C 1
ATOM 7492 O O . ASN B 1 333 ? 28.469 28.578 14.078 1 76.75 333 ASN B O 1
ATOM 7496 N N . ASN B 1 334 ? 27.125 27.656 15.578 1 78.12 334 ASN B N 1
ATOM 7497 C CA . ASN B 1 334 ? 28.078 26.594 15.938 1 78.12 334 ASN B CA 1
ATOM 7498 C C . ASN B 1 334 ? 27.844 25.328 15.109 1 78.12 334 ASN B C 1
ATOM 7500 O O . ASN B 1 334 ? 28.25 24.234 15.5 1 78.12 334 ASN B O 1
ATOM 7504 N N . GLY B 1 335 ? 27.172 25.453 14.078 1 82.69 335 GLY B N 1
ATOM 7505 C CA . GLY B 1 335 ? 26.875 24.297 13.258 1 82.69 335 GLY B CA 1
ATOM 7506 C C . GLY B 1 335 ? 25.391 23.984 13.172 1 82.69 335 GLY B C 1
ATOM 7507 O O . GLY B 1 335 ? 24.641 24.25 14.109 1 82.69 335 GLY B O 1
ATOM 7508 N N . ASP B 1 336 ? 25.047 23.359 12.109 1 86.06 336 ASP B N 1
ATOM 7509 C CA . ASP B 1 336 ? 23.641 23.062 11.875 1 86.06 336 ASP B CA 1
ATOM 7510 C C . ASP B 1 336 ? 23.172 21.938 12.789 1 86.06 336 ASP B C 1
ATOM 7512 O O . ASP B 1 336 ? 23.875 20.953 12.992 1 86.06 336 ASP B O 1
ATOM 7516 N N . ILE B 1 337 ? 22.141 22.125 13.445 1 87 337 ILE B N 1
ATOM 7517 C CA . ILE B 1 337 ? 21.531 21.109 14.281 1 87 337 ILE B CA 1
ATOM 7518 C C . ILE B 1 337 ? 20.562 20.266 13.445 1 87 337 ILE B C 1
ATOM 7520 O O . ILE B 1 337 ? 19.516 20.766 13.008 1 87 337 ILE B O 1
ATOM 7524 N N . LYS B 1 338 ? 20.922 19.047 13.266 1 88.06 338 LYS B N 1
ATOM 7525 C CA . LYS B 1 338 ? 20.141 18.141 12.422 1 88.06 338 LYS B CA 1
ATOM 7526 C C . LYS B 1 338 ? 19.078 17.406 13.234 1 88.06 338 LYS B C 1
ATOM 7528 O O . LYS B 1 338 ? 19.406 16.719 14.203 1 88.06 338 LYS B O 1
ATOM 7533 N N . ASN B 1 339 ? 17.844 17.656 12.844 1 87.75 339 ASN B N 1
ATOM 7534 C CA . ASN B 1 339 ? 16.703 16.984 13.484 1 87.75 339 ASN B CA 1
ATOM 7535 C C . ASN B 1 339 ? 15.82 16.281 12.461 1 87.75 339 ASN B C 1
ATOM 7537 O O . ASN B 1 339 ? 14.648 16.609 12.312 1 87.75 339 ASN B O 1
ATOM 7541 N N . TYR B 1 340 ? 16.422 15.352 11.719 1 90.06 340 TYR B N 1
ATOM 7542 C CA . TYR B 1 340 ? 15.625 14.586 10.766 1 90.06 340 TYR B CA 1
ATOM 7543 C C . TYR B 1 340 ? 16.141 13.156 10.648 1 90.06 340 TYR B C 1
ATOM 7545 O O . TYR B 1 340 ? 17.281 12.867 11.008 1 90.06 340 TYR B O 1
ATOM 7553 N N . GLU B 1 341 ? 15.227 12.328 10.312 1 90.44 341 GLU B N 1
ATOM 7554 C CA . GLU B 1 341 ? 15.523 10.914 10.086 1 90.44 341 GLU B CA 1
ATOM 7555 C C . GLU B 1 341 ? 14.961 10.445 8.75 1 90.44 341 GLU B C 1
ATOM 7557 O O . GLU B 1 341 ? 13.82 10.766 8.398 1 90.44 341 GLU B O 1
ATOM 7562 N N . LEU B 1 342 ? 15.828 9.703 8.023 1 91.25 342 LEU B N 1
ATOM 7563 C CA . LEU B 1 342 ? 15.398 9.25 6.699 1 91.25 342 LEU B CA 1
ATOM 7564 C C . LEU B 1 342 ? 14.953 7.797 6.738 1 91.25 342 LEU B C 1
ATOM 7566 O O . LEU B 1 342 ? 14.469 7.266 5.738 1 91.25 342 LEU B O 1
ATOM 7570 N N . GLY B 1 343 ? 15.016 7.172 7.785 1 89.38 343 GLY B N 1
ATOM 7571 C CA . GLY B 1 343 ? 14.539 5.805 7.91 1 89.38 343 GLY B CA 1
ATOM 7572 C C . GLY B 1 343 ? 15.492 4.785 7.316 1 89.38 343 GLY B C 1
ATOM 7573 O O . GLY B 1 343 ? 16.703 4.953 7.379 1 89.38 343 GLY B O 1
ATOM 7574 N N . ASN B 1 344 ? 14.891 3.656 6.848 1 90.06 344 ASN B N 1
ATOM 7575 C CA . ASN B 1 344 ? 15.672 2.535 6.324 1 90.06 344 ASN B CA 1
ATOM 7576 C C . ASN B 1 344 ? 15.539 2.424 4.809 1 90.06 344 ASN B C 1
ATOM 7578 O O . ASN B 1 344 ? 14.57 2.906 4.227 1 90.06 344 ASN B O 1
ATOM 7582 N N . LEU B 1 345 ? 16.562 1.808 4.309 1 92.81 345 LEU B N 1
ATOM 7583 C CA . LEU B 1 345 ? 16.5 1.506 2.883 1 92.81 345 LEU B CA 1
ATOM 7584 C C . LEU B 1 345 ? 15.781 0.187 2.635 1 92.81 345 LEU B C 1
ATOM 7586 O O . LEU B 1 345 ? 16.047 -0.806 3.32 1 92.81 345 LEU B O 1
ATOM 7590 N N . LEU B 1 346 ? 14.914 0.2 1.646 1 93 346 LEU B N 1
ATOM 7591 C CA . LEU B 1 346 ? 14.203 -1.021 1.296 1 93 346 LEU B CA 1
ATOM 7592 C C . LEU B 1 346 ? 15.172 -2.113 0.855 1 93 346 LEU B C 1
ATOM 7594 O O . LEU B 1 346 ? 14.961 -3.291 1.148 1 93 346 LEU B O 1
ATOM 7598 N N . SER B 1 347 ? 16.203 -1.761 0.209 1 90 347 SER B N 1
ATOM 7599 C CA . SER B 1 347 ? 17.172 -2.699 -0.346 1 90 347 SER B CA 1
ATOM 7600 C C . SER B 1 347 ? 17.969 -3.373 0.757 1 90 347 SER B C 1
ATOM 7602 O O . SER B 1 347 ? 18.672 -4.355 0.507 1 90 347 SER B O 1
ATOM 7604 N N . ASP B 1 348 ? 17.875 -2.863 1.963 1 87.88 348 ASP B N 1
ATOM 7605 C CA . ASP B 1 348 ? 18.594 -3.467 3.082 1 87.88 348 ASP B CA 1
ATOM 7606 C C . ASP B 1 348 ? 17.938 -4.773 3.514 1 87.88 348 ASP B C 1
ATOM 7608 O O . ASP B 1 348 ? 18.547 -5.582 4.215 1 87.88 348 ASP B O 1
ATOM 7612 N N . ASP B 1 349 ? 16.719 -4.895 3.15 1 88.88 349 ASP B N 1
ATOM 7613 C CA . ASP B 1 349 ? 16.062 -6.156 3.459 1 88.88 349 ASP B CA 1
ATOM 7614 C C . ASP B 1 349 ? 16.594 -7.289 2.584 1 88.88 349 ASP B C 1
ATOM 7616 O O . ASP B 1 349 ? 16.562 -7.191 1.354 1 88.88 349 ASP B O 1
ATOM 7620 N N . PRO B 1 350 ? 16.953 -8.32 3.195 1 87.25 350 PRO B N 1
ATOM 7621 C CA . PRO B 1 350 ? 17.641 -9.391 2.449 1 87.25 350 PRO B CA 1
ATOM 7622 C C . PRO B 1 350 ? 16.734 -10.031 1.401 1 87.25 350 PRO B C 1
ATOM 7624 O O . PRO B 1 350 ? 17.219 -10.602 0.423 1 87.25 350 PRO B O 1
ATOM 7627 N N . TRP B 1 351 ? 15.484 -10.023 1.526 1 91.75 351 TRP B N 1
ATOM 7628 C CA . TRP B 1 351 ? 14.594 -10.688 0.581 1 91.75 351 TRP B CA 1
ATOM 7629 C C . TRP B 1 351 ? 14.359 -9.82 -0.652 1 91.75 351 TRP B C 1
ATOM 7631 O O . TRP B 1 351 ? 13.719 -10.258 -1.61 1 91.75 351 TRP B O 1
ATOM 7641 N N . ILE B 1 352 ? 14.844 -8.625 -0.646 1 93.12 352 ILE B N 1
ATOM 7642 C CA . ILE B 1 352 ? 14.75 -7.738 -1.8 1 93.12 352 ILE B CA 1
ATOM 7643 C C . ILE B 1 352 ? 16.078 -7.734 -2.551 1 93.12 352 ILE B C 1
ATOM 7645 O O . ILE B 1 352 ? 17.109 -7.312 -2.01 1 93.12 352 ILE B O 1
ATOM 7649 N N . LYS B 1 353 ? 16.078 -8.117 -3.768 1 91.94 353 LYS B N 1
ATOM 7650 C CA . LYS B 1 353 ? 17.281 -8.133 -4.594 1 91.94 353 LYS B CA 1
ATOM 7651 C C . LYS B 1 353 ? 17.578 -6.754 -5.18 1 91.94 353 LYS B C 1
ATOM 7653 O O . LYS B 1 353 ? 18.719 -6.281 -5.141 1 91.94 353 LYS B O 1
ATOM 7658 N N . SER B 1 354 ? 16.562 -6.172 -5.723 1 93.06 354 SER B N 1
ATOM 7659 C CA . SER B 1 354 ? 16.703 -4.832 -6.289 1 93.06 354 SER B CA 1
ATOM 7660 C C . SER B 1 354 ? 15.352 -4.129 -6.387 1 93.06 354 SER B C 1
ATOM 7662 O O . SER B 1 354 ? 14.305 -4.773 -6.344 1 93.06 354 SER B O 1
ATOM 7664 N N . VAL B 1 355 ? 15.469 -2.83 -6.406 1 94.44 355 VAL B N 1
ATOM 7665 C CA . VAL B 1 355 ? 14.281 -1.996 -6.555 1 94.44 355 VAL B CA 1
ATOM 7666 C C . VAL B 1 355 ? 14.523 -0.94 -7.633 1 94.44 355 VAL B C 1
ATOM 7668 O O . VAL B 1 355 ? 15.586 -0.322 -7.676 1 94.44 355 VAL B O 1
ATOM 7671 N N . GLU B 1 356 ? 13.531 -0.826 -8.453 1 92.31 356 GLU B N 1
ATOM 7672 C CA . GLU B 1 356 ? 13.578 0.174 -9.516 1 92.31 356 GLU B CA 1
ATOM 7673 C C . GLU B 1 356 ? 12.266 0.938 -9.617 1 92.31 356 GLU B C 1
ATOM 7675 O O . GLU B 1 356 ? 11.195 0.386 -9.336 1 92.31 356 GLU B O 1
ATOM 7680 N N . VAL B 1 357 ? 12.445 2.197 -9.914 1 92.12 357 VAL B N 1
ATOM 7681 C CA . VAL B 1 357 ? 11.25 3.006 -10.148 1 92.12 357 VAL B CA 1
ATOM 7682 C C . VAL B 1 357 ? 11.281 3.564 -11.57 1 92.12 357 VAL B C 1
ATOM 7684 O O . VAL B 1 357 ? 12.211 4.285 -11.945 1 92.12 357 VAL B O 1
ATOM 7687 N N . LYS B 1 358 ? 10.25 3.074 -12.297 1 87.44 358 LYS B N 1
ATOM 7688 C CA . LYS B 1 358 ? 10.148 3.545 -13.672 1 87.44 358 LYS B CA 1
ATOM 7689 C C . LYS B 1 358 ? 8.719 3.426 -14.195 1 87.44 358 LYS B C 1
ATOM 7691 O O . LYS B 1 358 ? 7.992 2.508 -13.812 1 87.44 358 LYS B O 1
ATOM 7696 N N . ASP B 1 359 ? 8.352 4.348 -14.977 1 88.06 359 ASP B N 1
ATOM 7697 C CA . ASP B 1 359 ? 7.082 4.289 -15.703 1 88.06 359 ASP B CA 1
ATOM 7698 C C . ASP B 1 359 ? 5.906 4.152 -14.742 1 88.06 359 ASP B C 1
ATOM 7700 O O . ASP B 1 359 ? 5.039 3.295 -14.93 1 88.06 359 ASP B O 1
ATOM 7704 N N . ARG B 1 360 ? 5.938 4.805 -13.625 1 91.25 360 ARG B N 1
ATOM 7705 C CA . ARG B 1 360 ? 4.855 4.875 -12.641 1 91.25 360 ARG B CA 1
ATOM 7706 C C . ARG B 1 360 ? 4.699 3.547 -11.906 1 91.25 360 ARG B C 1
ATOM 7708 O O . ARG B 1 360 ? 3.588 3.162 -11.539 1 91.25 360 ARG B O 1
ATOM 7715 N N . ILE B 1 361 ? 5.855 2.812 -11.945 1 94.56 361 ILE B N 1
ATOM 7716 C CA . ILE B 1 361 ? 5.855 1.543 -11.227 1 94.56 361 ILE B CA 1
ATOM 7717 C C . ILE B 1 361 ? 7.125 1.425 -10.391 1 94.56 361 ILE B C 1
ATOM 7719 O O . ILE B 1 361 ? 8.203 1.816 -10.828 1 94.56 361 ILE B O 1
ATOM 7723 N N . MET B 1 362 ? 6.902 1.023 -9.227 1 95.06 362 MET B N 1
ATOM 7724 C CA . MET B 1 362 ? 8.039 0.532 -8.453 1 95.06 362 MET B CA 1
ATOM 7725 C C . MET B 1 362 ? 8.195 -0.977 -8.617 1 95.06 362 MET B C 1
ATOM 7727 O O . MET B 1 362 ? 7.332 -1.743 -8.18 1 95.06 362 MET B O 1
ATOM 7731 N N . LYS B 1 363 ? 9.211 -1.35 -9.219 1 95.25 363 LYS B N 1
ATOM 7732 C CA . LYS B 1 363 ? 9.484 -2.762 -9.469 1 95.25 363 LYS B CA 1
ATOM 7733 C C . LYS B 1 363 ? 10.43 -3.336 -8.422 1 95.25 363 LYS B C 1
ATOM 7735 O O . LYS B 1 363 ? 11.508 -2.777 -8.18 1 95.25 363 LYS B O 1
ATOM 7740 N N . VAL B 1 364 ? 9.984 -4.41 -7.844 1 96.06 364 VAL B N 1
ATOM 7741 C CA . VAL B 1 364 ? 10.805 -5.102 -6.863 1 96.06 364 VAL B CA 1
ATOM 7742 C C . VAL B 1 364 ? 11.148 -6.504 -7.367 1 96.06 364 VAL B C 1
ATOM 7744 O O . VAL B 1 364 ? 10.25 -7.27 -7.73 1 96.06 364 VAL B O 1
ATOM 7747 N N . ILE B 1 365 ? 12.383 -6.773 -7.473 1 95.75 365 ILE B N 1
ATOM 7748 C CA . ILE B 1 365 ? 12.828 -8.133 -7.754 1 95.75 365 ILE B CA 1
ATOM 7749 C C . ILE B 1 365 ? 13.023 -8.898 -6.445 1 95.75 365 ILE B C 1
ATOM 7751 O O . ILE B 1 365 ? 13.836 -8.5 -5.605 1 95.75 365 ILE B O 1
ATOM 7755 N N . HIS B 1 366 ? 12.266 -9.922 -6.305 1 95.19 366 HIS B N 1
ATOM 7756 C CA . HIS B 1 366 ? 12.25 -10.672 -5.059 1 95.19 366 HIS B CA 1
ATOM 7757 C C . HIS B 1 366 ? 13.477 -11.57 -4.938 1 95.19 366 HIS B C 1
ATOM 7759 O O . HIS B 1 366 ? 13.836 -12.273 -5.887 1 95.19 366 HIS B O 1
ATOM 7765 N N . GLY B 1 367 ? 14.086 -11.578 -3.793 1 90.44 367 GLY B N 1
ATOM 7766 C CA . GLY B 1 367 ? 15.305 -12.344 -3.607 1 90.44 367 GLY B CA 1
ATOM 7767 C C . GLY B 1 367 ? 15.055 -13.781 -3.18 1 90.44 367 GLY B C 1
ATOM 7768 O O . GLY B 1 367 ? 15.898 -14.656 -3.379 1 90.44 367 GLY B O 1
ATOM 7769 N N . GLU B 1 368 ? 13.945 -14.078 -2.602 1 90.19 368 GLU B N 1
ATOM 7770 C CA . GLU B 1 368 ? 13.641 -15.406 -2.092 1 90.19 368 GLU B CA 1
ATOM 7771 C C . GLU B 1 368 ? 12.688 -16.156 -3.027 1 90.19 368 GLU B C 1
ATOM 7773 O O . GLU B 1 368 ? 12.664 -17.391 -3.047 1 90.19 368 GLU B O 1
ATOM 7778 N N . GLY B 1 369 ? 11.867 -15.453 -3.725 1 92.38 369 GLY B N 1
ATOM 7779 C CA . GLY B 1 369 ? 10.906 -16.062 -4.633 1 92.38 369 GLY B CA 1
ATOM 7780 C C . GLY B 1 369 ? 9.773 -16.766 -3.916 1 92.38 369 GLY B C 1
ATOM 7781 O O . GLY B 1 369 ? 9.461 -16.453 -2.77 1 92.38 369 GLY B O 1
ATOM 7782 N N . ILE B 1 370 ? 9.039 -17.516 -4.719 1 93.38 370 ILE B N 1
ATOM 7783 C CA . ILE B 1 370 ? 7.973 -18.391 -4.242 1 93.38 370 ILE B CA 1
ATOM 7784 C C . ILE B 1 370 ? 8.148 -19.797 -4.844 1 93.38 370 ILE B C 1
ATOM 7786 O O . ILE B 1 370 ? 8.883 -19.969 -5.816 1 93.38 370 ILE B O 1
ATOM 7790 N N . SER B 1 371 ? 7.555 -20.688 -4.152 1 93.31 371 SER B N 1
ATOM 7791 C CA . SER B 1 371 ? 7.449 -22 -4.781 1 93.31 371 SER B CA 1
ATOM 7792 C C . SER B 1 371 ? 6.344 -22.031 -5.828 1 93.31 371 SER B C 1
ATOM 7794 O O . SER B 1 371 ? 5.266 -21.469 -5.613 1 93.31 371 SER B O 1
ATOM 7796 N N . ILE B 1 372 ? 6.68 -22.625 -6.961 1 94.62 372 ILE B N 1
ATOM 7797 C CA . ILE B 1 372 ? 5.672 -22.734 -8.008 1 94.62 372 ILE B CA 1
ATOM 7798 C C . ILE B 1 372 ? 5.496 -24.188 -8.414 1 94.62 372 ILE B C 1
ATOM 7800 O O . ILE B 1 372 ? 6.422 -25 -8.273 1 94.62 372 ILE B O 1
ATOM 7804 N N . PHE B 1 373 ? 4.312 -24.469 -8.844 1 93.62 373 PHE B N 1
ATOM 7805 C CA . PHE B 1 373 ? 3.988 -25.766 -9.422 1 93.62 373 PHE B CA 1
ATOM 7806 C C . PHE B 1 373 ? 3.869 -25.672 -10.938 1 93.62 373 PHE B C 1
ATOM 7808 O O . PHE B 1 373 ? 3.1 -24.859 -11.453 1 93.62 373 PHE B O 1
ATOM 7815 N N . VAL B 1 374 ? 4.68 -26.438 -11.539 1 94.44 374 VAL B N 1
ATOM 7816 C CA . VAL B 1 374 ? 4.645 -26.453 -13 1 94.44 374 VAL B CA 1
ATOM 7817 C C . VAL B 1 374 ? 4.211 -27.844 -13.492 1 94.44 374 VAL B C 1
ATOM 7819 O O . VAL B 1 374 ? 4.93 -28.828 -13.305 1 94.44 374 VAL B O 1
ATOM 7822 N N . ASN B 1 375 ? 3.062 -27.891 -14.102 1 93 375 ASN B N 1
ATOM 7823 C CA . ASN B 1 375 ? 2.615 -29.109 -14.781 1 93 375 ASN B CA 1
ATOM 7824 C C . ASN B 1 375 ? 2.898 -29.047 -16.281 1 93 375 ASN B C 1
ATOM 7826 O O . ASN B 1 375 ? 2.432 -28.141 -16.969 1 93 375 ASN B O 1
ATOM 7830 N N . MET B 1 376 ? 3.662 -29.984 -16.672 1 92.81 376 MET B N 1
ATOM 7831 C CA . MET B 1 376 ? 4.016 -30.062 -18.078 1 92.81 376 MET B CA 1
ATOM 7832 C C . MET B 1 376 ? 3.287 -31.219 -18.766 1 92.81 376 MET B C 1
ATOM 7834 O O . MET B 1 376 ? 3.428 -32.375 -18.344 1 92.81 376 MET B O 1
ATOM 7838 N N . LYS B 1 377 ? 2.523 -30.859 -19.781 1 89.56 377 LYS B N 1
ATOM 7839 C CA . LYS B 1 377 ? 1.818 -31.859 -20.562 1 89.56 377 LYS B CA 1
ATOM 7840 C C . LYS B 1 377 ? 2.402 -31.984 -21.969 1 89.56 377 LYS B C 1
ATOM 7842 O O . LYS B 1 377 ? 2.646 -30.969 -22.625 1 89.56 377 LYS B O 1
ATOM 7847 N N . THR B 1 378 ? 2.668 -33.219 -22.312 1 89.44 378 THR B N 1
ATOM 7848 C CA . THR B 1 378 ? 3.236 -33.5 -23.625 1 89.44 378 THR B CA 1
ATOM 7849 C C . THR B 1 378 ? 2.504 -34.625 -24.312 1 89.44 378 THR B C 1
ATOM 7851 O O . THR B 1 378 ? 1.877 -35.469 -23.641 1 89.44 378 THR B O 1
ATOM 7854 N N . GLU B 1 379 ? 2.592 -34.656 -25.641 1 86 379 GLU B N 1
ATOM 7855 C CA . GLU B 1 379 ? 2 -35.75 -26.406 1 86 379 GLU B CA 1
ATOM 7856 C C . GLU B 1 379 ? 2.918 -36.969 -26.422 1 86 379 GLU B C 1
ATOM 7858 O O . GLU B 1 379 ? 2.449 -38.125 -26.516 1 86 379 GLU B O 1
ATOM 7863 N N . ILE B 1 380 ? 4.215 -36.625 -26.406 1 85.56 380 ILE B N 1
ATOM 7864 C CA . ILE B 1 380 ? 5.223 -37.656 -26.375 1 85.56 380 ILE B CA 1
ATOM 7865 C C . ILE B 1 380 ? 5.816 -37.781 -24.969 1 85.56 380 ILE B C 1
ATOM 7867 O O . ILE B 1 380 ? 6.078 -36.75 -24.328 1 85.56 380 ILE B O 1
ATOM 7871 N N . LYS B 1 381 ? 6.012 -39 -24.625 1 86.75 381 LYS B N 1
ATOM 7872 C CA . LYS B 1 381 ? 6.57 -39.188 -23.281 1 86.75 381 LYS B CA 1
ATOM 7873 C C . LYS B 1 381 ? 7.922 -38.5 -23.141 1 86.75 381 LYS B C 1
ATOM 7875 O O . LYS B 1 381 ? 8.805 -38.656 -23.984 1 86.75 381 LYS B O 1
ATOM 7880 N N . SER B 1 382 ? 7.996 -37.75 -22.141 1 87.81 382 SER B N 1
ATOM 7881 C CA . SER B 1 382 ? 9.234 -37.031 -21.859 1 87.81 382 SER B CA 1
ATOM 7882 C C . SER B 1 382 ? 10.078 -37.75 -20.828 1 87.81 382 SER B C 1
ATOM 7884 O O . SER B 1 382 ? 9.547 -38.5 -19.984 1 87.81 382 SER B O 1
ATOM 7886 N N . ASN B 1 383 ? 11.414 -37.562 -20.953 1 89.12 383 ASN B N 1
ATOM 7887 C CA . ASN B 1 383 ? 12.344 -38.094 -19.953 1 89.12 383 ASN B CA 1
ATOM 7888 C C . ASN B 1 383 ? 12.961 -36.969 -19.125 1 89.12 383 ASN B C 1
ATOM 7890 O O . ASN B 1 383 ? 13.414 -35.969 -19.672 1 89.12 383 ASN B O 1
ATOM 7894 N N . LEU B 1 384 ? 12.906 -37.281 -17.891 1 91.06 384 LEU B N 1
ATOM 7895 C CA . LEU B 1 384 ? 13.469 -36.281 -16.984 1 91.06 384 LEU B CA 1
ATOM 7896 C C . LEU B 1 384 ? 14.992 -36.344 -16.984 1 91.06 384 LEU B C 1
ATOM 7898 O O . LEU B 1 384 ? 15.57 -37.438 -17.031 1 91.06 384 LEU B O 1
ATOM 7902 N N . TYR B 1 385 ? 15.617 -35.188 -17.078 1 91.38 385 TYR B N 1
ATOM 7903 C CA . TYR B 1 385 ? 17.062 -35.031 -17.094 1 91.38 385 TYR B CA 1
ATOM 7904 C C . TYR B 1 385 ? 17.547 -34.156 -15.945 1 91.38 385 TYR B C 1
ATOM 7906 O O . TYR B 1 385 ? 16.953 -33.094 -15.688 1 91.38 385 TYR B O 1
ATOM 7914 N N . HIS B 1 386 ? 18.531 -34.594 -15.172 1 90.88 386 HIS B N 1
ATOM 7915 C CA . HIS B 1 386 ? 19.047 -33.781 -14.094 1 90.88 386 HIS B CA 1
ATOM 7916 C C . HIS B 1 386 ? 20.547 -34 -13.914 1 90.88 386 HIS B C 1
ATOM 7918 O O . HIS B 1 386 ? 21.109 -34.969 -14.438 1 90.88 386 HIS B O 1
ATOM 7924 N N . HIS B 1 387 ? 21.172 -33.031 -13.273 1 89.62 387 HIS B N 1
ATOM 7925 C CA . HIS B 1 387 ? 22.578 -33.094 -12.898 1 89.62 387 HIS B CA 1
ATOM 7926 C C . HIS B 1 387 ? 22.75 -33.281 -11.398 1 89.62 387 HIS B C 1
ATOM 7928 O O . HIS B 1 387 ? 21.875 -32.906 -10.617 1 89.62 387 HIS B O 1
ATOM 7934 N N . SER B 1 388 ? 23.875 -33.812 -11.094 1 88.5 388 SER B N 1
ATOM 7935 C CA . SER B 1 388 ? 24.188 -33.938 -9.672 1 88.5 388 SER B CA 1
ATOM 7936 C C . SER B 1 388 ? 24.656 -32.625 -9.07 1 88.5 388 SER B C 1
ATOM 7938 O O . SER B 1 388 ? 25.391 -31.875 -9.719 1 88.5 388 SER B O 1
ATOM 7940 N N . SER B 1 389 ? 24.172 -32.469 -7.828 1 91 389 SER B N 1
ATOM 7941 C CA . SER B 1 389 ? 24.625 -31.266 -7.098 1 91 389 SER B CA 1
ATOM 7942 C C . SER B 1 389 ? 26.016 -31.484 -6.5 1 91 389 SER B C 1
ATOM 7944 O O . SER B 1 389 ? 26.375 -32.594 -6.141 1 91 389 SER B O 1
ATOM 7946 N N . THR B 1 390 ? 26.828 -30.312 -6.488 1 89.12 390 THR B N 1
ATOM 7947 C CA . THR B 1 390 ? 28.172 -30.391 -5.941 1 89.12 390 THR B CA 1
ATOM 7948 C C . THR B 1 390 ? 28.578 -29.062 -5.293 1 89.12 390 THR B C 1
ATOM 7950 O O . THR B 1 390 ? 27.953 -28.031 -5.547 1 89.12 390 THR B O 1
ATOM 7953 N N . PHE B 1 391 ? 29.5 -29.203 -4.391 1 91.44 391 PHE B N 1
ATOM 7954 C CA . PHE B 1 391 ? 30.156 -28.016 -3.855 1 91.44 391 PHE B CA 1
ATOM 7955 C C . PHE B 1 391 ? 31.547 -28.359 -3.336 1 91.44 391 PHE B C 1
ATOM 7957 O O . PHE B 1 391 ? 31.844 -29.516 -3.062 1 91.44 391 PHE B O 1
ATOM 7964 N N . THR B 1 392 ? 32.438 -27.344 -3.219 1 91.94 392 THR B N 1
ATOM 7965 C CA . THR B 1 392 ? 33.781 -27.562 -2.742 1 91.94 392 THR B CA 1
ATOM 7966 C C . THR B 1 392 ? 33.906 -27.234 -1.255 1 91.94 392 THR B C 1
ATOM 7968 O O . THR B 1 392 ? 34.406 -28.047 -0.474 1 91.94 392 THR B O 1
ATOM 7971 N N . SER B 1 393 ? 33.531 -26 -0.992 1 94.12 393 SER B N 1
ATOM 7972 C CA . SER B 1 393 ? 33.594 -25.562 0.397 1 94.12 393 SER B CA 1
ATOM 7973 C C . SER B 1 393 ? 32.594 -24.453 0.676 1 94.12 393 SER B C 1
ATOM 7975 O O . SER B 1 393 ? 31.906 -23.984 -0.236 1 94.12 393 SER B O 1
ATOM 7977 N N . PHE B 1 394 ? 32.469 -24.172 1.985 1 96 394 PHE B N 1
ATOM 7978 C CA . PHE B 1 394 ? 31.594 -23.094 2.377 1 96 394 PHE B CA 1
ATOM 7979 C C . PHE B 1 394 ? 32.125 -22.375 3.613 1 96 394 PHE B C 1
ATOM 7981 O O . PHE B 1 394 ? 33 -22.891 4.305 1 96 394 PHE B O 1
ATOM 7988 N N . ASP B 1 395 ? 31.703 -21.141 3.742 1 95.94 395 ASP B N 1
ATOM 7989 C CA . ASP B 1 395 ? 31.984 -20.328 4.926 1 95.94 395 ASP B CA 1
ATOM 7990 C C . ASP B 1 395 ? 30.781 -19.453 5.277 1 95.94 395 ASP B C 1
ATOM 7992 O O . ASP B 1 395 ? 29.844 -19.328 4.48 1 95.94 395 ASP B O 1
ATOM 7996 N N . GLY B 1 396 ? 30.781 -19.062 6.562 1 96.88 396 GLY B N 1
ATOM 7997 C CA . GLY B 1 396 ? 29.688 -18.172 6.891 1 96.88 396 GLY B CA 1
ATOM 7998 C C . GLY B 1 396 ? 29.672 -17.766 8.352 1 96.88 396 GLY B C 1
ATOM 7999 O O . GLY B 1 396 ? 30.641 -17.984 9.078 1 96.88 396 GLY B O 1
ATOM 8000 N N . THR B 1 397 ? 28.688 -17.047 8.719 1 97.38 397 THR B N 1
ATOM 8001 C CA . THR B 1 397 ? 28.469 -16.547 10.07 1 97.38 397 THR B CA 1
ATOM 8002 C C . THR B 1 397 ? 26.969 -16.5 10.391 1 97.38 397 THR B C 1
ATOM 8004 O O . THR B 1 397 ? 26.141 -16.562 9.492 1 97.38 397 THR B O 1
ATOM 8007 N N . ILE B 1 398 ? 26.688 -16.547 11.672 1 96.94 398 ILE B N 1
ATOM 8008 C CA . ILE B 1 398 ? 25.344 -16.25 12.164 1 96.94 398 ILE B CA 1
ATOM 8009 C C . ILE B 1 398 ? 25.234 -14.789 12.578 1 96.94 398 ILE B C 1
ATOM 8011 O O . ILE B 1 398 ? 26 -14.32 13.43 1 96.94 398 ILE B O 1
ATOM 8015 N N . GLU B 1 399 ? 24.234 -14.102 12 1 95.81 399 GLU B N 1
ATOM 8016 C CA . GLU B 1 399 ? 24.203 -12.664 12.234 1 95.81 399 GLU B CA 1
ATOM 8017 C C . GLU B 1 399 ? 22.828 -12.203 12.703 1 95.81 399 GLU B C 1
ATOM 8019 O O . GLU B 1 399 ? 21.812 -12.719 12.242 1 95.81 399 GLU B O 1
ATOM 8024 N N . LEU B 1 400 ? 22.812 -11.359 13.617 1 95 400 LEU B N 1
ATOM 8025 C CA . LEU B 1 400 ? 21.688 -10.516 14.016 1 95 400 LEU B CA 1
ATOM 8026 C C . LEU B 1 400 ? 21.953 -9.055 13.664 1 95 400 LEU B C 1
ATOM 8028 O O . LEU B 1 400 ? 22.781 -8.406 14.305 1 95 400 LEU B O 1
ATOM 8032 N N . ASP B 1 401 ? 21.203 -8.5 12.734 1 89.88 401 ASP B N 1
ATOM 8033 C CA . ASP B 1 401 ? 21.547 -7.18 12.219 1 89.88 401 ASP B CA 1
ATOM 8034 C C . ASP B 1 401 ? 20.844 -6.082 12.992 1 89.88 401 ASP B C 1
ATOM 8036 O O . ASP B 1 401 ? 20.125 -6.359 13.969 1 89.88 401 ASP B O 1
ATOM 8040 N N . LYS B 1 402 ? 21.031 -4.91 12.602 1 87.75 402 LYS B N 1
ATOM 8041 C CA . LYS B 1 402 ? 20.531 -3.734 13.312 1 87.75 402 LYS B CA 1
ATOM 8042 C C . LYS B 1 402 ? 19 -3.666 13.258 1 87.75 402 LYS B C 1
ATOM 8044 O O . LYS B 1 402 ? 18.391 -2.965 14.062 1 87.75 402 LYS B O 1
ATOM 8049 N N . ASP B 1 403 ? 18.438 -4.348 12.312 1 86.75 403 ASP B N 1
ATOM 8050 C CA . ASP B 1 403 ? 16.969 -4.367 12.18 1 86.75 403 ASP B CA 1
ATOM 8051 C C . ASP B 1 403 ? 16.391 -5.652 12.758 1 86.75 403 ASP B C 1
ATOM 8053 O O . ASP B 1 403 ? 15.242 -5.996 12.469 1 86.75 403 ASP B O 1
ATOM 8057 N N . SER B 1 404 ? 17.125 -6.371 13.414 1 89.06 404 SER B N 1
ATOM 8058 C CA . SER B 1 404 ? 16.734 -7.57 14.148 1 89.06 404 SER B CA 1
ATOM 8059 C C . SER B 1 404 ? 16.469 -8.734 13.203 1 89.06 404 SER B C 1
ATOM 8061 O O . SER B 1 404 ? 15.688 -9.633 13.516 1 89.06 404 SER B O 1
ATOM 8063 N N . ASN B 1 405 ? 17 -8.68 12.031 1 89 405 ASN B N 1
ATOM 8064 C CA . ASN B 1 405 ? 17 -9.875 11.188 1 89 405 ASN B CA 1
ATOM 8065 C C . ASN B 1 405 ? 18.062 -10.875 11.633 1 89 405 ASN B C 1
ATOM 8067 O O . ASN B 1 405 ? 19.234 -10.516 11.797 1 89 405 ASN B O 1
ATOM 8071 N N . ARG B 1 406 ? 17.594 -12.086 11.852 1 92.69 406 ARG B N 1
ATOM 8072 C CA . ARG B 1 406 ? 18.5 -13.18 12.195 1 92.69 406 ARG B CA 1
ATOM 8073 C C . ARG B 1 406 ? 18.656 -14.148 11.023 1 92.69 406 ARG B C 1
ATOM 8075 O O . ARG B 1 406 ? 17.656 -14.664 10.5 1 92.69 406 ARG B O 1
ATOM 8082 N N . PHE B 1 407 ? 19.922 -14.336 10.641 1 94.06 407 PHE B N 1
ATOM 8083 C CA . PHE B 1 407 ? 20.109 -15.18 9.461 1 94.06 407 PHE B CA 1
ATOM 8084 C C . PHE B 1 407 ? 21.5 -15.789 9.453 1 94.06 407 PHE B C 1
ATOM 8086 O O . PHE B 1 407 ? 22.391 -15.32 10.164 1 94.06 407 PHE B O 1
ATOM 8093 N N . LEU B 1 408 ? 21.641 -16.859 8.688 1 95.56 408 LEU B N 1
ATOM 8094 C CA . LEU B 1 408 ? 22.938 -17.391 8.305 1 95.56 408 LEU B CA 1
ATOM 8095 C C . LEU B 1 408 ? 23.484 -16.688 7.066 1 95.56 408 LEU B C 1
ATOM 8097 O O . LEU B 1 408 ? 22.812 -16.625 6.031 1 95.56 408 LEU B O 1
ATOM 8101 N N . ASN B 1 409 ? 24.531 -16.062 7.211 1 94.94 409 ASN B N 1
ATOM 8102 C CA . ASN B 1 409 ? 25.266 -15.547 6.051 1 94.94 409 ASN B CA 1
ATOM 8103 C C . ASN B 1 409 ? 26.219 -16.594 5.484 1 94.94 409 ASN B C 1
ATOM 8105 O O . ASN B 1 409 ? 27.25 -16.906 6.094 1 94.94 409 ASN B O 1
ATOM 8109 N N . ILE B 1 410 ? 25.953 -17.078 4.316 1 95.19 410 ILE B N 1
ATOM 8110 C CA . ILE B 1 410 ? 26.672 -18.25 3.807 1 95.19 410 ILE B CA 1
ATOM 8111 C C . ILE B 1 410 ? 27.375 -17.906 2.498 1 95.19 410 ILE B C 1
ATOM 8113 O O . ILE B 1 410 ? 26.797 -17.234 1.634 1 95.19 410 ILE B O 1
ATOM 8117 N N . THR B 1 411 ? 28.547 -18.297 2.4 1 94.19 411 THR B N 1
ATOM 8118 C CA . THR B 1 411 ? 29.312 -18.234 1.165 1 94.19 411 THR B CA 1
ATOM 8119 C C . THR B 1 411 ? 29.719 -19.625 0.707 1 94.19 411 THR B C 1
ATOM 8121 O O . THR B 1 411 ? 30.422 -20.344 1.423 1 94.19 411 THR B O 1
ATOM 8124 N N . VAL B 1 412 ? 29.281 -20 -0.441 1 94.25 412 VAL B N 1
ATOM 8125 C CA . VAL B 1 412 ? 29.594 -21.312 -0.986 1 94.25 412 VAL B CA 1
ATOM 8126 C C . VAL B 1 412 ? 30.609 -21.172 -2.109 1 94.25 412 VAL B C 1
ATOM 8128 O O . VAL B 1 412 ? 30.5 -20.281 -2.957 1 94.25 412 VAL B O 1
ATOM 8131 N N . TYR B 1 413 ? 31.609 -22.109 -2.084 1 92.5 413 TYR B N 1
ATOM 8132 C CA . TYR B 1 413 ? 32.656 -22.141 -3.109 1 92.5 413 TYR B CA 1
ATOM 8133 C C . TYR B 1 413 ? 32.469 -23.344 -4.02 1 92.5 413 TYR B C 1
ATOM 8135 O O . TYR B 1 413 ? 32.344 -24.484 -3.541 1 92.5 413 TYR B O 1
ATOM 8143 N N . GLY B 1 414 ? 32.469 -23.062 -5.34 1 89.25 414 GLY B N 1
ATOM 8144 C CA . GLY B 1 414 ? 32.375 -24.125 -6.32 1 89.25 414 GLY B CA 1
ATOM 8145 C C . GLY B 1 414 ? 31.094 -24.938 -6.234 1 89.25 414 GLY B C 1
ATOM 8146 O O . GLY B 1 414 ? 31.125 -26.172 -6.281 1 89.25 414 GLY B O 1
ATOM 8147 N N . GLY B 1 415 ? 30.047 -24.266 -5.969 1 88.56 415 GLY B N 1
ATOM 8148 C CA . GLY B 1 415 ? 28.781 -24.969 -5.789 1 88.56 415 GLY B CA 1
ATOM 8149 C C . GLY B 1 415 ? 27.922 -24.969 -7.031 1 88.56 415 GLY B C 1
ATOM 8150 O O . GLY B 1 415 ? 27.922 -24.016 -7.797 1 88.56 415 GLY B O 1
ATOM 8151 N N . LYS B 1 416 ? 27.219 -26.125 -7.266 1 87.31 416 LYS B N 1
ATOM 8152 C CA . LYS B 1 416 ? 26.203 -26.281 -8.305 1 87.31 416 LYS B CA 1
ATOM 8153 C C . LYS B 1 416 ? 25.016 -27.078 -7.797 1 87.31 416 LYS B C 1
ATOM 8155 O O . LYS B 1 416 ? 25.188 -28.047 -7.062 1 87.31 416 LYS B O 1
ATOM 8160 N N . GLY B 1 417 ? 23.797 -26.531 -8.125 1 90.5 417 GLY B N 1
ATOM 8161 C CA . GLY B 1 417 ? 22.594 -27.281 -7.77 1 90.5 417 GLY B CA 1
ATOM 8162 C C . GLY B 1 417 ? 22.062 -26.938 -6.395 1 90.5 417 GLY B C 1
ATOM 8163 O O . GLY B 1 417 ? 22.078 -25.766 -5.992 1 90.5 417 GLY B O 1
ATOM 8164 N N . THR B 1 418 ? 21.5 -28 -5.684 1 92.25 418 THR B N 1
ATOM 8165 C CA . THR B 1 418 ? 20.828 -27.812 -4.402 1 92.25 418 THR B CA 1
ATOM 8166 C C . THR B 1 418 ? 21.672 -28.359 -3.258 1 92.25 418 THR B C 1
ATOM 8168 O O . THR B 1 418 ? 22.109 -29.516 -3.301 1 92.25 418 THR B O 1
ATOM 8171 N N . LEU B 1 419 ? 21.859 -27.531 -2.275 1 94.44 419 LEU B N 1
ATOM 8172 C CA . LEU B 1 419 ? 22.531 -27.953 -1.058 1 94.44 419 LEU B CA 1
ATOM 8173 C C . LEU B 1 419 ? 21.562 -28.031 0.114 1 94.44 419 LEU B C 1
ATOM 8175 O O . LEU B 1 419 ? 20.703 -27.156 0.27 1 94.44 419 LEU B O 1
ATOM 8179 N N . ILE B 1 420 ? 21.719 -29.062 0.914 1 94.19 420 ILE B N 1
ATOM 8180 C CA . ILE B 1 420 ? 20.922 -29.203 2.123 1 94.19 420 ILE B CA 1
ATOM 8181 C C . ILE B 1 420 ? 21.766 -28.859 3.348 1 94.19 420 ILE B C 1
ATOM 8183 O O . ILE B 1 420 ? 22.875 -29.375 3.512 1 94.19 420 ILE B O 1
ATOM 8187 N N . GLY B 1 421 ? 21.234 -27.969 4.051 1 95.31 421 GLY B N 1
ATOM 8188 C CA . GLY B 1 421 ? 21.922 -27.531 5.258 1 95.31 421 GLY B CA 1
ATOM 8189 C C . GLY B 1 421 ? 21.219 -27.953 6.531 1 95.31 421 GLY B C 1
ATOM 8190 O O . GLY B 1 421 ? 19.984 -28.016 6.578 1 95.31 421 GLY B O 1
ATOM 8191 N N . GLN B 1 422 ? 22.094 -28.25 7.496 1 93.69 422 GLN B N 1
ATOM 8192 C CA . GLN B 1 422 ? 21.609 -28.594 8.836 1 93.69 422 GLN B CA 1
ATOM 8193 C C . GLN B 1 422 ? 22.375 -27.812 9.906 1 93.69 422 GLN B C 1
ATOM 8195 O O . GLN B 1 422 ? 23.594 -27.656 9.812 1 93.69 422 GLN B O 1
ATOM 8200 N N . VAL B 1 423 ? 21.656 -27.328 10.797 1 95 423 VAL B N 1
ATOM 8201 C CA . VAL B 1 423 ? 22.25 -26.609 11.922 1 95 423 VAL B CA 1
ATOM 8202 C C . VAL B 1 423 ? 22.156 -27.484 13.18 1 95 423 VAL B C 1
ATOM 8204 O O . VAL B 1 423 ? 21.062 -27.906 13.562 1 95 423 VAL B O 1
ATOM 8207 N N . TYR B 1 424 ? 23.328 -27.625 13.727 1 93.69 424 TYR B N 1
ATOM 8208 C CA . TYR B 1 424 ? 23.391 -28.422 14.953 1 93.69 424 TYR B CA 1
ATOM 8209 C C . TYR B 1 424 ? 23.828 -27.562 16.141 1 93.69 424 TYR B C 1
ATOM 8211 O O . TYR B 1 424 ? 24.562 -26.578 15.961 1 93.69 424 TYR B O 1
ATOM 8219 N N . THR B 1 425 ? 23.375 -28.016 17.297 1 90.56 425 THR B N 1
ATOM 8220 C CA . THR B 1 425 ? 23.797 -27.312 18.516 1 90.56 425 THR B CA 1
ATOM 8221 C C . THR B 1 425 ? 25.281 -27.547 18.781 1 90.56 425 THR B C 1
ATOM 8223 O O . THR B 1 425 ? 25.969 -26.625 19.234 1 90.56 425 THR B O 1
ATOM 8226 N N . ASN B 1 426 ? 25.656 -28.766 18.531 1 88.94 426 ASN B N 1
ATOM 8227 C CA . ASN B 1 426 ? 27.047 -29.109 18.766 1 88.94 426 ASN B CA 1
ATOM 8228 C C . ASN B 1 426 ? 27.562 -30.109 17.734 1 88.94 426 ASN B C 1
ATOM 8230 O O . ASN B 1 426 ? 26.812 -30.516 16.828 1 88.94 426 ASN B O 1
ATOM 8234 N N . ASN B 1 427 ? 28.828 -30.469 17.859 1 88.69 427 ASN B N 1
ATOM 8235 C CA . ASN B 1 427 ? 29.484 -31.312 16.875 1 88.69 427 ASN B CA 1
ATOM 8236 C C . ASN B 1 427 ? 29.062 -32.781 17 1 88.69 427 ASN B C 1
ATOM 8238 O O . ASN B 1 427 ? 29.344 -33.594 16.125 1 88.69 427 ASN B O 1
ATOM 8242 N N . ASP B 1 428 ? 28.234 -33.125 18.031 1 87.38 428 ASP B N 1
ATOM 8243 C CA . ASP B 1 428 ? 27.719 -34.469 18.172 1 87.38 428 ASP B CA 1
ATOM 8244 C C . ASP B 1 428 ? 26.578 -34.75 17.203 1 87.38 428 ASP B C 1
ATOM 8246 O O . ASP B 1 428 ? 26.234 -35.906 16.953 1 87.38 428 ASP B O 1
ATOM 8250 N N . LYS B 1 429 ? 26.047 -33.719 16.625 1 87.56 429 LYS B N 1
ATOM 8251 C CA . LYS B 1 429 ? 25.031 -33.781 15.57 1 87.56 429 LYS B CA 1
ATOM 8252 C C . LYS B 1 429 ? 23.812 -34.594 16.031 1 87.56 429 LYS B C 1
ATOM 8254 O O . LYS B 1 429 ? 23.25 -35.344 15.25 1 87.56 429 LYS B O 1
ATOM 8259 N N . LEU B 1 430 ? 23.516 -34.562 17.25 1 84 430 LEU B N 1
ATOM 8260 C CA . LEU B 1 430 ? 22.391 -35.312 17.812 1 84 430 LEU B CA 1
ATOM 8261 C C . LEU B 1 430 ? 21.094 -34.531 17.625 1 84 430 LEU B C 1
ATOM 8263 O O . LEU B 1 430 ? 20.047 -35.125 17.344 1 84 430 LEU B O 1
ATOM 8267 N N . ASN B 1 431 ? 21.234 -33.344 17.859 1 84.06 431 ASN B N 1
ATOM 8268 C CA . ASN B 1 431 ? 20.047 -32.5 17.797 1 84.06 431 ASN B CA 1
ATOM 8269 C C . ASN B 1 431 ? 20.125 -31.5 16.641 1 84.06 431 ASN B C 1
ATOM 8271 O O . ASN B 1 431 ? 21 -30.625 16.641 1 84.06 431 ASN B O 1
ATOM 8275 N N . VAL B 1 432 ? 19.203 -31.703 15.695 1 87.81 432 VAL B N 1
ATOM 8276 C CA . VAL B 1 432 ? 19.125 -30.766 14.578 1 87.81 432 VAL B CA 1
ATOM 8277 C C . VAL B 1 432 ? 18.203 -29.609 14.93 1 87.81 432 VAL B C 1
ATOM 8279 O O . VAL B 1 432 ? 17.031 -29.812 15.258 1 87.81 432 VAL B O 1
ATOM 8282 N N . ASP B 1 433 ? 18.703 -28.438 14.883 1 88 433 ASP B N 1
ATOM 8283 C CA . ASP B 1 433 ? 17.922 -27.25 15.188 1 88 433 ASP B CA 1
ATOM 8284 C C . ASP B 1 433 ? 17.109 -26.797 13.977 1 88 433 ASP B C 1
ATOM 8286 O O . ASP B 1 433 ? 15.93 -26.469 14.102 1 88 433 ASP B O 1
ATOM 8290 N N . VAL B 1 434 ? 17.75 -26.656 12.891 1 92.56 434 VAL B N 1
ATOM 8291 C CA . VAL B 1 434 ? 17.141 -26.156 11.672 1 92.56 434 VAL B CA 1
ATOM 8292 C C . VAL B 1 434 ? 17.625 -26.969 10.469 1 92.56 434 VAL B C 1
ATOM 8294 O O . VAL B 1 434 ? 18.781 -27.375 10.414 1 92.56 434 VAL B O 1
ATOM 8297 N N . VAL B 1 435 ? 16.703 -27.312 9.633 1 93.06 435 VAL B N 1
ATOM 8298 C CA . VAL B 1 435 ? 17.031 -27.891 8.336 1 93.06 435 VAL B CA 1
ATOM 8299 C C . VAL B 1 435 ? 16.578 -26.953 7.215 1 93.06 435 VAL B C 1
ATOM 8301 O O . VAL B 1 435 ? 15.5 -26.359 7.293 1 93.06 435 VAL B O 1
ATOM 8304 N N . PHE B 1 436 ? 17.406 -26.719 6.258 1 93.12 436 PHE B N 1
ATOM 8305 C CA . PHE B 1 436 ? 17.062 -25.828 5.152 1 93.12 436 PHE B CA 1
ATOM 8306 C C . PHE B 1 436 ? 17.75 -26.281 3.867 1 93.12 436 PHE B C 1
ATOM 8308 O O . PHE B 1 436 ? 18.562 -27.203 3.881 1 93.12 436 PHE B O 1
ATOM 8315 N N . SER B 1 437 ? 17.281 -25.719 2.74 1 93.19 437 SER B N 1
ATOM 8316 C CA . SER B 1 437 ? 17.922 -25.984 1.45 1 93.19 437 SER B CA 1
ATOM 8317 C C . SER B 1 437 ? 18.234 -24.672 0.725 1 93.19 437 SER B C 1
ATOM 8319 O O . SER B 1 437 ? 17.547 -23.672 0.917 1 93.19 437 SER B O 1
ATOM 8321 N N . ILE B 1 438 ? 19.328 -24.703 -0.007 1 91.81 438 ILE B N 1
ATOM 8322 C CA . ILE B 1 438 ? 19.734 -23.547 -0.81 1 91.81 438 ILE B CA 1
ATOM 8323 C C . ILE B 1 438 ? 19.906 -23.969 -2.266 1 91.81 438 ILE B C 1
ATOM 8325 O O . ILE B 1 438 ? 20.438 -25.047 -2.547 1 91.81 438 ILE B O 1
ATOM 8329 N N . GLN B 1 439 ? 19.344 -23.156 -3.113 1 91.44 439 GLN B N 1
ATOM 8330 C CA . GLN B 1 439 ? 19.562 -23.359 -4.543 1 91.44 439 GLN B CA 1
ATOM 8331 C C . GLN B 1 439 ? 20.641 -22.422 -5.07 1 91.44 439 GLN B C 1
ATOM 8333 O O . GLN B 1 439 ? 20.531 -21.203 -4.949 1 91.44 439 GLN B O 1
ATOM 8338 N N . ILE B 1 440 ? 21.641 -23.016 -5.582 1 87.88 440 ILE B N 1
ATOM 8339 C CA . ILE B 1 440 ? 22.75 -22.219 -6.09 1 87.88 440 ILE B CA 1
ATOM 8340 C C . ILE B 1 440 ? 22.484 -21.828 -7.539 1 87.88 440 ILE B C 1
ATOM 8342 O O . ILE B 1 440 ? 22.266 -22.688 -8.398 1 87.88 440 ILE B O 1
ATOM 8346 N N . ASP B 1 441 ? 22.156 -20.562 -7.809 1 74.69 441 ASP B N 1
ATOM 8347 C CA . ASP B 1 441 ? 21.891 -20.016 -9.141 1 74.69 441 ASP B CA 1
ATOM 8348 C C . ASP B 1 441 ? 23.188 -19.75 -9.898 1 74.69 441 ASP B C 1
ATOM 8350 O O . ASP B 1 441 ? 24.266 -19.75 -9.312 1 74.69 441 ASP B O 1
ATOM 8354 N N . ASP B 1 442 ? 22.969 -19.531 -11.234 1 61.44 442 ASP B N 1
ATOM 8355 C CA . ASP B 1 442 ? 24.094 -19.438 -12.156 1 61.44 442 ASP B CA 1
ATOM 8356 C C . ASP B 1 442 ? 25.109 -18.391 -11.68 1 61.44 442 ASP B C 1
ATOM 8358 O O . ASP B 1 442 ? 24.75 -17.25 -11.414 1 61.44 442 ASP B O 1
ATOM 8362 N N . ILE B 1 443 ? 26.141 -18.859 -11.062 1 58.47 443 ILE B N 1
ATOM 8363 C CA . ILE B 1 443 ? 27.344 -18.188 -10.57 1 58.47 443 ILE B CA 1
ATOM 8364 C C . ILE B 1 443 ? 27.953 -17.344 -11.68 1 58.47 443 ILE B C 1
ATOM 8366 O O . ILE B 1 443 ? 28.453 -17.891 -12.68 1 58.47 443 ILE B O 1
ATOM 8370 N N . ASP B 1 444 ? 27.375 -16.25 -12.164 1 53.59 444 ASP B N 1
ATOM 8371 C CA . ASP B 1 444 ? 28.031 -15.43 -13.18 1 53.59 444 ASP B CA 1
ATOM 8372 C C . ASP B 1 444 ? 29.469 -15.094 -12.766 1 53.59 444 ASP B C 1
ATOM 8374 O O . ASP B 1 444 ? 30.234 -14.516 -13.547 1 53.59 444 ASP B O 1
ATOM 8378 N N . ASN B 1 445 ? 29.703 -15.195 -11.492 1 55.03 445 ASN B N 1
ATOM 8379 C CA . ASN B 1 445 ? 30.984 -14.602 -11.117 1 55.03 445 ASN B CA 1
ATOM 8380 C C . ASN B 1 445 ? 32.156 -15.547 -11.391 1 55.03 445 ASN B C 1
ATOM 8382 O O . ASN B 1 445 ? 32.062 -16.75 -11.133 1 55.03 445 ASN B O 1
ATOM 8386 N N . LYS B 1 446 ? 33.125 -15.062 -12.133 1 57.38 446 LYS B N 1
ATOM 8387 C CA . LYS B 1 446 ? 34.469 -15.602 -12.422 1 57.38 446 LYS B CA 1
ATOM 8388 C C . LYS B 1 446 ? 35.031 -16.344 -11.211 1 57.38 446 LYS B C 1
ATOM 8390 O O . LYS B 1 446 ? 35.812 -17.281 -11.367 1 57.38 446 LYS B O 1
ATOM 8395 N N . LEU B 1 447 ? 34.562 -16 -10.008 1 61.94 447 LEU B N 1
ATOM 8396 C CA . LEU B 1 447 ? 35.219 -16.547 -8.82 1 61.94 447 LEU B CA 1
ATOM 8397 C C . LEU B 1 447 ? 34.5 -17.781 -8.305 1 61.94 447 LEU B C 1
ATOM 8399 O O . LEU B 1 447 ? 34.938 -18.438 -7.371 1 61.94 447 LEU B O 1
ATOM 8403 N N . ASN B 1 448 ? 33.406 -18.266 -8.961 1 80.5 448 ASN B N 1
ATOM 8404 C CA . ASN B 1 448 ? 32.656 -19.469 -8.562 1 80.5 448 ASN B CA 1
ATOM 8405 C C . ASN B 1 448 ? 32.188 -19.375 -7.125 1 80.5 448 ASN B C 1
ATOM 8407 O O . ASN B 1 448 ? 32.344 -20.312 -6.348 1 80.5 448 ASN B O 1
ATOM 8411 N N . ILE B 1 449 ? 31.859 -18.172 -6.688 1 87.12 449 ILE B N 1
ATOM 8412 C CA . ILE B 1 449 ? 31.391 -17.906 -5.332 1 87.12 449 ILE B CA 1
ATOM 8413 C C . ILE B 1 449 ? 29.891 -17.578 -5.355 1 87.12 449 ILE B C 1
ATOM 8415 O O . ILE B 1 449 ? 29.438 -16.797 -6.191 1 87.12 449 ILE B O 1
ATOM 8419 N N . PHE B 1 450 ? 29.156 -18.281 -4.461 1 90.88 450 PHE B N 1
ATOM 8420 C CA . PHE B 1 450 ? 27.734 -18.016 -4.289 1 90.88 450 PHE B CA 1
ATOM 8421 C C . PHE B 1 450 ? 27.438 -17.562 -2.861 1 90.88 450 PHE B C 1
ATOM 8423 O O . PHE B 1 450 ? 27.812 -18.234 -1.902 1 90.88 450 PHE B O 1
ATOM 8430 N N . LYS B 1 451 ? 26.797 -16.391 -2.752 1 88.81 451 LYS B N 1
ATOM 8431 C CA . LYS B 1 451 ? 26.438 -15.875 -1.438 1 88.81 451 LYS B CA 1
ATOM 8432 C C . LYS B 1 451 ? 24.922 -15.875 -1.242 1 88.81 451 LYS B C 1
ATOM 8434 O O . LYS B 1 451 ? 24.172 -15.547 -2.162 1 88.81 451 LYS B O 1
ATOM 8439 N N . THR B 1 452 ? 24.516 -16.344 -0.036 1 90.44 452 THR B N 1
ATOM 8440 C CA . THR B 1 452 ? 23.094 -16.359 0.272 1 90.44 452 THR B CA 1
ATOM 8441 C C . THR B 1 452 ? 22.859 -16.203 1.771 1 90.44 452 THR B C 1
ATOM 8443 O O . THR B 1 452 ? 23.797 -16.297 2.566 1 90.44 452 THR B O 1
ATOM 8446 N N . ILE B 1 453 ? 21.688 -15.883 2.07 1 91.81 453 ILE B N 1
ATOM 8447 C CA . ILE B 1 453 ? 21.281 -15.758 3.469 1 91.81 453 ILE B CA 1
ATOM 8448 C C . ILE B 1 453 ? 20.094 -16.672 3.752 1 91.81 453 ILE B C 1
ATOM 8450 O O . ILE B 1 453 ? 19.219 -16.844 2.904 1 91.81 453 ILE B O 1
ATOM 8454 N N . VAL B 1 454 ? 20.062 -17.25 4.965 1 93.38 454 VAL B N 1
ATOM 8455 C CA . VAL B 1 454 ? 18.984 -18.125 5.41 1 93.38 454 VAL B CA 1
ATOM 8456 C C . VAL B 1 454 ? 18.453 -17.656 6.766 1 93.38 454 VAL B C 1
ATOM 8458 O O . VAL B 1 454 ? 19.234 -17.547 7.727 1 93.38 454 VAL B O 1
ATOM 8461 N N . PRO B 1 455 ? 17.203 -17.406 6.809 1 92.75 455 PRO B N 1
ATOM 8462 C CA . PRO B 1 455 ? 16.656 -17.016 8.109 1 92.75 455 PRO B CA 1
ATOM 8463 C C . PRO B 1 455 ? 16.703 -18.141 9.133 1 92.75 455 PRO B C 1
ATOM 8465 O O . PRO B 1 455 ? 16.516 -19.312 8.781 1 92.75 455 PRO B O 1
ATOM 8468 N N . ILE B 1 456 ? 16.938 -17.766 10.422 1 93 456 ILE B N 1
ATOM 8469 C CA . ILE B 1 456 ? 16.969 -18.766 11.492 1 93 456 ILE B CA 1
ATOM 8470 C C . ILE B 1 456 ? 16.109 -18.297 12.656 1 93 456 ILE B C 1
ATOM 8472 O O . ILE B 1 456 ? 15.867 -17.094 12.828 1 93 456 ILE B O 1
ATOM 8476 N N . PRO B 1 457 ? 15.648 -19.188 13.438 1 92.31 457 PRO B N 1
ATOM 8477 C CA . PRO B 1 457 ? 14.789 -18.844 14.578 1 92.31 457 PRO B CA 1
ATOM 8478 C C . PRO B 1 457 ? 15.547 -18.156 15.703 1 92.31 457 PRO B C 1
ATOM 8480 O O . PRO B 1 457 ? 16.781 -18.234 15.766 1 92.31 457 PRO B O 1
ATOM 8483 N N . PRO B 1 458 ? 14.789 -17.5 16.516 1 91.56 458 PRO B N 1
ATOM 8484 C CA . PRO B 1 458 ? 15.43 -16.766 17.594 1 91.56 458 PRO B CA 1
ATOM 8485 C C . PRO B 1 458 ? 16.047 -17.672 18.641 1 91.56 458 PRO B C 1
ATOM 8487 O O . PRO B 1 458 ? 16.828 -17.219 19.484 1 91.56 458 PRO B O 1
ATOM 8490 N N . SER B 1 459 ? 15.703 -18.953 18.609 1 89.31 459 SER B N 1
ATOM 8491 C CA . SER B 1 459 ? 16.312 -19.891 19.531 1 89.31 459 SER B CA 1
ATOM 8492 C C . SER B 1 459 ? 17.812 -20.016 19.297 1 89.31 459 SER B C 1
ATOM 8494 O O . SER B 1 459 ? 18.547 -20.438 20.188 1 89.31 459 SER B O 1
ATOM 8496 N N . ILE B 1 460 ? 18.266 -19.625 18.156 1 91.75 460 ILE B N 1
ATOM 8497 C CA . ILE B 1 460 ? 19.688 -19.672 17.828 1 91.75 460 ILE B CA 1
ATOM 8498 C C . ILE B 1 460 ? 20.328 -18.312 18.109 1 91.75 460 ILE B C 1
ATOM 8500 O O . ILE B 1 460 ? 20.188 -17.375 17.328 1 91.75 460 ILE B O 1
ATOM 8504 N N . ASN B 1 461 ? 21.031 -18.203 19.188 1 90.5 461 ASN B N 1
ATOM 8505 C CA . ASN B 1 461 ? 21.641 -16.953 19.609 1 90.5 461 ASN B CA 1
ATOM 8506 C C . ASN B 1 461 ? 23.094 -17.141 20.031 1 90.5 461 ASN B C 1
ATOM 8508 O O . ASN B 1 461 ? 23.625 -16.391 20.844 1 90.5 461 ASN B O 1
ATOM 8512 N N . ASP B 1 462 ? 23.625 -18.234 19.562 1 92.62 462 ASP B N 1
ATOM 8513 C CA . ASP B 1 462 ? 25.031 -18.562 19.828 1 92.62 462 ASP B CA 1
ATOM 8514 C C . ASP B 1 462 ? 25.641 -19.312 18.656 1 92.62 462 ASP B C 1
ATOM 8516 O O . ASP B 1 462 ? 25 -19.516 17.625 1 92.62 462 ASP B O 1
ATOM 8520 N N . THR B 1 463 ? 26.969 -19.594 18.859 1 94.81 463 THR B N 1
ATOM 8521 C CA . THR B 1 463 ? 27.688 -20.344 17.828 1 94.81 463 THR B CA 1
ATOM 8522 C C . THR B 1 463 ? 27.031 -21.703 17.594 1 94.81 463 THR B C 1
ATOM 8524 O O . THR B 1 463 ? 26.578 -22.344 18.547 1 94.81 463 THR B O 1
ATOM 8527 N N . ARG B 1 464 ? 27 -22.109 16.328 1 95.56 464 ARG B N 1
ATOM 8528 C CA . ARG B 1 464 ? 26.406 -23.391 15.953 1 95.56 464 ARG B CA 1
ATOM 8529 C C . ARG B 1 464 ? 27.281 -24.125 14.945 1 95.56 464 ARG B C 1
ATOM 8531 O O . ARG B 1 464 ? 28.141 -23.516 14.305 1 95.56 464 ARG B O 1
ATOM 8538 N N . TYR B 1 465 ? 27.062 -25.391 14.93 1 96.19 465 TYR B N 1
ATOM 8539 C CA . TYR B 1 465 ? 27.734 -26.266 13.969 1 96.19 465 TYR B CA 1
ATOM 8540 C C . TYR B 1 465 ? 26.859 -26.5 12.742 1 96.19 465 TYR B C 1
ATOM 8542 O O . TYR B 1 465 ? 25.781 -27.078 12.844 1 96.19 465 TYR B O 1
ATOM 8550 N N . ILE B 1 466 ? 27.344 -26 11.562 1 96.81 466 ILE B N 1
ATOM 8551 C CA . ILE B 1 466 ? 26.547 -26.047 10.344 1 96.81 466 ILE B CA 1
ATOM 8552 C C . ILE B 1 466 ? 27.125 -27.109 9.398 1 96.81 466 ILE B C 1
ATOM 8554 O O . ILE B 1 466 ? 28.344 -27.141 9.164 1 96.81 466 ILE B O 1
ATOM 8558 N N . CYS B 1 467 ? 26.281 -27.922 8.883 1 96.19 467 CYS B N 1
ATOM 8559 C CA . CYS B 1 467 ? 26.688 -28.953 7.938 1 96.19 467 CYS B CA 1
ATOM 8560 C C . CYS B 1 467 ? 25.938 -28.828 6.621 1 96.19 467 CYS B C 1
ATOM 8562 O O . CYS B 1 467 ? 24.75 -28.5 6.617 1 96.19 467 CYS B O 1
ATOM 8564 N N . PHE B 1 468 ? 26.688 -29.094 5.539 1 96.19 468 PHE B N 1
ATOM 8565 C CA . PHE B 1 468 ? 26.078 -29.109 4.215 1 96.19 468 PHE B CA 1
ATOM 8566 C C . PHE B 1 468 ? 26.375 -30.406 3.492 1 96.19 468 PHE B C 1
ATOM 8568 O O . PHE B 1 468 ? 27.453 -30.984 3.662 1 96.19 468 PHE B O 1
ATOM 8575 N N . TYR B 1 469 ? 25.422 -30.828 2.744 1 94.44 469 TYR B N 1
ATOM 8576 C CA . TYR B 1 469 ? 25.641 -31.891 1.776 1 94.44 469 TYR B CA 1
ATOM 8577 C C . TYR B 1 469 ? 24.844 -31.656 0.503 1 94.44 469 TYR B C 1
ATOM 8579 O O . TYR B 1 469 ? 23.766 -31.031 0.542 1 94.44 469 TYR B O 1
ATOM 8587 N N . PRO B 1 470 ? 25.375 -32 -0.63 1 93.31 470 PRO B N 1
ATOM 8588 C CA . PRO B 1 470 ? 24.609 -31.875 -1.873 1 93.31 470 PRO B CA 1
ATOM 8589 C C . PRO B 1 470 ? 23.375 -32.75 -1.907 1 93.31 470 PRO B C 1
ATOM 8591 O O . PRO B 1 470 ? 23.406 -33.875 -1.375 1 93.31 470 PRO B O 1
ATOM 8594 N N . SER B 1 471 ? 22.406 -32.25 -2.605 1 89.88 471 SER B N 1
ATOM 8595 C CA . SER B 1 471 ? 21.172 -33.031 -2.711 1 89.88 471 SER B CA 1
ATOM 8596 C C . SER B 1 471 ? 21.438 -34.406 -3.283 1 89.88 471 SER B C 1
ATOM 8598 O O . SER B 1 471 ? 22.109 -34.562 -4.301 1 89.88 471 SER B O 1
ATOM 8600 N N . GLU B 1 472 ? 21.094 -35.469 -2.678 1 82.12 472 GLU B N 1
ATOM 8601 C CA . GLU B 1 472 ? 21.141 -36.875 -3.072 1 82.12 472 GLU B CA 1
ATOM 8602 C C . GLU B 1 472 ? 22.438 -37.531 -2.602 1 82.12 472 GLU B C 1
ATOM 8604 O O . GLU B 1 472 ? 22.641 -38.75 -2.795 1 82.12 472 GLU B O 1
ATOM 8609 N N . TYR B 1 473 ? 23.359 -36.656 -2.08 1 87.62 473 TYR B N 1
ATOM 8610 C CA . TYR B 1 473 ? 24.625 -37.25 -1.615 1 87.62 473 TYR B CA 1
ATOM 8611 C C . TYR B 1 473 ? 24.797 -37 -0.12 1 87.62 473 TYR B C 1
ATOM 8613 O O . TYR B 1 473 ? 25.578 -36.125 0.29 1 87.62 473 TYR B O 1
ATOM 8621 N N . LEU B 1 474 ? 24.219 -37.781 0.625 1 85.56 474 LEU B N 1
ATOM 8622 C CA . LEU B 1 474 ? 24.234 -37.656 2.078 1 85.56 474 LEU B CA 1
ATOM 8623 C C . LEU B 1 474 ? 25.625 -37.906 2.637 1 85.56 474 LEU B C 1
ATOM 8625 O O . LEU B 1 474 ? 25.969 -37.438 3.727 1 85.56 474 LEU B O 1
ATOM 8629 N N . GLU B 1 475 ? 26.438 -38.625 1.892 1 85.5 475 GLU B N 1
ATOM 8630 C CA . GLU B 1 475 ? 27.734 -39.031 2.395 1 85.5 475 GLU B CA 1
ATOM 8631 C C . GLU B 1 475 ? 28.75 -37.906 2.271 1 85.5 475 GLU B C 1
ATOM 8633 O O . GLU B 1 475 ? 29.766 -37.906 2.973 1 85.5 475 GLU B O 1
ATOM 8638 N N . ALA B 1 476 ? 28.531 -37.031 1.391 1 90.25 476 ALA B N 1
ATOM 8639 C CA . ALA B 1 476 ? 29.469 -35.938 1.175 1 90.25 476 ALA B CA 1
ATOM 8640 C C . ALA B 1 476 ? 29.141 -34.75 2.08 1 90.25 476 ALA B C 1
ATOM 8642 O O . ALA B 1 476 ? 28.938 -33.625 1.599 1 90.25 476 ALA B O 1
ATOM 8643 N N . VAL B 1 477 ? 29.156 -35 3.391 1 92.88 477 VAL B N 1
ATOM 8644 C CA . VAL B 1 477 ? 28.781 -33.938 4.352 1 92.88 477 VAL B CA 1
ATOM 8645 C C . VAL B 1 477 ? 30.031 -33.188 4.797 1 92.88 477 VAL B C 1
ATOM 8647 O O . VAL B 1 477 ? 31.078 -33.781 5.051 1 92.88 477 VAL B O 1
ATOM 8650 N N . SER B 1 478 ? 30.031 -31.906 4.777 1 95.31 478 SER B N 1
ATOM 8651 C CA . SER B 1 478 ? 31.031 -31.016 5.332 1 95.31 478 SER B CA 1
ATOM 8652 C C . SER B 1 478 ? 30.438 -30.109 6.41 1 95.31 478 SER B C 1
ATOM 8654 O O . SER B 1 478 ? 29.344 -29.594 6.246 1 95.31 478 SER B O 1
ATOM 8656 N N . CYS B 1 479 ? 31.219 -30 7.492 1 96.44 479 CYS B N 1
ATOM 8657 C CA . CYS B 1 479 ? 30.688 -29.219 8.602 1 96.44 479 CYS B CA 1
ATOM 8658 C C . CYS B 1 479 ? 31.703 -28.172 9.07 1 96.44 479 CYS B C 1
ATOM 8660 O O . CYS B 1 479 ? 32.906 -28.375 8.938 1 96.44 479 CYS B O 1
ATOM 8662 N N . LYS B 1 480 ? 31.188 -27.109 9.508 1 96.81 480 LYS B N 1
ATOM 8663 C CA . LYS B 1 480 ? 32 -26.047 10.078 1 96.81 480 LYS B CA 1
ATOM 8664 C C . LYS B 1 480 ? 31.266 -25.312 11.188 1 96.81 480 LYS B C 1
ATOM 8666 O O . LYS B 1 480 ? 30.031 -25.312 11.227 1 96.81 480 LYS B O 1
ATOM 8671 N N . TRP B 1 481 ? 32.031 -24.672 12.039 1 97.06 481 TRP B N 1
ATOM 8672 C CA . TRP B 1 481 ? 31.469 -23.812 13.07 1 97.06 481 TRP B CA 1
ATOM 8673 C C . TRP B 1 481 ? 31.234 -22.406 12.531 1 97.06 481 TRP B C 1
ATOM 8675 O O . TRP B 1 481 ? 32.125 -21.828 11.875 1 97.06 481 TRP B O 1
ATOM 8685 N N . PHE B 1 482 ? 30.062 -21.906 12.719 1 97.31 482 PHE B N 1
ATOM 8686 C CA . PHE B 1 482 ? 29.734 -20.516 12.398 1 97.31 482 PHE B CA 1
ATOM 8687 C C . PHE B 1 482 ? 29.703 -19.656 13.664 1 97.31 482 PHE B C 1
ATOM 8689 O O . PHE B 1 482 ? 29.031 -20 14.633 1 97.31 482 PHE B O 1
ATOM 8696 N N . ARG B 1 483 ? 30.391 -18.609 13.664 1 96.94 483 ARG B N 1
ATOM 8697 C CA . ARG B 1 483 ? 30.406 -17.688 14.797 1 96.94 483 ARG B CA 1
ATOM 8698 C C . ARG B 1 483 ? 29.141 -16.812 14.805 1 96.94 483 ARG B C 1
ATOM 8700 O O . ARG B 1 483 ? 28.641 -16.453 13.75 1 96.94 483 ARG B O 1
ATOM 8707 N N . TYR B 1 484 ? 28.656 -16.469 16.047 1 96.25 484 TYR B N 1
ATOM 8708 C CA . TYR B 1 484 ? 27.5 -15.602 16.234 1 96.25 484 TYR B CA 1
ATOM 8709 C C . TYR B 1 484 ? 27.938 -14.148 16.406 1 96.25 484 TYR B C 1
ATOM 8711 O O . TYR B 1 484 ? 28.75 -13.836 17.266 1 96.25 484 TYR B O 1
ATOM 8719 N N . ILE B 1 485 ? 27.453 -13.242 15.508 1 96.19 485 ILE B N 1
ATOM 8720 C CA . ILE B 1 485 ? 27.734 -11.812 15.562 1 96.19 485 ILE B CA 1
ATOM 8721 C C . ILE B 1 485 ? 26.422 -11.047 15.711 1 96.19 485 ILE B C 1
ATOM 8723 O O . ILE B 1 485 ? 25.484 -11.25 14.938 1 96.19 485 ILE B O 1
ATOM 8727 N N . SER B 1 486 ? 26.297 -10.156 16.672 1 94.25 486 SER B N 1
ATOM 8728 C CA . SER B 1 486 ? 25.078 -9.383 16.891 1 94.25 486 SER B CA 1
ATOM 8729 C C . SER B 1 486 ? 25.375 -7.887 16.906 1 94.25 486 SER B C 1
ATOM 8731 O O . SER B 1 486 ? 26.391 -7.449 17.469 1 94.25 486 SER B O 1
ATOM 8733 N N . VAL B 1 487 ? 24.594 -7.176 16.25 1 92 487 VAL B N 1
ATOM 8734 C CA . VAL B 1 487 ? 24.656 -5.719 16.25 1 92 487 VAL B CA 1
ATOM 8735 C C . VAL B 1 487 ? 23.469 -5.156 17.047 1 92 487 VAL B C 1
ATOM 8737 O O . VAL B 1 487 ? 22.328 -5.547 16.828 1 92 487 VAL B O 1
ATOM 8740 N N . PRO B 1 488 ? 23.703 -4.297 18.016 1 91.06 488 PRO B N 1
ATOM 8741 C CA . PRO B 1 488 ? 22.609 -3.746 18.797 1 91.06 488 PRO B CA 1
ATOM 8742 C C . PRO B 1 488 ? 21.656 -2.879 17.969 1 91.06 488 PRO B C 1
ATOM 8744 O O . PRO B 1 488 ? 22.047 -2.352 16.938 1 91.06 488 PRO B O 1
ATOM 8747 N N . LEU B 1 489 ? 20.469 -2.771 18.547 1 89.94 489 LEU B N 1
ATOM 8748 C CA . LEU B 1 489 ? 19.469 -1.908 17.922 1 89.94 489 LEU B CA 1
ATOM 8749 C C . LEU B 1 489 ? 19.938 -0.454 17.922 1 89.94 489 LEU B C 1
ATOM 8751 O O . LEU B 1 489 ? 20.5 0.011 18.922 1 89.94 489 LEU B O 1
ATOM 8755 N N . VAL B 1 490 ? 19.594 0.252 16.844 1 81.81 490 VAL B N 1
ATOM 8756 C CA . VAL B 1 490 ? 19.984 1.652 16.734 1 81.81 490 VAL B CA 1
ATOM 8757 C C . VAL B 1 490 ? 19.141 2.502 17.688 1 81.81 490 VAL B C 1
ATOM 8759 O O . VAL B 1 490 ? 17.922 2.363 17.719 1 81.81 490 VAL B O 1
ATOM 8762 N N . GLU B 1 491 ? 19.75 3.352 18.5 1 81.31 491 GLU B N 1
ATOM 8763 C CA . GLU B 1 491 ? 19.047 4.305 19.359 1 81.31 491 GLU B CA 1
ATOM 8764 C C . GLU B 1 491 ? 18.828 5.633 18.641 1 81.31 491 GLU B C 1
ATOM 8766 O O . GLU B 1 491 ? 19.75 6.176 18.031 1 81.31 491 GLU B O 1
ATOM 8771 N N . TYR B 1 492 ? 17.453 6.02 18.656 1 73.62 492 TYR B N 1
ATOM 8772 C CA . TYR B 1 492 ? 17.125 7.281 18 1 73.62 492 TYR B CA 1
ATOM 8773 C C . TYR B 1 492 ? 16.953 8.398 19.016 1 73.62 492 TYR B C 1
ATOM 8775 O O . TYR B 1 492 ? 16.406 8.188 20.094 1 73.62 492 TYR B O 1
ATOM 8783 N N . SER B 1 493 ? 17.703 9.523 18.797 1 73.12 493 SER B N 1
ATOM 8784 C CA . SER B 1 493 ? 17.562 10.703 19.641 1 73.12 493 SER B CA 1
ATOM 8785 C C . SER B 1 493 ? 17.094 11.906 18.844 1 73.12 493 SER B C 1
ATOM 8787 O O . SER B 1 493 ? 17.562 12.133 17.719 1 73.12 493 SER B O 1
ATOM 8789 N N . VAL B 1 494 ? 15.969 12.492 19.328 1 69.56 494 VAL B N 1
ATOM 8790 C CA . VAL B 1 494 ? 15.453 13.711 18.719 1 69.56 494 VAL B CA 1
ATOM 8791 C C . VAL B 1 494 ? 15.836 14.922 19.562 1 69.56 494 VAL B C 1
ATOM 8793 O O . VAL B 1 494 ? 15.617 14.93 20.766 1 69.56 494 VAL B O 1
ATOM 8796 N N . ALA B 1 495 ? 16.5 15.844 18.828 1 69.69 495 ALA B N 1
ATOM 8797 C CA . ALA B 1 495 ? 16.875 17.078 19.531 1 69.69 495 ALA B CA 1
ATOM 8798 C C . ALA B 1 495 ? 15.695 18.016 19.672 1 69.69 495 ALA B C 1
ATOM 8800 O O . ALA B 1 495 ? 14.812 18.047 18.812 1 69.69 495 ALA B O 1
ATOM 8801 N N . GLU B 1 496 ? 15.414 18.578 20.859 1 74.19 496 GLU B N 1
ATOM 8802 C CA . GLU B 1 496 ? 14.438 19.641 21.094 1 74.19 496 GLU B CA 1
ATOM 8803 C C . GLU B 1 496 ? 15.133 20.938 21.5 1 74.19 496 GLU B C 1
ATOM 8805 O O . GLU B 1 496 ? 14.938 21.422 22.625 1 74.19 496 GLU B O 1
ATOM 8810 N N . PRO B 1 497 ? 15.727 21.484 20.453 1 75.69 497 PRO B N 1
ATOM 8811 C CA . PRO B 1 497 ? 16.594 22.578 20.906 1 75.69 497 PRO B CA 1
ATOM 8812 C C . PRO B 1 497 ? 15.898 23.922 20.938 1 75.69 497 PRO B C 1
ATOM 8814 O O . PRO B 1 497 ? 15.086 24.219 20.062 1 75.69 497 PRO B O 1
ATOM 8817 N N . TRP B 1 498 ? 15.93 24.703 22.047 1 86.19 498 TRP B N 1
ATOM 8818 C CA . TRP B 1 498 ? 15.742 26.156 22.062 1 86.19 498 TRP B CA 1
ATOM 8819 C C . TRP B 1 498 ? 17.031 26.875 21.703 1 86.19 498 TRP B C 1
ATOM 8821 O O . TRP B 1 498 ? 18.078 26.672 22.344 1 86.19 498 TRP B O 1
ATOM 8831 N N . LEU B 1 499 ? 17 27.672 20.641 1 87.75 499 LEU B N 1
ATOM 8832 C CA . LEU B 1 499 ? 18.219 28.344 20.203 1 87.75 499 LEU B CA 1
ATOM 8833 C C . LEU B 1 499 ? 18.203 29.812 20.656 1 87.75 499 LEU B C 1
ATOM 8835 O O . LEU B 1 499 ? 17.234 30.531 20.422 1 87.75 499 LEU B O 1
ATOM 8839 N N . THR B 1 500 ? 19.234 30.172 21.328 1 90.5 500 THR B N 1
ATOM 8840 C CA . THR B 1 500 ? 19.422 31.562 21.719 1 90.5 500 THR B CA 1
ATOM 8841 C C . THR B 1 500 ? 20.25 32.312 20.672 1 90.5 500 THR B C 1
ATOM 8843 O O . THR B 1 500 ? 21.297 31.844 20.25 1 90.5 500 THR B O 1
ATOM 8846 N N . ARG B 1 501 ? 19.703 33.469 20.25 1 90.31 501 ARG B N 1
ATOM 8847 C CA . ARG B 1 501 ? 20.391 34.25 19.234 1 90.31 501 ARG B CA 1
ATOM 8848 C C . ARG B 1 501 ? 20.328 35.75 19.562 1 90.31 501 ARG B C 1
ATOM 8850 O O . ARG B 1 501 ? 19.484 36.188 20.359 1 90.31 501 ARG B O 1
ATOM 8857 N N . LYS B 1 502 ? 21.266 36.438 19.016 1 89.31 502 LYS B N 1
ATOM 8858 C CA . LYS B 1 502 ? 21.312 37.875 19.125 1 89.31 502 LYS B CA 1
ATOM 8859 C C . LYS B 1 502 ? 21.078 38.531 17.766 1 89.31 502 LYS B C 1
ATOM 8861 O O . LYS B 1 502 ? 21.719 38.188 16.781 1 89.31 502 LYS B O 1
ATOM 8866 N N . SER B 1 503 ? 20.031 39.344 17.719 1 87.88 503 SER B N 1
ATOM 8867 C CA . SER B 1 503 ? 19.766 40.062 16.484 1 87.88 503 SER B CA 1
ATOM 8868 C C . SER B 1 503 ? 20.422 41.438 16.484 1 87.88 503 SER B C 1
ATOM 8870 O O . SER B 1 503 ? 20.828 41.938 17.531 1 87.88 503 SER B O 1
ATOM 8872 N N . TYR B 1 504 ? 20.656 41.938 15.234 1 80.94 504 TYR B N 1
ATOM 8873 C CA . TYR B 1 504 ? 21.25 43.281 15.102 1 80.94 504 TYR B CA 1
ATOM 8874 C C . TYR B 1 504 ? 20.219 44.281 14.625 1 80.94 504 TYR B C 1
ATOM 8876 O O . TYR B 1 504 ? 19.609 44.125 13.562 1 80.94 504 TYR B O 1
ATOM 8884 N N . CYS B 1 505 ? 19.828 45.125 15.539 1 81.12 505 CYS B N 1
ATOM 8885 C CA . CYS B 1 505 ? 18.953 46.219 15.195 1 81.12 505 CYS B CA 1
ATOM 8886 C C . CYS B 1 505 ? 19.5 47.531 15.711 1 81.12 505 CYS B C 1
ATOM 8888 O O . CYS B 1 505 ? 19.391 47.844 16.906 1 81.12 505 CYS B O 1
ATOM 8890 N N . MET B 1 506 ? 20.109 48.375 14.898 1 71.81 506 MET B N 1
ATOM 8891 C CA . MET B 1 506 ? 20.781 49.594 15.297 1 71.81 506 MET B CA 1
ATOM 8892 C C . MET B 1 506 ? 19.781 50.625 15.82 1 71.81 506 MET B C 1
ATOM 8894 O O . MET B 1 506 ? 20.062 51.344 16.797 1 71.81 506 MET B O 1
ATOM 8898 N N . GLU B 1 507 ? 18.594 50.781 15.219 1 72.31 507 GLU B N 1
ATOM 8899 C CA . GLU B 1 507 ? 17.688 51.844 15.586 1 72.31 507 GLU B CA 1
ATOM 8900 C C . GLU B 1 507 ? 16.562 51.344 16.5 1 72.31 507 GLU B C 1
ATOM 8902 O O . GLU B 1 507 ? 15.641 52.094 16.812 1 72.31 507 GLU B O 1
ATOM 8907 N N . CYS B 1 508 ? 16.891 50.125 17 1 79.5 508 CYS B N 1
ATOM 8908 C CA . CYS B 1 508 ? 15.82 49.562 17.828 1 79.5 508 CYS B CA 1
ATOM 8909 C C . CYS B 1 508 ? 15.914 50.094 19.25 1 79.5 508 CYS B C 1
ATOM 8911 O O . CYS B 1 508 ? 17 50.156 19.828 1 79.5 508 CYS B O 1
ATOM 8913 N N . ASN B 1 509 ? 14.836 50.5 19.75 1 75.69 509 ASN B N 1
ATOM 8914 C CA . ASN B 1 509 ? 14.664 50.938 21.141 1 75.69 509 ASN B CA 1
ATOM 8915 C C . ASN B 1 509 ? 15.398 52.219 21.438 1 75.69 509 ASN B C 1
ATOM 8917 O O . ASN B 1 509 ? 15.703 52.531 22.594 1 75.69 509 ASN B O 1
ATOM 8921 N N . SER B 1 510 ? 15.984 52.906 20.359 1 69.12 510 SER B N 1
ATOM 8922 C CA . SER B 1 510 ? 16.594 54.219 20.562 1 69.12 510 SER B CA 1
ATOM 8923 C C . SER B 1 510 ? 15.531 55.281 20.766 1 69.12 510 SER B C 1
ATOM 8925 O O . SER B 1 510 ? 14.406 55.156 20.281 1 69.12 510 SER B O 1
ATOM 8927 N N . GLN B 1 511 ? 15.578 56.031 21.797 1 56.5 511 GLN B N 1
ATOM 8928 C CA . GLN B 1 511 ? 14.703 57.188 22.062 1 56.5 511 GLN B CA 1
ATOM 8929 C C . GLN B 1 511 ? 14.914 58.281 21.031 1 56.5 511 GLN B C 1
ATOM 8931 O O . GLN B 1 511 ? 16.016 58.844 20.922 1 56.5 511 GLN B O 1
ATOM 8936 N N . SER B 1 512 ? 14.438 58.156 19.922 1 50.47 512 SER B N 1
ATOM 8937 C CA . SER B 1 512 ? 14.633 59.312 19.047 1 50.47 512 SER B CA 1
ATOM 8938 C C . SER B 1 512 ? 13.984 60.531 19.641 1 50.47 512 SER B C 1
ATOM 8940 O O . SER B 1 512 ? 12.898 60.469 20.219 1 50.47 512 SER B O 1
ATOM 8942 N N . LEU B 1 513 ? 14.727 61.531 19.859 1 48.84 513 LEU B N 1
ATOM 8943 C CA . LEU B 1 513 ? 14.258 62.875 20.188 1 48.84 513 LEU B CA 1
ATOM 8944 C C . LEU B 1 513 ? 12.977 63.219 19.422 1 48.84 513 LEU B C 1
ATOM 8946 O O . LEU B 1 513 ? 12.109 63.938 19.938 1 48.84 513 LEU B O 1
ATOM 8950 N N . GLU B 1 514 ? 12.883 62.656 18.359 1 46.62 514 GLU B N 1
ATOM 8951 C CA . GLU B 1 514 ? 11.727 62.938 17.516 1 46.62 514 GLU B CA 1
ATOM 8952 C C . GLU B 1 514 ? 10.445 62.406 18.125 1 46.62 514 GLU B C 1
ATOM 8954 O O . GLU B 1 514 ? 9.383 63.031 18.047 1 46.62 514 GLU B O 1
ATOM 8959 N N . ASN B 1 515 ? 10.531 61.25 18.703 1 48.81 515 ASN B N 1
ATOM 8960 C CA . ASN B 1 515 ? 9.344 60.719 19.344 1 48.81 515 ASN B CA 1
ATOM 8961 C C . ASN B 1 515 ? 8.945 61.531 20.562 1 48.81 515 ASN B C 1
ATOM 8963 O O . ASN B 1 515 ? 7.754 61.719 20.828 1 48.81 515 ASN B O 1
ATOM 8967 N N . TRP B 1 516 ? 9.938 62.062 21.25 1 49.59 516 TRP B N 1
ATOM 8968 C CA . TRP B 1 516 ? 9.656 63 22.312 1 49.59 516 TRP B CA 1
ATOM 8969 C C . TRP B 1 516 ? 9.117 64.312 21.734 1 49.59 516 TRP B C 1
ATOM 8971 O O . TRP B 1 516 ? 8.148 64.875 22.266 1 49.59 516 TRP B O 1
ATOM 8981 N N . LEU B 1 517 ? 9.742 64.75 20.625 1 49.75 517 LEU B N 1
ATOM 8982 C CA . LEU B 1 517 ? 9.273 66 19.969 1 49.75 517 LEU B CA 1
ATOM 8983 C C . LEU B 1 517 ? 7.957 65.75 19.25 1 49.75 517 LEU B C 1
ATOM 8985 O O . LEU B 1 517 ? 7.105 66.625 19.172 1 49.75 517 LEU B O 1
ATOM 8989 N N . ALA B 1 518 ? 7.789 64.625 18.75 1 47.28 518 ALA B N 1
ATOM 8990 C CA . ALA B 1 518 ? 6.535 64.25 18.078 1 47.28 518 ALA B CA 1
ATOM 8991 C C . ALA B 1 518 ? 5.375 64.188 19.062 1 47.28 518 ALA B C 1
ATOM 8993 O O . ALA B 1 518 ? 4.242 64.562 18.734 1 47.28 518 ALA B O 1
ATOM 8994 N N . LYS B 1 519 ? 5.621 63.844 20.234 1 48.25 519 LYS B N 1
ATOM 8995 C CA . LYS B 1 519 ? 4.617 63.906 21.297 1 48.25 519 LYS B CA 1
ATOM 8996 C C . LYS B 1 519 ? 4.363 65.312 21.734 1 48.25 519 LYS B C 1
ATOM 8998 O O . LYS B 1 519 ? 3.279 65.688 22.234 1 48.25 519 LYS B O 1
ATOM 9003 N N . ILE B 1 520 ? 5.414 66.25 21.453 1 48.81 520 ILE B N 1
ATOM 9004 C CA . ILE B 1 520 ? 5.27 67.625 21.828 1 48.81 520 ILE B CA 1
ATOM 9005 C C . ILE B 1 520 ? 4.941 68.5 20.578 1 48.81 520 ILE B C 1
ATOM 9007 O O . ILE B 1 520 ? 4.539 69.625 20.688 1 48.81 520 ILE B O 1
ATOM 9011 N N . SER B 1 521 ? 5.27 68 19.375 1 42.72 521 SER B N 1
ATOM 9012 C CA . SER B 1 521 ? 5.055 68.812 18.188 1 42.72 521 SER B CA 1
ATOM 9013 C C . SER B 1 521 ? 3.564 69.062 17.938 1 42.72 521 SER B C 1
ATOM 9015 O O . SER B 1 521 ? 2.785 68.062 17.922 1 42.72 521 SER B O 1
ATOM 9017 N N . PRO B 1 522 ? 3.057 70.25 17.859 1 48.09 522 PRO B N 1
ATOM 9018 C CA . PRO B 1 522 ? 1.668 70.625 17.609 1 48.09 522 PRO B CA 1
ATOM 9019 C C . PRO B 1 522 ? 1.13 70.062 16.297 1 48.09 522 PRO B C 1
ATOM 9021 O O . PRO B 1 522 ? -0.086 70 16.109 1 48.09 522 PRO B O 1
ATOM 9024 N N . LYS B 1 523 ? 1.916 69.812 15.328 1 48.12 523 LYS B N 1
ATOM 9025 C CA . LYS B 1 523 ? 1.438 69.312 14.031 1 48.12 523 LYS B CA 1
ATOM 9026 C C . LYS B 1 523 ? 0.783 67.938 14.172 1 48.12 523 LYS B C 1
ATOM 9028 O O . LYS B 1 523 ? -0.203 67.688 13.492 1 48.12 523 LYS B O 1
ATOM 9033 N N . TYR B 1 524 ? 1.229 67.188 14.898 1 45.06 524 TYR B N 1
ATOM 9034 C CA . TYR B 1 524 ? 0.645 65.875 15.039 1 45.06 524 TYR B CA 1
ATOM 9035 C C . TYR B 1 524 ? -0.504 65.875 16.047 1 45.06 524 TYR B C 1
ATOM 9037 O O . TYR B 1 524 ? -1.23 64.875 16.188 1 45.06 524 TYR B O 1
ATOM 9045 N N . TRP B 1 525 ? -0.606 67 16.766 1 46.62 525 TRP B N 1
ATOM 9046 C CA . TRP B 1 525 ? -1.77 67.25 17.625 1 46.62 525 TRP B CA 1
ATOM 9047 C C . TRP B 1 525 ? -3.037 67.375 16.781 1 46.62 525 TRP B C 1
ATOM 9049 O O . TRP B 1 525 ? -4.129 67.062 17.234 1 46.62 525 TRP B O 1
ATOM 9059 N N . PHE B 1 526 ? -2.826 67.875 15.555 1 48.81 526 PHE B N 1
ATOM 9060 C CA . PHE B 1 526 ? -3.955 68.125 14.656 1 48.81 526 PHE B CA 1
ATOM 9061 C C . PHE B 1 526 ? -3.953 67.062 13.539 1 48.81 526 PHE B C 1
ATOM 9063 O O . PHE B 1 526 ? -4.785 67.125 12.625 1 48.81 526 PHE B O 1
ATOM 9070 N N . SER B 1 527 ? -3.033 66.188 13.375 1 43.75 527 SER B N 1
ATOM 9071 C CA . SER B 1 527 ? -3.02 65.25 12.297 1 43.75 527 SER B CA 1
ATOM 9072 C C . SER B 1 527 ? -3.779 63.969 12.688 1 43.75 527 SER B C 1
ATOM 9074 O O . SER B 1 527 ? -3.67 63.5 13.82 1 43.75 527 SER B O 1
ATOM 9076 N N . ASN B 1 528 ? -4.781 63.438 11.859 1 42.56 528 ASN B N 1
ATOM 9077 C CA . ASN B 1 528 ? -5.77 62.344 11.82 1 42.56 528 ASN B CA 1
ATOM 9078 C C . ASN B 1 528 ? -7.023 62.719 12.609 1 42.56 528 ASN B C 1
ATOM 9080 O O . ASN B 1 528 ? -7.672 61.844 13.195 1 42.56 528 ASN B O 1
ATOM 9084 N N . LEU B 1 529 ? -7.102 64.062 12.906 1 42.72 529 LEU B N 1
ATOM 9085 C CA . LEU B 1 529 ? -8.336 64.562 13.539 1 42.72 529 LEU B CA 1
ATOM 9086 C C . LEU B 1 529 ? -9.469 64.625 12.516 1 42.72 529 LEU B C 1
ATOM 9088 O O . LEU B 1 529 ? -9.43 65.438 11.609 1 42.72 529 LEU B O 1
ATOM 9092 N N . ASN B 1 530 ? -10 63.562 12.117 1 45.53 530 ASN B N 1
ATOM 9093 C CA . ASN B 1 530 ? -11.047 63.562 11.102 1 45.53 530 ASN B CA 1
ATOM 9094 C C . ASN B 1 530 ? -12.359 64.125 11.648 1 45.53 530 ASN B C 1
ATOM 9096 O O . ASN B 1 530 ? -13.312 64.312 10.891 1 45.53 530 ASN B O 1
ATOM 9100 N N . SER B 1 531 ? -12.586 64.062 12.984 1 45.53 531 SER B N 1
ATOM 9101 C CA . SER B 1 531 ? -13.891 64.5 13.43 1 45.53 531 SER B CA 1
ATOM 9102 C C . SER B 1 531 ? -13.766 65.812 14.211 1 45.53 531 SER B C 1
ATOM 9104 O O . SER B 1 531 ? -12.711 66.125 14.781 1 45.53 531 SER B O 1
ATOM 9106 N N . PRO B 1 532 ? -14.633 66.812 13.828 1 55.97 532 PRO B N 1
ATOM 9107 C CA . PRO B 1 532 ? -14.648 68.125 14.492 1 55.97 532 PRO B CA 1
ATOM 9108 C C . PRO B 1 532 ? -14.523 68.062 16.016 1 55.97 532 PRO B C 1
ATOM 9110 O O . PRO B 1 532 ? -13.883 68.875 16.641 1 55.97 532 PRO B O 1
ATOM 9113 N N . THR B 1 533 ? -15.031 67.062 16.484 1 52.12 533 THR B N 1
ATOM 9114 C CA . THR B 1 533 ? -14.984 66.938 17.938 1 52.12 533 THR B CA 1
ATOM 9115 C C . THR B 1 533 ? -13.555 66.625 18.406 1 52.12 533 THR B C 1
ATOM 9117 O O . THR B 1 533 ? -13.133 67.125 19.469 1 52.12 533 THR B O 1
ATOM 9120 N N . GLU B 1 534 ? -12.859 65.938 17.625 1 57.03 534 GLU B N 1
ATOM 9121 C CA . GLU B 1 534 ? -11.461 65.688 17.953 1 57.03 534 GLU B CA 1
ATOM 9122 C C . GLU B 1 534 ? -10.617 66.938 17.891 1 57.03 534 GLU B C 1
ATOM 9124 O O . GLU B 1 534 ? -9.727 67.188 18.719 1 57.03 534 GLU B O 1
ATOM 9129 N N . ILE B 1 535 ? -11 67.75 17.031 1 60.94 535 ILE B N 1
ATOM 9130 C CA . ILE B 1 535 ? -10.344 69 16.906 1 60.94 535 ILE B CA 1
ATOM 9131 C C . ILE B 1 535 ? -10.602 69.875 18.156 1 60.94 535 ILE B C 1
ATOM 9133 O O . ILE B 1 535 ? -9.688 70.5 18.688 1 60.94 535 ILE B O 1
ATOM 9137 N N . LEU B 1 536 ? -11.852 69.812 18.641 1 59.09 536 LEU B N 1
ATOM 9138 C CA . LEU B 1 536 ? -12.203 70.562 19.828 1 59.09 536 LEU B CA 1
ATOM 9139 C C . LEU B 1 536 ? -11.453 70.062 21.062 1 59.09 536 LEU B C 1
ATOM 9141 O O . LEU B 1 536 ? -10.969 70.875 21.875 1 59.09 536 LEU B O 1
ATOM 9145 N N . VAL B 1 537 ? -11.273 68.812 21.156 1 62.53 537 VAL B N 1
ATOM 9146 C CA . VAL B 1 537 ? -10.594 68.25 22.297 1 62.53 537 VAL B CA 1
ATOM 9147 C C . VAL B 1 537 ? -9.102 68.562 22.25 1 62.53 537 VAL B C 1
ATOM 9149 O O . VAL B 1 537 ? -8.5 68.938 23.281 1 62.53 537 VAL B O 1
ATOM 9152 N N . ARG B 1 538 ? -8.648 68.688 21.156 1 66.31 538 ARG B N 1
ATOM 9153 C CA . ARG B 1 538 ? -7.238 69 21 1 66.31 538 ARG B CA 1
ATOM 9154 C C . ARG B 1 538 ? -7.004 70.5 21.297 1 66.31 538 ARG B C 1
ATOM 9156 O O . ARG B 1 538 ? -5.996 70.875 21.922 1 66.31 538 ARG B O 1
ATOM 9163 N N . ILE B 1 539 ? -7.957 71.25 20.859 1 65.88 539 ILE B N 1
ATOM 9164 C CA . ILE B 1 539 ? -7.887 72.688 21.156 1 65.88 539 ILE B CA 1
ATOM 9165 C C . ILE B 1 539 ? -7.945 72.938 22.656 1 65.88 539 ILE B C 1
ATOM 9167 O O . ILE B 1 539 ? -7.207 73.75 23.203 1 65.88 539 ILE B O 1
ATOM 9171 N N . VAL B 1 540 ? -8.703 72.125 23.297 1 66.12 540 VAL B N 1
ATOM 9172 C CA . VAL B 1 540 ? -8.828 72.25 24.75 1 66.12 540 VAL B CA 1
ATOM 9173 C C . VAL B 1 540 ? -7.535 71.812 25.406 1 66.12 540 VAL B C 1
ATOM 9175 O O . VAL B 1 540 ? -7.039 72.438 26.344 1 66.12 540 VAL B O 1
ATOM 9178 N N . GLU B 1 541 ? -6.898 70.812 24.906 1 67.94 541 GLU B N 1
ATOM 9179 C CA . GLU B 1 541 ? -5.648 70.312 25.469 1 67.94 541 GLU B CA 1
ATOM 9180 C C . GLU B 1 541 ? -4.508 71.312 25.266 1 67.94 541 GLU B C 1
ATOM 9182 O O . GLU B 1 541 ? -3.729 71.562 26.172 1 67.94 541 GLU B O 1
ATOM 9187 N N . ILE B 1 542 ? -4.527 71.875 24.141 1 68.69 542 ILE B N 1
ATOM 9188 C CA . ILE B 1 542 ? -3.527 72.875 23.859 1 68.69 542 ILE B CA 1
ATOM 9189 C C . ILE B 1 542 ? -3.771 74.125 24.719 1 68.69 542 ILE B C 1
ATOM 9191 O O . ILE B 1 542 ? -2.828 74.688 25.266 1 68.69 542 ILE B O 1
ATOM 9195 N N . SER B 1 543 ? -5.023 74.5 24.812 1 66.56 543 SER B N 1
ATOM 9196 C CA . SER B 1 543 ? -5.367 75.625 25.641 1 66.56 543 SER B CA 1
ATOM 9197 C C . SER B 1 543 ? -4.996 75.438 27.094 1 66.56 543 SER B C 1
ATOM 9199 O O . SER B 1 543 ? -4.492 76.312 27.766 1 66.56 543 SER B O 1
ATOM 9201 N N . MET B 1 544 ? -5.023 74.25 27.469 1 67.25 544 MET B N 1
ATOM 9202 C CA . MET B 1 544 ? -4.652 73.875 28.844 1 67.25 544 MET B CA 1
ATOM 9203 C C . MET B 1 544 ? -3.137 73.938 29.016 1 67.25 544 MET B C 1
ATOM 9205 O O . MET B 1 544 ? -2.635 74.375 30.047 1 67.25 544 MET B O 1
ATOM 9209 N N . CYS B 1 545 ? -2.459 73.562 28.078 1 69.81 545 CYS B N 1
ATOM 9210 C CA . CYS B 1 545 ? -1.003 73.625 28.109 1 69.81 545 CYS B CA 1
ATOM 9211 C C . CYS B 1 545 ? -0.523 75.062 28.109 1 69.81 545 CYS B C 1
ATOM 9213 O O . CYS B 1 545 ? 0.395 75.438 28.859 1 69.81 545 CYS B O 1
ATOM 9215 N N . ILE B 1 546 ? -1.206 75.812 27.297 1 70.69 546 ILE B N 1
ATOM 9216 C CA . ILE B 1 546 ? -0.872 77.25 27.266 1 70.69 546 ILE B CA 1
ATOM 9217 C C . ILE B 1 546 ? -1.205 77.875 28.609 1 70.69 546 ILE B C 1
ATOM 9219 O O . ILE B 1 546 ? -0.413 78.688 29.141 1 70.69 546 ILE B O 1
ATOM 9223 N N . LEU B 1 547 ? -2.297 77.5 29.172 1 68.19 547 LEU B N 1
ATOM 9224 C CA . LEU B 1 547 ? -2.682 78 30.469 1 68.19 547 LEU B CA 1
ATOM 9225 C C . LEU B 1 547 ? -1.702 77.562 31.547 1 68.19 547 LEU B C 1
ATOM 9227 O O . LEU B 1 547 ? -1.343 78.375 32.438 1 68.19 547 LEU B O 1
ATOM 9231 N N . LEU B 1 548 ? -1.135 76.438 31.406 1 72.19 548 LEU B N 1
ATOM 9232 C CA . LEU B 1 548 ? -0.144 75.938 32.344 1 72.19 548 LEU B CA 1
ATOM 9233 C C . LEU B 1 548 ? 1.178 76.688 32.188 1 72.19 548 LEU B C 1
ATOM 9235 O O . LEU B 1 548 ? 1.813 77.062 33.188 1 72.19 548 LEU B O 1
ATOM 9239 N N . ILE B 1 549 ? 1.47 77 31.031 1 73.5 549 ILE B N 1
ATOM 9240 C CA . ILE B 1 549 ? 2.684 77.75 30.797 1 73.5 549 ILE B CA 1
ATOM 9241 C C . ILE B 1 549 ? 2.521 79.188 31.344 1 73.5 549 ILE B C 1
ATOM 9243 O O . ILE B 1 549 ? 3.43 79.688 31.984 1 73.5 549 ILE B O 1
ATOM 9247 N N . ILE B 1 550 ? 1.365 79.688 31.109 1 70.81 550 ILE B N 1
ATOM 9248 C CA . ILE B 1 550 ? 1.091 81.062 31.625 1 70.81 550 ILE B CA 1
ATOM 9249 C C . ILE B 1 550 ? 1.082 81 33.156 1 70.81 550 ILE B C 1
ATOM 9251 O O . ILE B 1 550 ? 1.643 81.875 33.812 1 70.81 550 ILE B O 1
ATOM 9255 N N . PHE B 1 551 ? 0.674 79.938 33.688 1 71.38 551 PHE B N 1
ATOM 9256 C CA . PHE B 1 551 ? 0.663 79.812 35.125 1 71.38 551 PHE B CA 1
ATOM 9257 C C . PHE B 1 551 ? 2.08 79.688 35.688 1 71.38 551 PHE B C 1
ATOM 9259 O O . PHE B 1 551 ? 2.43 80.25 36.688 1 71.38 551 PHE B O 1
ATOM 9266 N N . ILE B 1 552 ? 2.85 79.062 35.031 1 74.81 552 ILE B N 1
ATOM 9267 C CA . ILE B 1 552 ? 4.238 78.875 35.438 1 74.81 552 ILE B CA 1
ATOM 9268 C C . ILE B 1 552 ? 4.977 80.25 35.312 1 74.81 552 ILE B C 1
ATOM 9270 O O . ILE B 1 552 ? 5.723 80.625 36.219 1 74.81 552 ILE B O 1
ATOM 9274 N N . PHE B 1 553 ? 4.645 80.875 34.312 1 72.62 553 PHE B N 1
ATOM 9275 C CA . PHE B 1 553 ? 5.27 82.188 34.125 1 72.62 553 PHE B CA 1
ATOM 9276 C C . PHE B 1 553 ? 4.773 83.188 35.156 1 72.62 553 PHE B C 1
ATOM 9278 O O . PHE B 1 553 ? 5.562 83.938 35.719 1 72.62 553 PHE B O 1
ATOM 9285 N N . CYS B 1 554 ? 3.512 83.125 35.469 1 69.31 554 CYS B N 1
ATOM 9286 C CA . CYS B 1 554 ? 2.965 84 36.5 1 69.31 554 CYS B CA 1
ATOM 9287 C C . CYS B 1 554 ? 3.479 83.562 37.875 1 69.31 554 CYS B C 1
ATOM 9289 O O . CYS B 1 554 ? 3.82 84.438 38.688 1 69.31 554 CYS B O 1
ATOM 9291 N N . PHE B 1 555 ? 3.688 82.438 38.031 1 73.19 555 PHE B N 1
ATOM 9292 C CA . PHE B 1 555 ? 4.211 81.938 39.312 1 73.19 555 PHE B CA 1
ATOM 9293 C C . PHE B 1 555 ? 5.672 82.312 39.5 1 73.19 555 PHE B C 1
ATOM 9295 O O . PHE B 1 555 ? 6.078 82.75 40.562 1 73.19 555 PHE B O 1
ATOM 9302 N N . PHE B 1 556 ? 6.336 82.312 38.438 1 73.12 556 PHE B N 1
ATOM 9303 C CA . PHE B 1 556 ? 7.738 82.75 38.5 1 73.12 556 PHE B CA 1
ATOM 9304 C C . PHE B 1 556 ? 7.863 84.25 38.625 1 73.12 556 PHE B C 1
ATOM 9306 O O . PHE B 1 556 ? 8.68 84.75 39.406 1 73.12 556 PHE B O 1
ATOM 9313 N N . THR B 1 557 ? 7.023 84.938 37.969 1 68.25 557 THR B N 1
ATOM 9314 C CA . THR B 1 557 ? 7.156 86.375 37.969 1 68.25 557 THR B CA 1
ATOM 9315 C C . THR B 1 557 ? 6.516 86.938 39.219 1 68.25 557 THR B C 1
ATOM 9317 O O . THR B 1 557 ? 6.996 88 39.75 1 68.25 557 THR B O 1
ATOM 9320 N N . GLN B 1 558 ? 5.469 86.312 39.75 1 68.56 558 GLN B N 1
ATOM 9321 C CA . GLN B 1 558 ? 4.773 86.938 40.875 1 68.56 558 GLN B CA 1
ATOM 9322 C C . GLN B 1 558 ? 5.172 86.312 42.219 1 68.56 558 GLN B C 1
ATOM 9324 O O . GLN B 1 558 ? 5.094 87 43.25 1 68.56 558 GLN B O 1
ATOM 9329 N N . CYS B 1 559 ? 5.691 85.125 42.125 1 68.56 559 CYS B N 1
ATOM 9330 C CA . CYS B 1 559 ? 6.027 84.5 43.406 1 68.56 559 CYS B CA 1
ATOM 9331 C C . CYS B 1 559 ? 7.535 84.375 43.562 1 68.56 559 CYS B C 1
ATOM 9333 O O . CYS B 1 559 ? 8.109 84.812 44.562 1 68.56 559 CYS B O 1
ATOM 9335 N N . ILE B 1 560 ? 8.164 83.938 42.594 1 70.62 560 ILE B N 1
ATOM 9336 C CA . ILE B 1 560 ? 9.562 83.562 42.781 1 70.62 560 ILE B CA 1
ATOM 9337 C C . ILE B 1 560 ? 10.445 84.812 42.625 1 70.62 560 ILE B C 1
ATOM 9339 O O . ILE B 1 560 ? 11.32 85.062 43.438 1 70.62 560 ILE B O 1
ATOM 9343 N N . ILE B 1 561 ? 10.117 85.562 41.719 1 71 561 ILE B N 1
ATOM 9344 C CA . ILE B 1 561 ? 10.992 86.75 41.469 1 71 561 ILE B CA 1
ATOM 9345 C C . ILE B 1 561 ? 10.82 87.75 42.594 1 71 561 ILE B C 1
ATOM 9347 O O . ILE B 1 561 ? 11.797 88.25 43.156 1 71 561 ILE B O 1
ATOM 9351 N N . PRO B 1 562 ? 9.656 88.062 43.031 1 67.19 562 PRO B N 1
ATOM 9352 C CA . PRO B 1 562 ? 9.594 89 44.188 1 67.19 562 PRO B CA 1
ATOM 9353 C C . PRO B 1 562 ? 10.172 88.375 45.469 1 67.19 562 PRO B C 1
ATOM 9355 O O . PRO B 1 562 ? 10.828 89.062 46.219 1 67.19 562 PRO B O 1
ATOM 9358 N N . VAL B 1 563 ? 10.117 87.188 45.656 1 63.25 563 VAL B N 1
ATOM 9359 C CA . VAL B 1 563 ? 10.695 86.562 46.844 1 63.25 563 VAL B CA 1
ATOM 9360 C C . VAL B 1 563 ? 12.219 86.562 46.75 1 63.25 563 VAL B C 1
ATOM 9362 O O . VAL B 1 563 ? 12.914 86.812 47.719 1 63.25 563 VAL B O 1
ATOM 9365 N N . ILE B 1 564 ? 12.68 86.438 45.625 1 63.88 564 ILE B N 1
ATOM 9366 C CA . ILE B 1 564 ? 14.125 86.562 45.438 1 63.88 564 ILE B CA 1
ATOM 9367 C C . ILE B 1 564 ? 14.586 88 45.562 1 63.88 564 ILE B C 1
ATOM 9369 O O . ILE B 1 564 ? 15.609 88.312 46.188 1 63.88 564 ILE B O 1
ATOM 9373 N N . ARG B 1 565 ? 13.828 88.938 45.156 1 59.72 565 ARG B N 1
ATOM 9374 C CA . ARG B 1 565 ? 14.164 90.375 45.312 1 59.72 565 ARG B CA 1
ATOM 9375 C C . ARG B 1 565 ? 14.062 90.812 46.75 1 59.72 565 ARG B C 1
ATOM 9377 O O . ARG B 1 565 ? 14.906 91.562 47.219 1 59.72 565 ARG B O 1
ATOM 9384 N N . CYS B 1 566 ? 13.039 90.312 47.438 1 59.16 566 CYS B N 1
ATOM 9385 C CA . CYS B 1 566 ? 12.945 90.625 48.875 1 59.16 566 CYS B CA 1
ATOM 9386 C C . CYS B 1 566 ? 14.094 90 49.656 1 59.16 566 CYS B C 1
ATOM 9388 O O . CYS B 1 566 ? 14.656 90.625 50.531 1 59.16 566 CYS B O 1
ATOM 9390 N N . SER B 1 567 ? 14.477 88.875 49.281 1 54.91 567 SER B N 1
ATOM 9391 C CA . SER B 1 567 ? 15.602 88.25 49.969 1 54.91 567 SER B CA 1
ATOM 9392 C C . SER B 1 567 ? 16.906 88.938 49.656 1 54.91 567 SER B C 1
ATOM 9394 O O . SER B 1 567 ? 17.812 89 50.5 1 54.91 567 SER B O 1
ATOM 9396 N N . MET B 1 568 ? 17.016 89.562 48.656 1 52.56 568 MET B N 1
ATOM 9397 C CA . MET B 1 568 ? 18.219 90.312 48.344 1 52.56 568 MET B CA 1
ATOM 9398 C C . MET B 1 568 ? 18.172 91.688 49 1 52.56 568 MET B C 1
ATOM 9400 O O . MET B 1 568 ? 19.203 92.25 49.375 1 52.56 568 MET B O 1
ATOM 9404 N N . CYS B 1 569 ? 17.016 92.312 49.156 1 45.28 569 CYS B N 1
ATOM 9405 C CA . CYS B 1 569 ? 16.938 93.625 49.812 1 45.28 569 CYS B CA 1
ATOM 9406 C C . CYS B 1 569 ? 17.031 93.438 51.344 1 45.28 569 CYS B C 1
ATOM 9408 O O . CYS B 1 569 ? 17.156 94.438 52.062 1 45.28 569 CYS B O 1
ATOM 9410 N N . ILE B 1 570 ? 16.766 92.312 51.969 1 44.03 570 ILE B N 1
ATOM 9411 C CA . ILE B 1 570 ? 17.047 92.188 53.375 1 44.03 570 ILE B CA 1
ATOM 9412 C C . ILE B 1 570 ? 18.547 92.312 53.625 1 44.03 570 ILE B C 1
ATOM 9414 O O . ILE B 1 570 ? 18.984 92.75 54.719 1 44.03 570 ILE B O 1
ATOM 9418 N N . GLY B 1 571 ? 19.438 92.062 52.719 1 41.44 571 GLY B N 1
ATOM 9419 C CA . GLY B 1 571 ? 20.828 92.312 53.031 1 41.44 571 GLY B CA 1
ATOM 9420 C C . GLY B 1 571 ? 21.125 93.812 53.188 1 41.44 571 GLY B C 1
ATOM 9421 O O . GLY B 1 571 ? 22.078 94.188 53.875 1 41.44 571 GLY B O 1
ATOM 9422 N N . ASN B 1 572 ? 20.562 94.688 52.344 1 38.38 572 ASN B N 1
ATOM 9423 C CA . ASN B 1 572 ? 21.062 96.062 52.531 1 38.38 572 ASN B CA 1
ATOM 9424 C C . ASN B 1 572 ? 20.391 96.688 53.719 1 38.38 572 ASN B C 1
ATOM 9426 O O . ASN B 1 572 ? 20.547 97.938 53.938 1 38.38 572 ASN B O 1
ATOM 9430 N N . CYS B 1 573 ? 19.312 96.188 54.344 1 34.41 573 CYS B N 1
ATOM 9431 C CA . CYS B 1 573 ? 18.766 96.875 55.5 1 34.41 573 CYS B CA 1
ATOM 9432 C C . CYS B 1 573 ? 19.703 96.75 56.688 1 34.41 573 CYS B C 1
ATOM 9434 O O . CYS B 1 573 ? 19.422 97.25 57.781 1 34.41 573 CYS B O 1
ATOM 9436 N N . PHE B 1 574 ? 20.656 95.812 56.75 1 34.62 574 PHE B N 1
ATOM 9437 C CA . PHE B 1 574 ? 21.469 95.812 57.969 1 34.62 574 PHE B CA 1
ATOM 9438 C C . PHE B 1 574 ? 22.469 96.938 57.938 1 34.62 574 PHE B C 1
ATOM 9440 O O . PHE B 1 574 ? 23.453 96.938 58.688 1 34.62 574 PHE B O 1
ATOM 9447 N N . SER B 1 575 ? 22.516 97.688 56.812 1 29.48 575 SER B N 1
ATOM 9448 C CA . SER B 1 575 ? 23.562 98.688 57.031 1 29.48 575 SER B CA 1
ATOM 9449 C C . SER B 1 575 ? 23.234 99.562 58.25 1 29.48 575 SER B C 1
ATOM 9451 O O . SER B 1 575 ? 22.094 99.625 58.688 1 29.48 575 SER B O 1
ATOM 9453 N N . SER B 1 576 ? 24.141 100.75 58.531 1 32.66 576 SER B N 1
ATOM 9454 C CA . SER B 1 576 ? 24.734 101.562 59.594 1 32.66 576 SER B CA 1
ATOM 9455 C C . SER B 1 576 ? 23.734 102.562 60.125 1 32.66 576 SER B C 1
ATOM 9457 O O . SER B 1 576 ? 23.219 103.375 59.375 1 32.66 576 SER B O 1
ATOM 9459 N N . SER B 1 577 ? 22.703 102.25 60.906 1 30.98 577 SER B N 1
ATOM 9460 C CA . SER B 1 577 ? 22.172 103.25 61.875 1 30.98 577 SER B CA 1
ATOM 9461 C C . SER B 1 577 ? 23.281 104 62.562 1 30.98 577 SER B C 1
ATOM 9463 O O . SER B 1 577 ? 24.062 103.438 63.344 1 30.98 577 SER B O 1
ATOM 9465 N N . LYS B 1 578 ? 24 105 61.781 1 35.12 578 LYS B N 1
ATOM 9466 C CA . LYS B 1 578 ? 24.75 106.062 62.438 1 35.12 578 LYS B CA 1
ATOM 9467 C C . LYS B 1 578 ? 23.875 106.812 63.438 1 35.12 578 LYS B C 1
ATOM 9469 O O . LYS B 1 578 ? 22.766 107.25 63.094 1 35.12 578 LYS B O 1
ATOM 9474 N N . VAL B 1 579 ? 24.047 106.625 64.75 1 36.94 579 VAL B N 1
ATOM 9475 C CA . VAL B 1 579 ? 23.688 107.375 65.938 1 36.94 579 VAL B CA 1
ATOM 9476 C C . VAL B 1 579 ? 24.062 108.812 65.812 1 36.94 579 VAL B C 1
ATOM 9478 O O . VAL B 1 579 ? 25.219 109.125 65.5 1 36.94 579 VAL B O 1
ATOM 9481 N N . PRO B 1 580 ? 23.156 109.625 65.188 1 34.34 580 PRO B N 1
ATOM 9482 C CA . PRO B 1 580 ? 23.562 111.062 65.312 1 34.34 580 PRO B CA 1
ATOM 9483 C C . PRO B 1 580 ? 23.984 111.438 66.75 1 34.34 580 PRO B C 1
ATOM 9485 O O . PRO B 1 580 ? 23.25 111.188 67.688 1 34.34 580 PRO B O 1
ATOM 9488 N N . THR B 1 581 ? 25.266 111.188 67.062 1 29.25 581 THR B N 1
ATOM 9489 C CA . THR B 1 581 ? 25.812 111.812 68.25 1 29.25 581 THR B CA 1
ATOM 9490 C C . THR B 1 581 ? 25.406 113.312 68.375 1 29.25 581 THR B C 1
ATOM 9492 O O . THR B 1 581 ? 25.188 113.938 67.312 1 29.25 581 THR B O 1
ATOM 9495 N N . LYS B 1 582 ? 25.656 113.875 69.5 1 35.41 582 LYS B N 1
ATOM 9496 C CA . LYS B 1 582 ? 25.547 115.125 70.312 1 35.41 582 LYS B CA 1
ATOM 9497 C C . LYS B 1 582 ? 26.281 116.25 69.625 1 35.41 582 LYS B C 1
ATOM 9499 O O . LYS B 1 582 ? 27.219 116.812 70.188 1 35.41 582 LYS B O 1
ATOM 9504 N N . VAL B 1 583 ? 26.188 116.875 68.375 1 28.3 583 VAL B N 1
ATOM 9505 C CA . VAL B 1 583 ? 26.438 118.25 68.75 1 28.3 583 VAL B CA 1
ATOM 9506 C C . VAL B 1 583 ? 25.156 118.875 69.312 1 28.3 583 VAL B C 1
ATOM 9508 O O . VAL B 1 583 ? 24.062 118.625 68.812 1 28.3 583 VAL B O 1
#

Nearest PDB structures (foldseek):
  4oje-assembly1_H  TM=8.850E-01  e=8.425E-44  Caenorhabditis elegans
  4ojd-assembly1_H  TM=8.926E-01  e=9.034E-43  Caenorhabditis elegans
  4cyl-assembly1_A  TM=8.108E-01  e=1.173E-39  Caenorhabditis elegans
  6egu-assembly1_C  TM=6.340E-01  e=6.566E-18  Rift Valley fever virus
  6egt-assembly1_B  TM=6.326E-01  e=3.358E-18  Rift Valley fever virus

Organism: Strongyloides stercoralis (NCBI:txid6248)

Solvent-accessible surface area (backbone atoms only — not comparable to full-atom values): 63668 Å² total; per-residue (Å²): 132,84,80,78,80,80,78,81,79,81,76,76,75,75,76,74,75,73,76,72,75,73,74,65,76,72,74,78,79,64,79,57,80,74,76,74,20,31,85,30,70,66,43,49,50,74,45,77,40,64,41,99,82,66,44,74,42,74,62,30,29,37,38,35,29,53,43,40,53,46,37,20,41,30,35,35,38,62,49,73,99,46,82,77,44,37,33,38,41,35,45,27,37,68,44,33,37,34,41,18,42,50,80,46,72,50,38,21,30,44,35,28,39,41,76,50,53,45,42,25,41,62,93,36,49,78,83,48,53,63,83,70,15,49,73,25,71,48,82,89,37,92,34,26,33,20,32,56,41,72,82,28,55,30,45,65,41,93,50,87,46,54,12,36,37,26,35,39,41,32,46,41,54,46,93,69,46,40,30,37,37,36,31,36,45,79,57,49,43,33,43,31,32,39,37,35,34,30,35,39,55,95,92,37,57,41,73,60,47,84,43,76,45,78,42,60,40,79,81,31,50,41,76,51,73,80,37,81,88,68,44,33,36,38,38,41,32,42,64,63,51,59,68,72,86,72,64,43,74,36,32,29,72,52,68,76,62,75,78,58,73,57,68,71,53,68,38,28,35,88,54,68,61,42,53,95,89,42,62,50,50,74,23,36,53,30,37,26,50,55,94,90,34,69,46,48,80,64,38,50,61,50,48,48,69,27,50,45,71,46,57,68,26,39,66,69,25,29,32,34,38,37,63,73,56,39,45,37,29,37,68,47,94,91,46,69,46,78,39,65,78,74,56,41,53,55,67,71,38,79,54,36,67,44,42,31,72,55,91,62,25,41,36,36,35,43,51,44,30,39,35,31,40,36,37,39,35,22,67,57,72,65,40,41,37,32,49,81,31,42,62,74,48,70,48,57,35,33,38,31,40,51,57,34,50,41,28,36,42,38,37,34,33,56,56,41,40,40,37,30,37,37,34,16,70,44,90,79,63,79,51,56,55,36,47,37,50,45,63,46,47,88,56,82,49,90,77,37,57,46,76,51,72,42,76,52,62,79,89,66,80,54,60,31,29,37,34,38,22,26,55,94,34,80,81,60,61,48,72,47,77,24,53,57,45,77,46,69,69,68,83,85,79,83,78,74,70,72,46,75,46,71,39,91,61,90,68,51,55,41,80,51,67,58,60,58,47,49,72,64,35,69,74,54,70,64,60,86,55,84,42,74,65,50,48,50,51,42,51,51,51,49,49,49,49,50,50,48,50,50,47,49,50,46,43,40,59,66,47,47,46,49,51,52,49,51,59,54,49,58,61,64,64,73,63,89,76,87,71,80,76,88,124,135,84,80,79,80,79,79,79,78,80,78,76,77,74,79,71,78,69,76,58,80,64,79,65,70,73,70,76,80,65,81,59,79,75,76,75,21,33,85,32,70,76,48,78,38,55,45,65,34,26,39,86,82,66,42,76,42,76,62,32,29,27,38,34,29,53,40,43,54,45,37,21,42,31,36,34,39,59,49,70,100,43,78,78,44,38,34,37,42,36,47,26,35,67,45,33,36,33,41,19,21,34,49,40,72,52,36,20,30,44,36,27,39,41,77,50,53,45,41,24,40,64,94,38,51,77,82,49,52,64,83,70,16,51,72,25,70,45,83,89,35,93,35,27,32,20,31,59,42,72,81,26,57,31,46,64,42,94,50,88,47,55,13,35,37,28,34,39,39,32,46,43,55,47,92,70,46,39,32,37,37,35,31,34,44,79,53,49,43,31,43,32,32,38,39,34,35,30,37,43,54,97,91,38,65,39,75,69,49,84,43,59,42,34,32,50,36,53,31,12,46,29,41,46,71,81,36,84,87,67,47,33,36,37,38,39,32,41,57,51,55,92,70,73,88,73,61,41,74,36,32,28,72,52,65,80,64,72,78,58,75,49,68,72,52,66,38,27,34,89,53,68,60,41,50,95,89,41,61,47,49,74,21,37,52,31,37,26,49,54,95,90,35,67,46,48,80,58,36,49,57,50,47,48,71,25,50,43,72,47,59,68,25,37,64,69,26,31,32,34,39,36,64,71,58,38,44,36,29,38,68,46,95,91,47,68,46,77,33,64,77,73,57,42,54,55,66,71,39,79,53,36,66,44,42,30,67,54,90,53,24,42,36,34,35,44,52,66,44,46,62,30,41,38,38,38,36,22,67,56,72,66,40,83,44,65,53,84,32,41,63,73,49,72,49,55,34,32,37,30,41,57,84,67,50,42,28,36,43,38,38,33,32,55,57,39,42,39,35,37,36,39,34,16,68,43,92,78,64,79,52,76,75,46,76,49,74,46,64,49,47,90,56,79,47,92,77,37,53,47,76,50,75,42,80,54,61,82,87,67,81,55,59,32,28,38,33,38,22,27,55,96,34,78,82,62,59,48,71,46,77,26,52,58,47,78,45,70,69,79,83,87,81,82,74,82,71,73,47,74,48,70,39,91,60,90,70,50,55,41,79,50,65,55,61,59,40,51,76,64,38,66,69,58,66,61,56,87,52,81,46,74,66,49,48,51,53,40,50,50,52,49,49,48,50,52,50,49,49,51,46,50,50,47,44,41,60,66,49,47,45,49,50,52,51,51,59,56,53,57,62,67,64,72,57,82,82,75,73,85,71,83,126

pLDDT: mean 80.62, std 19.07, range [22.47, 97.38]

Foldseek 3Di:
DPPPPPDPPPPPPPPPPPPPPPLPPPPPPPQDDDAFAFDFWDDKDWDWDADPVRDTDAIKIKTKGKDWAQHKFWWWFDDPPDPQKIKIKIKHFHFKKWKWFWDDKFKFAFKEKEKDKAKFAPLADPPADCVDAALDADDPELGKHKAKDWQAQCAQAPDRDGMIMIMMMYIDGDVPWMKMKTFTDGTWMKTKIWIWMWIDHPNGIDIRDTDIDIDTCPVQWDWDFDDPVFGKIKIKGFDDDPDDDDGGMKMFIDDPPVPCLPFFTFIFDDFFAADRPGQDLAGPGQFGQDPNGTDHVVCSVQQNVFKDKHAPHNNQQKIWIDGNGARHWYDDPVDIDGGHDRHDTPCPDQQWPGWHDDDSIIMTIGNGGTIMMMMIIGSGDIDTDRDWWDFDDKDWAFEQDQVRFTKIKMKTAQTAAKKKKWKAADPVRPDTQDIDMDGFHDCPDPRRMGIGIGGDDPVPQAKIKMWMDTPPCPPPIDIDIHGYYYDYHDDDDGDDDTDMDGHDDPSHSDHPPVSVVVVVPVVCLPPPCPDPVSVVVSVVVVVVVVVVVVVVVCCCVVPVVVVVVVVVVVVVVPDDDPDPDDD/DPPPPDDPPPPPPPPPPPPPVPLPFPPPPPQDDDAFAFDFWDDKDWDWDADPVRDTDFIKIKTKGKDWAQHKFKWWFDDPVPPQKIKIKIKHFHFKKWKWFWPDKFKFAFKAKEKDKAKFAPLADPPADCVDAALDADDPELGKHKAKDWQAACAQAPDRDGMIMIMMMYIDGDVPWMKMKTFTAGTWMKTKIWMWMWIDDPNGIGIRDTDIDIDTCPVFWDWDFDDPVQGKIKIKGFDDDPDDDHGGMKMFIDDPPVPPLPQFTFIFDDFFAADRPGQALAGPGQFGQDPNGTDRVSCSPQQNVFKDKHDPHNNQQKIWIFGNGARHWYDDPVDIDGGHDRHDTPCPDQQWPGWGDDDSIIMTIGNGGTIMMMMIMGSGDIDTDRDWWDFDDKDWAWEQEQVRFTKIKMKTAQTAAKKKKWKAADPVRPDTQDIDMDGFHDCPDPRRMGIGIGGHDPVDQAKIKMWMDTPPCPPPIDIDIHGYYYDYHDDDDGDRDIDMDGHDDPSHSDRPVVSVVVVVPCVVLCPPPPDPVSVVVSVVVVVVVVVVVVVVVCCCVVPVVVVVVVVVVVVVVPDDPPPPDDD

Radius of gyration: 46.74 Å; Cα contacts (8 Å, |Δi|>4): 2566; chains: 2; bounding box: 75×189×146 Å

Sequence (1166 aa):
MKKNITIYIICVFFNLKIYSKSLESIENEISFELPHCTRTSTMEGSIYSLNDYGNITKELFSTQHQMVLGETSCVIINKNNDTDSSVLHTLHYYQLEQHFPITGEYSFGIPLVTTSCICDCYGRNQHCNLRDYKYKDCSSAPVCYRTFHPYQSSIGCSSNQQSELCCETKIEPYNNWIYQAIRIKQPNIFVIFKYRVFQKFNGMWRQYNDDTIEVPLNNGEAKFDINSFHKIELIVAGSRPHRQVEPGLYFYERKYDYESVEKNVNIHSGVALNDILETSLDKLGWFRFEKNRWVVKKGNIKITEAHHANVIDCREQLYSSTLNAEQYVIKSNNGDIKNYELGNLLSDDPWIKSVEVKDRIMKVIHGEGISIFVNMKTEIKSNLYHHSSTFTSFDGTIELDKDSNRFLNITVYGGKGTLIGQVYTNNDKLNVDVVFSIQIDDIDNKLNIFKTIVPIPPSINDTRYICFYPSEYLEAVSCKWFRYISVPLVEYSVAEPWLTRKSYCMECNSQSLENWLAKISPKYWFSNLNSPTEILVRIVEISMCILLIIFIFCFFTQCIIPVIRCSMCIGNCFSSSKVPTKVMKKNITIYIICVFFNLKIYSKSLESIENEISFELPHCTRTSTMEGSIYSLNDYGNITKELFSTQHQMVLGETSCVIINKNNDTDSSVLHTLHYYQLEQHFPITGEYSFGIPLVTTSCICDCYGRNQHCNLRDYKYKDCSSAPVCYRTFHPYQSSIGCSSNQQSELCCETKIEPYNNWIYQAIRIKQPNIFVIFKYRVFQKFNGMWRQYNDDTIEVPLNNGEAKFDINSFHKIELIVAGSRPHRQVEPGLYFYERKYDYESVEKNVNIHSGVALNDILETSLDKLGWFRFEKNRWVVKKGNIKITEAHHANVIDCREQLYSSTLNAEQYVIKSNNGDIKNYELGNLLSDDPWIKSVEVKDRIMKVIHGEGISIFVNMKTEIKSNLYHHSSTFTSFDGTIELDKDSNRFLNITVYGGKGTLIGQVYTNNDKLNVDVVFSIQIDDIDNKLNIFKTIVPIPPSINDTRYICFYPSEYLEAVSCKWFRYISVPLVEYSVAEPWLTRKSYCMECNSQSLENWLAKISPKYWFSNLNSPTEILVRIVEISMCILLIIFIFCFFTQCIIPVIRCSMCIGNCFSSSKVPTKV